Protein AF-0000000079876781 (afdb_homodimer)

Foldseek 3Di:
DPPVPDDPVVVVVVVVVVVVVVPVVPDPDPPPPPPPPVPPPPPPPPPPPPPLPLPPQDPVNLVVVQLVVLVCCVVVVPQLCVCVPPVNLCVSCVSPVPRDYDHSVCSVPVSCVVNVVVVVVVVLVVLQPAQAKEWEKEWDQDPVGFIKIWIWIDDPPDDIDTDDIDGPPPDDLALVVVLVVVLVVLVVSCVRRNPLRYQEYEYAQDPRVVSSQVSNCVVPVNYHYFYQLLNLLQVLLVVLCPPPLNVVLLVLLLLLLCLQVVDVVSQVQLVVVQVVPVQLVVLDGQAHADPPRSVSSLSNLSNCLSSLVSSLVSLVPPVNCVVQCDPVRVVSNVSNVVCNVDPLSNVSSVLSNLLCVLSVVLSVQSPDPPDDLLVSVVSLVCNLPPCSLVPDDPSPPDNCSSVVSNVSSVVSCVSRCDPLNVSVLRNVPDPVHDCPVCVVVDDPPPVNCVSVVD/DPPVPDDPVVVVVVVVVVVVVVPVVPDDDPPPPPPPPVPDPPPPPPPPPPPLPLPPQDPVNLVVVQLVVLVCCVVVVPQLCVCVPPVNLCVVCVSPVPRDYDHSVCSVPVSCVVNVVVVVVVVLVVLQPAQAKEWEKEWDQDPVGFIKIWIWIDDPPDDIDTDDIDGPPPDDLALVVVLVVVLVVLVVSCVRRNPLRYQEYEYAQDPRVVSSQVSNCVVPVRYHYFYQLLNLLQVLLVVLCPPPLNVVLLVLLLLLLCLQVVDVVSQVQLVVVQVVPVQLVVLDGQAHADPPRSVSSLSNLSNCLSSLVSSLVSLVPPVNCVVQCDPVRVVSNVSNVVCSVDPLSNVSSVLSNLLCVLSVVLSVQSPDPPDDLLVSVVSLVCNLPPCSLVPDDPSPPDNCSSVVSNVSSVVSCVSRCDPLNVSVLVNVPDPVHDCPVCPVVDPDPPVNCVSVVD

Nearest PDB structures (foldseek):
  4kre-assembly1_A  TM=4.556E-01  e=2.478E-01  Homo sapiens
  8wwc-assembly1_C  TM=5.376E-01  e=8.148E-01  synthetic construct
  8ok9-assembly1_A  TM=5.611E-01  e=8.899E-01  Archaeoglobus fulgidus DSM 4304
  5t7b-assembly1_A  TM=4.543E-01  e=5.480E-01  Homo sapiens
  2bgg-assembly2_B  TM=6.021E-01  e=1.883E+00  Archaeoglobus fulgidus

Radius of gyration: 34.82 Å; Cα contacts (8 Å, |Δi|>4): 961; chains: 2; bounding box: 84×106×82 Å

Secondary structure (DSSP, 8-state):
---TTS-HHHHHHHHHHHHHHHHTTS--------------------------------HHHHHHHHHHHHHHHHHTT--GGGGG-HHHHHHHHSS-TTPPPPPHHHHHTHHHHHHHHHHHHHHHHHHHT-S-EEEEEEEEE-TT--EEEEEEEEETTEEEEEEEEEE-TT----HHHHHHHHHHHHHHHHHHH-TT-EEEEEE---HHHHHHHHHHHHH-TT-EEEE-HHHHHHHHHHHHHTSHHHHHHHHHHHHHHHHHHT-HHHHHHHHHHHHT-HHHHHH----PPPTT-HHHHHHHHHHHHHTHHHHHHHHH-HHHHGGG-SHHHHHHHHHHHHHHH-HHHHHHHHHHHHHHHHHHHHHHHHTSTT--HHHHHHHHHHHHT-HHHHS--TT-S-THHHHHHHHHHHHHHHHHS-TT-HHHHHHHH-TTS-GGGGTTTS-STHHHHHHHH-/---TTS-HHHHHHHHHHHHHHHHTTS--------------------------------HHHHHHHHHHHHHHHHHTT--GGGGG-HHHHHHHHSS-TTPPPPPHHHHHTHHHHHHHHHHHHHHHHHHHT-S-EEEEEEEEE-TT--EEEEEEEEETTEEEEEEEEEE-TT----HHHHHHHHHHHHHHHHHHH-TT-EEEEEE---HHHHHHHHHHHHH-TT-EEEE-HHHHHHHHHHHHHTSHHHHHHHHHHHHHHHHHHT-HHHHHHHHHHHHT-HHHHHH----PPPTT-HHHHHHHHHHHHHTHHHHHHHHH-HHHHGGG-SHHHHHHHHHHHHHHH-HHHHHHHHHHHHHHHHHHHHHHHHTSTT--HHHHHHHHHHHHT-HHHHS--TT-S-THHHHHHHHHHHHHHHHHS-TT-HHHHHHHH-TTS-GGGGTTTS-STHHHHHHHH-

pLDDT: mean 79.09, std 22.84, range [21.64, 97.44]

Organism: NCBI:txid29920

Solvent-accessible surface area (backbone atoms only — not comparable to full-atom values): 50633 Å² total; per-residue (Å²): 128,80,70,79,79,66,54,72,68,65,55,55,57,56,52,50,55,60,55,52,62,58,60,69,66,63,68,75,68,82,66,79,75,61,70,80,62,82,65,67,72,67,71,64,69,72,63,77,56,74,68,70,68,82,68,78,72,47,71,66,54,41,51,51,48,40,49,39,51,41,50,33,32,63,78,61,67,47,65,54,68,49,62,70,34,68,51,41,44,47,57,73,23,64,75,41,73,83,61,77,72,68,47,53,62,40,50,74,40,63,46,39,52,52,52,48,51,53,50,50,52,53,48,37,54,56,43,44,70,47,78,56,33,32,40,36,39,48,77,44,64,48,96,86,38,42,41,30,45,35,36,32,40,36,36,96,90,47,76,72,38,83,71,46,72,45,72,52,58,60,59,69,75,40,22,66,50,45,21,50,54,52,49,50,50,52,52,54,50,22,72,58,34,35,82,80,23,59,36,33,37,36,28,62,80,46,70,40,45,51,49,12,33,56,51,36,30,69,76,33,75,70,31,45,55,37,39,38,61,45,57,44,46,43,51,46,50,46,58,52,45,63,38,65,71,42,35,52,45,45,52,53,36,49,50,44,41,52,57,37,62,73,31,40,46,59,36,38,48,52,50,56,53,31,69,73,30,68,77,42,46,71,59,52,67,76,42,74,59,47,88,90,40,48,67,36,46,55,46,19,42,50,23,48,61,62,37,39,68,62,51,52,52,54,73,63,33,63,75,67,52,56,76,44,56,48,72,89,40,31,60,59,46,52,52,43,51,50,53,73,66,32,65,64,55,59,54,48,44,53,50,46,52,57,60,44,43,66,55,54,51,50,38,54,49,48,67,39,91,78,55,48,57,33,50,50,53,52,49,52,52,48,59,72,65,28,58,72,54,73,44,90,60,90,86,56,87,60,73,61,52,35,55,50,52,48,50,51,52,52,53,47,45,60,63,42,52,40,92,78,39,53,41,58,49,37,29,70,71,31,80,91,48,76,66,71,77,46,62,84,71,49,67,67,86,68,49,59,54,51,60,72,73,102,129,80,69,79,81,63,53,73,69,64,55,55,57,56,54,51,55,60,56,51,64,61,61,67,65,65,69,74,70,80,66,79,76,63,70,80,63,85,66,70,73,68,74,65,73,73,64,78,59,74,68,73,71,79,70,81,72,46,71,68,55,41,50,50,48,40,48,39,50,42,47,34,32,62,79,62,67,48,64,55,67,49,62,70,34,68,51,42,46,48,59,74,23,64,74,41,73,85,61,76,73,70,46,52,64,41,50,73,41,63,46,39,52,51,52,48,52,52,50,50,52,53,49,37,54,56,44,45,70,48,76,55,33,32,40,35,40,49,75,44,65,47,96,86,39,43,40,29,44,35,33,33,40,36,36,97,90,48,76,72,39,82,72,46,73,43,72,54,58,60,58,68,77,41,22,67,52,45,19,52,53,51,50,51,50,50,51,54,50,22,70,58,35,35,80,80,25,57,36,32,38,35,27,62,78,46,71,39,45,54,50,11,33,55,51,36,29,70,77,33,76,72,32,46,57,38,38,38,61,43,58,44,46,45,49,45,48,46,57,51,45,63,38,65,72,42,34,51,43,43,53,53,36,51,50,44,41,51,56,38,60,73,31,40,48,59,37,37,48,52,49,55,53,31,69,74,30,69,75,42,46,71,60,51,67,78,40,76,57,48,89,89,40,46,66,34,44,55,47,18,42,49,22,48,61,62,37,40,68,61,50,52,51,55,71,64,33,61,75,67,50,56,76,42,56,48,72,89,40,30,62,59,48,52,52,43,51,51,53,72,66,32,65,63,56,58,54,48,44,54,50,46,52,55,58,44,44,65,57,53,50,48,37,54,49,48,68,38,93,78,54,50,57,32,50,50,53,54,50,53,52,48,60,72,64,28,60,70,54,74,44,91,60,89,86,57,86,59,74,60,52,37,56,50,50,50,49,49,52,51,53,48,46,60,64,42,52,40,92,79,39,55,41,58,51,37,29,70,70,32,82,90,49,76,65,69,75,43,60,84,71,48,68,69,86,67,51,60,56,51,60,70,72,100

Structure (mmCIF, N/CA/C/O backbone):
data_AF-0000000079876781-model_v1
#
loop_
_entity.id
_entity.type
_entity.pdbx_description
1 polymer 'DUF659 domain-containing protein'
#
loop_
_atom_site.group_PDB
_atom_site.id
_atom_site.type_symbol
_atom_site.label_atom_id
_atom_site.label_alt_id
_atom_site.label_comp_id
_atom_site.label_asym_id
_atom_site.label_entity_id
_atom_site.label_seq_id
_atom_site.pdbx_PDB_ins_code
_atom_site.Cartn_x
_atom_site.Cartn_y
_atom_site.Cartn_z
_atom_site.occupancy
_atom_site.B_iso_or_equiv
_atom_site.auth_seq_id
_atom_site.auth_comp_id
_atom_site.auth_asym_id
_atom_site.auth_atom_id
_atom_site.pdbx_PDB_model_num
ATOM 1 N N . MET A 1 1 ? 18.188 -7.062 18.281 1 22.45 1 MET A N 1
ATOM 2 C CA . MET A 1 1 ? 18 -8.422 18.766 1 22.45 1 MET A CA 1
ATOM 3 C C . MET A 1 1 ? 18.922 -8.719 19.953 1 22.45 1 MET A C 1
ATOM 5 O O . MET A 1 1 ? 20.141 -8.75 19.781 1 22.45 1 MET A O 1
ATOM 9 N N . THR A 1 2 ? 18.531 -8.086 21.156 1 28.95 2 THR A N 1
ATOM 10 C CA . THR A 1 2 ? 19.312 -8.297 22.359 1 28.95 2 THR A CA 1
ATOM 11 C C . THR A 1 2 ? 19.516 -9.789 22.625 1 28.95 2 THR A C 1
ATOM 13 O O . THR A 1 2 ? 18.609 -10.594 22.391 1 28.95 2 THR A O 1
ATOM 16 N N . CYS A 1 3 ? 20.719 -10.148 22.312 1 31.02 3 CYS A N 1
ATOM 17 C CA . CYS A 1 3 ? 21.156 -11.531 22.484 1 31.02 3 CYS A CA 1
ATOM 18 C C . CYS A 1 3 ? 20.703 -12.078 23.828 1 31.02 3 CYS A C 1
ATOM 20 O O . CYS A 1 3 ? 21.031 -11.523 24.891 1 31.02 3 CYS A O 1
ATOM 22 N N . SER A 1 4 ? 19.641 -12.734 23.875 1 32.44 4 SER A N 1
ATOM 23 C CA . SER A 1 4 ? 18.922 -13.336 24.984 1 32.44 4 SER A CA 1
ATOM 24 C C . SER A 1 4 ? 19.859 -14.148 25.875 1 32.44 4 SER A C 1
ATOM 26 O O . SER A 1 4 ? 19.516 -14.516 27 1 32.44 4 SER A O 1
ATOM 28 N N . THR A 1 5 ? 20.938 -14.742 25.281 1 37.19 5 THR A N 1
ATOM 29 C CA . THR A 1 5 ? 21.641 -15.773 26.047 1 37.19 5 THR A CA 1
ATOM 30 C C . THR A 1 5 ? 22.688 -15.148 26.953 1 37.19 5 THR A C 1
ATOM 32 O O . THR A 1 5 ? 23.578 -15.836 27.453 1 37.19 5 THR A O 1
ATOM 35 N N . ALA A 1 6 ? 22.859 -13.734 26.938 1 33.62 6 ALA A N 1
ATOM 36 C CA . ALA A 1 6 ? 23.953 -13.25 27.781 1 33.62 6 ALA A CA 1
ATOM 37 C C . ALA A 1 6 ? 23.656 -13.484 29.25 1 33.62 6 ALA A C 1
ATOM 39 O O . ALA A 1 6 ? 22.516 -13.367 29.688 1 33.62 6 ALA A O 1
ATOM 40 N N . PRO A 1 7 ? 24.531 -14.234 29.969 1 35.81 7 PRO A N 1
ATOM 41 C CA . PRO A 1 7 ? 24.406 -14.695 31.359 1 35.81 7 PRO A CA 1
ATOM 42 C C . PRO A 1 7 ? 23.906 -13.602 32.312 1 35.81 7 PRO A C 1
ATOM 44 O O . PRO A 1 7 ? 24.062 -12.414 32 1 35.81 7 PRO A O 1
ATOM 47 N N . VAL A 1 8 ? 23.156 -13.992 33.406 1 37.62 8 VAL A N 1
ATOM 48 C CA . VAL A 1 8 ? 22.484 -13.195 34.406 1 37.62 8 VAL A CA 1
ATOM 49 C C . VAL A 1 8 ? 23.438 -12.156 34.969 1 37.62 8 VAL A C 1
ATOM 51 O O . VAL A 1 8 ? 23.047 -11 35.188 1 37.62 8 VAL A O 1
ATOM 54 N N . LEU A 1 9 ? 24.641 -12.648 35.281 1 34.69 9 LEU A N 1
ATOM 55 C CA . LEU A 1 9 ? 25.625 -11.852 36 1 34.69 9 LEU A CA 1
ATOM 56 C C . LEU A 1 9 ? 26.078 -10.664 35.156 1 34.69 9 LEU A C 1
ATOM 58 O O . LEU A 1 9 ? 26.281 -9.562 35.656 1 34.69 9 LEU A O 1
ATOM 62 N N . THR A 1 10 ? 26.266 -10.953 33.812 1 32.38 10 THR A N 1
ATOM 63 C CA . THR A 1 10 ? 26.766 -9.898 32.969 1 32.38 10 THR A CA 1
ATOM 64 C C . THR A 1 10 ? 25.688 -8.836 32.719 1 32.38 10 THR A C 1
ATOM 66 O O . THR A 1 10 ? 26 -7.672 32.469 1 32.38 10 THR A O 1
ATOM 69 N N . LYS A 1 11 ? 24.406 -9.289 32.844 1 33.34 11 LYS A N 1
ATOM 70 C CA . LYS A 1 11 ? 23.297 -8.344 32.719 1 33.34 11 LYS A CA 1
ATOM 71 C C . LYS A 1 11 ? 23.281 -7.367 33.906 1 33.34 11 LYS A C 1
ATOM 73 O O . LYS A 1 11 ? 23 -6.184 33.719 1 33.34 11 LYS A O 1
ATOM 78 N N . ALA A 1 12 ? 23.625 -7.836 35.062 1 33.97 12 ALA A N 1
ATOM 79 C CA . ALA A 1 12 ? 23.625 -7.039 36.281 1 33.97 12 ALA A CA 1
ATOM 80 C C . ALA A 1 12 ? 24.641 -5.914 36.219 1 33.97 12 ALA A C 1
ATOM 82 O O . ALA A 1 12 ? 24.391 -4.805 36.688 1 33.97 12 ALA A O 1
ATOM 83 N N . LYS A 1 13 ? 25.875 -6.289 35.719 1 33.31 13 LYS A N 1
ATOM 84 C CA . LYS A 1 13 ? 26.969 -5.34 35.812 1 33.31 13 LYS A CA 1
ATOM 85 C C . LYS A 1 13 ? 26.672 -4.082 35 1 33.31 13 LYS A C 1
ATOM 87 O O . LYS A 1 13 ? 27 -2.969 35.438 1 33.31 13 LYS A O 1
ATOM 92 N N . TRP A 1 14 ? 26.172 -4.328 33.781 1 33.81 14 TRP A N 1
ATOM 93 C CA . TRP A 1 14 ? 26.125 -3.109 32.969 1 33.81 14 TRP A CA 1
ATOM 94 C C . TRP A 1 14 ? 24.891 -2.275 33.312 1 33.81 14 TRP A C 1
ATOM 96 O O . TRP A 1 14 ? 24.719 -1.177 32.781 1 33.81 14 TRP A O 1
ATOM 106 N N . ALA A 1 15 ? 23.984 -2.812 34.156 1 32.72 15 ALA A N 1
ATOM 107 C CA . ALA A 1 15 ? 22.906 -1.99 34.719 1 32.72 15 ALA A CA 1
ATOM 108 C C . ALA A 1 15 ? 23.469 -0.763 35.438 1 32.72 15 ALA A C 1
ATOM 110 O O . ALA A 1 15 ? 22.906 0.331 35.312 1 32.72 15 ALA A O 1
ATOM 111 N N . ASP A 1 16 ? 24.5 -1.069 36.25 1 31.31 16 ASP A N 1
ATOM 112 C CA . ASP A 1 16 ? 25.078 -0.02 37.094 1 31.31 16 ASP A CA 1
ATOM 113 C C . ASP A 1 16 ? 25.734 1.068 36.25 1 31.31 16 ASP A C 1
ATOM 115 O O . ASP A 1 16 ? 25.688 2.248 36.594 1 31.31 16 ASP A O 1
ATOM 119 N N . VAL A 1 17 ? 26.422 0.61 35.188 1 31.06 17 VAL A N 1
ATOM 120 C CA . VAL A 1 17 ? 27.156 1.605 34.406 1 31.06 17 VAL A CA 1
ATOM 121 C C . VAL A 1 17 ? 26.188 2.605 33.781 1 31.06 17 VAL A C 1
ATOM 123 O O . VAL A 1 17 ? 26.469 3.803 33.719 1 31.06 17 VAL A O 1
ATOM 126 N N . VAL A 1 18 ? 24.953 2.113 33.5 1 29.92 18 VAL A N 1
ATOM 127 C CA . VAL A 1 18 ? 24.031 3.086 32.906 1 29.92 18 VAL A CA 1
ATOM 128 C C . VAL A 1 18 ? 23.562 4.074 33.969 1 29.92 18 VAL A C 1
ATOM 130 O O . VAL A 1 18 ? 23.406 5.266 33.688 1 29.92 18 VAL A O 1
ATOM 133 N N . ALA A 1 19 ? 23.453 3.658 35.25 1 29.62 19 ALA A N 1
ATOM 134 C CA . ALA A 1 19 ? 23.062 4.559 36.312 1 29.62 19 ALA A CA 1
ATOM 135 C C . ALA A 1 19 ? 24.125 5.617 36.562 1 29.62 19 ALA A C 1
ATOM 137 O O . ALA A 1 19 ? 23.812 6.773 36.844 1 29.62 19 ALA A O 1
ATOM 138 N N . LEU A 1 20 ? 25.453 5.109 36.781 1 27.39 20 LEU A N 1
ATOM 139 C CA . LEU A 1 20 ? 26.516 6.031 37.125 1 27.39 20 LEU A CA 1
ATOM 140 C C . LEU A 1 20 ? 26.688 7.117 36.062 1 27.39 20 LEU A C 1
ATOM 142 O O . LEU A 1 20 ? 26.969 8.273 36.406 1 27.39 20 LEU A O 1
ATOM 146 N N . LYS A 1 21 ? 26.609 6.715 34.812 1 25.77 21 LYS A N 1
ATOM 147 C CA . LYS A 1 21 ? 26.828 7.789 33.844 1 25.77 21 LYS A CA 1
ATOM 148 C C . LYS A 1 21 ? 25.75 8.852 33.938 1 25.77 21 LYS A C 1
ATOM 150 O O . LYS A 1 21 ? 25.828 9.898 33.281 1 25.77 21 LYS A O 1
ATOM 155 N N . LYS A 1 22 ? 24.609 8.461 34.719 1 25.27 22 LYS A N 1
ATOM 156 C CA . LYS A 1 22 ? 23.609 9.516 34.906 1 25.27 22 LYS A CA 1
ATOM 157 C C . LYS A 1 22 ? 24.172 10.633 35.781 1 25.27 22 LYS A C 1
ATOM 159 O O . LYS A 1 22 ? 23.859 11.805 35.594 1 25.27 22 LYS A O 1
ATOM 164 N N . ARG A 1 23 ? 24.844 10.195 36.906 1 24.66 23 ARG A N 1
ATOM 165 C CA . ARG A 1 23 ? 25.188 11.203 37.906 1 24.66 23 ARG A CA 1
ATOM 166 C C . ARG A 1 23 ? 26.266 12.148 37.375 1 24.66 23 ARG A C 1
ATOM 168 O O . ARG A 1 23 ? 26.312 13.32 37.75 1 24.66 23 ARG A O 1
ATOM 175 N N . LYS A 1 24 ? 27.391 11.391 36.875 1 27.59 24 LYS A N 1
ATOM 176 C CA . LYS A 1 24 ? 28.562 12.242 36.688 1 27.59 24 LYS A CA 1
ATOM 177 C C . LYS A 1 24 ? 28.281 13.344 35.688 1 27.59 24 LYS A C 1
ATOM 179 O O . LYS A 1 24 ? 29.156 14.164 35.375 1 27.59 24 LYS A O 1
ATOM 184 N N . ALA A 1 25 ? 27.219 13.086 34.938 1 24.89 25 ALA A N 1
ATOM 185 C CA . ALA A 1 25 ? 27.141 14.062 33.844 1 24.89 25 ALA A CA 1
ATOM 186 C C . ALA A 1 25 ? 26.812 15.453 34.375 1 24.89 25 ALA A C 1
ATOM 188 O O . ALA A 1 25 ? 26.516 16.375 33.594 1 24.89 25 ALA A O 1
ATOM 189 N N . ARG A 1 26 ? 26.672 15.523 35.75 1 23.22 26 ARG A N 1
ATOM 190 C CA . ARG A 1 26 ? 26.203 16.812 36.25 1 23.22 26 ARG A CA 1
ATOM 191 C C . ARG A 1 26 ? 27.188 17.922 35.906 1 23.22 26 ARG A C 1
ATOM 193 O O . ARG A 1 26 ? 26.766 19.031 35.531 1 23.22 26 ARG A O 1
ATOM 200 N N . SER A 1 27 ? 28.375 17.859 36.625 1 22.91 27 SER A N 1
ATOM 201 C CA . SER A 1 27 ? 29.016 19.078 37.062 1 22.91 27 SER A CA 1
ATOM 202 C C . SER A 1 27 ? 29.781 19.734 35.906 1 22.91 27 SER A C 1
ATOM 204 O O . SER A 1 27 ? 30.469 20.75 36.125 1 22.91 27 SER A O 1
ATOM 206 N N . GLN A 1 28 ? 30.156 18.938 34.938 1 22.3 28 GLN A N 1
ATOM 207 C CA . GLN A 1 28 ? 31.359 19.5 34.344 1 22.3 28 GLN A CA 1
ATOM 208 C C . GLN A 1 28 ? 31.094 20.891 33.781 1 22.3 28 GLN A C 1
ATOM 210 O O . GLN A 1 28 ? 30.016 21.156 33.25 1 22.3 28 GLN A O 1
ATOM 215 N N . ASP A 1 29 ? 31.938 21.812 34.188 1 22.39 29 ASP A N 1
ATOM 216 C CA . ASP A 1 29 ? 32.156 23.25 34.062 1 22.39 29 ASP A CA 1
ATOM 217 C C . ASP A 1 29 ? 32.031 23.703 32.625 1 22.39 29 ASP A C 1
ATOM 219 O O . ASP A 1 29 ? 32.375 22.938 31.703 1 22.39 29 ASP A O 1
ATOM 223 N N . ALA A 1 30 ? 31.203 24.703 32.469 1 24.95 30 ALA A N 1
ATOM 224 C CA . ALA A 1 30 ? 30.75 25.328 31.25 1 24.95 30 ALA A CA 1
ATOM 225 C C . ALA A 1 30 ? 31.938 25.719 30.359 1 24.95 30 ALA A C 1
ATOM 227 O O . ALA A 1 30 ? 32.656 26.656 30.688 1 24.95 30 ALA A O 1
ATOM 228 N N . PRO A 1 31 ? 32.781 24.688 29.953 1 22.47 31 PRO A N 1
ATOM 229 C CA . PRO A 1 31 ? 34 25.266 29.391 1 22.47 31 PRO A CA 1
ATOM 230 C C . PRO A 1 31 ? 33.719 26.312 28.312 1 22.47 31 PRO A C 1
ATOM 232 O O . PRO A 1 31 ? 32.625 26.312 27.719 1 22.47 31 PRO A O 1
ATOM 235 N N . ASP A 1 32 ? 34.5 27.375 28.406 1 21.94 32 ASP A N 1
ATOM 236 C CA . ASP A 1 32 ? 34.531 28.609 27.625 1 21.94 32 ASP A CA 1
ATOM 237 C C . ASP A 1 32 ? 34.469 28.328 26.125 1 21.94 32 ASP A C 1
ATOM 239 O O . ASP A 1 32 ? 35.281 27.594 25.594 1 21.94 32 ASP A O 1
ATOM 243 N N . PHE A 1 33 ? 33.281 28.031 25.781 1 22.66 33 PHE A N 1
ATOM 244 C CA . PHE A 1 33 ? 33.094 27.641 24.391 1 22.66 33 PHE A CA 1
ATOM 245 C C . PHE A 1 33 ? 33.688 28.672 23.453 1 22.66 33 PHE A C 1
ATOM 247 O O . PHE A 1 33 ? 33.188 29.781 23.297 1 22.66 33 PHE A O 1
ATOM 254 N N . ARG A 1 34 ? 35 28.875 23.547 1 25.09 34 ARG A N 1
ATOM 255 C CA . ARG A 1 34 ? 35.625 29.812 22.609 1 25.09 34 ARG A CA 1
ATOM 256 C C . ARG A 1 34 ? 35.188 29.531 21.172 1 25.09 34 ARG A C 1
ATOM 258 O O . ARG A 1 34 ? 35 28.375 20.797 1 25.09 34 ARG A O 1
ATOM 265 N N . SER A 1 35 ? 34.625 30.469 20.734 1 22.22 35 SER A N 1
ATOM 266 C CA . SER A 1 35 ? 34.156 30.547 19.359 1 22.22 35 SER A CA 1
ATOM 267 C C . SER A 1 35 ? 35.156 29.859 18.422 1 22.22 35 SER A C 1
ATOM 269 O O . SER A 1 35 ? 36.375 30.094 18.484 1 22.22 35 SER A O 1
ATOM 271 N N . PRO A 1 36 ? 35.031 28.531 18.25 1 24.28 36 PRO A N 1
ATOM 272 C CA . PRO A 1 36 ? 36.188 28.031 17.516 1 24.28 36 PRO A CA 1
ATOM 273 C C . PRO A 1 36 ? 36.594 28.938 16.359 1 24.28 36 PRO A C 1
ATOM 275 O O . PRO A 1 36 ? 35.75 29.438 15.617 1 24.28 36 PRO A O 1
ATOM 278 N N . SER A 1 37 ? 37.406 29.859 16.562 1 22.38 37 SER A N 1
ATOM 279 C CA . SER A 1 37 ? 38.031 30.703 15.555 1 22.38 37 SER A CA 1
ATOM 280 C C . SER A 1 37 ? 38.219 29.938 14.242 1 22.38 37 SER A C 1
ATOM 282 O O . SER A 1 37 ? 38.25 28.703 14.242 1 22.38 37 SER A O 1
ATOM 284 N N . LYS A 1 38 ? 37.906 30.688 13.164 1 27.17 38 LYS A N 1
ATOM 285 C CA . LYS A 1 38 ? 38.219 30.266 11.797 1 27.17 38 LYS A CA 1
ATOM 286 C C . LYS A 1 38 ? 39.531 29.469 11.75 1 27.17 38 LYS A C 1
ATOM 288 O O . LYS A 1 38 ? 40.625 30.062 11.75 1 27.17 38 LYS A O 1
ATOM 293 N N . SER A 1 39 ? 39.781 28.562 12.711 1 24.39 39 SER A N 1
ATOM 294 C CA . SER A 1 39 ? 41.125 28.047 12.57 1 24.39 39 SER A CA 1
ATOM 295 C C . SER A 1 39 ? 41.5 27.844 11.102 1 24.39 39 SER A C 1
ATOM 297 O O . SER A 1 39 ? 40.688 27.328 10.32 1 24.39 39 SER A O 1
ATOM 299 N N . ARG A 1 40 ? 42.344 28.719 10.617 1 25.16 40 ARG A N 1
ATOM 300 C CA . ARG A 1 40 ? 43.125 28.531 9.383 1 25.16 40 ARG A CA 1
ATOM 301 C C . ARG A 1 40 ? 43.406 27.062 9.117 1 25.16 40 ARG A C 1
ATOM 303 O O . ARG A 1 40 ? 43.969 26.375 9.953 1 25.16 40 ARG A O 1
ATOM 310 N N . ARG A 1 41 ? 42.438 26.516 8.406 1 25.53 41 ARG A N 1
ATOM 311 C CA . ARG A 1 41 ? 42.812 25.203 7.902 1 25.53 41 ARG A CA 1
ATOM 312 C C . ARG A 1 41 ? 44.312 25.125 7.668 1 25.53 41 ARG A C 1
ATOM 314 O O . ARG A 1 41 ? 44.875 25.891 6.887 1 25.53 41 ARG A O 1
ATOM 321 N N . THR A 1 42 ? 44.969 25.016 8.789 1 24.72 42 THR A N 1
ATOM 322 C CA . THR A 1 42 ? 46.375 24.719 8.461 1 24.72 42 THR A CA 1
ATOM 323 C C . THR A 1 42 ? 46.469 23.859 7.199 1 24.72 42 THR A C 1
ATOM 325 O O . THR A 1 42 ? 45.719 22.875 7.059 1 24.72 42 THR A O 1
ATOM 328 N N . SER A 1 43 ? 46.812 24.562 6.16 1 23.67 43 SER A N 1
ATOM 329 C CA . SER A 1 43 ? 47.281 23.953 4.922 1 23.67 43 SER A CA 1
ATOM 330 C C . SER A 1 43 ? 48.062 22.672 5.195 1 23.67 43 SER A C 1
ATOM 332 O O . SER A 1 43 ? 49.125 22.688 5.801 1 23.67 43 SER A O 1
ATOM 334 N N . TYR A 1 44 ? 47.375 21.719 5.895 1 24.97 44 TYR A N 1
ATOM 335 C CA . TYR A 1 44 ? 48.188 20.516 5.93 1 24.97 44 TYR A CA 1
ATOM 336 C C . TYR A 1 44 ? 49.094 20.438 4.711 1 24.97 44 TYR A C 1
ATOM 338 O O . TYR A 1 44 ? 48.719 20.797 3.602 1 24.97 44 TYR A O 1
ATOM 346 N N . GLY A 1 45 ? 50.25 20.75 4.996 1 25.16 45 GLY A N 1
ATOM 347 C CA . GLY A 1 45 ? 51.219 20.562 3.934 1 25.16 45 GLY A CA 1
ATOM 348 C C . GLY A 1 45 ? 50.875 19.453 2.979 1 25.16 45 GLY A C 1
ATOM 349 O O . GLY A 1 45 ? 50.406 18.375 3.404 1 25.16 45 GLY A O 1
ATOM 350 N N . VAL A 1 46 ? 50.25 19.859 1.853 1 28.19 46 VAL A N 1
ATOM 351 C CA . VAL A 1 46 ? 50.188 18.984 0.691 1 28.19 46 VAL A CA 1
ATOM 352 C C . VAL A 1 46 ? 51.344 17.984 0.718 1 28.19 46 VAL A C 1
ATOM 354 O O . VAL A 1 46 ? 52.5 18.359 0.484 1 28.19 46 VAL A O 1
ATOM 357 N N . SER A 1 47 ? 51.438 17.344 1.864 1 28.98 47 SER A N 1
ATOM 358 C CA . SER A 1 47 ? 52.406 16.328 1.47 1 28.98 47 SER A CA 1
ATOM 359 C C . SER A 1 47 ? 52.188 15.859 0.037 1 28.98 47 SER A C 1
ATOM 361 O O . SER A 1 47 ? 51.031 15.711 -0.39 1 28.98 47 SER A O 1
ATOM 363 N N . VAL A 1 48 ? 53.031 16.297 -0.846 1 29.89 48 VAL A N 1
ATOM 364 C CA . VAL A 1 48 ? 53.188 15.859 -2.227 1 29.89 48 VAL A CA 1
ATOM 365 C C . VAL A 1 48 ? 52.781 14.391 -2.354 1 29.89 48 VAL A C 1
ATOM 367 O O . VAL A 1 48 ? 53.5 13.5 -1.903 1 29.89 48 VAL A O 1
ATOM 370 N N . HIS A 1 49 ? 51.531 14.086 -1.794 1 32.81 49 HIS A N 1
ATOM 371 C CA . HIS A 1 49 ? 51.281 12.727 -2.238 1 32.81 49 HIS A CA 1
ATOM 372 C C . HIS A 1 49 ? 51.688 12.523 -3.688 1 32.81 49 HIS A C 1
ATOM 374 O O . HIS A 1 49 ? 51.688 13.461 -4.48 1 32.81 49 HIS A O 1
ATOM 380 N N . PRO A 1 50 ? 52.531 11.602 -3.939 1 33.53 50 PRO A N 1
ATOM 381 C CA . PRO A 1 50 ? 52.875 11.461 -5.359 1 33.53 50 PRO A CA 1
ATOM 382 C C . PRO A 1 50 ? 51.688 11.742 -6.277 1 33.53 50 PRO A C 1
ATOM 384 O O . PRO A 1 50 ? 50.531 11.617 -5.855 1 33.53 50 PRO A O 1
ATOM 387 N N . THR A 1 51 ? 51.75 12.82 -7.137 1 36.12 51 THR A N 1
ATOM 388 C CA . THR A 1 51 ? 50.906 13.094 -8.281 1 36.12 51 THR A CA 1
ATOM 389 C C . THR A 1 51 ? 50.094 11.852 -8.664 1 36.12 51 THR A C 1
ATOM 391 O O . THR A 1 51 ? 50.656 10.797 -8.93 1 36.12 51 THR A O 1
ATOM 394 N N . PRO A 1 52 ? 48.844 11.734 -8.047 1 38.44 52 PRO A N 1
ATOM 395 C CA . PRO A 1 52 ? 48.188 10.578 -8.672 1 38.44 52 PRO A CA 1
ATOM 396 C C . PRO A 1 52 ? 48.656 10.352 -10.109 1 38.44 52 PRO A C 1
ATOM 398 O O . PRO A 1 52 ? 48.812 11.312 -10.859 1 38.44 52 PRO A O 1
ATOM 401 N N . THR A 1 53 ? 49.5 9.586 -10.305 1 38.62 53 THR A N 1
ATOM 402 C CA . THR A 1 53 ? 49.781 9.258 -11.695 1 38.62 53 THR A CA 1
ATOM 403 C C . THR A 1 53 ? 48.5 9.422 -12.539 1 38.62 53 THR A C 1
ATOM 405 O O . THR A 1 53 ? 47.438 8.938 -12.156 1 38.62 53 THR A O 1
ATOM 408 N N . LYS A 1 54 ? 48.219 10.578 -13.156 1 44.94 54 LYS A N 1
ATOM 409 C CA . LYS A 1 54 ? 47.219 10.711 -14.227 1 44.94 54 LYS A CA 1
ATOM 410 C C . LYS A 1 54 ? 46.938 9.359 -14.875 1 44.94 54 LYS A C 1
ATOM 412 O O . LYS A 1 54 ? 47.656 8.93 -15.773 1 44.94 54 LYS A O 1
ATOM 417 N N . SER A 1 55 ? 46.656 8.375 -14.07 1 52.88 55 SER A N 1
ATOM 418 C CA . SER A 1 55 ? 46.406 7.102 -14.734 1 52.88 55 SER A CA 1
ATOM 419 C C . SER A 1 55 ? 45.344 7.246 -15.828 1 52.88 55 SER A C 1
ATOM 421 O O . SER A 1 55 ? 44.25 7.754 -15.57 1 52.88 55 SER A O 1
ATOM 423 N N . TYR A 1 56 ? 45.719 7.598 -16.984 1 65.56 56 TYR A N 1
ATOM 424 C CA . TYR A 1 56 ? 44.906 7.605 -18.219 1 65.56 56 TYR A CA 1
ATOM 425 C C . TYR A 1 56 ? 44 6.387 -18.281 1 65.56 56 TYR A C 1
ATOM 427 O O . TYR A 1 56 ? 44.469 5.246 -18.203 1 65.56 56 TYR A O 1
ATOM 435 N N . VAL A 1 57 ? 42.781 6.621 -17.828 1 80.25 57 VAL A N 1
ATOM 436 C CA . VAL A 1 57 ? 41.781 5.559 -18 1 80.25 57 VAL A CA 1
ATOM 437 C C . VAL A 1 57 ? 41.312 5.543 -19.453 1 80.25 57 VAL A C 1
ATOM 439 O O . VAL A 1 57 ? 40.875 6.57 -19.984 1 80.25 57 VAL A O 1
ATOM 442 N N . SER A 1 58 ? 41.562 4.531 -20.109 1 86.69 58 SER A N 1
ATOM 443 C CA . SER A 1 58 ? 41.125 4.383 -21.484 1 86.69 58 SER A CA 1
ATOM 444 C C . SER A 1 58 ? 39.594 4.41 -21.578 1 86.69 58 SER A C 1
ATOM 446 O O . SER A 1 58 ? 38.906 4.191 -20.578 1 86.69 58 SER A O 1
ATOM 448 N N . LYS A 1 59 ? 39.156 4.805 -22.766 1 88.94 59 LYS A N 1
ATOM 449 C CA . LYS A 1 59 ? 37.719 4.82 -23 1 88.94 59 LYS A CA 1
ATOM 450 C C . LYS A 1 59 ? 37.125 3.443 -22.781 1 88.94 59 LYS A C 1
ATOM 452 O O . LYS A 1 59 ? 36 3.334 -22.281 1 88.94 59 LYS A O 1
ATOM 457 N N . ALA A 1 60 ? 37.875 2.506 -23.109 1 89.56 60 ALA A N 1
ATOM 458 C CA . ALA A 1 60 ? 37.406 1.135 -22.922 1 89.56 60 ALA A CA 1
ATOM 459 C C . ALA A 1 60 ? 37.25 0.801 -21.438 1 89.56 60 ALA A C 1
ATOM 461 O O . ALA A 1 60 ? 36.281 0.191 -21.016 1 89.56 60 ALA A O 1
ATOM 462 N N . GLU A 1 61 ? 38.188 1.234 -20.734 1 89.06 61 GLU A N 1
ATOM 463 C CA . GLU A 1 61 ? 38.156 0.994 -19.281 1 89.06 61 GLU A CA 1
ATOM 464 C C . GLU A 1 61 ? 37.031 1.778 -18.625 1 89.06 61 GLU A C 1
ATOM 466 O O . GLU A 1 61 ? 36.406 1.279 -17.703 1 89.06 61 GLU A O 1
ATOM 471 N N . GLU A 1 62 ? 36.844 2.871 -19.094 1 92.25 62 GLU A N 1
ATOM 472 C CA . GLU A 1 62 ? 35.781 3.707 -18.578 1 92.25 62 GLU A CA 1
ATOM 473 C C . GLU A 1 62 ? 34.406 3.078 -18.859 1 92.25 62 GLU A C 1
ATOM 475 O O . GLU A 1 62 ? 33.531 3.066 -17.984 1 92.25 62 GLU A O 1
ATOM 480 N N . ASN A 1 63 ? 34.312 2.635 -20.016 1 91.69 63 ASN A N 1
ATOM 481 C CA . ASN A 1 63 ? 33.062 1.968 -20.391 1 91.69 63 ASN A CA 1
ATOM 482 C C . ASN A 1 63 ? 32.812 0.724 -19.531 1 91.69 63 ASN A C 1
ATOM 484 O O . ASN A 1 63 ? 31.688 0.445 -19.141 1 91.69 63 ASN A O 1
ATOM 488 N N . GLU A 1 64 ? 33.875 0.047 -19.312 1 92 64 GLU A N 1
ATOM 489 C CA . GLU A 1 64 ? 33.75 -1.13 -18.453 1 92 64 GLU A CA 1
ATOM 490 C C . GLU A 1 64 ? 33.312 -0.747 -17.047 1 92 64 GLU A C 1
ATOM 492 O O . GLU A 1 64 ? 32.5 -1.431 -16.438 1 92 64 GLU A O 1
ATOM 497 N N . LEU A 1 65 ? 33.875 0.292 -16.625 1 94.19 65 LEU A N 1
ATOM 498 C CA . LEU A 1 65 ? 33.5 0.791 -15.312 1 94.19 65 LEU A CA 1
ATOM 499 C C . LEU A 1 65 ? 32.031 1.189 -15.281 1 94.19 65 LEU A C 1
ATOM 501 O O . LEU A 1 65 ? 31.312 0.88 -14.328 1 94.19 65 LEU A O 1
ATOM 505 N N . HIS A 1 66 ? 31.578 1.812 -16.297 1 95.81 66 HIS A N 1
ATOM 506 C CA . HIS A 1 66 ? 30.172 2.24 -16.391 1 95.81 66 HIS A CA 1
ATOM 507 C C . HIS A 1 66 ? 29.234 1.046 -16.344 1 95.81 66 HIS A C 1
ATOM 509 O O . HIS A 1 66 ? 28.219 1.078 -15.633 1 95.81 66 HIS A O 1
ATOM 515 N N . VAL A 1 67 ? 29.641 0.05 -17 1 94.38 67 VAL A N 1
ATOM 516 C CA . VAL A 1 67 ? 28.812 -1.151 -17.062 1 94.38 67 VAL A CA 1
ATOM 517 C C . VAL A 1 67 ? 28.797 -1.83 -15.688 1 94.38 67 VAL A C 1
ATOM 519 O O . VAL A 1 67 ? 27.75 -2.291 -15.234 1 94.38 67 VAL A O 1
ATOM 522 N N . ASP A 1 68 ? 29.922 -1.826 -15.078 1 94.94 68 ASP A N 1
ATOM 523 C CA . ASP A 1 68 ? 30 -2.439 -13.75 1 94.94 68 ASP A CA 1
ATOM 524 C C . ASP A 1 68 ? 29.141 -1.672 -12.742 1 94.94 68 ASP A C 1
ATOM 526 O O . ASP A 1 68 ? 28.406 -2.275 -11.953 1 94.94 68 ASP A O 1
ATOM 530 N N . ILE A 1 69 ? 29.234 -0.43 -12.789 1 97.19 69 ILE A N 1
ATOM 531 C CA . ILE A 1 69 ? 28.438 0.413 -11.898 1 97.19 69 ILE A CA 1
ATOM 532 C C . ILE A 1 69 ? 26.953 0.208 -12.18 1 97.19 69 ILE A C 1
ATOM 534 O O . ILE A 1 69 ? 26.156 0.027 -11.25 1 97.19 69 ILE A O 1
ATOM 538 N N . ALA A 1 70 ? 26.578 0.225 -13.422 1 97.31 70 ALA A N 1
ATOM 539 C CA . ALA A 1 70 ? 25.188 0.03 -13.82 1 97.31 70 ALA A CA 1
ATOM 540 C C . ALA A 1 70 ? 24.656 -1.312 -13.32 1 97.31 70 ALA A C 1
ATOM 542 O O . ALA A 1 70 ? 23.547 -1.393 -12.812 1 97.31 70 ALA A O 1
ATOM 543 N N . THR A 1 71 ? 25.453 -2.279 -13.422 1 95.94 71 THR A N 1
ATOM 544 C CA . THR A 1 71 ? 25.062 -3.615 -12.984 1 95.94 71 THR A CA 1
ATOM 545 C C . THR A 1 71 ? 24.766 -3.633 -11.484 1 95.94 71 THR A C 1
ATOM 547 O O . THR A 1 71 ? 23.812 -4.273 -11.047 1 95.94 71 THR A O 1
ATOM 550 N N . VAL A 1 72 ? 25.531 -2.939 -10.75 1 96.5 72 VAL A N 1
ATOM 551 C CA . VAL A 1 72 ? 25.281 -2.85 -9.312 1 96.5 72 VAL A CA 1
ATOM 552 C C . VAL A 1 72 ? 23.938 -2.186 -9.055 1 96.5 72 VAL A C 1
ATOM 554 O O . VAL A 1 72 ? 23.141 -2.672 -8.242 1 96.5 72 VAL A O 1
ATOM 557 N N . PHE A 1 73 ? 23.656 -1.089 -9.711 1 97.38 73 PHE A N 1
ATOM 558 C CA . PHE A 1 73 ? 22.406 -0.341 -9.539 1 97.38 73 PHE A CA 1
ATOM 559 C C . PHE A 1 73 ? 21.203 -1.214 -9.852 1 97.38 73 PHE A C 1
ATOM 561 O O . PHE A 1 73 ? 20.219 -1.211 -9.109 1 97.38 73 PHE A O 1
ATOM 568 N N . TYR A 1 74 ? 21.391 -1.993 -10.906 1 95.75 74 TYR A N 1
ATOM 569 C CA . TYR A 1 74 ? 20.25 -2.781 -11.359 1 95.75 74 TYR A CA 1
ATOM 570 C C . TYR A 1 74 ? 20.047 -4.004 -10.469 1 95.75 74 TYR A C 1
ATOM 572 O O . TYR A 1 74 ? 18.906 -4.309 -10.078 1 95.75 74 TYR A O 1
ATOM 580 N N . THR A 1 75 ? 21.031 -4.707 -10.094 1 93.44 75 THR A N 1
ATOM 581 C CA . THR A 1 75 ? 20.938 -5.953 -9.344 1 93.44 75 THR A CA 1
ATOM 582 C C . THR A 1 75 ? 20.594 -5.676 -7.879 1 93.44 75 THR A C 1
ATOM 584 O O . THR A 1 75 ? 20.062 -6.543 -7.184 1 93.44 75 THR A O 1
ATOM 587 N N . SER A 1 76 ? 20.875 -4.449 -7.477 1 95.38 76 SER A N 1
ATOM 588 C CA . SER A 1 76 ? 20.625 -4.113 -6.082 1 95.38 76 SER A CA 1
ATOM 589 C C . SER A 1 76 ? 19.469 -3.127 -5.949 1 95.38 76 SER A C 1
ATOM 591 O O . SER A 1 76 ? 19.188 -2.631 -4.855 1 95.38 76 SER A O 1
ATOM 593 N N . GLU A 1 77 ? 18.891 -2.807 -7.051 1 94.44 77 GLU A N 1
ATOM 594 C CA . GLU A 1 77 ? 17.719 -1.931 -7.094 1 94.44 77 GLU A CA 1
ATOM 595 C C . GLU A 1 77 ? 18.016 -0.582 -6.445 1 94.44 77 GLU A C 1
ATOM 597 O O . GLU A 1 77 ? 17.234 -0.093 -5.633 1 94.44 77 GLU A O 1
ATOM 602 N N . ILE A 1 78 ? 19.062 -0.064 -6.707 1 96.25 78 ILE A N 1
ATOM 603 C CA . ILE A 1 78 ? 19.438 1.258 -6.219 1 96.25 78 ILE A CA 1
ATOM 604 C C . ILE A 1 78 ? 18.812 2.332 -7.109 1 96.25 78 ILE A C 1
ATOM 606 O O . ILE A 1 78 ? 18.938 2.275 -8.336 1 96.25 78 ILE A O 1
ATOM 610 N N . PRO A 1 79 ? 18.156 3.35 -6.504 1 96.38 79 PRO A N 1
ATOM 611 C CA . PRO A 1 79 ? 17.641 4.441 -7.344 1 96.38 79 PRO A CA 1
ATOM 612 C C . PRO A 1 79 ? 18.75 5.137 -8.133 1 96.38 79 PRO A C 1
ATOM 614 O O . PRO A 1 79 ? 19.844 5.355 -7.605 1 96.38 79 PRO A O 1
ATOM 617 N N . PHE A 1 80 ? 18.469 5.555 -9.328 1 96.62 80 PHE A N 1
ATOM 618 C CA . PHE A 1 80 ? 19.469 6.105 -10.219 1 96.62 80 PHE A CA 1
ATOM 619 C C . PHE A 1 80 ? 19.984 7.445 -9.703 1 96.62 80 PHE A C 1
ATOM 621 O O . PHE A 1 80 ? 21.125 7.832 -9.977 1 96.62 80 PHE A O 1
ATOM 628 N N . ARG A 1 81 ? 19.188 8.125 -8.953 1 96.12 81 ARG A N 1
ATOM 629 C CA . ARG A 1 81 ? 19.578 9.438 -8.438 1 96.12 81 ARG A CA 1
ATOM 630 C C . ARG A 1 81 ? 20.766 9.328 -7.5 1 96.12 81 ARG A C 1
ATOM 632 O O . ARG A 1 81 ? 21.453 10.32 -7.246 1 96.12 81 ARG A O 1
ATOM 639 N N . VAL A 1 82 ? 20.969 8.148 -6.941 1 96.88 82 VAL A N 1
ATOM 640 C CA . VAL A 1 82 ? 22.031 7.938 -5.961 1 96.88 82 VAL A CA 1
ATOM 641 C C . VAL A 1 82 ? 23.391 8.195 -6.602 1 96.88 82 VAL A C 1
ATOM 643 O O . VAL A 1 82 ? 24.344 8.562 -5.914 1 96.88 82 VAL A O 1
ATOM 646 N N . ILE A 1 83 ? 23.562 8.023 -7.945 1 97.31 83 ILE A N 1
ATOM 647 C CA . ILE A 1 83 ? 24.828 8.242 -8.633 1 97.31 83 ILE A CA 1
ATOM 648 C C . ILE A 1 83 ? 25.234 9.703 -8.516 1 97.31 83 ILE A C 1
ATOM 650 O O . ILE A 1 83 ? 26.422 10.039 -8.633 1 97.31 83 ILE A O 1
ATOM 654 N N . GLU A 1 84 ? 24.281 10.547 -8.25 1 95.88 84 GLU A N 1
ATOM 655 C CA . GLU A 1 84 ? 24.531 11.977 -8.148 1 95.88 84 GLU A CA 1
ATOM 656 C C . GLU A 1 84 ? 24.844 12.375 -6.703 1 95.88 84 GLU A C 1
ATOM 658 O O . GLU A 1 84 ? 25.188 13.531 -6.434 1 95.88 84 GLU A O 1
ATOM 663 N N . ASN A 1 85 ? 24.641 11.484 -5.828 1 95.06 85 ASN A N 1
ATOM 664 C CA . ASN A 1 85 ? 25.031 11.734 -4.445 1 95.06 85 ASN A CA 1
ATOM 665 C C . ASN A 1 85 ? 26.516 12.078 -4.324 1 95.06 85 ASN A C 1
ATOM 667 O O . ASN A 1 85 ? 27.375 11.32 -4.781 1 95.06 85 ASN A O 1
ATOM 671 N N . PRO A 1 86 ? 26.859 13.242 -3.717 1 94.94 86 PRO A N 1
ATOM 672 C CA . PRO A 1 86 ? 28.25 13.664 -3.635 1 94.94 86 PRO A CA 1
ATOM 673 C C . PRO A 1 86 ? 29.141 12.648 -2.91 1 94.94 86 PRO A C 1
ATOM 675 O O . PRO A 1 86 ? 30.297 12.469 -3.273 1 94.94 86 PRO A O 1
ATOM 678 N N . HIS A 1 87 ? 28.609 12.008 -1.915 1 94.62 87 HIS A N 1
ATOM 679 C CA . HIS A 1 87 ? 29.375 11 -1.197 1 94.62 87 HIS A CA 1
ATOM 680 C C . HIS A 1 87 ? 29.656 9.789 -2.078 1 94.62 87 HIS A C 1
ATOM 682 O O . HIS A 1 87 ? 30.75 9.211 -2.025 1 94.62 87 HIS A O 1
ATOM 688 N N . MET A 1 88 ? 28.656 9.414 -2.887 1 96.44 88 MET A N 1
ATOM 689 C CA . MET A 1 88 ? 28.828 8.305 -3.82 1 96.44 88 MET A CA 1
ATOM 690 C C . MET A 1 88 ? 29.906 8.617 -4.844 1 96.44 88 MET A C 1
ATOM 692 O O . MET A 1 88 ? 30.797 7.801 -5.078 1 96.44 88 MET A O 1
ATOM 696 N N . ARG A 1 89 ? 29.875 9.75 -5.332 1 95.62 89 ARG A N 1
ATOM 697 C CA . ARG A 1 89 ? 30.859 10.156 -6.336 1 95.62 89 ARG A CA 1
ATOM 698 C C . ARG A 1 89 ? 32.25 10.211 -5.738 1 95.62 89 ARG A C 1
ATOM 700 O O . ARG A 1 89 ? 33.219 9.812 -6.387 1 95.62 89 ARG A O 1
ATOM 707 N N . ARG A 1 90 ? 32.375 10.656 -4.516 1 95.06 90 ARG A N 1
ATOM 708 C CA . ARG A 1 90 ? 33.656 10.711 -3.822 1 95.06 90 ARG A CA 1
ATOM 709 C C . ARG A 1 90 ? 34.219 9.312 -3.635 1 95.06 90 ARG A C 1
ATOM 711 O O . ARG A 1 90 ? 35.438 9.094 -3.838 1 95.06 90 ARG A O 1
ATOM 718 N N . VAL A 1 91 ? 33.375 8.422 -3.301 1 96.19 91 VAL A N 1
ATOM 719 C CA . VAL A 1 91 ? 33.812 7.051 -3.057 1 96.19 91 VAL A CA 1
ATOM 720 C C . VAL A 1 91 ? 34.281 6.418 -4.367 1 96.19 91 VAL A C 1
ATOM 722 O O . VAL A 1 91 ? 35.344 5.793 -4.414 1 96.19 91 VAL A O 1
ATOM 725 N N . LEU A 1 92 ? 33.594 6.652 -5.398 1 95.75 92 LEU A N 1
ATOM 726 C CA . LEU A 1 92 ? 33.844 5.992 -6.676 1 95.75 92 LEU A CA 1
ATOM 727 C C . LEU A 1 92 ? 35.094 6.578 -7.344 1 95.75 92 LEU A C 1
ATOM 729 O O . LEU A 1 92 ? 35.75 5.906 -8.148 1 95.75 92 LEU A O 1
ATOM 733 N N . THR A 1 93 ? 35.438 7.824 -7.004 1 94.25 93 THR A N 1
ATOM 734 C CA . THR A 1 93 ? 36.562 8.477 -7.672 1 94.25 93 THR A CA 1
ATOM 735 C C . THR A 1 93 ? 37.75 8.594 -6.734 1 94.25 93 THR A C 1
ATOM 737 O O . THR A 1 93 ? 38.781 9.211 -7.078 1 94.25 93 THR A O 1
ATOM 740 N N . ARG A 1 94 ? 37.625 8.086 -5.617 1 92.88 94 ARG A N 1
ATOM 741 C CA . ARG A 1 94 ? 38.656 8.242 -4.582 1 92.88 94 ARG A CA 1
ATOM 742 C C . ARG A 1 94 ? 40.031 7.848 -5.105 1 92.88 94 ARG A C 1
ATOM 744 O O . ARG A 1 94 ? 41 8.57 -4.902 1 92.88 94 ARG A O 1
ATOM 751 N N . TYR A 1 95 ? 40.094 6.754 -5.812 1 90.88 95 TYR A N 1
ATOM 752 C CA . TYR A 1 95 ? 41.375 6.215 -6.238 1 90.88 95 TYR A CA 1
ATOM 753 C C . TYR A 1 95 ? 41.625 6.477 -7.723 1 90.88 95 TYR A C 1
ATOM 755 O O . TYR A 1 95 ? 42.656 6.129 -8.258 1 90.88 95 TYR A O 1
ATOM 763 N N . CYS A 1 96 ? 40.594 7.043 -8.336 1 91.69 96 CYS A N 1
ATOM 764 C CA . CYS A 1 96 ? 40.719 7.492 -9.719 1 91.69 96 CYS A CA 1
ATOM 765 C C . CYS A 1 96 ? 39.938 8.773 -9.945 1 91.69 96 CYS A C 1
ATOM 767 O O . CYS A 1 96 ? 38.875 8.758 -10.578 1 91.69 96 CYS A O 1
ATOM 769 N N . PRO A 1 97 ? 40.5 9.867 -9.555 1 90.31 97 PRO A N 1
ATOM 770 C CA . PRO A 1 97 ? 39.75 11.125 -9.492 1 90.31 97 PRO A CA 1
ATOM 771 C C . PRO A 1 97 ? 39.312 11.633 -10.867 1 90.31 97 PRO A C 1
ATOM 773 O O . PRO A 1 97 ? 38.344 12.359 -10.984 1 90.31 97 PRO A O 1
ATOM 776 N N . ASN A 1 98 ? 39.969 11.258 -11.914 1 88.5 98 ASN A N 1
ATOM 777 C CA . ASN A 1 98 ? 39.688 11.828 -13.227 1 88.5 98 ASN A CA 1
ATOM 778 C C . ASN A 1 98 ? 38.75 10.922 -14.039 1 88.5 98 ASN A C 1
ATOM 780 O O . ASN A 1 98 ? 38.438 11.219 -15.195 1 88.5 98 ASN A O 1
ATOM 784 N N . VAL A 1 99 ? 38.344 9.906 -13.422 1 91.75 99 VAL A N 1
ATOM 785 C CA . VAL A 1 99 ? 37.5 8.992 -14.156 1 91.75 99 VAL A CA 1
ATOM 786 C C . VAL A 1 99 ? 36.094 9.594 -14.273 1 91.75 99 VAL A C 1
ATOM 788 O O . VAL A 1 99 ? 35.594 10.195 -13.32 1 91.75 99 VAL A O 1
ATOM 791 N N . LYS A 1 100 ? 35.531 9.43 -15.43 1 93.62 100 LYS A N 1
ATOM 792 C CA . LYS A 1 100 ? 34.156 9.875 -15.617 1 93.62 100 LYS A CA 1
ATOM 793 C C . LYS A 1 100 ? 33.188 8.82 -15.133 1 93.62 100 LYS A C 1
ATOM 795 O O . LYS A 1 100 ? 33.344 7.633 -15.414 1 93.62 100 LYS A O 1
ATOM 800 N N . LEU A 1 101 ? 32.219 9.289 -14.406 1 95.56 101 LEU A N 1
ATOM 801 C CA . LEU A 1 101 ? 31.188 8.391 -13.891 1 95.56 101 LEU A CA 1
ATOM 802 C C . LEU A 1 101 ? 29.938 8.453 -14.75 1 95.56 101 LEU A C 1
ATOM 804 O O . LEU A 1 101 ? 29.719 9.422 -15.477 1 95.56 101 LEU A O 1
ATOM 808 N N . PRO A 1 102 ? 29.141 7.402 -14.695 1 96 102 PRO A N 1
ATOM 809 C CA . PRO A 1 102 ? 27.859 7.473 -15.414 1 96 102 PRO A CA 1
ATOM 810 C C . PRO A 1 102 ? 26.906 8.516 -14.836 1 96 102 PRO A C 1
ATOM 812 O O . PRO A 1 102 ? 27.109 8.969 -13.703 1 96 102 PRO A O 1
ATOM 815 N N . THR A 1 103 ? 26.016 8.93 -15.633 1 95.81 103 THR A N 1
ATOM 816 C CA . THR A 1 103 ? 24.969 9.859 -15.211 1 95.81 103 THR A CA 1
ATOM 817 C C . THR A 1 103 ? 23.656 9.125 -14.961 1 95.81 103 THR A C 1
ATOM 819 O O . THR A 1 103 ? 23.5 7.973 -15.359 1 95.81 103 THR A O 1
ATOM 822 N N . ARG A 1 104 ? 22.766 9.844 -14.266 1 96.06 104 ARG A N 1
ATOM 823 C CA . ARG A 1 104 ? 21.438 9.297 -14.047 1 96.06 104 ARG A CA 1
ATOM 824 C C . ARG A 1 104 ? 20.781 8.914 -15.367 1 96.06 104 ARG A C 1
ATOM 826 O O . ARG A 1 104 ? 20.172 7.848 -15.477 1 96.06 104 ARG A O 1
ATOM 833 N N . GLN A 1 105 ? 20.984 9.648 -16.359 1 95.81 105 GLN A N 1
ATOM 834 C CA . GLN A 1 105 ? 20.391 9.43 -17.672 1 95.81 105 GLN A CA 1
ATOM 835 C C . GLN A 1 105 ? 21 8.203 -18.344 1 95.81 105 GLN A C 1
ATOM 837 O O . GLN A 1 105 ? 20.281 7.398 -18.938 1 95.81 105 GLN A O 1
ATOM 842 N N . SER A 1 106 ? 22.281 8.148 -18.297 1 95.75 106 SER A N 1
ATOM 843 C CA . SER A 1 106 ? 22.922 7.012 -18.938 1 95.75 106 SER A CA 1
ATOM 844 C C . SER A 1 106 ? 22.547 5.699 -18.266 1 95.75 106 SER A C 1
ATOM 846 O O . SER A 1 106 ? 22.391 4.672 -18.922 1 95.75 106 SER A O 1
ATOM 848 N N . LEU A 1 107 ? 22.422 5.734 -16.953 1 96.81 107 LEU A N 1
ATOM 849 C CA . LEU A 1 107 ? 22 4.555 -16.203 1 96.81 107 LEU A CA 1
ATOM 850 C C . LEU A 1 107 ? 20.609 4.121 -16.625 1 96.81 107 LEU A C 1
ATOM 852 O O . LEU A 1 107 ? 20.312 2.924 -16.672 1 96.81 107 LEU A O 1
ATOM 856 N N . ALA A 1 108 ? 19.734 5.105 -16.953 1 96.06 108 ALA A N 1
ATOM 857 C CA . ALA A 1 108 ? 18.344 4.824 -17.266 1 96.06 108 ALA A CA 1
ATOM 858 C C . ALA A 1 108 ? 18.172 4.477 -18.734 1 96.06 108 ALA A C 1
ATOM 860 O O . ALA A 1 108 ? 17.094 4.012 -19.156 1 96.06 108 ALA A O 1
ATOM 861 N N . ALA A 1 109 ? 19.203 4.645 -19.531 1 95.06 109 ALA A N 1
ATOM 862 C CA . ALA A 1 109 ? 19.031 4.488 -20.984 1 95.06 109 ALA A CA 1
ATOM 863 C C . ALA A 1 109 ? 20.094 3.57 -21.562 1 95.06 109 ALA A C 1
ATOM 865 O O . ALA A 1 109 ? 19.938 2.346 -21.547 1 95.06 109 ALA A O 1
ATOM 866 N N . SER A 1 110 ? 21.297 4.184 -21.906 1 93.69 110 SER A N 1
ATOM 867 C CA . SER A 1 110 ? 22.297 3.455 -22.672 1 93.69 110 SER A CA 1
ATOM 868 C C . SER A 1 110 ? 22.859 2.279 -21.891 1 93.69 110 SER A C 1
ATOM 870 O O . SER A 1 110 ? 23.016 1.179 -22.422 1 93.69 110 SER A O 1
ATOM 872 N N . GLN A 1 111 ? 23.219 2.525 -20.656 1 95.31 111 GLN A N 1
ATOM 873 C CA . GLN A 1 111 ? 23.766 1.442 -19.859 1 95.31 111 GLN A CA 1
ATOM 874 C C . GLN A 1 111 ? 22.719 0.357 -19.609 1 95.31 111 GLN A C 1
ATOM 876 O O . GLN A 1 111 ? 23.062 -0.825 -19.5 1 95.31 111 GLN A O 1
ATOM 881 N N . LEU A 1 112 ? 21.469 0.743 -19.422 1 95 112 LEU A N 1
ATOM 882 C CA . LEU A 1 112 ? 20.391 -0.229 -19.219 1 95 112 LEU A CA 1
ATOM 883 C C . LEU A 1 112 ? 20.266 -1.141 -20.438 1 95 112 LEU A C 1
ATOM 885 O O . LEU A 1 112 ? 20.172 -2.361 -20.297 1 95 112 LEU A O 1
ATOM 889 N N . ASP A 1 113 ? 20.297 -0.546 -21.594 1 94.31 113 ASP A N 1
ATOM 890 C CA . ASP A 1 113 ? 20.188 -1.313 -22.828 1 94.31 113 ASP A CA 1
ATOM 891 C C . ASP A 1 113 ? 21.344 -2.297 -22.969 1 94.31 113 ASP A C 1
ATOM 893 O O . ASP A 1 113 ? 21.141 -3.453 -23.344 1 94.31 113 ASP A O 1
ATOM 897 N N . GLN A 1 114 ? 22.484 -1.79 -22.672 1 93.75 114 GLN A N 1
ATOM 898 C CA . GLN A 1 114 ? 23.672 -2.619 -22.781 1 93.75 114 GLN A CA 1
ATOM 899 C C . GLN A 1 114 ? 23.625 -3.805 -21.828 1 93.75 114 GLN A C 1
ATOM 901 O O . GLN A 1 114 ? 23.859 -4.945 -22.219 1 93.75 114 GLN A O 1
ATOM 906 N N . VAL A 1 115 ? 23.312 -3.531 -20.594 1 94.19 115 VAL A N 1
ATOM 907 C CA . VAL A 1 115 ? 23.266 -4.59 -19.594 1 94.19 115 VAL A CA 1
ATOM 908 C C . VAL A 1 115 ? 22.109 -5.543 -19.906 1 94.19 115 VAL A C 1
ATOM 910 O O . VAL A 1 115 ? 22.234 -6.758 -19.75 1 94.19 115 VAL A O 1
ATOM 913 N N . TYR A 1 116 ? 20.984 -5.016 -20.375 1 92.12 116 TYR A N 1
ATOM 914 C CA . TYR A 1 116 ? 19.828 -5.824 -20.75 1 92.12 116 TYR A CA 1
ATOM 915 C C . TYR A 1 116 ? 20.172 -6.805 -21.859 1 92.12 116 TYR A C 1
ATOM 917 O O . TYR A 1 116 ? 19.859 -7.992 -21.781 1 92.12 116 TYR A O 1
ATOM 925 N N . GLN A 1 117 ? 20.844 -6.297 -22.859 1 91.12 117 GLN A N 1
ATOM 926 C CA . GLN A 1 117 ? 21.219 -7.137 -24 1 91.12 117 GLN A CA 1
ATOM 927 C C . GLN A 1 117 ? 22.172 -8.242 -23.562 1 91.12 117 GLN A C 1
ATOM 929 O O . GLN A 1 117 ? 22.047 -9.391 -23.984 1 91.12 117 GLN A O 1
ATOM 934 N N . SER A 1 118 ? 23.078 -7.848 -22.75 1 91.38 118 SER A N 1
ATOM 935 C CA . SER A 1 118 ? 24.016 -8.836 -22.234 1 91.38 118 SER A CA 1
ATOM 936 C C . SER A 1 118 ? 23.312 -9.906 -21.422 1 91.38 118 SER A C 1
ATOM 938 O O . SER A 1 118 ? 23.609 -11.094 -21.547 1 91.38 118 SER A O 1
ATOM 940 N N . GLU A 1 119 ? 22.391 -9.508 -20.594 1 90.5 119 GLU A N 1
ATOM 941 C CA . GLU A 1 119 ? 21.641 -10.453 -19.766 1 90.5 119 GLU A CA 1
ATOM 942 C C . GLU A 1 119 ? 20.734 -11.336 -20.625 1 90.5 119 GLU A C 1
ATOM 944 O O . GLU A 1 119 ? 20.578 -12.523 -20.344 1 90.5 119 GLU A O 1
ATOM 949 N N . LYS A 1 120 ? 20.141 -10.766 -21.625 1 87.94 120 LYS A N 1
ATOM 950 C CA . LYS A 1 120 ? 19.297 -11.523 -22.547 1 87.94 120 LYS A CA 1
ATOM 951 C C . LYS A 1 120 ? 20.094 -12.633 -23.234 1 87.94 120 LYS A C 1
ATOM 953 O O . LYS A 1 120 ? 19.609 -13.758 -23.359 1 87.94 120 LYS A O 1
ATOM 958 N N . GLU A 1 121 ? 21.266 -12.258 -23.656 1 91.12 121 GLU A N 1
ATOM 959 C CA . GLU A 1 121 ? 22.141 -13.234 -24.312 1 91.12 121 GLU A CA 1
ATOM 960 C C . GLU A 1 121 ? 22.547 -14.336 -23.344 1 91.12 121 GLU A C 1
ATOM 962 O O . GLU A 1 121 ? 22.578 -15.516 -23.688 1 91.12 121 GLU A O 1
ATOM 967 N N . ARG A 1 122 ? 22.859 -13.914 -22.203 1 91.5 122 ARG A N 1
ATOM 968 C CA . ARG A 1 122 ? 23.219 -14.875 -21.172 1 91.5 122 ARG A CA 1
ATOM 969 C C . ARG A 1 122 ? 22.062 -15.836 -20.891 1 91.5 122 ARG A C 1
ATOM 971 O O . ARG A 1 122 ? 22.25 -17.047 -20.812 1 91.5 122 ARG A O 1
ATOM 978 N N . LEU A 1 123 ? 20.875 -15.359 -20.828 1 91.25 123 LEU A N 1
ATOM 979 C CA . LEU A 1 123 ? 19.688 -16.172 -20.547 1 91.25 123 LEU A CA 1
ATOM 980 C C . LEU A 1 123 ? 19.375 -17.094 -21.719 1 91.25 123 LEU A C 1
ATOM 982 O O . LEU A 1 123 ? 18.953 -18.234 -21.516 1 91.25 123 LEU A O 1
ATOM 986 N N . ALA A 1 124 ? 19.562 -16.547 -22.891 1 90.69 124 ALA A N 1
ATOM 987 C CA . ALA A 1 124 ? 19.406 -17.391 -24.062 1 90.69 124 ALA A CA 1
ATOM 988 C C . ALA A 1 124 ? 20.297 -18.625 -24 1 90.69 124 ALA A C 1
ATOM 990 O O . ALA A 1 124 ? 19.875 -19.734 -24.312 1 90.69 124 ALA A O 1
ATOM 991 N N . GLY A 1 125 ? 21.484 -18.391 -23.578 1 92.12 125 GLY A N 1
ATOM 992 C CA . GLY A 1 125 ? 22.406 -19.5 -23.406 1 92.12 125 GLY A CA 1
ATOM 993 C C . GLY A 1 125 ? 21.953 -20.516 -22.391 1 92.12 125 GLY A C 1
ATOM 994 O O . GLY A 1 125 ? 22.078 -21.719 -22.609 1 92.12 125 GLY A O 1
ATOM 995 N N . ILE A 1 126 ? 21.375 -20.094 -21.375 1 93.81 126 ILE A N 1
ATOM 996 C CA . ILE A 1 126 ? 20.875 -20.969 -20.328 1 93.81 126 ILE A CA 1
ATOM 997 C C . ILE A 1 126 ? 19.688 -21.781 -20.859 1 93.81 126 ILE A C 1
ATOM 999 O O . ILE A 1 126 ? 19.625 -22.984 -20.625 1 93.81 126 ILE A O 1
ATOM 1003 N N . LEU A 1 127 ? 18.812 -21.172 -21.594 1 93.94 127 LEU A N 1
ATOM 1004 C CA . LEU A 1 127 ? 17.625 -21.828 -22.109 1 93.94 127 LEU A CA 1
ATOM 1005 C C . LEU A 1 127 ? 17.984 -22.859 -23.172 1 93.94 127 LEU A C 1
ATOM 1007 O O . LEU A 1 127 ? 17.391 -23.938 -23.234 1 93.94 127 LEU A O 1
ATOM 1011 N N . GLN A 1 128 ? 18.984 -22.578 -23.953 1 93.88 128 GLN A N 1
ATOM 1012 C CA . GLN A 1 128 ? 19.422 -23.469 -25.016 1 93.88 128 GLN A CA 1
ATOM 1013 C C . GLN A 1 128 ? 19.984 -24.766 -24.438 1 93.88 128 GLN A C 1
ATOM 1015 O O . GLN A 1 128 ? 19.891 -25.828 -25.062 1 93.88 128 GLN A O 1
ATOM 1020 N N . ARG A 1 129 ? 20.438 -24.625 -23.297 1 93.19 129 ARG A N 1
ATOM 1021 C CA . ARG A 1 129 ? 21.047 -25.781 -22.656 1 93.19 129 ARG A CA 1
ATOM 1022 C C . ARG A 1 129 ? 19.984 -26.672 -22 1 93.19 129 ARG A C 1
ATOM 1024 O O . ARG A 1 129 ? 20.266 -27.812 -21.641 1 93.19 129 ARG A O 1
ATOM 1031 N N . GLN A 1 130 ? 18.812 -26.203 -21.922 1 92.62 130 GLN A N 1
ATOM 1032 C CA . GLN A 1 130 ? 17.75 -27 -21.312 1 92.62 130 GLN A CA 1
ATOM 1033 C C . GLN A 1 130 ? 17.109 -27.938 -22.344 1 92.62 130 GLN A C 1
ATOM 1035 O O . GLN A 1 130 ? 17.109 -27.641 -23.531 1 92.62 130 GLN A O 1
ATOM 1040 N N . THR A 1 131 ? 16.609 -29.062 -21.828 1 91.38 131 THR A N 1
ATOM 1041 C CA . THR A 1 131 ? 15.969 -30.031 -22.703 1 91.38 131 THR A CA 1
ATOM 1042 C C . THR A 1 131 ? 14.469 -29.781 -22.781 1 91.38 131 THR A C 1
ATOM 1044 O O . THR A 1 131 ? 13.859 -29.938 -23.844 1 91.38 131 THR A O 1
ATOM 1047 N N . ARG A 1 132 ? 13.906 -29.469 -21.688 1 92.62 132 ARG A N 1
ATOM 1048 C CA . ARG A 1 132 ? 12.469 -29.203 -21.594 1 92.62 132 ARG A CA 1
ATOM 1049 C C . ARG A 1 132 ? 12.188 -27.953 -20.781 1 92.62 132 ARG A C 1
ATOM 1051 O O . ARG A 1 132 ? 12.859 -27.703 -19.781 1 92.62 132 ARG A O 1
ATOM 1058 N N . LEU A 1 133 ? 11.219 -27.219 -21.25 1 94.69 133 LEU A N 1
ATOM 1059 C CA . LEU A 1 133 ? 10.859 -25.969 -20.578 1 94.69 133 LEU A CA 1
ATOM 1060 C C . LEU A 1 133 ? 9.375 -25.953 -20.234 1 94.69 133 LEU A C 1
ATOM 1062 O O . LEU A 1 133 ? 8.547 -26.422 -21 1 94.69 133 LEU A O 1
ATOM 1066 N N . ALA A 1 134 ? 9.109 -25.438 -19.047 1 93.62 134 ALA A N 1
ATOM 1067 C CA . ALA A 1 134 ? 7.734 -25.172 -18.625 1 93.62 134 ALA A CA 1
ATOM 1068 C C . ALA A 1 134 ? 7.445 -23.688 -18.562 1 93.62 134 ALA A C 1
ATOM 1070 O O . ALA A 1 134 ? 8.273 -22.906 -18.078 1 93.62 134 ALA A O 1
ATOM 1071 N N . LEU A 1 135 ? 6.344 -23.375 -19.109 1 95.94 135 LEU A N 1
ATOM 1072 C CA . LEU A 1 135 ? 5.883 -21.984 -19.062 1 95.94 135 LEU A CA 1
ATOM 1073 C C . LEU A 1 135 ? 4.812 -21.797 -17.984 1 95.94 135 LEU A C 1
ATOM 1075 O O . LEU A 1 135 ? 3.803 -22.516 -17.984 1 95.94 135 LEU A O 1
ATOM 1079 N N . ILE A 1 136 ? 5.062 -20.875 -17.078 1 94.62 136 ILE A N 1
ATOM 1080 C CA . ILE A 1 136 ? 4.098 -20.562 -16.031 1 94.62 136 ILE A CA 1
ATOM 1081 C C . ILE A 1 136 ? 3.523 -19.156 -16.266 1 94.62 136 ILE A C 1
ATOM 1083 O O . ILE A 1 136 ? 4.27 -18.203 -16.484 1 94.62 136 ILE A O 1
ATOM 1087 N N . THR A 1 137 ? 2.248 -19.031 -16.266 1 95.25 137 THR A N 1
ATOM 1088 C CA . THR A 1 137 ? 1.637 -17.719 -16.484 1 95.25 137 THR A CA 1
ATOM 1089 C C . THR A 1 137 ? 0.597 -17.422 -15.414 1 95.25 137 THR A C 1
ATOM 1091 O O . THR A 1 137 ? -0.073 -18.328 -14.914 1 95.25 137 THR A O 1
ATOM 1094 N N . ASP A 1 138 ? 0.615 -16.188 -15.016 1 90.19 138 ASP A N 1
ATOM 1095 C CA . ASP A 1 138 ? -0.333 -15.711 -14.016 1 90.19 138 ASP A CA 1
ATOM 1096 C C . ASP A 1 138 ? -0.73 -14.258 -14.289 1 90.19 138 ASP A C 1
ATOM 1098 O O . ASP A 1 138 ? 0.067 -13.477 -14.812 1 90.19 138 ASP A O 1
ATOM 1102 N N . GLY A 1 139 ? -2.004 -14.039 -14.094 1 85.31 139 GLY A N 1
ATOM 1103 C CA . GLY A 1 139 ? -2.49 -12.68 -14.211 1 85.31 139 GLY A CA 1
ATOM 1104 C C . GLY A 1 139 ? -2.492 -11.922 -12.891 1 85.31 139 GLY A C 1
ATOM 1105 O O . GLY A 1 139 ? -2.699 -12.523 -11.836 1 85.31 139 GLY A O 1
ATOM 1106 N N . TRP A 1 140 ? -2.283 -10.617 -13.039 1 78.75 140 TRP A N 1
ATOM 1107 C CA . TRP A 1 140 ? -2.244 -9.758 -11.859 1 78.75 140 TRP A CA 1
ATOM 1108 C C . TRP A 1 140 ? -2.748 -8.359 -12.188 1 78.75 140 TRP A C 1
ATOM 1110 O O . TRP A 1 140 ? -2.824 -7.977 -13.352 1 78.75 140 TRP A O 1
ATOM 1120 N N . SER A 1 141 ? -3.27 -7.746 -11.195 1 79.75 141 SER A N 1
ATOM 1121 C CA . SER A 1 141 ? -3.551 -6.316 -11.289 1 79.75 141 SER A CA 1
ATOM 1122 C C . SER A 1 141 ? -2.545 -5.5 -10.492 1 79.75 141 SER A C 1
ATOM 1124 O O . SER A 1 141 ? -2.357 -5.73 -9.297 1 79.75 141 SER A O 1
ATOM 1126 N N . ASN A 1 142 ? -1.945 -4.605 -11.141 1 77.94 142 ASN A N 1
ATOM 1127 C CA . ASN A 1 142 ? -0.971 -3.799 -10.414 1 77.94 142 ASN A CA 1
ATOM 1128 C C . ASN A 1 142 ? -1.646 -2.688 -9.617 1 77.94 142 ASN A C 1
ATOM 1130 O O . ASN A 1 142 ? -2.875 -2.623 -9.555 1 77.94 142 ASN A O 1
ATOM 1134 N N . ILE A 1 143 ? -0.917 -1.872 -8.984 1 74.06 143 ILE A N 1
ATOM 1135 C CA . ILE A 1 143 ? -1.427 -0.867 -8.055 1 74.06 143 ILE A CA 1
ATOM 1136 C C . ILE A 1 143 ? -2.277 0.15 -8.812 1 74.06 143 ILE A C 1
ATOM 1138 O O . ILE A 1 143 ? -3.197 0.745 -8.25 1 74.06 143 ILE A O 1
ATOM 1142 N N . ASN A 1 144 ? -1.937 0.284 -10.07 1 76.19 144 ASN A N 1
ATOM 1143 C CA . ASN A 1 144 ? -2.711 1.207 -10.891 1 76.19 144 ASN A CA 1
ATOM 1144 C C . ASN A 1 144 ? -3.928 0.523 -11.508 1 76.19 144 ASN A C 1
ATOM 1146 O O . ASN A 1 144 ? -4.602 1.1 -12.367 1 76.19 144 ASN A O 1
ATOM 1150 N N . ARG A 1 145 ? -4.051 -0.832 -11.109 1 80.31 145 ARG A N 1
ATOM 1151 C CA . ARG A 1 145 ? -5.199 -1.624 -11.539 1 80.31 145 ARG A CA 1
ATOM 1152 C C . ARG A 1 145 ? -5.121 -1.94 -13.031 1 80.31 145 ARG A C 1
ATOM 1154 O O . ARG A 1 145 ? -6.145 -1.99 -13.711 1 80.31 145 ARG A O 1
ATOM 1161 N N . GLU A 1 146 ? -3.934 -1.983 -13.461 1 84.44 146 GLU A N 1
ATOM 1162 C CA . GLU A 1 146 ? -3.707 -2.504 -14.805 1 84.44 146 GLU A CA 1
ATOM 1163 C C . GLU A 1 146 ? -3.617 -4.027 -14.797 1 84.44 146 GLU A C 1
ATOM 1165 O O . GLU A 1 146 ? -3.037 -4.617 -13.883 1 84.44 146 GLU A O 1
ATOM 1170 N N . SER A 1 147 ? -4.266 -4.52 -15.742 1 87.44 147 SER A N 1
ATOM 1171 C CA . SER A 1 147 ? -4.176 -5.973 -15.867 1 87.44 147 SER A CA 1
ATOM 1172 C C . SER A 1 147 ? -2.826 -6.398 -16.438 1 87.44 147 SER A C 1
ATOM 1174 O O . SER A 1 147 ? -2.439 -5.961 -17.516 1 87.44 147 SER A O 1
ATOM 1176 N N . ILE A 1 148 ? -2.156 -7.184 -15.68 1 91.12 148 ILE A N 1
ATOM 1177 C CA . ILE A 1 148 ? -0.826 -7.645 -16.062 1 91.12 148 ILE A CA 1
ATOM 1178 C C . ILE A 1 148 ? -0.824 -9.164 -16.188 1 91.12 148 ILE A C 1
ATOM 1180 O O . ILE A 1 148 ? -1.437 -9.859 -15.375 1 91.12 148 ILE A O 1
ATOM 1184 N N . VAL A 1 149 ? -0.175 -9.641 -17.203 1 93.81 149 VAL A N 1
ATOM 1185 C CA . VAL A 1 149 ? 0.048 -11.07 -17.344 1 93.81 149 VAL A CA 1
ATOM 1186 C C . VAL A 1 149 ? 1.545 -11.367 -17.312 1 93.81 149 VAL A C 1
ATOM 1188 O O . VAL A 1 149 ? 2.328 -10.734 -18.016 1 93.81 149 VAL A O 1
ATOM 1191 N N . ASN A 1 150 ? 1.881 -12.266 -16.484 1 94.5 150 ASN A N 1
ATOM 1192 C CA . ASN A 1 150 ? 3.279 -12.641 -16.297 1 94.5 150 ASN A CA 1
ATOM 1193 C C . ASN A 1 150 ? 3.576 -14.016 -16.875 1 94.5 150 ASN A C 1
ATOM 1195 O O . ASN A 1 150 ? 2.727 -14.906 -16.828 1 94.5 150 ASN A O 1
ATOM 1199 N N . TYR A 1 151 ? 4.789 -14.172 -17.406 1 96.06 151 TYR A N 1
ATOM 1200 C CA . TYR A 1 151 ? 5.281 -15.453 -17.891 1 96.06 151 TYR A CA 1
ATOM 1201 C C . TYR A 1 151 ? 6.637 -15.789 -17.281 1 96.06 151 TYR A C 1
ATOM 1203 O O . TYR A 1 151 ? 7.586 -15.008 -17.391 1 96.06 151 TYR A O 1
ATOM 1211 N N . VAL A 1 152 ? 6.648 -16.875 -16.656 1 95.62 152 VAL A N 1
ATOM 1212 C CA . VAL A 1 152 ? 7.867 -17.375 -16.047 1 95.62 152 VAL A CA 1
ATOM 1213 C C . VAL A 1 152 ? 8.266 -18.703 -16.703 1 95.62 152 VAL A C 1
ATOM 1215 O O . VAL A 1 152 ? 7.406 -19.547 -16.984 1 95.62 152 VAL A O 1
ATOM 1218 N N . ILE A 1 153 ? 9.547 -18.875 -16.984 1 94.94 153 ILE A N 1
ATOM 1219 C CA . ILE A 1 153 ? 10.055 -20.109 -17.547 1 94.94 153 ILE A CA 1
ATOM 1220 C C . ILE A 1 153 ? 10.773 -20.922 -16.469 1 94.94 153 ILE A C 1
ATOM 1222 O O . ILE A 1 153 ? 11.555 -20.375 -15.688 1 94.94 153 ILE A O 1
ATOM 1226 N N . SER A 1 154 ? 10.398 -22.156 -16.422 1 92.19 154 SER A N 1
ATOM 1227 C CA . SER A 1 154 ? 11.031 -23.031 -15.438 1 92.19 154 SER A CA 1
ATOM 1228 C C . SER A 1 154 ? 11.523 -24.312 -16.094 1 92.19 154 SER A C 1
ATOM 1230 O O . SER A 1 154 ? 10.992 -24.734 -17.125 1 92.19 154 SER A O 1
ATOM 1232 N N . SER A 1 155 ? 12.625 -24.797 -15.609 1 90.31 155 SER A N 1
ATOM 1233 C CA . SER A 1 155 ? 13.203 -26.078 -15.953 1 90.31 155 SER A CA 1
ATOM 1234 C C . SER A 1 155 ? 13.844 -26.75 -14.734 1 90.31 155 SER A C 1
ATOM 1236 O O . SER A 1 155 ? 14.211 -26.062 -13.773 1 90.31 155 SER A O 1
ATOM 1238 N N . PRO A 1 156 ? 13.906 -28.047 -14.633 1 81.94 156 PRO A N 1
ATOM 1239 C CA . PRO A 1 156 ? 14.438 -28.734 -13.453 1 81.94 156 PRO A CA 1
ATOM 1240 C C . PRO A 1 156 ? 15.867 -28.312 -13.125 1 81.94 156 PRO A C 1
ATOM 1242 O O . PRO A 1 156 ? 16.266 -28.328 -11.961 1 81.94 156 PRO A O 1
ATOM 1245 N N . LYS A 1 157 ? 16.656 -27.891 -14.102 1 83.38 157 LYS A N 1
ATOM 1246 C CA . LYS A 1 157 ? 18.078 -27.656 -13.875 1 83.38 157 LYS A CA 1
ATOM 1247 C C . LYS A 1 157 ? 18.406 -26.172 -13.875 1 83.38 157 LYS A C 1
ATOM 1249 O O . LYS A 1 157 ? 19.547 -25.766 -14.062 1 83.38 157 LYS A O 1
ATOM 1254 N N . MET A 1 158 ? 17.375 -25.438 -13.789 1 86.19 158 MET A N 1
ATOM 1255 C CA . MET A 1 158 ? 17.641 -24.016 -13.742 1 86.19 158 MET A CA 1
ATOM 1256 C C . MET A 1 158 ? 16.703 -23.312 -12.758 1 86.19 158 MET A C 1
ATOM 1258 O O . MET A 1 158 ? 15.648 -23.859 -12.406 1 86.19 158 MET A O 1
ATOM 1262 N N . ARG A 1 159 ? 17.094 -22.172 -12.32 1 86.81 159 ARG A N 1
ATOM 1263 C CA . ARG A 1 159 ? 16.188 -21.328 -11.562 1 86.81 159 ARG A CA 1
ATOM 1264 C C . ARG A 1 159 ? 15.141 -20.688 -12.469 1 86.81 159 ARG A C 1
ATOM 1266 O O . ARG A 1 159 ? 15.438 -20.344 -13.617 1 86.81 159 ARG A O 1
ATOM 1273 N N . PRO A 1 160 ? 13.945 -20.5 -11.922 1 91.44 160 PRO A N 1
ATOM 1274 C CA . PRO A 1 160 ? 12.922 -19.859 -12.75 1 91.44 160 PRO A CA 1
ATOM 1275 C C . PRO A 1 160 ? 13.328 -18.469 -13.211 1 91.44 160 PRO A C 1
ATOM 1277 O O . PRO A 1 160 ? 13.977 -17.734 -12.461 1 91.44 160 PRO A O 1
ATOM 1280 N N . ILE A 1 161 ? 12.938 -18.188 -14.422 1 92.62 161 ILE A N 1
ATOM 1281 C CA . ILE A 1 161 ? 13.289 -16.922 -15.039 1 92.62 161 ILE A CA 1
ATOM 1282 C C . ILE A 1 161 ? 12.023 -16.172 -15.43 1 92.62 161 ILE A C 1
ATOM 1284 O O . ILE A 1 161 ? 11.141 -16.719 -16.078 1 92.62 161 ILE A O 1
ATOM 1288 N N . MET A 1 162 ? 11.953 -14.953 -15.016 1 93.25 162 MET A N 1
ATOM 1289 C CA . MET A 1 162 ? 10.883 -14.086 -15.516 1 93.25 162 MET A CA 1
ATOM 1290 C C . MET A 1 162 ? 11.117 -13.719 -16.969 1 93.25 162 MET A C 1
ATOM 1292 O O . MET A 1 162 ? 12.109 -13.055 -17.297 1 93.25 162 MET A O 1
ATOM 1296 N N . TRP A 1 163 ? 10.211 -14.156 -17.766 1 93.44 163 TRP A N 1
ATOM 1297 C CA . TRP A 1 163 ? 10.414 -13.984 -19.203 1 93.44 163 TRP A CA 1
ATOM 1298 C C . TRP A 1 163 ? 9.719 -12.711 -19.688 1 93.44 163 TRP A C 1
ATOM 1300 O O . TRP A 1 163 ? 10.305 -11.938 -20.453 1 93.44 163 TRP A O 1
ATOM 1310 N N . SER A 1 164 ? 8.539 -12.578 -19.219 1 92.19 164 SER A N 1
ATOM 1311 C CA . SER A 1 164 ? 7.793 -11.422 -19.703 1 92.19 164 SER A CA 1
ATOM 1312 C C . SER A 1 164 ? 6.719 -11 -18.703 1 92.19 164 SER A C 1
ATOM 1314 O O . SER A 1 164 ? 6.211 -11.828 -17.938 1 92.19 164 SER A O 1
ATOM 1316 N N . SER A 1 165 ? 6.469 -9.75 -18.594 1 91.81 165 SER A N 1
ATOM 1317 C CA . SER A 1 165 ? 5.395 -9.117 -17.828 1 91.81 165 SER A CA 1
ATOM 1318 C C . SER A 1 165 ? 4.832 -7.906 -18.578 1 91.81 165 SER A C 1
ATOM 1320 O O . SER A 1 165 ? 5.574 -6.988 -18.922 1 91.81 165 SER A O 1
ATOM 1322 N N . GLY A 1 166 ? 3.645 -7.934 -18.875 1 87.81 166 GLY A N 1
ATOM 1323 C CA . GLY A 1 166 ? 3.119 -6.824 -19.656 1 87.81 166 GLY A CA 1
ATOM 1324 C C . GLY A 1 166 ? 1.651 -6.551 -19.391 1 87.81 166 GLY A C 1
ATOM 1325 O O . GLY A 1 166 ? 0.905 -7.457 -19.016 1 87.81 166 GLY A O 1
ATOM 1326 N N . SER A 1 167 ? 1.287 -5.34 -19.562 1 87.56 167 SER A N 1
ATOM 1327 C CA . SER A 1 167 ? -0.112 -4.934 -19.469 1 87.56 167 SER A CA 1
ATOM 1328 C C . SER A 1 167 ? -0.907 -5.395 -20.672 1 87.56 167 SER A C 1
ATOM 1330 O O . SER A 1 167 ? -0.401 -5.371 -21.797 1 87.56 167 SER A O 1
ATOM 1332 N N . THR A 1 168 ? -2.092 -5.824 -20.438 1 87.31 168 THR A N 1
ATOM 1333 C CA . THR A 1 168 ? -2.943 -6.273 -21.531 1 87.31 168 THR A CA 1
ATOM 1334 C C . THR A 1 168 ? -3.928 -5.18 -21.938 1 87.31 168 THR A C 1
ATOM 1336 O O . THR A 1 168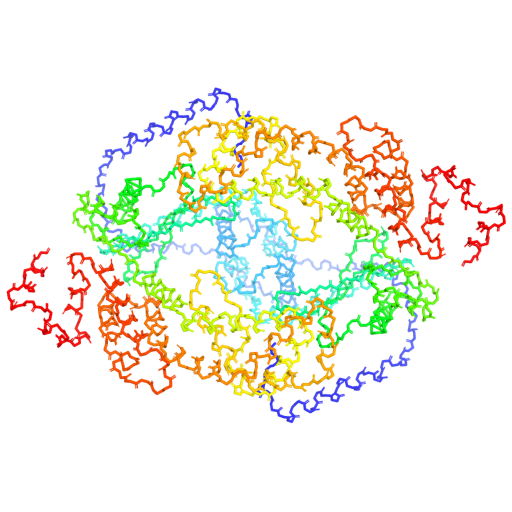 ? -4.777 -5.391 -22.797 1 87.31 168 THR A O 1
ATOM 1339 N N . GLY A 1 169 ? -3.791 -4.062 -21.234 1 80.81 169 GLY A N 1
ATOM 1340 C CA . GLY A 1 169 ? -4.645 -2.938 -21.578 1 80.81 169 GLY A CA 1
ATOM 1341 C C . GLY A 1 169 ? -6.125 -3.24 -21.422 1 80.81 169 GLY A C 1
ATOM 1342 O O . GLY A 1 169 ? -6.555 -3.738 -20.375 1 80.81 169 GLY A O 1
ATOM 1343 N N . ALA A 1 170 ? -6.906 -3.002 -22.531 1 79 170 ALA A N 1
ATOM 1344 C CA . ALA A 1 170 ? -8.359 -3.141 -22.484 1 79 170 ALA A CA 1
ATOM 1345 C C . ALA A 1 170 ? -8.797 -4.504 -23 1 79 170 ALA A C 1
ATOM 1347 O O . ALA A 1 170 ? -10 -4.766 -23.141 1 79 170 ALA A O 1
ATOM 1348 N N . GLU A 1 171 ? -7.848 -5.34 -23.188 1 82.31 171 GLU A N 1
ATOM 1349 C CA . GLU A 1 171 ? -8.195 -6.652 -23.719 1 82.31 171 GLU A CA 1
ATOM 1350 C C . GLU A 1 171 ? -8.797 -7.547 -22.641 1 82.31 171 GLU A C 1
ATOM 1352 O O . GLU A 1 171 ? -8.25 -7.648 -21.531 1 82.31 171 GLU A O 1
ATOM 1357 N N . ALA A 1 172 ? -9.914 -8.141 -22.984 1 82.31 172 ALA A N 1
ATOM 1358 C CA . ALA A 1 172 ? -10.484 -9.133 -22.078 1 82.31 172 ALA A CA 1
ATOM 1359 C C . ALA A 1 172 ? -9.68 -10.422 -22.094 1 82.31 172 ALA A C 1
ATOM 1361 O O . ALA A 1 172 ? -9.242 -10.867 -23.156 1 82.31 172 ALA A O 1
ATOM 1362 N N . HIS A 1 173 ? -9.484 -10.938 -21.016 1 87.38 173 HIS A N 1
ATOM 1363 C CA . HIS A 1 173 ? -8.719 -12.18 -20.906 1 87.38 173 HIS A CA 1
ATOM 1364 C C . HIS A 1 173 ? -9.586 -13.391 -21.219 1 87.38 173 HIS A C 1
ATOM 1366 O O . HIS A 1 173 ? -9.695 -14.305 -20.406 1 87.38 173 HIS A O 1
ATOM 1372 N N . THR A 1 174 ? -10.117 -13.391 -22.422 1 90.06 174 THR A N 1
ATOM 1373 C CA . THR A 1 174 ? -10.898 -14.539 -22.859 1 90.06 174 THR A CA 1
ATOM 1374 C C . THR A 1 174 ? -10 -15.75 -23.094 1 90.06 174 THR A C 1
ATOM 1376 O O . THR A 1 174 ? -8.781 -15.609 -23.203 1 90.06 174 THR A O 1
ATOM 1379 N N . GLY A 1 175 ? -10.648 -16.875 -23.156 1 93.81 175 GLY A N 1
ATOM 1380 C CA . GLY A 1 175 ? -9.891 -18.078 -23.453 1 93.81 175 GLY A CA 1
ATOM 1381 C C . GLY A 1 175 ? -9.125 -17.984 -24.766 1 93.81 175 GLY A C 1
ATOM 1382 O O . GLY A 1 175 ? -7.965 -18.391 -24.844 1 93.81 175 GLY A O 1
ATOM 1383 N N . ALA A 1 176 ? -9.727 -17.438 -25.719 1 95.12 176 ALA A N 1
ATOM 1384 C CA . ALA A 1 176 ? -9.109 -17.312 -27.031 1 95.12 176 ALA A CA 1
ATOM 1385 C C . ALA A 1 176 ? -7.934 -16.344 -26.984 1 95.12 176 ALA A C 1
ATOM 1387 O O . ALA A 1 176 ? -6.875 -16.609 -27.562 1 95.12 176 ALA A O 1
ATOM 1388 N N . TYR A 1 177 ? -8.164 -15.273 -26.344 1 93.62 177 TYR A N 1
ATOM 1389 C CA . TYR A 1 177 ? -7.094 -14.289 -26.234 1 93.62 177 TYR A CA 1
ATOM 1390 C C . TYR A 1 177 ? -5.895 -14.867 -25.5 1 93.62 177 TYR A C 1
ATOM 1392 O O . TYR A 1 177 ? -4.758 -14.75 -25.953 1 93.62 177 TYR A O 1
ATOM 1400 N N . MET A 1 178 ? -6.168 -15.484 -24.391 1 95.31 178 MET A N 1
ATOM 1401 C CA . MET A 1 178 ? -5.09 -16.062 -23.594 1 95.31 178 MET A CA 1
ATOM 1402 C C . MET A 1 178 ? -4.367 -17.156 -24.375 1 95.31 178 MET A C 1
ATOM 1404 O O . MET A 1 178 ? -3.143 -17.266 -24.297 1 95.31 178 MET A O 1
ATOM 1408 N N . ALA A 1 179 ? -5.121 -17.938 -25.125 1 96.69 179 ALA A N 1
ATOM 1409 C CA . ALA A 1 179 ? -4.508 -18.984 -25.953 1 96.69 179 ALA A CA 1
ATOM 1410 C C . ALA A 1 179 ? -3.539 -18.375 -26.953 1 96.69 179 ALA A C 1
ATOM 1412 O O . ALA A 1 179 ? -2.436 -18.891 -27.156 1 96.69 179 ALA A O 1
ATOM 1413 N N . SER A 1 180 ? -3.949 -17.312 -27.547 1 96.44 180 SER A N 1
ATOM 1414 C CA . SER A 1 180 ? -3.109 -16.641 -28.531 1 96.44 180 SER A CA 1
ATOM 1415 C C . SER A 1 180 ? -1.854 -16.062 -27.891 1 96.44 180 SER A C 1
ATOM 1417 O O . SER A 1 180 ? -0.759 -16.172 -28.438 1 96.44 180 SER A O 1
ATOM 1419 N N . GLU A 1 181 ? -2.07 -15.422 -26.75 1 95.69 181 GLU A N 1
ATOM 1420 C CA . GLU A 1 181 ? -0.94 -14.828 -26.047 1 95.69 181 GLU A CA 1
ATOM 1421 C C . GLU A 1 181 ? 0.051 -15.898 -25.594 1 95.69 181 GLU A C 1
ATOM 1423 O O . GLU A 1 181 ? 1.264 -15.734 -25.75 1 95.69 181 GLU A O 1
ATOM 1428 N N . ILE A 1 182 ? -0.413 -16.984 -25.062 1 97 182 ILE A N 1
ATOM 1429 C CA . ILE A 1 182 ? 0.439 -18.062 -24.594 1 97 182 ILE A CA 1
ATOM 1430 C C . ILE A 1 182 ? 1.191 -18.688 -25.766 1 97 182 ILE A C 1
ATOM 1432 O O . ILE A 1 182 ? 2.393 -18.938 -25.688 1 97 182 ILE A O 1
ATOM 1436 N N . SER A 1 183 ? 0.493 -18.875 -26.891 1 97.38 183 SER A N 1
ATOM 1437 C CA . SER A 1 183 ? 1.122 -19.438 -28.094 1 97.38 183 SER A CA 1
ATOM 1438 C C . SER A 1 183 ? 2.23 -18.516 -28.609 1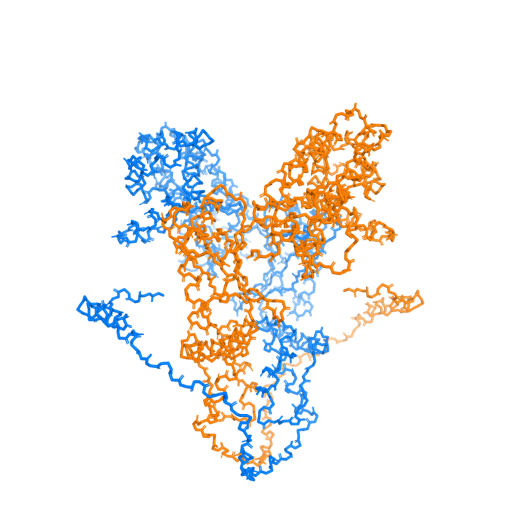 97.38 183 SER A C 1
ATOM 1440 O O . SER A 1 183 ? 3.285 -19 -29.031 1 97.38 183 SER A O 1
ATOM 1442 N N . ARG A 1 184 ? 1.965 -17.281 -28.578 1 96.5 184 ARG A N 1
ATOM 1443 C CA . ARG A 1 184 ? 2.979 -16.312 -28.984 1 96.5 184 ARG A CA 1
ATOM 1444 C C . ARG A 1 184 ? 4.227 -16.422 -28.125 1 96.5 184 ARG A C 1
ATOM 1446 O O . ARG A 1 184 ? 5.348 -16.406 -28.625 1 96.5 184 ARG A O 1
ATOM 1453 N N . ILE A 1 185 ? 4.051 -16.531 -26.812 1 96.62 185 ILE A N 1
ATOM 1454 C CA . ILE A 1 185 ? 5.164 -16.625 -25.875 1 96.62 185 ILE A CA 1
ATOM 1455 C C . ILE A 1 185 ? 5.918 -17.938 -26.109 1 96.62 185 ILE A C 1
ATOM 1457 O O . ILE A 1 185 ? 7.148 -17.969 -26.047 1 96.62 185 ILE A O 1
ATOM 1461 N N . ILE A 1 186 ? 5.152 -19.047 -26.344 1 96.69 186 ILE A N 1
ATOM 1462 C CA . ILE A 1 186 ? 5.785 -20.328 -26.656 1 96.69 186 ILE A CA 1
ATOM 1463 C C . ILE A 1 186 ? 6.703 -20.172 -27.875 1 96.69 186 ILE A C 1
ATOM 1465 O O . ILE A 1 186 ? 7.859 -20.594 -27.844 1 96.69 186 ILE A O 1
ATOM 1469 N N . ALA A 1 187 ? 6.223 -19.516 -28.875 1 96 187 ALA A N 1
ATOM 1470 C CA . ALA A 1 187 ? 7.008 -19.297 -30.078 1 96 187 ALA A CA 1
ATOM 1471 C C . ALA A 1 187 ? 8.242 -18.453 -29.797 1 96 187 ALA A C 1
ATOM 1473 O O . ALA A 1 187 ? 9.328 -18.734 -30.312 1 96 187 ALA A O 1
ATOM 1474 N N . GLU A 1 188 ? 8.062 -17.484 -29 1 94.31 188 GLU A N 1
ATOM 1475 C CA . GLU A 1 188 ? 9.172 -16.594 -28.641 1 94.31 188 GLU A CA 1
ATOM 1476 C C . GLU A 1 188 ? 10.258 -17.359 -27.891 1 94.31 188 GLU A C 1
ATOM 1478 O O . GLU A 1 188 ? 11.445 -17.203 -28.172 1 94.31 188 GLU A O 1
ATOM 1483 N N . VAL A 1 189 ? 9.844 -18.125 -26.938 1 94.75 189 VAL A N 1
ATOM 1484 C CA . VAL A 1 189 ? 10.773 -18.906 -26.125 1 94.75 189 VAL A CA 1
ATOM 1485 C C . VAL A 1 189 ? 11.484 -19.938 -26.984 1 94.75 189 VAL A C 1
ATOM 1487 O O . VAL A 1 189 ? 12.695 -20.125 -26.891 1 94.75 189 VAL A O 1
ATOM 1490 N N . GLU A 1 190 ? 10.742 -20.547 -27.891 1 95.31 190 GLU A N 1
ATOM 1491 C CA . GLU A 1 190 ? 11.312 -21.594 -28.734 1 95.31 190 GLU A CA 1
ATOM 1492 C C . GLU A 1 190 ? 12.266 -21 -29.766 1 95.31 190 GLU A C 1
ATOM 1494 O O . GLU A 1 190 ? 13.219 -21.656 -30.188 1 95.31 190 GLU A O 1
ATOM 1499 N N . ALA A 1 191 ? 12.031 -19.781 -30.109 1 94.19 191 ALA A N 1
ATOM 1500 C CA . ALA A 1 191 ? 12.938 -19.109 -31.031 1 94.19 191 ALA A CA 1
ATOM 1501 C C . ALA A 1 191 ? 14.32 -18.938 -30.406 1 94.19 191 ALA A C 1
ATOM 1503 O O . ALA A 1 191 ? 15.328 -18.938 -31.125 1 94.19 191 ALA A O 1
ATOM 1504 N N . VAL A 1 192 ? 14.305 -18.875 -29.203 1 92.38 192 VAL A N 1
ATOM 1505 C CA . VAL A 1 192 ? 15.562 -18.641 -28.5 1 92.38 192 VAL A CA 1
ATOM 1506 C C . VAL A 1 192 ? 16.125 -19.953 -27.984 1 92.38 192 VAL A C 1
ATOM 1508 O O . VAL A 1 192 ? 17.328 -20.234 -28.156 1 92.38 192 VAL A O 1
ATOM 1511 N N . ALA A 1 193 ? 15.344 -20.812 -27.438 1 93.81 193 ALA A N 1
ATOM 1512 C CA . ALA A 1 193 ? 15.781 -22.031 -26.766 1 93.81 193 ALA A CA 1
ATOM 1513 C C . ALA A 1 193 ? 15.875 -23.203 -27.734 1 93.81 193 ALA A C 1
ATOM 1515 O O . ALA A 1 193 ? 16.703 -24.094 -27.562 1 93.81 193 ALA A O 1
ATOM 1516 N N . GLY A 1 194 ? 15.039 -23.266 -28.672 1 92.75 194 GLY A N 1
ATOM 1517 C CA . GLY A 1 194 ? 14.898 -24.391 -29.594 1 92.75 194 GLY A CA 1
ATOM 1518 C C . GLY A 1 194 ? 13.461 -24.844 -29.766 1 92.75 194 GLY A C 1
ATOM 1519 O O . GLY A 1 194 ? 12.711 -24.922 -28.781 1 92.75 194 GLY A O 1
ATOM 1520 N N . ILE A 1 195 ? 13.141 -25.219 -30.969 1 92.94 195 ILE A N 1
ATOM 1521 C CA . ILE A 1 195 ? 11.781 -25.641 -31.312 1 92.94 195 ILE A CA 1
ATOM 1522 C C . ILE A 1 195 ? 11.438 -26.922 -30.578 1 92.94 195 ILE A C 1
ATOM 1524 O O . ILE A 1 195 ? 12.258 -27.844 -30.5 1 92.94 195 ILE A O 1
ATOM 1528 N N . GLY A 1 196 ? 10.297 -26.969 -29.969 1 92.38 196 GLY A N 1
ATOM 1529 C CA . GLY A 1 196 ? 9.805 -28.172 -29.328 1 92.38 196 GLY A CA 1
ATOM 1530 C C . GLY A 1 196 ? 10.203 -28.297 -27.875 1 92.38 196 GLY A C 1
ATOM 1531 O O . GLY A 1 196 ? 9.82 -29.234 -27.188 1 92.38 196 GLY A O 1
ATOM 1532 N N . LYS A 1 197 ? 10.891 -27.312 -27.344 1 93.5 197 LYS A N 1
ATOM 1533 C CA . LYS A 1 197 ? 11.406 -27.406 -25.984 1 93.5 197 LYS A CA 1
ATOM 1534 C C . LYS A 1 197 ? 10.352 -27.016 -24.969 1 93.5 197 LYS A C 1
ATOM 1536 O O . LYS A 1 197 ? 10.43 -27.406 -23.797 1 93.5 197 LYS A O 1
ATOM 1541 N N . ALA A 1 198 ? 9.43 -26.219 -25.406 1 94.94 198 ALA A N 1
ATOM 1542 C CA . ALA A 1 198 ? 8.305 -25.922 -24.531 1 94.94 198 ALA A CA 1
ATOM 1543 C C . ALA A 1 198 ? 7.332 -27.094 -24.469 1 94.94 198 ALA A C 1
ATOM 1545 O O . ALA A 1 198 ? 6.652 -27.406 -25.453 1 94.94 198 ALA A O 1
ATOM 1546 N N . VAL A 1 199 ? 7.227 -27.734 -23.266 1 92.69 199 VAL A N 1
ATOM 1547 C CA . VAL A 1 199 ? 6.465 -28.984 -23.234 1 92.69 199 VAL A CA 1
ATOM 1548 C C . VAL A 1 199 ? 5.297 -28.859 -22.266 1 92.69 199 VAL A C 1
ATOM 1550 O O . VAL A 1 199 ? 4.426 -29.734 -22.203 1 92.69 199 VAL A O 1
ATOM 1553 N N . SER A 1 200 ? 5.324 -27.812 -21.484 1 92.06 200 SER A N 1
ATOM 1554 C CA . SER A 1 200 ? 4.262 -27.672 -20.5 1 92.06 200 SER A CA 1
ATOM 1555 C C . SER A 1 200 ? 3.902 -26.219 -20.266 1 92.06 200 SER A C 1
ATOM 1557 O O . SER A 1 200 ? 4.758 -25.328 -20.359 1 92.06 200 SER A O 1
ATOM 1559 N N . VAL A 1 201 ? 2.645 -25.969 -19.969 1 93.25 201 VAL A N 1
ATOM 1560 C CA . VAL A 1 201 ? 2.133 -24.672 -19.547 1 93.25 201 VAL A CA 1
ATOM 1561 C C . VAL A 1 201 ? 1.309 -24.828 -18.281 1 93.25 201 VAL A C 1
ATOM 1563 O O . VAL A 1 201 ? 0.458 -25.719 -18.188 1 93.25 201 VAL A O 1
ATOM 1566 N N . VAL A 1 202 ? 1.653 -24 -17.312 1 91.38 202 VAL A N 1
ATOM 1567 C CA . VAL A 1 202 ? 0.937 -24.047 -16.031 1 91.38 202 VAL A CA 1
ATOM 1568 C C . VAL A 1 202 ? 0.264 -22.703 -15.781 1 91.38 202 VAL A C 1
ATOM 1570 O O . VAL A 1 202 ? 0.882 -21.641 -15.953 1 91.38 202 VAL A O 1
ATOM 1573 N N . SER A 1 203 ? -0.949 -22.625 -15.469 1 91.62 203 SER A N 1
ATOM 1574 C CA . SER A 1 203 ? -1.693 -21.406 -15.164 1 91.62 203 SER A CA 1
ATOM 1575 C C . SER A 1 203 ? -2.656 -21.625 -14 1 91.62 203 SER A C 1
ATOM 1577 O O . SER A 1 203 ? -2.727 -22.719 -13.445 1 91.62 203 SER A O 1
ATOM 1579 N N . ASP A 1 204 ? -3.289 -20.547 -13.625 1 85.5 204 ASP A N 1
ATOM 1580 C CA . ASP A 1 204 ? -4.352 -20.719 -12.641 1 85.5 204 ASP A CA 1
ATOM 1581 C C . ASP A 1 204 ? -5.555 -21.438 -13.258 1 85.5 204 ASP A C 1
ATOM 1583 O O . ASP A 1 204 ? -5.547 -21.75 -14.453 1 85.5 204 ASP A O 1
ATOM 1587 N N . ASN A 1 205 ? -6.543 -21.891 -12.508 1 76.81 205 ASN A N 1
ATOM 1588 C CA . ASN A 1 205 ? -7.613 -22.75 -12.984 1 76.81 205 ASN A CA 1
ATOM 1589 C C . ASN A 1 205 ? -8.898 -21.969 -13.25 1 76.81 205 ASN A C 1
ATOM 1591 O O . ASN A 1 205 ? -10 -22.484 -13.055 1 76.81 205 ASN A O 1
ATOM 1595 N N . ALA A 1 206 ? -8.734 -20.844 -13.719 1 82.69 206 ALA A N 1
ATOM 1596 C CA . ALA A 1 206 ? -9.922 -20.062 -14.078 1 82.69 206 ALA A CA 1
ATOM 1597 C C . ALA A 1 206 ? -10.562 -20.609 -15.352 1 82.69 206 ALA A C 1
ATOM 1599 O O . ALA A 1 206 ? -9.891 -21.234 -16.172 1 82.69 206 ALA A O 1
ATOM 1600 N N . PRO A 1 207 ? -11.836 -20.484 -15.477 1 84.88 207 PRO A N 1
ATOM 1601 C CA . PRO A 1 207 ? -12.523 -21.016 -16.656 1 84.88 2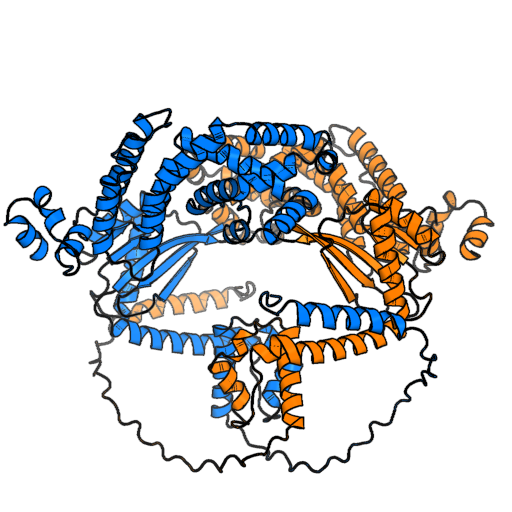07 PRO A CA 1
ATOM 1602 C C . PRO A 1 207 ? -11.914 -20.547 -17.969 1 84.88 207 PRO A C 1
ATOM 1604 O O . PRO A 1 207 ? -11.797 -21.328 -18.922 1 84.88 207 PRO A O 1
ATOM 1607 N N . ASN A 1 208 ? -11.555 -19.312 -18.031 1 90 208 ASN A N 1
ATOM 1608 C CA . ASN A 1 208 ? -10.938 -18.797 -19.25 1 90 208 ASN A CA 1
ATOM 1609 C C . ASN A 1 208 ? -9.617 -19.484 -19.562 1 90 208 ASN A C 1
ATOM 1611 O O . ASN A 1 208 ? -9.297 -19.75 -20.719 1 90 208 ASN A O 1
ATOM 1615 N N . MET A 1 209 ? -8.93 -19.875 -18.531 1 90.94 209 MET A N 1
ATOM 1616 C CA . MET A 1 209 ? -7.637 -20.516 -18.719 1 90.94 209 MET A CA 1
ATOM 1617 C C . MET A 1 209 ? -7.809 -21.969 -19.125 1 90.94 209 MET A C 1
ATOM 1619 O O . MET A 1 209 ? -6.996 -22.516 -19.875 1 90.94 209 MET A O 1
ATOM 1623 N N . LYS A 1 210 ? -8.906 -22.609 -18.656 1 87.31 210 LYS A N 1
ATOM 1624 C CA . LYS A 1 210 ? -9.211 -23.953 -19.109 1 87.31 210 LYS A CA 1
ATOM 1625 C C . LYS A 1 210 ? -9.461 -23.984 -20.609 1 87.31 210 LYS A C 1
ATOM 1627 O O . LYS A 1 210 ? -8.938 -24.859 -21.312 1 87.31 210 LYS A O 1
ATOM 1632 N N . LYS A 1 211 ? -10.227 -23.062 -20.969 1 92.31 211 LYS A N 1
ATOM 1633 C CA . LYS A 1 211 ? -10.477 -22.953 -22.406 1 92.31 211 LYS A CA 1
ATOM 1634 C C . LYS A 1 211 ? -9.188 -22.641 -23.156 1 92.31 211 LYS A C 1
ATOM 1636 O O . LYS A 1 211 ? -8.922 -23.219 -24.203 1 92.31 211 LYS A O 1
ATOM 1641 N N . ALA A 1 212 ? -8.43 -21.75 -22.656 1 94.56 212 ALA A N 1
ATOM 1642 C CA . ALA A 1 212 ? -7.141 -21.422 -23.266 1 94.56 212 ALA A CA 1
ATOM 1643 C C . ALA A 1 212 ? -6.254 -22.656 -23.375 1 94.56 212 ALA A C 1
ATOM 1645 O O . ALA A 1 212 ? -5.59 -22.859 -24.406 1 94.56 212 ALA A O 1
ATOM 1646 N N . GLY A 1 213 ? -6.262 -23.469 -22.375 1 92.69 213 GLY A N 1
ATOM 1647 C CA . GLY A 1 213 ? -5.465 -24.688 -22.375 1 92.69 213 GLY A CA 1
ATOM 1648 C C . GLY A 1 213 ? -5.82 -25.641 -23.5 1 92.69 213 GLY A C 1
ATOM 1649 O O . GLY A 1 213 ? -4.938 -26.156 -24.188 1 92.69 213 GLY A O 1
ATOM 1650 N N . ARG A 1 214 ? -7.07 -25.812 -23.719 1 91.88 214 ARG A N 1
ATOM 1651 C CA . ARG A 1 214 ? -7.52 -26.688 -24.812 1 91.88 214 ARG A CA 1
ATOM 1652 C C . ARG A 1 214 ? -7.055 -26.156 -26.156 1 91.88 214 ARG A C 1
ATOM 1654 O O . ARG A 1 214 ? -6.59 -26.922 -27 1 91.88 214 ARG A O 1
ATOM 1661 N N . LEU A 1 215 ? -7.16 -24.891 -26.25 1 96.06 215 LEU A N 1
ATOM 1662 C CA . LEU A 1 215 ? -6.781 -24.266 -27.5 1 96.06 215 LEU A CA 1
ATOM 1663 C C . LEU A 1 215 ? -5.27 -24.328 -27.703 1 96.06 215 LEU A C 1
ATOM 1665 O O . LEU A 1 215 ? -4.801 -24.578 -28.828 1 96.06 215 LEU A O 1
ATOM 1669 N N . VAL A 1 216 ? -4.516 -24.125 -26.719 1 95.69 216 VAL A N 1
ATOM 1670 C CA . VAL A 1 216 ? -3.061 -24.172 -26.797 1 95.69 216 VAL A CA 1
ATOM 1671 C C . VAL A 1 216 ? -2.6 -25.578 -27.125 1 95.69 216 VAL A C 1
ATOM 1673 O O . VAL A 1 216 ? -1.727 -25.766 -27.984 1 95.69 216 VAL A O 1
ATOM 1676 N N . GLU A 1 217 ? -3.184 -26.562 -26.484 1 93 217 GLU A N 1
ATOM 1677 C CA . GLU A 1 217 ? -2.828 -27.953 -26.75 1 93 217 GLU A CA 1
ATOM 1678 C C . GLU A 1 217 ? -3.158 -28.359 -28.188 1 93 217 GLU A C 1
ATOM 1680 O O . GLU A 1 217 ? -2.447 -29.156 -28.797 1 93 217 GLU A O 1
ATOM 1685 N N . ALA A 1 218 ? -4.195 -27.797 -28.672 1 94 218 ALA A N 1
ATOM 1686 C CA . ALA A 1 218 ? -4.559 -28.062 -30.062 1 94 218 ALA A CA 1
ATOM 1687 C C . ALA A 1 218 ? -3.533 -27.453 -31.016 1 94 218 ALA A C 1
ATOM 1689 O O . ALA A 1 218 ? -3.184 -28.062 -32.031 1 94 218 ALA A O 1
ATOM 1690 N N . ARG A 1 219 ? -3.051 -26.312 -30.688 1 94.5 219 ARG A N 1
ATOM 1691 C CA . ARG A 1 219 ? -2.105 -25.578 -31.531 1 94.5 219 ARG A CA 1
ATOM 1692 C C . ARG A 1 219 ? -0.694 -26.141 -31.375 1 94.5 219 ARG A C 1
ATOM 1694 O O . ARG A 1 219 ? 0.113 -26.062 -32.312 1 94.5 219 ARG A O 1
ATOM 1701 N N . HIS A 1 220 ? -0.484 -26.594 -30.172 1 94.19 220 HIS A N 1
ATOM 1702 C CA . HIS A 1 220 ? 0.821 -27.141 -29.812 1 94.19 220 HIS A CA 1
ATOM 1703 C C . HIS A 1 220 ? 0.688 -28.547 -29.234 1 94.19 220 HIS A C 1
ATOM 1705 O O . HIS A 1 220 ? 0.754 -28.734 -28.016 1 94.19 220 HIS A O 1
ATOM 1711 N N . PRO A 1 221 ? 0.671 -29.484 -30.062 1 89.62 221 PRO A N 1
ATOM 1712 C CA . PRO A 1 221 ? 0.362 -30.859 -29.609 1 89.62 221 PRO A CA 1
ATOM 1713 C C . PRO A 1 221 ? 1.387 -31.391 -28.625 1 89.62 221 PRO A C 1
ATOM 1715 O O . PRO A 1 221 ? 1.087 -32.312 -27.859 1 89.62 221 PRO A O 1
ATOM 1718 N N . ASN A 1 222 ? 2.578 -30.859 -28.594 1 87.69 222 ASN A N 1
ATOM 1719 C CA . ASN A 1 222 ? 3.611 -31.359 -27.688 1 87.69 222 ASN A CA 1
ATOM 1720 C C . ASN A 1 222 ? 3.539 -30.672 -26.328 1 87.69 222 ASN A C 1
ATOM 1722 O O . ASN A 1 222 ? 4.32 -30.984 -25.438 1 87.69 222 ASN A O 1
ATOM 1726 N N . VAL A 1 223 ? 2.602 -29.812 -26.172 1 91.81 223 VAL A N 1
ATOM 1727 C CA . VAL A 1 223 ? 2.504 -29.031 -24.938 1 91.81 223 VAL A CA 1
ATOM 1728 C C . VAL A 1 223 ? 1.358 -29.562 -24.078 1 91.81 223 VAL A C 1
ATOM 1730 O O . VAL A 1 223 ? 0.253 -29.781 -24.578 1 91.81 223 VAL A O 1
ATOM 1733 N N . VAL A 1 224 ? 1.654 -29.812 -22.828 1 87.75 224 VAL A N 1
ATOM 1734 C CA . VAL A 1 224 ? 0.632 -30.203 -21.859 1 87.75 224 VAL A CA 1
ATOM 1735 C C . VAL A 1 224 ? 0.233 -29 -21.016 1 87.75 224 VAL A C 1
ATOM 1737 O O . VAL A 1 224 ? 1.093 -28.328 -20.438 1 87.75 224 VAL A O 1
ATOM 1740 N N . PHE A 1 225 ? -1.03 -28.734 -20.969 1 89.56 225 PHE A N 1
ATOM 1741 C CA . PHE A 1 225 ? -1.551 -27.625 -20.188 1 89.56 225 PHE A CA 1
ATOM 1742 C C . PHE A 1 225 ? -2.127 -28.125 -18.859 1 89.56 225 PHE A C 1
ATOM 1744 O O . PHE A 1 225 ? -2.947 -29.047 -18.844 1 89.56 225 PHE A O 1
ATOM 1751 N N . SER A 1 226 ? -1.676 -27.609 -17.766 1 85.12 226 SER A N 1
ATOM 1752 C CA . SER A 1 226 ? -2.166 -28.047 -16.469 1 85.12 226 SER A CA 1
ATOM 1753 C C . SER A 1 226 ? -2.447 -26.875 -15.555 1 85.12 226 SER A C 1
ATOM 1755 O O . SER A 1 226 ? -1.883 -25.797 -15.734 1 85.12 226 SER A O 1
ATOM 1757 N N . GLY A 1 227 ? -3.338 -27.062 -14.633 1 86.06 227 GLY A N 1
ATOM 1758 C CA . GLY A 1 227 ? -3.557 -26.094 -13.578 1 86.06 227 GLY A CA 1
ATOM 1759 C C . GLY A 1 227 ? -2.51 -26.141 -12.477 1 86.06 227 GLY A C 1
ATOM 1760 O O . GLY A 1 227 ? -1.917 -27.203 -12.234 1 86.06 227 GLY A O 1
ATOM 1761 N N . CYS A 1 228 ? -2.299 -25.047 -11.852 1 87.62 228 CYS A N 1
ATOM 1762 C CA . CYS A 1 228 ? -1.333 -24.969 -10.766 1 87.62 228 CYS A CA 1
ATOM 1763 C C . CYS A 1 228 ? -1.858 -25.688 -9.523 1 87.62 228 CYS A C 1
ATOM 1765 O O . CYS A 1 228 ? -2.889 -25.297 -8.969 1 87.62 228 CYS A O 1
ATOM 1767 N N . SER A 1 229 ? -1.124 -26.688 -9.094 1 86.62 229 SER A N 1
ATOM 1768 C CA . SER A 1 229 ? -1.54 -27.5 -7.961 1 86.62 229 SER A CA 1
ATOM 1769 C C . SER A 1 229 ? -1.551 -26.688 -6.668 1 86.62 229 SER A C 1
ATOM 1771 O O . SER A 1 229 ? -2.418 -26.891 -5.812 1 86.62 229 SER A O 1
ATOM 1773 N N . ALA A 1 230 ? -0.544 -25.844 -6.504 1 87.81 230 ALA A N 1
ATOM 1774 C CA . ALA A 1 230 ? -0.52 -25 -5.316 1 87.81 230 ALA A CA 1
ATOM 1775 C C . ALA A 1 230 ? -1.757 -24.109 -5.254 1 87.81 230 ALA A C 1
ATOM 1777 O O . ALA A 1 230 ? -2.348 -23.922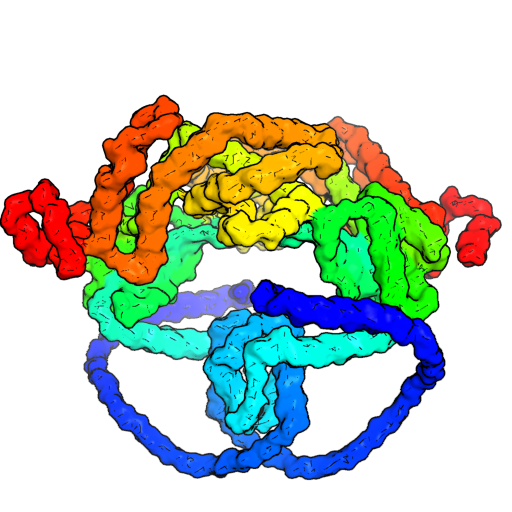 -4.188 1 87.81 230 ALA A O 1
ATOM 1778 N N . HIS A 1 231 ? -2.131 -23.594 -6.359 1 87.88 231 HIS A N 1
ATOM 1779 C CA . HIS A 1 231 ? -3.332 -22.766 -6.434 1 87.88 231 HIS A CA 1
ATOM 1780 C C . HIS A 1 231 ? -4.578 -23.578 -6.098 1 87.88 231 HIS A C 1
ATOM 1782 O O . HIS A 1 231 ? -5.477 -23.094 -5.41 1 87.88 231 HIS A O 1
ATOM 1788 N N . ALA A 1 232 ? -4.625 -24.75 -6.578 1 88.19 232 ALA A N 1
ATOM 1789 C CA . ALA A 1 232 ? -5.77 -25.625 -6.344 1 88.19 232 ALA A CA 1
ATOM 1790 C C . ALA A 1 232 ? -5.953 -25.906 -4.855 1 88.19 232 ALA A C 1
ATOM 1792 O O . ALA A 1 232 ? -7.07 -25.859 -4.34 1 88.19 232 ALA A O 1
ATOM 1793 N N . ILE A 1 233 ? -4.887 -26.219 -4.211 1 90.75 233 ILE A N 1
ATOM 1794 C CA . ILE A 1 233 ? -4.961 -26.531 -2.789 1 90.75 233 ILE A CA 1
ATOM 1795 C C . ILE A 1 233 ? -5.316 -25.281 -2.002 1 90.75 233 ILE A C 1
ATOM 1797 O O . ILE A 1 233 ? -6.047 -25.344 -1.008 1 90.75 233 ILE A O 1
ATOM 1801 N N . ASN A 1 234 ? -4.762 -24.172 -2.391 1 90.56 234 ASN A N 1
ATOM 1802 C CA . ASN A 1 234 ? -5.133 -22.922 -1.763 1 90.56 234 ASN A CA 1
ATOM 1803 C C . ASN A 1 234 ? -6.629 -22.656 -1.877 1 90.56 234 ASN A C 1
ATOM 1805 O O . ASN A 1 234 ? -7.266 -22.219 -0.91 1 90.56 234 ASN A O 1
ATOM 1809 N N . LEU A 1 235 ? -7.172 -22.922 -3.037 1 90.25 235 LEU A N 1
ATOM 1810 C CA . LEU A 1 235 ? -8.609 -22.75 -3.248 1 90.25 235 LEU A CA 1
ATOM 1811 C C . LEU A 1 235 ? -9.398 -23.781 -2.443 1 90.25 235 LEU A C 1
ATOM 1813 O O . LEU A 1 235 ? -10.508 -23.5 -1.995 1 90.25 235 LEU A O 1
ATOM 1817 N N . LEU A 1 236 ? -8.828 -24.953 -2.336 1 93.19 236 LEU A N 1
ATOM 1818 C CA . LEU A 1 236 ? -9.445 -25.969 -1.488 1 93.19 236 LEU A CA 1
ATOM 1819 C C . LEU A 1 236 ? -9.609 -25.453 -0.061 1 93.19 236 LEU A C 1
ATOM 1821 O O . LEU A 1 236 ? -10.68 -25.609 0.541 1 93.19 236 LEU A O 1
ATOM 1825 N N . LEU A 1 237 ? -8.578 -24.906 0.39 1 94 237 LEU A N 1
ATOM 1826 C CA . LEU A 1 237 ? -8.641 -24.344 1.732 1 94 237 LEU A CA 1
ATOM 1827 C C . LEU A 1 237 ? -9.711 -23.266 1.821 1 94 237 LEU A C 1
ATOM 1829 O O . LEU A 1 237 ? -10.453 -23.203 2.805 1 94 237 LEU A O 1
ATOM 1833 N N . LYS A 1 238 ? -9.812 -22.406 0.866 1 92.94 238 LYS A N 1
ATOM 1834 C CA . LYS A 1 238 ? -10.867 -21.406 0.789 1 92.94 238 LYS A CA 1
ATOM 1835 C C . LYS A 1 238 ? -12.25 -22.047 0.92 1 92.94 238 LYS A C 1
ATOM 1837 O O . LYS A 1 238 ? -13.078 -21.594 1.71 1 92.94 238 LYS A O 1
ATOM 1842 N N . ASP A 1 239 ? -12.477 -23.078 0.14 1 94.25 239 ASP A N 1
ATOM 1843 C CA . ASP A 1 239 ? -13.773 -23.766 0.142 1 94.25 239 ASP A CA 1
ATOM 1844 C C . ASP A 1 239 ? -14.086 -24.344 1.521 1 94.25 239 ASP A C 1
ATOM 1846 O O . ASP A 1 239 ? -15.219 -24.25 1.997 1 94.25 239 ASP A O 1
ATOM 1850 N N . ILE A 1 240 ? -13.109 -24.859 2.1 1 95.69 240 ILE A N 1
ATOM 1851 C CA . ILE A 1 240 ? -13.273 -25.484 3.41 1 95.69 240 ILE A CA 1
ATOM 1852 C C . ILE A 1 240 ? -13.602 -24.406 4.453 1 95.69 240 ILE A C 1
ATOM 1854 O O . ILE A 1 240 ? -14.484 -24.594 5.289 1 95.69 240 ILE A O 1
ATOM 1858 N N . LEU A 1 241 ? -12.961 -23.297 4.398 1 94.75 241 LEU A N 1
ATOM 1859 C CA . LEU A 1 241 ? -13.141 -22.219 5.367 1 94.75 241 LEU A CA 1
ATOM 1860 C C . LEU A 1 241 ? -14.523 -21.578 5.234 1 94.75 241 LEU A C 1
ATOM 1862 O O . LEU A 1 241 ? -14.961 -20.844 6.117 1 94.75 241 LEU A O 1
ATOM 1866 N N . ARG A 1 242 ? -15.219 -21.938 4.188 1 94.31 242 ARG A N 1
ATOM 1867 C CA . ARG A 1 242 ? -16.562 -21.406 3.969 1 94.31 242 ARG A CA 1
ATOM 1868 C C . ARG A 1 242 ? -17.609 -22.312 4.586 1 94.31 242 ARG A C 1
ATOM 1870 O O . ARG A 1 242 ? -18.781 -21.922 4.723 1 94.31 242 ARG A O 1
ATOM 1877 N N . ILE A 1 243 ? -17.203 -23.547 4.949 1 96 243 ILE A N 1
ATOM 1878 C CA . ILE A 1 243 ? -18.125 -24.422 5.684 1 96 243 ILE A CA 1
ATOM 1879 C C . ILE A 1 243 ? -18.5 -23.766 7.016 1 96 243 ILE A C 1
ATOM 1881 O O . ILE A 1 243 ? -17.656 -23.141 7.668 1 96 243 ILE A O 1
ATOM 1885 N N . ASP A 1 244 ? -19.641 -23.922 7.477 1 95.88 244 ASP A N 1
ATOM 1886 C CA . ASP A 1 244 ? -20.219 -23.188 8.594 1 95.88 244 ASP A CA 1
ATOM 1887 C C . ASP A 1 244 ? -19.344 -23.281 9.836 1 95.88 244 ASP A C 1
ATOM 1889 O O . ASP A 1 244 ? -19.047 -22.266 10.477 1 95.88 244 ASP A O 1
ATOM 1893 N N . LEU A 1 245 ? -18.953 -24.469 10.148 1 96.5 245 LEU A N 1
ATOM 1894 C CA . LEU A 1 245 ? -18.109 -24.656 11.328 1 96.5 245 LEU A CA 1
ATOM 1895 C C . LEU A 1 245 ? -16.859 -23.812 11.242 1 96.5 245 LEU A C 1
ATOM 1897 O O . LEU A 1 245 ? -16.531 -23.078 12.18 1 96.5 245 LEU A O 1
ATOM 1901 N N . PHE A 1 246 ? -16.203 -23.906 10.133 1 97.12 246 PHE A N 1
ATOM 1902 C CA . PHE A 1 246 ? -14.945 -23.172 9.93 1 97.12 246 PHE A CA 1
ATOM 1903 C C . PHE A 1 246 ? -15.195 -21.672 9.852 1 97.12 246 PHE A C 1
ATOM 1905 O O . PHE A 1 246 ? -14.453 -20.891 10.438 1 97.12 246 PHE A O 1
ATOM 1912 N N . ALA A 1 247 ? -16.219 -21.297 9.133 1 96.38 247 ALA A N 1
ATOM 1913 C CA . ALA A 1 247 ? -16.562 -19.891 8.945 1 96.38 247 ALA A CA 1
ATOM 1914 C C . ALA A 1 247 ? -16.844 -19.203 10.281 1 96.38 247 ALA A C 1
ATOM 1916 O O . ALA A 1 247 ? -16.391 -18.094 10.516 1 96.38 247 ALA A O 1
ATOM 1917 N N . ASP A 1 248 ? -17.547 -19.875 11.094 1 96.75 248 ASP A N 1
ATOM 1918 C CA . ASP A 1 248 ? -17.906 -19.328 12.398 1 96.75 248 ASP A CA 1
ATOM 1919 C C . ASP A 1 248 ? -16.656 -19.125 13.266 1 96.75 248 ASP A C 1
ATOM 1921 O O . ASP A 1 248 ? -16.484 -18.078 13.883 1 96.75 248 ASP A O 1
ATOM 1925 N N . VAL A 1 249 ? -15.875 -20.125 13.305 1 97.19 249 VAL A N 1
ATOM 1926 C CA . VAL A 1 249 ? -14.656 -20.047 14.102 1 97.19 249 VAL A CA 1
ATOM 1927 C C . VAL A 1 249 ? -13.75 -18.938 13.57 1 97.19 249 VAL A C 1
ATOM 1929 O O . VAL A 1 249 ? -13.195 -18.156 14.352 1 97.19 249 VAL A O 1
ATOM 1932 N N . LEU A 1 250 ? -13.633 -18.906 12.289 1 96.25 250 LEU A N 1
ATOM 1933 C CA . LEU A 1 250 ? -12.797 -17.891 11.672 1 96.25 250 LEU A CA 1
ATOM 1934 C C . LEU A 1 250 ? -13.312 -16.484 11.992 1 96.25 250 LEU A C 1
ATOM 1936 O O . LEU A 1 250 ? -12.547 -15.602 12.359 1 96.25 250 LEU A O 1
ATOM 1940 N N . LYS A 1 251 ? -14.578 -16.281 11.836 1 96.44 251 LYS A N 1
ATOM 1941 C CA . LYS A 1 251 ? -15.203 -15 12.125 1 96.44 251 LYS A CA 1
ATOM 1942 C C . LYS A 1 251 ? -14.898 -14.547 13.547 1 96.44 251 LYS A C 1
ATOM 1944 O O . LYS A 1 251 ? -14.516 -13.398 13.773 1 96.44 251 LYS A O 1
ATOM 1949 N N . LYS A 1 252 ? -15.078 -15.406 14.477 1 96.88 252 LYS A N 1
ATOM 1950 C CA . LYS A 1 252 ? -14.828 -15.094 15.883 1 96.88 252 LYS A CA 1
ATOM 1951 C C . LYS A 1 252 ? -13.352 -14.828 16.141 1 96.88 252 LYS A C 1
ATOM 1953 O O . LYS A 1 252 ? -12.992 -13.898 16.859 1 96.88 252 LYS A O 1
ATOM 1958 N N . ALA A 1 253 ? -12.508 -15.688 15.555 1 96.31 253 ALA A N 1
ATOM 1959 C CA . ALA A 1 253 ? -11.07 -15.492 15.711 1 96.31 253 ALA A CA 1
ATOM 1960 C C . ALA A 1 253 ? -10.633 -14.133 15.164 1 96.31 253 ALA A C 1
ATOM 1962 O O . ALA A 1 253 ? -9.859 -13.422 15.805 1 96.31 253 ALA A O 1
ATOM 1963 N N . VAL A 1 254 ? -11.133 -13.773 13.977 1 95.31 254 VAL A N 1
ATOM 1964 C CA . VAL A 1 254 ? -10.781 -12.508 13.344 1 95.31 254 VAL A CA 1
ATOM 1965 C C . VAL A 1 254 ? -11.266 -11.344 14.203 1 95.31 254 VAL A C 1
ATOM 1967 O O . VAL A 1 254 ? -10.578 -10.328 14.336 1 95.31 254 VAL A O 1
ATOM 1970 N N . LYS A 1 255 ? -12.422 -11.469 14.812 1 94.88 255 LYS A N 1
ATOM 1971 C CA . LYS A 1 255 ? -12.945 -10.445 15.711 1 94.88 255 LYS A CA 1
ATOM 1972 C C . LYS A 1 255 ? -12.008 -10.211 16.891 1 94.88 255 LYS A C 1
ATOM 1974 O O . LYS A 1 255 ? -11.734 -9.07 17.266 1 94.88 255 LYS A O 1
ATOM 1979 N N . VAL A 1 256 ? -11.508 -11.25 17.391 1 94.62 256 VAL A N 1
ATOM 1980 C CA . VAL A 1 256 ? -10.594 -11.172 18.531 1 94.62 256 VAL A CA 1
ATOM 1981 C C . VAL A 1 256 ? -9.305 -10.469 18.109 1 94.62 256 VAL A C 1
ATOM 1983 O O . VAL A 1 256 ? -8.867 -9.516 18.766 1 94.62 256 VAL A O 1
ATOM 1986 N N . VAL A 1 257 ? -8.75 -10.93 17.031 1 93.44 257 VAL A N 1
ATOM 1987 C CA . VAL A 1 257 ? -7.469 -10.414 16.562 1 93.44 257 VAL A CA 1
ATOM 1988 C C . VAL A 1 257 ? -7.609 -8.938 16.203 1 93.44 257 VAL A C 1
ATOM 1990 O O . VAL A 1 257 ? -6.781 -8.109 16.609 1 93.44 257 VAL A O 1
ATOM 1993 N N . THR A 1 258 ? -8.664 -8.586 15.484 1 91.94 258 THR A N 1
ATOM 1994 C CA . THR A 1 258 ? -8.875 -7.215 15.047 1 91.94 258 THR A CA 1
ATOM 1995 C C . THR A 1 258 ? -9.094 -6.293 16.234 1 91.94 258 THR A C 1
ATOM 1997 O O . THR A 1 258 ? -8.594 -5.164 16.266 1 91.94 258 THR A O 1
ATOM 2000 N N . PHE A 1 259 ? -9.867 -6.754 17.266 1 91.75 259 PHE A N 1
ATOM 2001 C CA . PHE A 1 259 ? -10.109 -5.973 18.469 1 91.75 259 PHE A CA 1
ATOM 2002 C C . PHE A 1 259 ? -8.797 -5.633 19.172 1 91.75 259 PHE A C 1
ATOM 2004 O O . PHE A 1 259 ? -8.562 -4.48 19.547 1 91.75 259 PHE A O 1
ATOM 2011 N N . ILE A 1 260 ? -7.977 -6.613 19.312 1 90.12 260 ILE A N 1
ATOM 2012 C CA . ILE A 1 260 ? -6.734 -6.449 20.062 1 90.12 260 ILE A CA 1
ATOM 2013 C C . ILE A 1 260 ? -5.766 -5.574 19.266 1 90.12 260 ILE A C 1
ATOM 2015 O O . ILE A 1 260 ? -5.156 -4.656 19.828 1 90.12 260 ILE A O 1
ATOM 2019 N N . ARG A 1 261 ? -5.66 -5.824 18.031 1 88.69 261 ARG A N 1
ATOM 2020 C CA . ARG A 1 261 ? -4.688 -5.121 17.203 1 88.69 261 ARG A CA 1
ATOM 2021 C C . ARG A 1 261 ? -5.086 -3.662 17 1 88.69 261 ARG A C 1
ATOM 2023 O O . ARG A 1 261 ? -4.238 -2.814 16.719 1 88.69 261 ARG A O 1
ATOM 2030 N N . ALA A 1 262 ? -6.367 -3.391 17.156 1 86.94 262 ALA A N 1
ATOM 2031 C CA . ALA A 1 262 ? -6.859 -2.025 17 1 86.94 262 ALA A CA 1
ATOM 2032 C C . ALA A 1 262 ? -6.559 -1.186 18.234 1 86.94 262 ALA A C 1
ATOM 2034 O O . ALA A 1 262 ? -6.719 0.037 18.219 1 86.94 262 ALA A O 1
ATOM 2035 N N . ARG A 1 263 ? -6.156 -1.802 19.234 1 87.62 263 ARG A N 1
ATOM 2036 C CA . ARG A 1 263 ? -5.945 -1.127 20.516 1 87.62 263 ARG A CA 1
ATOM 2037 C C . ARG A 1 263 ? -4.504 -1.281 20.984 1 87.62 263 ARG A C 1
ATOM 2039 O O . ARG A 1 263 ? -4.133 -2.318 21.531 1 87.62 263 ARG A O 1
ATOM 2046 N N . ASN A 1 264 ? -3.752 -0.261 20.906 1 83.06 264 ASN A N 1
ATOM 2047 C CA . ASN A 1 264 ? -2.299 -0.287 21.031 1 83.06 264 ASN A CA 1
ATOM 2048 C C . ASN A 1 264 ? -1.87 -0.726 22.438 1 83.06 264 ASN A C 1
ATOM 2050 O O . ASN A 1 264 ? -0.954 -1.536 22.578 1 83.06 264 ASN A O 1
ATOM 2054 N N . ILE A 1 265 ? -2.514 -0.16 23.422 1 82.5 265 ILE A N 1
ATOM 2055 C CA . ILE A 1 265 ? -2.131 -0.474 24.797 1 82.5 265 ILE A CA 1
ATOM 2056 C C . ILE A 1 265 ? -2.363 -1.959 25.062 1 82.5 265 ILE A C 1
ATOM 2058 O O . ILE A 1 265 ? -1.501 -2.635 25.625 1 82.5 265 ILE A O 1
ATOM 2062 N N . LEU A 1 266 ? -3.521 -2.412 24.656 1 85.94 266 LEU A N 1
ATOM 2063 C CA . LEU A 1 266 ? -3.857 -3.82 24.844 1 85.94 266 LEU A CA 1
ATOM 2064 C C . LEU A 1 266 ? -2.881 -4.715 24.078 1 85.94 266 LEU A C 1
ATOM 2066 O O . LEU A 1 266 ? -2.381 -5.699 24.625 1 85.94 266 LEU A O 1
ATOM 2070 N N . LEU A 1 267 ? -2.617 -4.383 22.875 1 87.88 267 LEU A N 1
ATOM 2071 C CA . LEU A 1 267 ? -1.701 -5.148 22.031 1 87.88 267 LEU A CA 1
ATOM 2072 C C . LEU A 1 267 ? -0.307 -5.188 22.641 1 87.88 267 LEU A C 1
ATOM 2074 O O . LEU A 1 267 ? 0.326 -6.246 22.688 1 87.88 267 LEU A O 1
ATOM 2078 N N . ASP A 1 268 ? 0.1 -4.086 23.125 1 85.31 268 ASP A N 1
ATOM 2079 C CA . ASP A 1 268 ? 1.428 -4.012 23.734 1 85.31 268 ASP A CA 1
ATOM 2080 C C . ASP A 1 268 ? 1.505 -4.859 25 1 85.31 268 ASP A C 1
ATOM 2082 O O . ASP A 1 268 ? 2.533 -5.48 25.281 1 85.31 268 ASP A O 1
ATOM 2086 N N . ARG A 1 269 ? 0.461 -4.836 25.734 1 84.81 269 ARG A N 1
ATOM 2087 C CA . ARG A 1 269 ? 0.419 -5.652 26.938 1 84.81 269 ARG A CA 1
ATOM 2088 C C . ARG A 1 269 ? 0.495 -7.137 26.609 1 84.81 269 ARG A C 1
ATOM 2090 O O . ARG A 1 269 ? 1.225 -7.891 27.25 1 84.81 269 ARG A O 1
ATOM 2097 N N . VAL A 1 270 ? -0.259 -7.488 25.641 1 87.25 270 VAL A N 1
ATOM 2098 C CA . VAL A 1 270 ? -0.262 -8.883 25.203 1 87.25 270 VAL A CA 1
ATOM 2099 C C . VAL A 1 270 ? 1.127 -9.273 24.703 1 87.25 270 VAL A C 1
ATOM 2101 O O . VAL A 1 270 ? 1.636 -10.344 25.047 1 87.25 270 VAL A O 1
ATOM 2104 N N . ARG A 1 271 ? 1.728 -8.414 24 1 86.62 271 ARG A N 1
ATOM 2105 C CA . ARG A 1 271 ? 3.064 -8.664 23.469 1 86.62 271 ARG A CA 1
ATOM 2106 C C . ARG A 1 271 ? 4.086 -8.773 24.594 1 86.62 271 ARG A C 1
ATOM 2108 O O . ARG A 1 271 ? 4.961 -9.641 24.578 1 86.62 271 ARG A O 1
ATOM 2115 N N . ALA A 1 272 ? 3.977 -7.859 25.531 1 84.12 272 ALA A N 1
ATOM 2116 C CA . ALA A 1 272 ? 4.895 -7.859 26.672 1 84.12 272 ALA A CA 1
ATOM 2117 C C . ALA A 1 272 ? 4.789 -9.164 27.453 1 84.12 272 ALA A C 1
ATOM 2119 O O . ALA A 1 272 ? 5.805 -9.75 27.828 1 84.12 272 ALA A O 1
ATOM 2120 N N . LYS A 1 273 ? 3.6 -9.594 27.672 1 85.38 273 LYS A N 1
ATOM 2121 C CA . LYS A 1 273 ? 3.389 -10.828 28.406 1 85.38 273 LYS A CA 1
ATOM 2122 C C . LYS A 1 273 ? 3.869 -12.039 27.609 1 85.38 273 LYS A C 1
ATOM 2124 O O . LYS A 1 273 ? 4.426 -12.984 28.188 1 85.38 273 LYS A O 1
ATOM 2129 N N . ARG A 1 274 ? 3.625 -11.961 26.391 1 86.5 274 ARG A N 1
ATOM 2130 C CA . ARG A 1 274 ? 4.055 -13.047 25.516 1 86.5 274 ARG A CA 1
ATOM 2131 C C . ARG A 1 274 ? 5.57 -13.219 25.562 1 86.5 274 ARG A C 1
ATOM 2133 O O . ARG A 1 274 ? 6.074 -14.344 25.547 1 86.5 274 ARG A O 1
ATOM 2140 N N . ARG A 1 275 ? 6.219 -12.133 25.594 1 82.81 275 ARG A N 1
ATOM 2141 C CA . ARG A 1 275 ? 7.676 -12.156 25.625 1 82.81 275 ARG A CA 1
ATOM 2142 C C . ARG A 1 275 ? 8.188 -12.836 26.891 1 82.81 275 ARG A C 1
ATOM 2144 O O . ARG A 1 275 ? 9.297 -13.383 26.906 1 82.81 275 ARG A O 1
ATOM 2151 N N . GLN A 1 276 ? 7.336 -12.797 27.844 1 82.75 276 GLN A N 1
ATOM 2152 C CA . GLN A 1 276 ? 7.707 -13.391 29.125 1 82.75 276 GLN A CA 1
ATOM 2153 C C . GLN A 1 276 ? 7.438 -14.898 29.141 1 82.75 276 GLN A C 1
ATOM 2155 O O . GLN A 1 276 ? 7.883 -15.609 30.047 1 82.75 276 GLN A O 1
ATOM 2160 N N . LEU A 1 277 ? 6.719 -15.328 28.094 1 81.69 277 LEU A N 1
ATOM 2161 C CA . LEU A 1 277 ? 6.352 -16.734 28.031 1 81.69 277 LEU A CA 1
ATOM 2162 C C . LEU A 1 277 ? 7.02 -17.406 26.828 1 81.69 277 LEU A C 1
ATOM 2164 O O . LEU A 1 277 ? 6.551 -17.266 25.703 1 81.69 277 LEU A O 1
ATOM 2168 N N . PRO A 1 278 ? 7.984 -18.125 27.047 1 70.75 278 PRO A N 1
ATOM 2169 C CA . PRO A 1 278 ? 8.766 -18.688 25.953 1 70.75 278 PRO A CA 1
ATOM 2170 C C . PRO A 1 278 ? 7.918 -19.547 25 1 70.75 278 PRO A C 1
ATOM 2172 O O . PRO A 1 278 ? 8.094 -19.484 23.781 1 70.75 278 PRO A O 1
ATOM 2175 N N . ARG A 1 279 ? 7.047 -20.406 25.562 1 66 279 ARG A N 1
ATOM 2176 C CA . ARG A 1 279 ? 6.281 -21.312 24.703 1 66 279 ARG A CA 1
ATOM 2177 C C . ARG A 1 279 ? 5.348 -20.531 23.781 1 66 279 ARG A C 1
ATOM 2179 O O . ARG A 1 279 ? 5.176 -20.891 22.609 1 66 279 ARG A O 1
ATOM 2186 N N . VAL A 1 280 ? 4.82 -19.453 24.312 1 69.06 280 VAL A N 1
ATOM 2187 C CA . VAL A 1 280 ? 3.85 -18.656 23.562 1 69.06 280 VAL A CA 1
ATOM 2188 C C . VAL A 1 280 ? 4.578 -17.734 22.594 1 69.06 280 VAL A C 1
ATOM 2190 O O . VAL A 1 280 ? 4.074 -17.453 21.5 1 69.06 280 VAL A O 1
ATOM 2193 N N . ALA A 1 281 ? 5.711 -17.406 22.969 1 66.5 281 ALA A N 1
ATOM 2194 C CA . ALA A 1 281 ? 6.5 -16.5 22.141 1 66.5 281 ALA A CA 1
ATOM 2195 C C . ALA A 1 281 ? 6.836 -17.141 20.797 1 66.5 281 ALA A C 1
ATOM 2197 O O . ALA A 1 281 ? 6.836 -16.453 19.766 1 66.5 281 ALA A O 1
ATOM 2198 N N . LYS A 1 282 ? 6.949 -18.391 20.844 1 65.19 282 LYS A N 1
ATOM 2199 C CA . LYS A 1 282 ? 7.273 -19.109 19.609 1 65.19 282 LYS A CA 1
ATOM 2200 C C . LYS A 1 282 ? 6.062 -19.219 18.688 1 65.19 282 LYS A C 1
ATOM 2202 O O . LYS A 1 282 ? 6.207 -19.344 17.484 1 65.19 282 LYS A O 1
ATOM 2207 N N . ALA A 1 283 ? 4.879 -19.156 19.359 1 64.88 283 ALA A N 1
ATOM 2208 C CA . ALA A 1 283 ? 3.65 -19.328 18.594 1 64.88 283 ALA A CA 1
ATOM 2209 C C . ALA A 1 283 ? 3.381 -18.125 17.703 1 64.88 283 ALA A C 1
ATOM 2211 O O . ALA A 1 283 ? 2.656 -18.25 16.703 1 64.88 283 ALA A O 1
ATOM 2212 N N . GLY A 1 284 ? 4.055 -17.078 17.922 1 72.12 284 GLY A N 1
ATOM 2213 C CA . GLY A 1 284 ? 3.98 -15.938 17.016 1 72.12 284 GLY A CA 1
ATOM 2214 C C . GLY A 1 284 ? 2.941 -14.914 17.438 1 72.12 284 GLY A C 1
ATOM 2215 O O . GLY A 1 284 ? 2.189 -15.141 18.391 1 72.12 284 GLY A O 1
ATOM 2216 N N . GLU A 1 285 ? 2.832 -13.836 16.703 1 81.69 285 GLU A N 1
ATOM 2217 C CA . GLU A 1 285 ? 1.943 -12.703 16.953 1 81.69 285 GLU A CA 1
ATOM 2218 C C . GLU A 1 285 ? 0.551 -12.969 16.375 1 81.69 285 GLU A C 1
ATOM 2220 O O . GLU A 1 285 ? 0.377 -13.836 15.523 1 81.69 285 GLU A O 1
ATOM 2225 N N . LEU A 1 286 ? -0.415 -12.352 17.031 1 86.44 286 LEU A N 1
ATOM 2226 C CA . LEU A 1 286 ? -1.762 -12.383 16.469 1 86.44 286 LEU A CA 1
ATOM 2227 C C . LEU A 1 286 ? -1.758 -11.93 15.016 1 86.44 286 LEU A C 1
ATOM 2229 O O . LEU A 1 286 ? -1.255 -10.852 14.703 1 86.44 286 LEU A O 1
ATOM 2233 N N . ALA A 1 287 ? -2.219 -12.789 14.164 1 83.62 287 ALA A N 1
ATOM 2234 C CA . ALA A 1 287 ? -2.121 -12.547 12.727 1 83.62 287 ALA A CA 1
ATOM 2235 C C . ALA A 1 287 ? -3.473 -12.141 12.148 1 83.62 287 ALA A C 1
ATOM 2237 O O . ALA A 1 287 ? -4.48 -12.805 12.383 1 83.62 287 ALA A O 1
ATOM 2238 N N . VAL A 1 288 ? -3.465 -11.078 11.438 1 83.31 288 VAL A N 1
ATOM 2239 C CA . VAL A 1 288 ? -4.66 -10.688 10.695 1 83.31 288 VAL A CA 1
ATOM 2240 C C . VAL A 1 288 ? -4.707 -11.43 9.359 1 83.31 288 VAL A C 1
ATOM 2242 O O . VAL A 1 288 ? -3.695 -11.508 8.656 1 83.31 288 VAL A O 1
ATOM 2245 N N . PRO A 1 289 ? -5.883 -11.969 9.102 1 83 289 PRO A N 1
ATOM 2246 C CA . PRO A 1 289 ? -5.949 -12.688 7.824 1 83 289 PRO A CA 1
ATOM 2247 C C . PRO A 1 289 ? -5.82 -11.758 6.617 1 83 289 PRO A C 1
ATOM 2249 O O . PRO A 1 289 ? -6.234 -10.602 6.68 1 83 289 PRO A O 1
ATOM 2252 N N . VAL A 1 290 ? -5.051 -12.141 5.617 1 78.44 290 VAL A N 1
ATOM 2253 C CA . VAL A 1 290 ? -4.934 -11.438 4.344 1 78.44 290 VAL A CA 1
ATOM 2254 C C . VAL A 1 290 ? -5.867 -12.07 3.314 1 78.44 290 VAL A C 1
ATOM 2256 O O . VAL A 1 290 ? -6.027 -13.289 3.281 1 78.44 290 VAL A O 1
ATOM 2259 N N . SER A 1 291 ? -6.332 -11.055 2.514 1 70.81 291 SER A N 1
ATOM 2260 C CA . SER A 1 291 ? -7.277 -11.531 1.51 1 70.81 291 SER A CA 1
ATOM 2261 C C . SER A 1 291 ? -6.566 -12.336 0.422 1 70.81 291 SER A C 1
ATOM 2263 O O . SER A 1 291 ? -5.414 -12.055 0.09 1 70.81 291 SER A O 1
ATOM 2265 N N . THR A 1 292 ? -6.781 -13.477 0.073 1 68.31 292 THR A N 1
ATOM 2266 C CA . THR A 1 292 ? -6.383 -14.266 -1.092 1 68.31 292 THR A CA 1
ATOM 2267 C C . THR A 1 292 ? -5.387 -15.352 -0.698 1 68.31 292 THR A C 1
ATOM 2269 O O . THR A 1 292 ? -5.078 -16.234 -1.497 1 68.31 292 THR A O 1
ATOM 2272 N N . ARG A 1 293 ? -4.805 -15.094 0.528 1 72.31 293 ARG A N 1
ATOM 2273 C CA . ARG A 1 293 ? -3.959 -16.156 1.043 1 72.31 293 ARG A CA 1
ATOM 2274 C C . ARG A 1 293 ? -4.656 -16.922 2.172 1 72.31 293 ARG A C 1
ATOM 2276 O O . ARG A 1 293 ? -4.508 -16.562 3.344 1 72.31 293 ARG A O 1
ATOM 2283 N N . TRP A 1 294 ? -5.223 -17.953 1.806 1 78.62 294 TRP A N 1
ATOM 2284 C CA . TRP A 1 294 ? -6.16 -18.625 2.705 1 78.62 294 TRP A CA 1
ATOM 2285 C C . TRP A 1 294 ? -5.426 -19.297 3.857 1 78.62 294 TRP A C 1
ATOM 2287 O O . TRP A 1 294 ? -6.016 -19.562 4.906 1 78.62 294 TRP A O 1
ATOM 2297 N N . TYR A 1 295 ? -4.129 -19.531 3.621 1 84.38 295 TYR A N 1
ATOM 2298 C CA . TYR A 1 295 ? -3.297 -20.016 4.715 1 84.38 295 TYR A CA 1
ATOM 2299 C C . TYR A 1 295 ? -3.254 -19.016 5.863 1 84.38 295 TYR A C 1
ATOM 2301 O O . TYR A 1 295 ? -3.18 -19.406 7.031 1 84.38 295 TYR A O 1
ATOM 2309 N N . ALA A 1 296 ? -3.424 -17.812 5.5 1 85.81 296 ALA A N 1
ATOM 2310 C CA . ALA A 1 296 ? -3.365 -16.766 6.516 1 85.81 296 ALA A CA 1
ATOM 2311 C C . ALA A 1 296 ? -4.586 -16.812 7.43 1 85.81 296 ALA A C 1
ATOM 2313 O O . ALA A 1 296 ? -4.508 -16.438 8.602 1 85.81 296 ALA A O 1
ATOM 2314 N N . GLN A 1 297 ? -5.668 -17.25 6.867 1 90.69 297 GLN A N 1
ATOM 2315 C CA . GLN A 1 297 ? -6.871 -17.391 7.684 1 90.69 297 GLN A CA 1
ATOM 2316 C C . GLN A 1 297 ? -6.691 -18.5 8.727 1 90.69 297 GLN A C 1
ATOM 2318 O O . GLN A 1 297 ? -7.031 -18.312 9.898 1 90.69 297 GLN A O 1
ATOM 2323 N N . ASP A 1 298 ? -6.145 -19.578 8.234 1 90.56 298 ASP A N 1
ATOM 2324 C CA . ASP A 1 298 ? -5.844 -20.672 9.148 1 90.56 298 ASP A CA 1
ATOM 2325 C C . ASP A 1 298 ? -4.84 -20.25 10.211 1 90.56 298 ASP A C 1
ATOM 2327 O O . ASP A 1 298 ? -4.984 -20.594 11.383 1 90.56 298 ASP A O 1
ATOM 2331 N N . LYS A 1 299 ? -3.889 -19.5 9.828 1 90.5 299 LYS A N 1
ATOM 2332 C CA . LYS A 1 299 ? -2.869 -19.016 10.75 1 90.5 299 LYS A CA 1
ATOM 2333 C C . LYS A 1 299 ? -3.48 -18.078 11.797 1 90.5 299 LYS A C 1
ATOM 2335 O O . LYS A 1 299 ? -3.041 -18.062 12.945 1 90.5 299 LYS A O 1
ATOM 2340 N N . SER A 1 300 ? -4.426 -17.328 11.422 1 92.88 300 SER A N 1
ATOM 2341 C CA . SER A 1 300 ? -5.102 -16.438 12.359 1 92.88 300 SER A CA 1
ATOM 2342 C C . SER A 1 300 ? -5.805 -17.219 13.461 1 92.88 300 SER A C 1
ATOM 2344 O O . SER A 1 300 ? -5.68 -16.891 14.641 1 92.88 300 SER A O 1
ATOM 2346 N N . ILE A 1 301 ? -6.496 -18.266 13.094 1 94.38 301 ILE A N 1
ATOM 2347 C CA . ILE A 1 301 ? -7.168 -19.109 14.078 1 94.38 301 ILE A CA 1
ATOM 2348 C C . ILE A 1 301 ? -6.137 -19.719 15.023 1 94.38 301 ILE A C 1
ATOM 2350 O O . ILE A 1 301 ? -6.301 -19.672 16.25 1 94.38 301 ILE A O 1
ATOM 2354 N N . LYS A 1 302 ? -5.066 -20.203 14.492 1 92.75 302 LYS A N 1
ATOM 2355 C CA . LYS A 1 302 ? -4 -20.828 15.273 1 92.75 302 LYS A CA 1
ATOM 2356 C C . LYS A 1 302 ? -3.387 -19.828 16.25 1 92.75 302 LYS A C 1
ATOM 2358 O O . LYS A 1 302 ? -3.096 -20.172 17.406 1 92.75 302 LYS A O 1
ATOM 2363 N N . SER A 1 303 ? -3.234 -18.672 15.75 1 91.81 303 SER A N 1
ATOM 2364 C CA . SER A 1 303 ? -2.623 -17.641 16.594 1 91.81 303 SER A CA 1
ATOM 2365 C C . SER A 1 303 ? -3.486 -17.344 17.812 1 91.81 303 SER A C 1
ATOM 2367 O O . SER A 1 303 ? -2.967 -17.156 18.922 1 91.81 303 SER A O 1
ATOM 2369 N N . VAL A 1 304 ? -4.73 -17.328 17.625 1 94.06 304 VAL A N 1
ATOM 2370 C CA . VAL A 1 304 ? -5.648 -17.062 18.719 1 94.06 304 VAL A CA 1
ATOM 2371 C C . VAL A 1 304 ? -5.605 -18.219 19.719 1 94.06 304 VAL A C 1
ATOM 2373 O O . VAL A 1 304 ? -5.508 -18 20.922 1 94.06 304 VAL A O 1
ATOM 2376 N N . ILE A 1 305 ? -5.598 -19.422 19.266 1 92.5 305 ILE A N 1
ATOM 2377 C CA . ILE A 1 305 ? -5.609 -20.594 20.109 1 92.5 305 ILE A CA 1
ATOM 2378 C C . ILE A 1 305 ? -4.309 -20.672 20.906 1 92.5 305 ILE A C 1
ATOM 2380 O O . ILE A 1 305 ? -4.324 -20.969 22.109 1 92.5 305 ILE A O 1
ATOM 2384 N N . ARG A 1 306 ? -3.291 -20.406 20.281 1 90.12 306 ARG A N 1
ATOM 2385 C CA . ARG A 1 306 ? -1.983 -20.5 20.922 1 90.12 306 ARG A CA 1
ATOM 2386 C C . ARG A 1 306 ? -1.831 -19.453 22.016 1 90.12 306 ARG A C 1
ATOM 2388 O O . ARG A 1 306 ? -1.076 -19.641 22.969 1 90.12 306 ARG A O 1
ATOM 2395 N N . ASN A 1 307 ? -2.572 -18.375 21.859 1 90.62 307 ASN A N 1
ATOM 2396 C CA . ASN A 1 307 ? -2.479 -17.297 22.828 1 90.62 307 ASN A CA 1
ATOM 2397 C C . ASN A 1 307 ? -3.678 -17.281 23.766 1 90.62 307 ASN A C 1
ATOM 2399 O O . ASN A 1 307 ? -3.945 -16.266 24.422 1 90.62 307 ASN A O 1
ATOM 2403 N N . LYS A 1 308 ? -4.363 -18.344 23.844 1 91.44 308 LYS A N 1
ATOM 2404 C CA . LYS A 1 308 ? -5.609 -18.438 24.594 1 91.44 308 LYS A CA 1
ATOM 2405 C C . LYS A 1 308 ? -5.41 -17.969 26.047 1 91.44 308 LYS A C 1
ATOM 2407 O O . LYS A 1 308 ? -6.137 -17.094 26.531 1 91.44 308 LYS A O 1
ATOM 2412 N N . SER A 1 309 ? -4.465 -18.5 26.734 1 89.5 309 SER A N 1
ATOM 2413 C CA . SER A 1 309 ? -4.258 -18.188 28.141 1 89.5 309 SER A CA 1
ATOM 2414 C C . SER A 1 309 ? -3.918 -16.719 28.344 1 89.5 309 SER A C 1
ATOM 2416 O O . SER A 1 309 ? -4.445 -16.078 29.266 1 89.5 309 SER A O 1
ATOM 2418 N N . LEU A 1 310 ? -3.07 -16.266 27.5 1 89.56 310 LEU A N 1
ATOM 2419 C CA . LEU A 1 310 ? -2.662 -14.859 27.594 1 89.56 310 LEU A CA 1
ATOM 2420 C C . LEU A 1 310 ? -3.842 -13.93 27.328 1 89.56 310 LEU A C 1
ATOM 2422 O O . LEU A 1 310 ? -3.998 -12.914 28 1 89.56 310 LEU A O 1
ATOM 2426 N N . LEU A 1 311 ? -4.664 -14.273 26.391 1 91.75 311 LEU A N 1
ATOM 2427 C CA . LEU A 1 311 ? -5.828 -13.461 26.047 1 91.75 311 LEU A CA 1
ATOM 2428 C C . LEU A 1 311 ? -6.852 -13.461 27.172 1 91.75 311 LEU A C 1
ATOM 2430 O O . LEU A 1 311 ? -7.363 -12.406 27.547 1 91.75 311 LEU A O 1
ATOM 2434 N N . LYS A 1 312 ? -7.07 -14.594 27.688 1 90.19 312 LYS A N 1
ATOM 2435 C CA . LYS A 1 312 ? -8.023 -14.695 28.797 1 90.19 312 LYS A CA 1
ATOM 2436 C C . LYS A 1 312 ? -7.551 -13.875 29.984 1 90.19 312 LYS A C 1
ATOM 2438 O O . LYS A 1 312 ? -8.359 -13.211 30.641 1 90.19 312 LYS A O 1
ATOM 2443 N N . GLU A 1 313 ? -6.281 -13.875 30.234 1 89.94 313 GLU A N 1
ATOM 2444 C CA . GLU A 1 313 ? -5.719 -13.094 31.328 1 89.94 313 GLU A CA 1
ATOM 2445 C C . GLU A 1 313 ? -5.863 -11.594 31.078 1 89.94 313 GLU A C 1
ATOM 2447 O O . GLU A 1 313 ? -6.219 -10.836 31.984 1 89.94 313 GLU A O 1
ATOM 2452 N N . ALA A 1 314 ? -5.559 -11.219 29.906 1 88.62 314 ALA A N 1
ATOM 2453 C CA . ALA A 1 314 ? -5.645 -9.805 29.562 1 88.62 314 ALA A CA 1
ATOM 2454 C C . ALA A 1 314 ? -7.07 -9.289 29.703 1 88.62 314 ALA A C 1
ATOM 2456 O O . ALA A 1 314 ? -7.289 -8.188 30.219 1 88.62 314 ALA A O 1
ATOM 2457 N N . PHE A 1 315 ? -8 -10.055 29.328 1 88.75 315 PHE A N 1
ATOM 2458 C CA . PHE A 1 315 ? -9.391 -9.625 29.359 1 88.75 315 PHE A CA 1
ATOM 2459 C C . PHE A 1 315 ? -9.961 -9.758 30.766 1 88.75 315 PHE A C 1
ATOM 2461 O O . PHE A 1 315 ? -11.008 -9.18 31.078 1 88.75 315 PHE A O 1
ATOM 2468 N N . ALA A 1 316 ? -9.312 -10.445 31.562 1 87.94 316 ALA A N 1
ATOM 2469 C CA . ALA A 1 316 ? -9.719 -10.539 32.969 1 87.94 316 ALA A CA 1
ATOM 2470 C C . ALA A 1 316 ? -9.227 -9.344 33.75 1 87.94 316 ALA A C 1
ATOM 2472 O O . ALA A 1 316 ? -9.672 -9.117 34.875 1 87.94 316 ALA A O 1
ATOM 2473 N N . ASP A 1 317 ? -8.266 -8.641 33.188 1 86.19 317 ASP A N 1
ATOM 2474 C CA . ASP A 1 317 ? -7.73 -7.449 33.844 1 86.19 317 ASP A CA 1
ATOM 2475 C C . ASP A 1 317 ? -8.727 -6.289 33.781 1 86.19 317 ASP A C 1
ATOM 2477 O O . ASP A 1 317 ? -8.805 -5.598 32.75 1 86.19 317 ASP A O 1
ATOM 2481 N N . SER A 1 318 ? -9.352 -5.977 34.781 1 84.06 318 SER A N 1
ATOM 2482 C CA . SER A 1 318 ? -10.414 -4.973 34.844 1 84.06 318 SER A CA 1
ATOM 2483 C C . SER A 1 318 ? -9.852 -3.57 34.625 1 84.06 318 SER A C 1
ATOM 2485 O O . SER A 1 318 ? -10.508 -2.725 34 1 84.06 318 SER A O 1
ATOM 2487 N N . GLU A 1 319 ? -8.719 -3.311 35.094 1 81.62 319 GLU A N 1
ATOM 2488 C CA . GLU A 1 319 ? -8.117 -1.991 34.938 1 81.62 319 GLU A CA 1
ATOM 2489 C C . GLU A 1 319 ? -7.801 -1.688 33.469 1 81.62 319 GLU A C 1
ATOM 2491 O O . GLU A 1 319 ? -8.031 -0.574 33 1 81.62 319 GLU A O 1
ATOM 2496 N N . LEU A 1 320 ? -7.309 -2.697 32.844 1 80.19 320 LEU A N 1
ATOM 2497 C CA . LEU A 1 320 ? -6.973 -2.547 31.438 1 80.19 320 LEU A CA 1
ATOM 2498 C C . LEU A 1 320 ? -8.227 -2.367 30.594 1 80.19 320 LEU A C 1
ATOM 2500 O O . LEU A 1 320 ? -8.242 -1.555 29.656 1 80.19 320 LEU A O 1
ATOM 2504 N N . MET A 1 321 ? -9.289 -3.057 30.953 1 82.19 321 MET A N 1
ATOM 2505 C CA . MET A 1 321 ? -10.508 -3.072 30.141 1 82.19 321 MET A CA 1
ATOM 2506 C C . MET A 1 321 ? -11.297 -1.783 30.328 1 82.19 321 MET A C 1
ATOM 2508 O O . MET A 1 321 ? -12.125 -1.428 29.484 1 82.19 321 MET A O 1
ATOM 2512 N N . LYS A 1 322 ? -10.953 -1.057 31.375 1 77.12 322 LYS A N 1
ATOM 2513 C CA . LYS A 1 322 ? -11.617 0.222 31.609 1 77.12 322 LYS A CA 1
ATOM 2514 C C . LYS A 1 322 ? -11.328 1.215 30.484 1 77.12 322 LYS A C 1
ATOM 2516 O O . LYS A 1 322 ? -12.148 2.09 30.203 1 77.12 322 LYS A O 1
ATOM 2521 N N . HIS A 1 323 ? -10.172 1.02 29.906 1 72.38 323 HIS A N 1
ATOM 2522 C CA . HIS A 1 323 ? -9.766 1.915 28.828 1 72.38 323 HIS A CA 1
ATOM 2523 C C . HIS A 1 323 ? -10.656 1.74 27.594 1 72.38 323 HIS A C 1
ATOM 2525 O O . HIS A 1 323 ? -10.672 2.592 26.703 1 72.38 323 HIS A O 1
ATOM 2531 N N . TYR A 1 324 ? -11.406 0.767 27.578 1 67.62 324 TYR A N 1
ATOM 2532 C CA . TYR A 1 324 ? -12.172 0.444 26.375 1 67.62 324 TYR A CA 1
ATOM 2533 C C . TYR A 1 324 ? -13.664 0.407 26.688 1 67.62 324 TYR A C 1
ATOM 2535 O O . TYR A 1 324 ? -14.43 -0.29 26.016 1 67.62 324 TYR A O 1
ATOM 2543 N N . ALA A 1 325 ? -13.922 1.111 27.656 1 65.44 325 ALA A N 1
ATOM 2544 C CA . ALA A 1 325 ? -15.305 1.146 28.125 1 65.44 325 ALA A CA 1
ATOM 2545 C C . ALA A 1 325 ? -16.109 2.191 27.359 1 65.44 325 ALA A C 1
ATOM 2547 O O . ALA A 1 325 ? -17.344 2.246 27.484 1 65.44 325 ALA A O 1
ATOM 2548 N N . ASP A 1 326 ? -15.344 2.889 26.516 1 63.56 326 ASP A N 1
ATOM 2549 C CA . ASP A 1 326 ? -16.109 3.895 25.781 1 63.56 326 ASP A CA 1
ATOM 2550 C C . ASP A 1 326 ? -17.125 3.238 24.844 1 63.56 326 ASP A C 1
ATOM 2552 O O . ASP A 1 326 ? -16.984 2.061 24.516 1 63.56 326 ASP A O 1
ATOM 2556 N N . LYS A 1 327 ? -18.234 3.973 24.578 1 59.72 327 LYS A N 1
ATOM 2557 C CA . LYS A 1 327 ? -19.422 3.48 23.891 1 59.72 327 LYS A CA 1
ATOM 2558 C C . LYS A 1 327 ? -19.047 2.795 22.578 1 59.72 327 LYS A C 1
ATOM 2560 O O . LYS A 1 327 ? -19.547 1.71 22.266 1 59.72 327 LYS A O 1
ATOM 2565 N N . ALA A 1 328 ? -18.219 3.414 21.719 1 62.22 328 ALA A N 1
ATOM 2566 C CA . ALA A 1 328 ? -17.922 2.861 20.406 1 62.22 328 ALA A CA 1
ATOM 2567 C C . ALA A 1 328 ? -17.172 1.537 20.516 1 62.22 328 ALA A C 1
ATOM 2569 O O . ALA A 1 328 ? -17.406 0.608 19.75 1 62.22 328 ALA A O 1
ATOM 2570 N N . SER A 1 329 ? -16.516 1.402 21.656 1 73.56 329 SER A N 1
ATOM 2571 C CA . SER A 1 329 ? -15.688 0.218 21.844 1 73.56 329 SER A CA 1
ATOM 2572 C C . SER A 1 329 ? -16.375 -0.812 22.719 1 73.56 329 SER A C 1
ATOM 2574 O O . SER A 1 329 ? -16.062 -2 22.672 1 73.56 329 SER A O 1
ATOM 2576 N N . ALA A 1 330 ? -17.422 -0.318 23.344 1 79.69 330 ALA A N 1
ATOM 2577 C CA . ALA A 1 330 ? -18.047 -1.165 24.359 1 79.69 330 ALA A CA 1
ATOM 2578 C C . ALA A 1 330 ? -18.719 -2.381 23.719 1 79.69 330 ALA A C 1
ATOM 2580 O O . ALA A 1 330 ? -18.594 -3.5 24.219 1 79.69 330 ALA A O 1
ATOM 2581 N N . LYS A 1 331 ? -19.391 -2.127 22.609 1 84.94 331 LYS A N 1
ATOM 2582 C CA . LYS A 1 331 ? -20.078 -3.234 21.953 1 84.94 331 LYS A CA 1
ATOM 2583 C C . LYS A 1 331 ? -19.094 -4.285 21.469 1 84.94 331 LYS A C 1
ATOM 2585 O O . LYS A 1 331 ? -19.281 -5.484 21.688 1 84.94 331 LYS A O 1
ATOM 2590 N N . LYS A 1 332 ? -18.062 -3.857 20.844 1 88.62 332 LYS A N 1
ATOM 2591 C CA . LYS A 1 332 ? -17.047 -4.773 20.344 1 88.62 332 LYS A CA 1
ATOM 2592 C C . LYS A 1 332 ? -16.344 -5.5 21.484 1 88.62 332 LYS A C 1
ATOM 2594 O O . LYS A 1 332 ? -16.047 -6.691 21.375 1 88.62 332 LYS A O 1
ATOM 2599 N N . HIS A 1 333 ? -16.141 -4.789 22.516 1 90.19 333 HIS A N 1
ATOM 2600 C CA . HIS A 1 333 ? -15.516 -5.379 23.688 1 90.19 333 HIS A CA 1
ATOM 2601 C C . HIS A 1 333 ? -16.375 -6.504 24.266 1 90.19 333 HIS A C 1
ATOM 2603 O O . HIS A 1 333 ? -15.859 -7.578 24.594 1 90.19 333 HIS A O 1
ATOM 2609 N N . GLN A 1 334 ? -17.594 -6.234 24.406 1 89.56 334 GLN A N 1
ATOM 2610 C CA . GLN A 1 334 ? -18.516 -7.223 24.953 1 89.56 334 GLN A CA 1
ATOM 2611 C C . GLN A 1 334 ? -18.562 -8.477 24.078 1 89.56 334 GLN A C 1
ATOM 2613 O O . GLN A 1 334 ? -18.594 -9.594 24.578 1 89.56 334 GLN A O 1
ATOM 2618 N N . GLU A 1 335 ? -18.531 -8.234 22.844 1 92.25 335 GLU A N 1
ATOM 2619 C CA . GLU A 1 335 ? -18.547 -9.359 21.906 1 92.25 335 GLU A CA 1
ATOM 2620 C C . GLU A 1 335 ? -17.312 -10.234 22.078 1 92.25 335 GLU A C 1
ATOM 2622 O O . GLU A 1 335 ? -17.422 -11.461 22.109 1 92.25 335 GLU A O 1
ATOM 2627 N N . VAL A 1 336 ? -16.203 -9.617 22.156 1 93.81 336 VAL A N 1
ATOM 2628 C CA . VAL A 1 336 ? -14.953 -10.359 22.312 1 93.81 336 VAL A CA 1
ATOM 2629 C C . VAL A 1 336 ? -14.922 -11.062 23.656 1 93.81 336 VAL A C 1
ATOM 2631 O O . VAL A 1 336 ? -14.445 -12.195 23.766 1 93.81 336 VAL A O 1
ATOM 2634 N N . GLU A 1 337 ? -15.453 -10.43 24.641 1 91.88 337 GLU A N 1
ATOM 2635 C CA . GLU A 1 337 ? -15.539 -11.047 25.953 1 91.88 337 GLU A CA 1
ATOM 2636 C C . GLU A 1 337 ? -16.406 -12.305 25.922 1 91.88 337 GLU A C 1
ATOM 2638 O O . GLU A 1 337 ? -16.078 -13.305 26.562 1 91.88 337 GLU A O 1
ATOM 2643 N N . ARG A 1 338 ? -17.453 -12.227 25.188 1 94 338 ARG A N 1
ATOM 2644 C CA . ARG A 1 338 ? -18.312 -13.391 25.031 1 94 338 ARG A CA 1
ATOM 2645 C C . ARG A 1 338 ? -17.578 -14.531 24.344 1 94 338 ARG A C 1
ATOM 2647 O O . ARG A 1 338 ? -17.734 -15.695 24.719 1 94 338 ARG A O 1
ATOM 2654 N N . ILE A 1 339 ? -16.781 -14.227 23.422 1 96.06 339 ILE A N 1
ATOM 2655 C CA . ILE A 1 339 ? -16.016 -15.227 22.703 1 96.06 339 ILE A CA 1
ATOM 2656 C C . ILE A 1 339 ? -15 -15.875 23.641 1 96.06 339 ILE A C 1
ATOM 2658 O O . ILE A 1 339 ? -14.828 -17.094 23.625 1 96.06 339 ILE A O 1
ATOM 2662 N N . MET A 1 340 ? -14.414 -15.07 24.484 1 93.81 340 MET A N 1
ATOM 2663 C CA . MET A 1 340 ? -13.414 -15.57 25.422 1 93.81 340 MET A CA 1
ATOM 2664 C C . MET A 1 340 ? -14.016 -16.578 26.391 1 93.81 340 MET A C 1
ATOM 2666 O O . MET A 1 340 ? -13.344 -17.516 26.812 1 93.81 340 MET A O 1
ATOM 2670 N N . GLN A 1 341 ? -15.211 -16.359 26.594 1 94.12 341 GLN A N 1
ATOM 2671 C CA . GLN A 1 341 ? -15.867 -17.219 27.578 1 94.12 341 GLN A CA 1
ATOM 2672 C C . GLN A 1 341 ? -16.594 -18.375 26.906 1 94.12 341 GLN A C 1
ATOM 2674 O O . GLN A 1 341 ? -17.125 -19.266 27.578 1 94.12 341 GLN A O 1
ATOM 2679 N N . ASP A 1 342 ? -16.609 -18.406 25.641 1 95.88 342 ASP A N 1
ATOM 2680 C CA . ASP A 1 342 ? -17.328 -19.422 24.875 1 95.88 342 ASP A CA 1
ATOM 2681 C C . ASP A 1 342 ? -16.516 -20.719 24.781 1 95.88 342 ASP A C 1
ATOM 2683 O O . ASP A 1 342 ? -15.633 -20.844 23.938 1 95.88 342 ASP A O 1
ATOM 2687 N N . LYS A 1 343 ? -16.875 -21.719 25.547 1 95.19 343 LYS A N 1
ATOM 2688 C CA . LYS A 1 343 ? -16.172 -23 25.547 1 95.19 343 LYS A CA 1
ATOM 2689 C C . LYS A 1 343 ? -16.297 -23.703 24.203 1 95.19 343 LYS A C 1
ATOM 2691 O O . LYS A 1 343 ? -15.367 -24.375 23.75 1 95.19 343 LYS A O 1
ATOM 2696 N N . ARG A 1 344 ? -17.406 -23.484 23.609 1 95.44 344 ARG A N 1
ATOM 2697 C CA . ARG A 1 344 ? -17.641 -24.125 22.312 1 95.44 344 ARG A CA 1
ATOM 2698 C C . ARG A 1 344 ? -16.719 -23.547 21.25 1 95.44 344 ARG A C 1
ATOM 2700 O O . ARG A 1 344 ? -16.219 -24.281 20.391 1 95.44 344 ARG A O 1
ATOM 2707 N N . PHE A 1 345 ? -16.5 -22.281 21.297 1 96.75 345 PHE A N 1
ATOM 2708 C CA . PHE A 1 345 ? -15.586 -21.656 20.344 1 96.75 345 PHE A CA 1
ATOM 2709 C C . PHE A 1 345 ? -14.195 -22.281 20.438 1 96.75 345 PHE A C 1
ATOM 2711 O O . PHE A 1 345 ? -13.602 -22.641 19.422 1 96.75 345 PHE A O 1
ATOM 2718 N N . TRP A 1 346 ? -13.719 -22.406 21.609 1 96.88 346 TRP A N 1
ATOM 2719 C CA . TRP A 1 346 ? -12.359 -22.906 21.812 1 96.88 346 TRP A CA 1
ATOM 2720 C C . TRP A 1 346 ? -12.258 -24.375 21.406 1 96.88 346 TRP A C 1
ATOM 2722 O O . TRP A 1 346 ? -11.258 -24.797 20.812 1 96.88 346 TRP A O 1
ATOM 2732 N N . ALA A 1 347 ? -13.25 -25.172 21.672 1 96.31 347 ALA A N 1
ATOM 2733 C CA . ALA A 1 347 ? -13.273 -26.578 21.266 1 96.31 347 ALA A CA 1
ATOM 2734 C C . ALA A 1 347 ? -13.328 -26.719 19.75 1 96.31 347 ALA A C 1
ATOM 2736 O O . ALA A 1 347 ? -12.578 -27.5 19.156 1 96.31 347 ALA A O 1
ATOM 2737 N N . ASP A 1 348 ? -14.164 -25.938 19.188 1 97.06 348 ASP A N 1
ATOM 2738 C CA . ASP A 1 348 ? -14.312 -25.953 17.734 1 97.06 348 ASP A CA 1
ATOM 2739 C C . ASP A 1 348 ? -13.039 -25.5 17.031 1 97.06 348 ASP A C 1
ATOM 2741 O O . ASP A 1 348 ? -12.672 -26.031 15.984 1 97.06 348 ASP A O 1
ATOM 2745 N N . ALA A 1 349 ? -12.438 -24.5 17.609 1 97 349 ALA A N 1
ATOM 2746 C CA . ALA A 1 349 ? -11.203 -23.984 17.031 1 97 349 ALA A CA 1
ATOM 2747 C C . ALA A 1 349 ? -10.125 -25.062 16.984 1 97 349 ALA A C 1
ATOM 2749 O O . ALA A 1 349 ? -9.391 -25.172 16 1 97 349 ALA A O 1
ATOM 2750 N N . LYS A 1 350 ? -10.062 -25.844 17.953 1 95.94 350 LYS A N 1
ATOM 2751 C CA . LYS A 1 350 ? -9.102 -26.953 17.984 1 95.94 350 LYS A CA 1
ATOM 2752 C C . LYS A 1 350 ? -9.43 -27.984 16.906 1 95.94 350 LYS A C 1
ATOM 2754 O O . LYS A 1 350 ? -8.523 -28.484 16.234 1 95.94 350 LYS A O 1
ATOM 2759 N N . ILE A 1 351 ? -10.672 -28.266 16.797 1 96.56 351 ILE A N 1
ATOM 2760 C CA . ILE A 1 351 ? -11.117 -29.219 15.789 1 96.56 351 ILE A CA 1
ATOM 2761 C C . ILE A 1 351 ? -10.812 -28.688 14.391 1 96.56 351 ILE A C 1
ATOM 2763 O O . ILE A 1 351 ? -10.328 -29.422 13.523 1 96.56 351 ILE A O 1
ATOM 2767 N N . VAL A 1 352 ? -11.031 -27.406 14.195 1 97 352 VAL A N 1
ATOM 2768 C CA . VAL A 1 352 ? -10.797 -26.766 12.898 1 97 352 VAL A CA 1
ATOM 2769 C C . VAL A 1 352 ? -9.32 -26.875 12.531 1 97 352 VAL A C 1
ATOM 2771 O O . VAL A 1 352 ? -8.977 -27.203 11.398 1 97 352 VAL A O 1
ATOM 2774 N N . ILE A 1 353 ? -8.477 -26.656 13.492 1 95.69 353 ILE A N 1
ATOM 2775 C CA . ILE A 1 353 ? -7.043 -26.734 13.242 1 95.69 353 ILE A CA 1
ATOM 2776 C C . ILE A 1 353 ? -6.645 -28.156 12.898 1 95.69 353 ILE A C 1
ATOM 2778 O O . ILE A 1 353 ? -5.82 -28.391 12.008 1 95.69 353 ILE A O 1
ATOM 2782 N N . ARG A 1 354 ? -7.246 -29.062 13.547 1 95.88 354 ARG A N 1
ATOM 2783 C CA . ARG A 1 354 ? -6.988 -30.469 13.266 1 95.88 354 ARG A CA 1
ATOM 2784 C C . ARG A 1 354 ? -7.418 -30.828 11.852 1 95.88 354 ARG A C 1
ATOM 2786 O O . ARG A 1 354 ? -6.691 -31.531 11.133 1 95.88 354 ARG A O 1
ATOM 2793 N N . LEU A 1 355 ? -8.508 -30.344 11.477 1 96.75 355 LEU A N 1
ATOM 2794 C CA . LEU A 1 355 ? -9.086 -30.688 10.18 1 96.75 355 LEU A CA 1
ATOM 2795 C C . LEU A 1 355 ? -8.336 -29.984 9.055 1 96.75 355 LEU A C 1
ATOM 2797 O O . LEU A 1 355 ? -8.273 -30.5 7.934 1 96.75 355 LEU A O 1
ATOM 2801 N N . THR A 1 356 ? -7.719 -28.812 9.289 1 96.5 356 THR A N 1
ATOM 2802 C CA . THR A 1 356 ? -7.047 -28.062 8.227 1 96.5 356 THR A CA 1
ATOM 2803 C C . THR A 1 356 ? -5.582 -28.484 8.125 1 96.5 356 THR A C 1
ATOM 2805 O O . THR A 1 356 ? -4.918 -28.203 7.121 1 96.5 356 THR A O 1
ATOM 2808 N N . LYS A 1 357 ? -5.082 -29.188 9.07 1 95.88 357 LYS A N 1
ATOM 2809 C CA . LYS A 1 357 ? -3.664 -29.516 9.156 1 95.88 357 LYS A CA 1
ATOM 2810 C C . LYS A 1 357 ? -3.203 -30.297 7.926 1 95.88 357 LYS A C 1
ATOM 2812 O O . LYS A 1 357 ? -2.201 -29.938 7.301 1 95.88 357 LYS A O 1
ATOM 2817 N N . PRO A 1 358 ? -3.951 -31.391 7.508 1 96.25 358 PRO A N 1
ATOM 2818 C CA . PRO A 1 358 ? -3.494 -32.125 6.32 1 96.25 358 PRO A CA 1
ATOM 2819 C C . PRO A 1 358 ? -3.447 -31.234 5.074 1 96.25 358 PRO A C 1
ATOM 2821 O O . PRO A 1 358 ? -2.568 -31.406 4.227 1 96.25 358 PRO A O 1
ATOM 2824 N N . ILE A 1 359 ? -4.305 -30.312 4.977 1 95.62 359 ILE A N 1
ATOM 2825 C CA . ILE A 1 359 ? -4.398 -29.453 3.801 1 95.62 359 ILE A CA 1
ATOM 2826 C C . ILE A 1 359 ? -3.248 -28.453 3.805 1 95.62 359 ILE A C 1
ATOM 2828 O O . ILE A 1 359 ? -2.6 -28.234 2.779 1 95.62 359 ILE A O 1
ATOM 2832 N N . THR A 1 360 ? -3.02 -27.828 4.949 1 93.56 360 THR A N 1
ATOM 2833 C CA . THR A 1 360 ? -1.934 -26.859 5.055 1 93.56 360 THR A CA 1
ATOM 2834 C C . THR A 1 360 ? -0.583 -27.547 4.832 1 93.56 360 THR A C 1
ATOM 2836 O O . THR A 1 360 ? 0.335 -26.938 4.273 1 93.56 360 THR A O 1
ATOM 2839 N N . ARG A 1 361 ? -0.477 -28.734 5.242 1 93.62 361 ARG A N 1
ATOM 2840 C CA . ARG A 1 361 ? 0.738 -29.516 4.992 1 93.62 361 ARG A CA 1
ATOM 2841 C C . ARG A 1 361 ? 0.943 -29.734 3.496 1 93.62 361 ARG A C 1
ATOM 2843 O O . ARG A 1 361 ? 2.047 -29.547 2.98 1 93.62 361 ARG A O 1
ATOM 2850 N N . ALA A 1 362 ? -0.099 -30.188 2.828 1 93.06 362 ALA A N 1
ATOM 2851 C CA . ALA A 1 362 ? -0.023 -30.391 1.383 1 93.06 362 ALA A CA 1
ATOM 2852 C C . ALA A 1 362 ? 0.332 -29.094 0.665 1 93.06 362 ALA A C 1
ATOM 2854 O O . ALA A 1 362 ? 1.135 -29.094 -0.271 1 93.06 362 ALA A O 1
ATOM 2855 N N . LEU A 1 363 ? -0.243 -28.016 1.112 1 91.81 363 LEU A N 1
ATOM 2856 C CA . LEU A 1 363 ? 0.04 -26.719 0.527 1 91.81 363 LEU A CA 1
ATOM 2857 C C . LEU A 1 363 ? 1.515 -26.359 0.681 1 91.81 363 LEU A C 1
ATOM 2859 O O . LEU A 1 363 ? 2.141 -25.875 -0.262 1 91.81 363 LEU A O 1
ATOM 2863 N N . ALA A 1 364 ? 2.066 -26.609 1.845 1 90.62 364 ALA A N 1
ATOM 2864 C CA . ALA A 1 364 ? 3.479 -26.328 2.1 1 90.62 364 ALA A CA 1
ATOM 2865 C C . ALA A 1 364 ? 4.371 -27.141 1.157 1 90.62 364 ALA A C 1
ATOM 2867 O O . ALA A 1 364 ? 5.363 -26.625 0.641 1 90.62 364 ALA A O 1
ATOM 2868 N N . ILE A 1 365 ? 3.996 -28.344 0.884 1 89.81 365 ILE A N 1
ATOM 2869 C CA . ILE A 1 365 ? 4.766 -29.234 0.013 1 89.81 365 ILE A CA 1
ATOM 2870 C C . ILE A 1 365 ? 4.707 -28.719 -1.424 1 89.81 365 ILE A C 1
ATOM 2872 O O . ILE A 1 365 ? 5.73 -28.641 -2.107 1 89.81 365 ILE A O 1
ATOM 2876 N N . PHE A 1 366 ? 3.551 -28.312 -1.829 1 88.69 366 PHE A N 1
ATOM 2877 C CA . PHE A 1 366 ? 3.363 -27.875 -3.207 1 88.69 366 PHE A CA 1
ATOM 2878 C C . PHE A 1 366 ? 4.062 -26.531 -3.447 1 88.69 366 PHE A C 1
ATOM 2880 O O . PHE A 1 366 ? 4.406 -26.203 -4.582 1 88.69 366 PHE A O 1
ATOM 2887 N N . GLU A 1 367 ? 4.281 -25.766 -2.414 1 86.12 367 GLU A N 1
ATOM 2888 C CA . GLU A 1 367 ? 4.867 -24.438 -2.566 1 86.12 367 GLU A CA 1
ATOM 2889 C C . GLU A 1 367 ? 6.391 -24.484 -2.486 1 86.12 367 GLU A C 1
ATOM 2891 O O . GLU A 1 367 ? 7.066 -23.469 -2.674 1 86.12 367 GLU A O 1
ATOM 2896 N N . THR A 1 368 ? 6.852 -25.672 -2.227 1 81.31 368 THR A N 1
ATOM 2897 C CA . THR A 1 368 ? 8.305 -25.812 -2.213 1 81.31 368 THR A CA 1
ATOM 2898 C C . THR A 1 368 ? 8.859 -25.844 -3.633 1 81.31 368 THR A C 1
ATOM 2900 O O . THR A 1 368 ? 8.141 -26.203 -4.574 1 81.31 368 THR A O 1
ATOM 2903 N N . ASP A 1 369 ? 10.07 -25.547 -3.814 1 73.38 369 ASP A N 1
ATOM 2904 C CA . ASP A 1 369 ? 10.734 -25.531 -5.117 1 73.38 369 ASP A CA 1
ATOM 2905 C C . ASP A 1 369 ? 11.016 -26.953 -5.609 1 73.38 369 ASP A C 1
ATOM 2907 O O . ASP A 1 369 ? 11.273 -27.156 -6.797 1 73.38 369 ASP A O 1
ATOM 2911 N N . THR A 1 370 ? 10.867 -27.891 -4.758 1 72.06 370 THR A N 1
ATOM 2912 C CA . THR A 1 370 ? 11.258 -29.25 -5.094 1 72.06 370 THR A CA 1
ATOM 2913 C C . THR A 1 370 ? 10.039 -30.109 -5.426 1 72.06 370 THR A C 1
ATOM 2915 O O . THR A 1 370 ? 10.156 -31.297 -5.688 1 72.06 370 THR A O 1
ATOM 2918 N N . CYS A 1 371 ? 8.961 -29.453 -5.449 1 78.5 371 CYS A N 1
ATOM 2919 C CA . CYS A 1 371 ? 7.754 -30.234 -5.719 1 78.5 371 CYS A CA 1
ATOM 2920 C C . CYS A 1 371 ? 7.699 -30.656 -7.18 1 78.5 371 CYS A C 1
ATOM 2922 O O . CYS A 1 371 ? 7.805 -29.828 -8.078 1 78.5 371 CYS A O 1
ATOM 2924 N N . SER A 1 372 ? 7.633 -32 -7.352 1 76 372 SER A N 1
ATOM 2925 C CA . SER A 1 372 ? 7.508 -32.562 -8.695 1 76 372 SER A CA 1
ATOM 2926 C C . SER A 1 372 ? 6.086 -33.031 -8.969 1 76 372 SER A C 1
ATOM 2928 O O . SER A 1 372 ? 5.281 -33.156 -8.047 1 76 372 SER A O 1
ATOM 2930 N N . ASN A 1 373 ? 5.781 -33.281 -10.203 1 77.62 373 ASN A N 1
ATOM 2931 C CA . ASN A 1 373 ? 4.457 -33.719 -10.609 1 77.62 373 ASN A CA 1
ATOM 2932 C C . ASN A 1 373 ? 4.098 -35.062 -9.953 1 77.62 373 ASN A C 1
ATOM 2934 O O . ASN A 1 373 ? 2.928 -35.312 -9.656 1 77.62 373 ASN A O 1
ATOM 2938 N N . SER A 1 374 ? 5.086 -35.812 -9.742 1 75.44 374 SER A N 1
ATOM 2939 C CA . SER A 1 374 ? 4.84 -37.125 -9.141 1 75.44 374 SER A CA 1
ATOM 2940 C C . SER A 1 374 ? 4.359 -37 -7.699 1 75.44 374 SER A C 1
ATOM 2942 O O . SER A 1 374 ? 3.662 -37.875 -7.188 1 75.44 374 SER A O 1
ATOM 2944 N N . MET A 1 375 ? 4.676 -35.906 -7.066 1 82.31 375 MET A N 1
ATOM 2945 C CA . MET A 1 375 ? 4.316 -35.688 -5.668 1 82.31 375 MET A CA 1
ATOM 2946 C C . MET A 1 375 ? 2.865 -35.219 -5.547 1 82.31 375 MET A C 1
ATOM 2948 O O . MET A 1 375 ? 2.238 -35.406 -4.5 1 82.31 375 MET A O 1
ATOM 2952 N N . ILE A 1 376 ? 2.398 -34.75 -6.609 1 84.44 376 ILE A N 1
ATOM 2953 C CA . ILE A 1 376 ? 1.054 -34.188 -6.574 1 84.44 376 ILE A CA 1
ATOM 2954 C C . ILE A 1 376 ? 0.036 -35.312 -6.316 1 84.44 376 ILE A C 1
ATOM 2956 O O . ILE A 1 376 ? -0.789 -35.188 -5.406 1 84.44 376 ILE A O 1
ATOM 2960 N N . LEU A 1 377 ? 0.128 -36.312 -7.102 1 81.19 377 LEU A N 1
ATOM 2961 C CA . LEU A 1 377 ? -0.794 -37.438 -6.938 1 81.19 377 LEU A CA 1
ATOM 2962 C C . LEU A 1 377 ? -0.651 -38.062 -5.555 1 81.19 377 LEU A C 1
ATOM 2964 O O . LEU A 1 377 ? -1.65 -38.406 -4.91 1 81.19 377 LEU A O 1
ATOM 2968 N N . HIS A 1 378 ? 0.547 -38.156 -5.152 1 83.62 378 HIS A N 1
ATOM 2969 C CA . HIS A 1 378 ? 0.823 -38.75 -3.842 1 83.62 378 HIS A CA 1
ATOM 2970 C C . HIS A 1 378 ? 0.154 -37.938 -2.73 1 83.62 378 HIS A C 1
ATOM 2972 O O . HIS A 1 378 ? -0.476 -38.531 -1.839 1 83.62 378 HIS A O 1
ATOM 2978 N N . GLU A 1 379 ? 0.277 -36.719 -2.775 1 88.56 379 GLU A N 1
ATOM 2979 C CA . GLU A 1 379 ? -0.266 -35.875 -1.722 1 88.56 379 GLU A CA 1
ATOM 2980 C C . GLU A 1 379 ? -1.792 -35.844 -1.747 1 88.56 379 GLU A C 1
ATOM 2982 O O . GLU A 1 379 ? -2.436 -35.812 -0.696 1 88.56 379 GLU A O 1
ATOM 2987 N N . PHE A 1 380 ? -2.361 -35.938 -2.9 1 87.94 380 PHE A N 1
ATOM 2988 C CA . PHE A 1 380 ? -3.816 -36 -2.975 1 87.94 380 PHE A CA 1
ATOM 2989 C C . PHE A 1 380 ? -4.336 -37.312 -2.436 1 87.94 380 PHE A C 1
ATOM 2991 O O . PHE A 1 380 ? -5.387 -37.375 -1.792 1 87.94 380 PHE A O 1
ATOM 2998 N N . ASP A 1 381 ? -3.627 -38.312 -2.734 1 86.44 381 ASP A N 1
ATOM 2999 C CA . ASP A 1 381 ? -4 -39.594 -2.178 1 86.44 381 ASP A CA 1
ATOM 3000 C C . ASP A 1 381 ? -3.904 -39.594 -0.655 1 86.44 381 ASP A C 1
ATOM 3002 O O . ASP A 1 381 ? -4.781 -40.125 0.03 1 86.44 381 ASP A O 1
ATOM 3006 N N . ARG A 1 382 ? -2.912 -39.062 -0.178 1 90.56 382 ARG A N 1
ATOM 3007 C CA . ARG A 1 382 ? -2.732 -38.938 1.265 1 90.56 382 ARG A CA 1
ATOM 3008 C C . ARG A 1 382 ? -3.855 -38.094 1.886 1 90.56 382 ARG A C 1
ATOM 3010 O O . ARG A 1 382 ? -4.332 -38.406 2.98 1 90.56 382 ARG A O 1
ATOM 3017 N N . LEU A 1 383 ? -4.289 -37.062 1.2 1 94.19 383 LEU A N 1
ATOM 3018 C CA . LEU A 1 383 ? -5.383 -36.25 1.682 1 94.19 383 LEU A CA 1
ATOM 3019 C C . LEU A 1 383 ? -6.684 -37.031 1.761 1 94.19 383 LEU A C 1
ATOM 3021 O O . LEU A 1 383 ? -7.41 -36.938 2.752 1 94.19 383 LEU A O 1
ATOM 3025 N N . LYS A 1 384 ? -6.934 -37.844 0.835 1 91.31 384 LYS A N 1
ATOM 3026 C CA . LYS A 1 384 ? -8.172 -38.625 0.763 1 91.31 384 LYS A CA 1
ATOM 3027 C C . LYS A 1 384 ? -8.219 -39.656 1.863 1 91.31 384 LYS A C 1
ATOM 3029 O O . LYS A 1 384 ? -9.305 -40.031 2.344 1 91.31 384 LYS A O 1
ATOM 3034 N N . SER A 1 385 ? -7.102 -40.062 2.27 1 93 385 SER A N 1
ATOM 3035 C CA . SER A 1 385 ? -7.055 -41.125 3.256 1 93 385 SER A CA 1
ATOM 3036 C C . SER A 1 385 ? -6.648 -40.594 4.629 1 93 385 SER A C 1
ATOM 3038 O O . SER A 1 385 ? -6.293 -41.375 5.516 1 93 385 SER A O 1
ATOM 3040 N N . ALA A 1 386 ? -6.574 -39.375 4.758 1 94.94 386 ALA A N 1
ATOM 3041 C CA . ALA A 1 386 ? -6.141 -38.812 6.027 1 94.94 386 ALA A CA 1
ATOM 3042 C C . ALA A 1 386 ? -7.07 -39.219 7.168 1 94.94 386 ALA A C 1
ATOM 3044 O O . ALA A 1 386 ? -8.289 -39.156 7.035 1 94.94 386 ALA A O 1
ATOM 3045 N N . PRO A 1 387 ? -6.512 -39.562 8.305 1 95.62 387 PRO A N 1
ATOM 3046 C CA . PRO A 1 387 ? -7.336 -39.938 9.445 1 95.62 387 PRO A CA 1
ATOM 3047 C C . PRO A 1 387 ? -8.281 -38.844 9.906 1 95.62 387 PRO A C 1
ATOM 3049 O O . PRO A 1 387 ? -9.367 -39.125 10.422 1 95.62 387 PRO A O 1
ATOM 3052 N N . GLU A 1 388 ? -7.938 -37.625 9.688 1 95.88 388 GLU A N 1
ATOM 3053 C CA . GLU A 1 388 ? -8.758 -36.469 10.078 1 95.88 388 GLU A CA 1
ATOM 3054 C C . GLU A 1 388 ? -10.094 -36.469 9.344 1 95.88 388 GLU A C 1
ATOM 3056 O O . GLU A 1 388 ? -11.07 -35.875 9.812 1 95.88 388 GLU A O 1
ATOM 3061 N N . TYR A 1 389 ? -10.102 -37.188 8.242 1 95.31 389 TYR A N 1
ATOM 3062 C CA . TYR A 1 389 ? -11.312 -37.156 7.43 1 95.31 389 TYR A CA 1
ATOM 3063 C C . TYR A 1 389 ? -12.008 -38.5 7.422 1 95.31 389 TYR A C 1
ATOM 3065 O O . TYR A 1 389 ? -13.172 -38.594 7.012 1 95.31 389 TYR A O 1
ATOM 3073 N N . THR A 1 390 ? -11.297 -39.531 7.855 1 92.75 390 THR A N 1
ATOM 3074 C CA . THR A 1 390 ? -11.836 -40.906 7.715 1 92.75 390 THR A CA 1
ATOM 3075 C C . THR A 1 390 ? -12.234 -41.469 9.07 1 92.75 390 THR A C 1
ATOM 3077 O O . THR A 1 390 ? -13.008 -42.406 9.148 1 92.75 390 THR A O 1
ATOM 3080 N N . ILE A 1 391 ? -11.656 -40.844 10.109 1 94.44 391 ILE A N 1
ATOM 3081 C CA . ILE A 1 391 ? -11.938 -41.344 11.461 1 94.44 391 ILE A CA 1
ATOM 3082 C C . ILE A 1 391 ? -12.82 -40.312 12.188 1 94.44 391 ILE A C 1
ATOM 3084 O O . ILE A 1 391 ? -12.617 -39.094 12.062 1 94.44 391 ILE A O 1
ATOM 3088 N N . TYR A 1 392 ? -13.695 -40.844 12.953 1 92.56 392 TYR A N 1
ATOM 3089 C CA . TYR A 1 392 ? -14.617 -40 13.719 1 92.56 392 TYR A CA 1
ATOM 3090 C C . TYR A 1 392 ? -13.859 -39.125 14.719 1 92.56 392 TYR A C 1
ATOM 3092 O O . TYR A 1 392 ? -12.945 -39.594 15.391 1 92.56 392 TYR A O 1
ATOM 3100 N N . ILE A 1 393 ? -14.289 -37.844 14.766 1 93.12 393 ILE A N 1
ATOM 3101 C CA . ILE A 1 393 ? -13.672 -36.906 15.688 1 93.12 393 ILE A CA 1
ATOM 3102 C C . ILE A 1 393 ? -14.641 -36.562 16.812 1 93.12 393 ILE A C 1
ATOM 3104 O O . ILE A 1 393 ? -15.719 -36.031 16.578 1 93.12 393 ILE A O 1
ATOM 3108 N N . SER A 1 394 ? -14.078 -36.844 17.953 1 91.81 394 SER A N 1
ATOM 3109 C CA . SER A 1 394 ? -14.898 -36.562 19.125 1 91.81 394 SER A CA 1
ATOM 3110 C C . SER A 1 394 ? -15.156 -35.062 19.281 1 91.81 394 SER A C 1
ATOM 3112 O O . SER A 1 394 ? -14.234 -34.25 19.172 1 91.81 394 SER A O 1
ATOM 3114 N N . GLY A 1 395 ? -16.453 -34.688 19.422 1 90.69 395 GLY A N 1
ATOM 3115 C CA . GLY A 1 395 ? -16.797 -33.281 19.672 1 90.69 395 GLY A CA 1
ATOM 3116 C C . GLY A 1 395 ? -17.219 -32.531 18.422 1 90.69 395 GLY A C 1
ATOM 3117 O O . GLY A 1 395 ? -17.688 -31.406 18.484 1 90.69 395 GLY A O 1
ATOM 3118 N N . LEU A 1 396 ? -17.031 -33.188 17.281 1 93.56 396 LEU A N 1
ATOM 3119 C CA . LEU A 1 396 ? -17.469 -32.594 16.031 1 93.56 396 LEU A CA 1
ATOM 3120 C C . LEU A 1 396 ? -19 -32.594 15.961 1 93.56 396 LEU A C 1
ATOM 3122 O O . LEU A 1 396 ? -19.625 -33.656 15.914 1 93.56 396 LEU A O 1
ATOM 3126 N N . ALA A 1 397 ? -19.562 -31.406 15.977 1 85.5 397 ALA A N 1
ATOM 3127 C CA . ALA A 1 397 ? -21 -31.25 16.062 1 85.5 397 ALA A CA 1
ATOM 3128 C C . ALA A 1 397 ? -21.688 -31.766 14.789 1 85.5 397 ALA A C 1
ATOM 3130 O O . ALA A 1 397 ? -22.734 -32.406 14.859 1 85.5 397 ALA A O 1
ATOM 3131 N N . ASP A 1 398 ? -21.109 -31.469 13.625 1 90.12 398 ASP A N 1
ATOM 3132 C CA . ASP A 1 398 ? -21.656 -31.875 12.336 1 90.12 398 ASP A CA 1
ATOM 3133 C C . ASP A 1 398 ? -20.75 -32.938 11.672 1 90.12 398 ASP A C 1
ATOM 3135 O O . ASP A 1 398 ? -19.766 -32.562 11.016 1 90.12 398 ASP A O 1
ATOM 3139 N N . PRO A 1 399 ? -21.141 -34.188 11.781 1 85.75 399 PRO A N 1
ATOM 3140 C CA . PRO A 1 399 ? -20.297 -35.281 11.242 1 85.75 399 PRO A CA 1
ATOM 3141 C C . PRO A 1 399 ? -20.172 -35.219 9.727 1 85.75 399 PRO A C 1
ATOM 3143 O O . PRO A 1 399 ? -19.266 -35.844 9.148 1 85.75 399 PRO A O 1
ATOM 3146 N N . SER A 1 400 ? -21.047 -34.469 9.102 1 93.25 400 SER A N 1
ATOM 3147 C CA . SER A 1 400 ? -21.016 -34.406 7.648 1 93.25 400 SER A CA 1
ATOM 3148 C C . SER A 1 400 ? -19.844 -33.531 7.16 1 93.25 400 SER A C 1
ATOM 3150 O O . SER A 1 400 ? -19.531 -33.531 5.969 1 93.25 400 SER A O 1
ATOM 3152 N N . VAL A 1 401 ? -19.203 -32.844 8.117 1 96.31 401 VAL A N 1
ATOM 3153 C CA . VAL A 1 401 ? -18.141 -31.938 7.766 1 96.31 401 VAL A CA 1
ATOM 3154 C C . VAL A 1 401 ? -16.984 -32.688 7.121 1 96.31 401 VAL A C 1
ATOM 3156 O O . VAL A 1 401 ? -16.422 -32.25 6.113 1 96.31 401 VAL A O 1
ATOM 3159 N N . GLN A 1 402 ? -16.625 -33.844 7.641 1 96.56 402 GLN A N 1
ATOM 3160 C CA . GLN A 1 402 ? -15.531 -34.656 7.109 1 96.56 402 GLN A CA 1
ATOM 3161 C C . GLN A 1 402 ? -15.836 -35.125 5.684 1 96.56 402 GLN A C 1
ATOM 3163 O O . GLN A 1 402 ? -14.977 -35.031 4.805 1 96.56 402 GLN A O 1
ATOM 3168 N N . ALA A 1 403 ? -17.062 -35.531 5.496 1 95.5 403 ALA A N 1
ATOM 3169 C CA . ALA A 1 403 ? -17.469 -35.969 4.164 1 95.5 403 ALA A CA 1
ATOM 3170 C C . ALA A 1 403 ? -17.453 -34.812 3.18 1 95.5 403 ALA A C 1
ATOM 3172 O O . ALA A 1 403 ? -17.062 -34.969 2.021 1 95.5 403 ALA A O 1
ATOM 3173 N N . LYS A 1 404 ? -17.875 -33.719 3.625 1 96.5 404 LYS A N 1
ATOM 3174 C CA . LYS A 1 404 ? -17.844 -32.531 2.783 1 96.5 404 LYS A CA 1
ATOM 3175 C C . LYS A 1 404 ? -16.422 -32.188 2.361 1 96.5 404 LYS A C 1
ATOM 3177 O O . LYS A 1 404 ? -16.188 -31.812 1.207 1 96.5 404 LYS A O 1
ATOM 3182 N N . ILE A 1 405 ? -15.508 -32.25 3.273 1 97.31 405 ILE A N 1
ATOM 3183 C CA . ILE A 1 405 ? -14.102 -31.953 2.982 1 97.31 405 ILE A CA 1
ATOM 3184 C C . ILE A 1 405 ? -13.586 -32.938 1.931 1 97.31 405 ILE A C 1
ATOM 3186 O O . ILE A 1 405 ? -12.922 -32.531 0.973 1 97.31 405 ILE A O 1
ATOM 3190 N N . LEU A 1 406 ? -13.914 -34.219 2.062 1 96.19 406 LEU A N 1
ATOM 3191 C CA . LEU A 1 406 ? -13.477 -35.219 1.114 1 96.19 406 LEU A CA 1
ATOM 3192 C C . LEU A 1 406 ? -14.039 -34.938 -0.277 1 96.19 406 LEU A C 1
ATOM 3194 O O . LEU A 1 406 ? -13.336 -35.125 -1.277 1 96.19 406 LEU A O 1
ATOM 3198 N N . ASP A 1 407 ? -15.227 -34.5 -0.275 1 95.62 407 ASP A N 1
ATOM 3199 C CA . ASP A 1 407 ? -15.844 -34.156 -1.55 1 95.62 407 ASP A CA 1
ATOM 3200 C C . ASP A 1 407 ? -15.109 -32.969 -2.211 1 95.62 407 ASP A C 1
ATOM 3202 O O . ASP A 1 407 ? -14.898 -32.969 -3.424 1 95.62 407 ASP A O 1
ATOM 3206 N N . LEU A 1 408 ? -14.789 -32.031 -1.436 1 95.88 408 LEU A N 1
ATOM 3207 C CA . LEU A 1 408 ? -14.07 -30.891 -1.948 1 95.88 408 LEU A CA 1
ATOM 3208 C C . LEU A 1 408 ? -12.695 -31.281 -2.477 1 95.88 408 LEU A C 1
ATOM 3210 O O . LEU A 1 408 ? -12.25 -30.781 -3.504 1 95.88 408 LEU A O 1
ATOM 3214 N N . ILE A 1 409 ? -12.031 -32.188 -1.773 1 94.38 409 ILE A N 1
ATOM 3215 C CA . ILE A 1 409 ? -10.727 -32.688 -2.205 1 94.38 409 ILE A CA 1
ATOM 3216 C C . ILE A 1 409 ? -10.867 -33.375 -3.564 1 94.38 409 ILE A C 1
ATOM 3218 O O . ILE A 1 409 ? -10.07 -33.125 -4.477 1 94.38 409 ILE A O 1
ATOM 3222 N N . GLU A 1 410 ? -11.859 -34.156 -3.727 1 90.94 410 GLU A N 1
ATOM 3223 C CA . GLU A 1 410 ? -12.094 -34.875 -4.973 1 90.94 410 GLU A CA 1
ATOM 3224 C C . GLU A 1 410 ? -12.391 -33.906 -6.121 1 90.94 410 GLU A C 1
ATOM 3226 O O . GLU A 1 410 ? -11.914 -34.094 -7.242 1 90.94 410 GLU A O 1
ATOM 3231 N N . ASN A 1 411 ? -13.102 -32.969 -5.812 1 88.56 411 ASN A N 1
ATOM 3232 C CA . ASN A 1 411 ? -13.445 -31.984 -6.832 1 88.56 411 ASN A CA 1
ATOM 3233 C C . ASN A 1 411 ? -12.219 -31.203 -7.309 1 88.56 411 ASN A C 1
ATOM 3235 O O . ASN A 1 411 ? -12.062 -30.953 -8.508 1 88.56 411 ASN A O 1
ATOM 3239 N N . ARG A 1 412 ? -11.398 -30.844 -6.359 1 87.56 412 ARG A N 1
ATOM 3240 C CA . ARG A 1 412 ? -10.195 -30.094 -6.727 1 87.56 412 ARG A CA 1
ATOM 3241 C C . ARG A 1 412 ? -9.219 -30.984 -7.48 1 87.56 412 ARG A C 1
ATOM 3243 O O . ARG A 1 412 ? -8.5 -30.516 -8.367 1 87.56 412 ARG A O 1
ATOM 3250 N N . TRP A 1 413 ? -9.203 -32.25 -7.145 1 85.12 413 TRP A N 1
ATOM 3251 C CA . TRP A 1 413 ? -8.367 -33.219 -7.863 1 85.12 413 TRP A CA 1
ATOM 3252 C C . TRP A 1 413 ? -8.797 -33.312 -9.32 1 85.12 413 TRP A C 1
ATOM 3254 O O . TRP A 1 413 ? -7.949 -33.312 -10.227 1 85.12 413 TRP A O 1
ATOM 3264 N N . LYS A 1 414 ? -10.008 -33.406 -9.586 1 75.62 414 LYS A N 1
ATOM 3265 C CA . LYS A 1 414 ? -10.539 -33.5 -10.945 1 75.62 414 LYS A CA 1
ATOM 3266 C C . LYS A 1 414 ? -10.156 -32.25 -11.758 1 75.62 414 LYS A C 1
ATOM 3268 O O . LYS A 1 414 ? -9.93 -32.344 -12.969 1 75.62 414 LYS A O 1
ATOM 3273 N N . PHE A 1 415 ? -10.023 -31.375 -11 1 72.38 415 PHE A N 1
ATOM 3274 C CA . PHE A 1 415 ? -9.734 -30.094 -11.633 1 72.38 415 PHE A CA 1
ATOM 3275 C C . PHE A 1 415 ? -8.289 -30.031 -12.102 1 72.38 415 PHE A C 1
ATOM 3277 O O . PHE A 1 415 ? -8 -29.484 -13.172 1 72.38 415 PHE A O 1
ATOM 3284 N N . ILE A 1 416 ? -7.336 -30.453 -11.305 1 75.69 416 ILE A N 1
ATOM 3285 C CA . ILE A 1 416 ? -5.922 -30.297 -11.625 1 75.69 416 ILE A CA 1
ATOM 3286 C C . ILE A 1 416 ? -5.445 -31.484 -12.461 1 75.69 416 ILE A C 1
ATOM 3288 O O . ILE A 1 416 ? -4.402 -31.406 -13.109 1 75.69 416 ILE A O 1
ATOM 3292 N N . SER A 1 417 ? -6.156 -32.562 -12.375 1 69.81 417 SER A N 1
ATOM 3293 C CA . SER A 1 417 ? -5.727 -33.781 -13.094 1 69.81 417 SER A CA 1
ATOM 3294 C C . SER A 1 417 ? -6.16 -33.719 -14.555 1 69.81 417 SER A C 1
ATOM 3296 O O . SER A 1 417 ? -7.355 -33.812 -14.852 1 69.81 417 SER A O 1
ATOM 3298 N N . PRO A 1 418 ? -5.133 -33.25 -15.375 1 60.25 418 PRO A N 1
ATOM 3299 C CA . PRO A 1 418 ? -5.453 -33.188 -16.812 1 60.25 418 PRO A CA 1
ATOM 3300 C C . PRO A 1 418 ? -5.93 -34.531 -17.359 1 60.25 418 PRO A C 1
ATOM 3302 O O . PRO A 1 418 ? -5.621 -35.562 -16.781 1 60.25 418 PRO A O 1
ATOM 3305 N N . PRO A 1 419 ? -6.754 -34.375 -18.359 1 55.34 419 PRO A N 1
ATOM 3306 C CA . PRO A 1 419 ? -7.156 -35.594 -19.031 1 55.34 419 PRO A CA 1
ATOM 3307 C C . PRO A 1 419 ? -5.965 -36.438 -19.469 1 55.34 419 PRO A C 1
ATOM 3309 O O . PRO A 1 419 ? -6.062 -37.688 -19.531 1 55.34 419 PRO A O 1
ATOM 3312 N N . SER A 1 420 ? -4.832 -35.719 -19.688 1 54.06 420 SER A N 1
ATOM 3313 C CA . SER A 1 420 ? -3.645 -36.406 -20.172 1 54.06 420 SER A CA 1
ATOM 3314 C C . SER A 1 420 ? -3.021 -37.281 -19.094 1 54.06 420 SER A C 1
ATOM 3316 O O . SER A 1 420 ? -2.133 -38.062 -19.375 1 54.06 420 SER A O 1
ATOM 3318 N N . ASN A 1 421 ? -3.527 -37.312 -17.969 1 60.19 421 ASN A N 1
ATOM 3319 C CA . ASN A 1 421 ? -3.084 -38.125 -16.828 1 60.19 421 ASN A CA 1
ATOM 3320 C C . ASN A 1 421 ? -1.594 -37.938 -16.562 1 60.19 421 ASN A C 1
ATOM 3322 O O . ASN A 1 421 ? -0.905 -38.906 -16.188 1 60.19 421 ASN A O 1
ATOM 3326 N N . SER A 1 422 ? -1.164 -36.719 -16.922 1 64.94 422 SER A N 1
ATOM 3327 C CA . SER A 1 422 ? 0.269 -36.469 -16.828 1 64.94 422 SER A CA 1
ATOM 3328 C C . SER A 1 422 ? 0.766 -36.656 -15.398 1 64.94 422 SER A C 1
ATOM 3330 O O . SER A 1 422 ? 1.843 -37.219 -15.18 1 64.94 422 SER A O 1
ATOM 3332 N N . THR A 1 423 ? 0.043 -36.312 -14.492 1 67.31 423 THR A N 1
ATOM 3333 C CA . THR A 1 423 ? 0.441 -36.469 -13.094 1 67.31 423 THR A CA 1
ATOM 3334 C C . THR A 1 423 ? 0.559 -37.938 -12.719 1 67.31 423 THR A C 1
ATOM 3336 O O . THR A 1 423 ? 1.477 -38.344 -11.992 1 67.31 423 THR A O 1
ATOM 3339 N N . LYS A 1 424 ? -0.316 -38.656 -13.242 1 65.81 424 LYS A N 1
ATOM 3340 C CA . LYS A 1 424 ? -0.298 -40.094 -12.961 1 65.81 424 LYS A CA 1
ATOM 3341 C C . LYS A 1 424 ? 0.911 -40.781 -13.609 1 65.81 424 LYS A C 1
ATOM 3343 O O . LYS A 1 424 ? 1.561 -41.625 -13 1 65.81 424 LYS A O 1
ATOM 3348 N N . ILE A 1 425 ? 1.149 -40.281 -14.773 1 65.25 425 ILE A N 1
ATOM 3349 C CA . ILE A 1 425 ? 2.297 -40.844 -15.492 1 65.25 425 ILE A CA 1
ATOM 3350 C C . ILE A 1 425 ? 3.588 -40.438 -14.773 1 65.25 425 ILE A C 1
ATOM 3352 O O . ILE A 1 425 ? 4.484 -41.281 -14.602 1 65.25 425 ILE A O 1
ATOM 3356 N N . ALA A 1 426 ? 3.602 -39.312 -14.344 1 68.69 426 ALA A N 1
ATOM 3357 C CA . ALA A 1 426 ? 4.781 -38.812 -13.625 1 68.69 426 ALA A CA 1
ATOM 3358 C C . ALA A 1 426 ? 5.004 -39.625 -12.352 1 68.69 426 ALA A C 1
ATOM 3360 O O . ALA A 1 426 ? 6.145 -39.969 -12.016 1 68.69 426 ALA A O 1
ATOM 3361 N N . TYR A 1 427 ? 3.984 -39.875 -11.742 1 66.94 427 TYR A N 1
ATOM 3362 C CA . TYR A 1 427 ? 4.062 -40.688 -10.516 1 66.94 427 TYR A CA 1
ATOM 3363 C C . TYR A 1 427 ? 4.602 -42.062 -10.797 1 66.94 427 TYR A C 1
ATOM 3365 O O . TYR A 1 427 ? 5.484 -42.562 -10.086 1 66.94 427 TYR A O 1
ATOM 3373 N N . LEU A 1 428 ? 4.137 -42.656 -11.859 1 65.12 428 LEU A N 1
ATOM 3374 C CA . LEU A 1 428 ? 4.527 -44 -12.227 1 65.12 428 LEU A CA 1
ATOM 3375 C C . LEU A 1 428 ? 6 -44.062 -12.625 1 65.12 428 LEU A C 1
ATOM 3377 O O . LEU A 1 428 ? 6.688 -45.031 -12.344 1 65.12 428 LEU A O 1
ATOM 3381 N N . LEU A 1 429 ? 6.438 -42.938 -13.156 1 65.88 429 LEU A N 1
ATOM 3382 C CA . LEU A 1 429 ? 7.805 -42.906 -13.672 1 65.88 429 LEU A CA 1
ATOM 3383 C C . LEU A 1 429 ? 8.781 -42.469 -12.586 1 65.88 429 LEU A C 1
ATOM 3385 O O . LEU A 1 429 ? 10 -42.562 -12.766 1 65.88 429 LEU A O 1
ATOM 3389 N N . ASP A 1 430 ? 8.227 -42.156 -11.43 1 64.06 430 ASP A N 1
ATOM 3390 C CA . ASP A 1 430 ? 9.07 -41.719 -10.32 1 64.06 430 ASP A CA 1
ATOM 3391 C C . ASP A 1 430 ? 9.531 -42.906 -9.484 1 64.06 430 ASP A C 1
ATOM 3393 O O . ASP A 1 430 ? 8.727 -43.531 -8.797 1 64.06 430 ASP A O 1
ATOM 3397 N N . PRO A 1 431 ? 10.672 -43.25 -9.555 1 61.81 431 PRO A N 1
ATOM 3398 C CA . PRO A 1 431 ? 11.164 -44.406 -8.852 1 61.81 431 PRO A CA 1
ATOM 3399 C C . PRO A 1 431 ? 11.039 -44.312 -7.336 1 61.81 431 PRO A C 1
ATOM 3401 O O . PRO A 1 431 ? 11.039 -45.312 -6.633 1 61.81 431 PRO A O 1
ATOM 3404 N N . SER A 1 432 ? 11.047 -43.062 -6.824 1 58.41 432 SER A N 1
ATOM 3405 C CA . SER A 1 432 ? 10.984 -42.875 -5.379 1 58.41 432 SER A CA 1
ATOM 3406 C C . SER A 1 432 ? 9.578 -43.125 -4.848 1 58.41 432 SER A C 1
ATOM 3408 O O . SER A 1 432 ? 9.375 -43.219 -3.635 1 58.41 432 SER A O 1
ATOM 3410 N N . LYS A 1 433 ? 8.648 -43.281 -5.723 1 58.12 433 LYS A N 1
ATOM 3411 C CA . LYS A 1 433 ? 7.258 -43.375 -5.289 1 58.12 433 LYS A CA 1
ATOM 3412 C C . LYS A 1 433 ? 6.781 -44.844 -5.348 1 58.12 433 LYS A C 1
ATOM 3414 O O . LYS A 1 433 ? 7.238 -45.625 -6.188 1 58.12 433 LYS A O 1
ATOM 3419 N N . ASP A 1 434 ? 6.059 -45.312 -4.25 1 51.19 434 ASP A N 1
ATOM 3420 C CA . ASP A 1 434 ? 5.473 -46.625 -4.188 1 51.19 434 ASP A CA 1
ATOM 3421 C C . ASP A 1 434 ? 4.348 -46.781 -5.211 1 51.19 434 ASP A C 1
ATOM 3423 O O . ASP A 1 434 ? 3.402 -46 -5.223 1 51.19 434 ASP A O 1
ATOM 3427 N N . THR A 1 435 ? 4.539 -47.594 -6.199 1 51.53 435 THR A N 1
ATOM 3428 C CA . THR A 1 435 ? 3.596 -47.812 -7.293 1 51.53 435 THR A CA 1
ATOM 3429 C C . THR A 1 435 ? 2.365 -48.562 -6.805 1 51.53 435 THR A C 1
ATOM 3431 O O . THR A 1 435 ? 1.464 -48.875 -7.59 1 51.53 435 THR A O 1
ATOM 3434 N N . SER A 1 436 ? 2.375 -48.906 -5.598 1 48.16 436 SER A N 1
ATOM 3435 C CA . SER A 1 436 ? 1.258 -49.719 -5.094 1 48.16 436 SER A CA 1
ATOM 3436 C C . SER A 1 436 ? -0.046 -48.906 -5.141 1 48.16 436 SER A C 1
ATOM 3438 O O . SER A 1 436 ? -1.132 -49.5 -5.125 1 48.16 436 SER A O 1
ATOM 3440 N N . LEU A 1 437 ? 0.078 -47.625 -5.055 1 46.38 437 LEU A N 1
ATOM 3441 C CA . LEU A 1 437 ? -1.125 -46.812 -5.027 1 46.38 437 LEU A CA 1
ATOM 3442 C C . LEU A 1 437 ? -1.884 -46.906 -6.348 1 46.38 437 LEU A C 1
ATOM 3444 O O . LEU A 1 437 ? -3.064 -46.562 -6.414 1 46.38 437 LEU A O 1
ATOM 3448 N N . PHE A 1 438 ? -1.243 -47.219 -7.449 1 45.41 438 PHE A N 1
ATOM 3449 C CA . PHE A 1 438 ? -1.823 -47.344 -8.781 1 45.41 438 PHE A CA 1
ATOM 3450 C C . PHE A 1 438 ? -2.555 -48.656 -8.93 1 45.41 438 PHE A C 1
ATOM 3452 O O . PHE A 1 438 ? -3.166 -48.938 -9.969 1 45.41 438 PHE A O 1
ATOM 3459 N N . ILE A 1 439 ? -2.488 -49.562 -8.125 1 38.47 439 ILE A N 1
ATOM 3460 C CA . ILE A 1 439 ? -3.143 -50.844 -8.406 1 38.47 439 ILE A CA 1
ATOM 3461 C C . ILE A 1 439 ? -4.598 -50.594 -8.797 1 38.47 439 ILE A C 1
ATOM 3463 O O . ILE A 1 439 ? -5.109 -51.219 -9.727 1 38.47 439 ILE A O 1
ATOM 3467 N N . GLY A 1 440 ? -5.41 -49.969 -8.062 1 37.66 440 GLY A N 1
ATOM 3468 C CA . GLY A 1 440 ? -6.824 -49.938 -8.414 1 37.66 440 GLY A CA 1
ATOM 3469 C C . GLY A 1 440 ? -7.121 -49.031 -9.594 1 37.66 440 GLY A C 1
ATOM 3470 O O . GLY A 1 440 ? -8.258 -48.969 -10.078 1 37.66 440 GLY A O 1
ATOM 3471 N N . LEU A 1 441 ? -6.406 -48 -9.75 1 38.5 441 LEU A N 1
ATOM 3472 C CA . LEU A 1 441 ? -6.801 -47 -10.742 1 38.5 441 LEU A CA 1
ATOM 3473 C C . LEU A 1 441 ? -6.262 -47.375 -12.117 1 38.5 441 LEU A C 1
ATOM 3475 O O . LEU A 1 441 ? -6.504 -46.656 -13.102 1 38.5 441 LEU A O 1
ATOM 3479 N N . LEU A 1 442 ? -5.117 -48.062 -12.234 1 35.78 442 LEU A N 1
ATOM 3480 C CA . LEU A 1 442 ? -4.648 -48.375 -13.578 1 35.78 442 LEU A CA 1
ATOM 3481 C C . LEU A 1 442 ? -5.574 -49.375 -14.25 1 35.78 442 LEU A C 1
ATOM 3483 O O . LEU A 1 442 ? -5.965 -50.375 -13.633 1 35.78 442 LEU A O 1
ATOM 3487 N N . PRO A 1 443 ? -6.336 -49.062 -15.234 1 35.62 443 PRO A N 1
ATOM 3488 C CA . PRO A 1 443 ? -6.828 -50.25 -15.953 1 35.62 443 PRO A CA 1
ATOM 3489 C C . PRO A 1 443 ? -5.766 -51.344 -16.094 1 35.62 443 PRO A C 1
ATOM 3491 O O . PRO A 1 443 ? -4.574 -51.062 -15.93 1 35.62 443 PRO A O 1
ATOM 3494 N N . ALA A 1 444 ? -6.082 -52.625 -16.547 1 32.09 444 ALA A N 1
ATOM 3495 C CA . ALA A 1 444 ? -5.234 -53.75 -16.844 1 32.09 444 ALA A CA 1
ATOM 3496 C C . ALA A 1 444 ? -3.904 -53.312 -17.453 1 32.09 444 ALA A C 1
ATOM 3498 O O . ALA A 1 444 ? -3.797 -52.219 -17.984 1 32.09 444 ALA A O 1
ATOM 3499 N N . ARG A 1 445 ? -2.682 -54.125 -17.484 1 36.72 445 ARG A N 1
ATOM 3500 C CA . ARG A 1 445 ? -1.339 -54.125 -18.062 1 36.72 445 ARG A CA 1
ATOM 3501 C C . ARG A 1 445 ? -1.278 -53.25 -19.312 1 36.72 445 ARG A C 1
ATOM 3503 O O . ARG A 1 445 ? -0.241 -52.656 -19.609 1 36.72 445 ARG A O 1
ATOM 3510 N N . GLY A 1 446 ? -2.268 -53.281 -20.156 1 35.34 446 GLY A N 1
ATOM 3511 C CA . GLY A 1 446 ? -2.24 -52.719 -21.5 1 35.34 446 GLY A CA 1
ATOM 3512 C C . GLY A 1 446 ? -2.293 -51.188 -21.484 1 35.34 446 GLY A C 1
ATOM 3513 O O . GLY A 1 446 ? -1.931 -50.562 -22.469 1 35.34 446 GLY A O 1
ATOM 3514 N N . GLY A 1 447 ? -2.855 -50.562 -20.5 1 34.53 447 GLY A N 1
ATOM 3515 C CA . GLY A 1 447 ? -3.127 -49.156 -20.578 1 34.53 447 GLY A CA 1
ATOM 3516 C C . GLY A 1 447 ? -1.932 -48.281 -20.203 1 34.53 447 GLY A C 1
ATOM 3517 O O . GLY A 1 447 ? -1.856 -47.125 -20.594 1 34.53 447 GLY A O 1
ATOM 3518 N N . VAL A 1 448 ? -1.137 -48.656 -19.297 1 39.19 448 VAL A N 1
ATOM 3519 C CA . VAL A 1 448 ? 0.084 -47.906 -19.016 1 39.19 448 VAL A CA 1
ATOM 3520 C C . VAL A 1 448 ? 0.953 -47.812 -20.266 1 39.19 448 VAL A C 1
ATOM 3522 O O . VAL A 1 448 ? 1.515 -46.781 -20.578 1 39.19 448 VAL A O 1
ATOM 3525 N N . LYS A 1 449 ? 1.169 -49 -20.953 1 36.78 449 LYS A N 1
ATOM 3526 C CA . LYS A 1 449 ? 1.94 -49.031 -22.203 1 36.78 449 LYS A CA 1
ATOM 3527 C C . LYS A 1 449 ? 1.382 -48.031 -23.203 1 36.78 449 LYS A C 1
ATOM 3529 O O . LYS A 1 449 ? 2.141 -47.344 -23.906 1 36.78 449 LYS A O 1
ATOM 3534 N N . HIS A 1 450 ? 0.111 -48 -23.219 1 35.69 450 HIS A N 1
ATOM 3535 C CA . HIS A 1 450 ? -0.491 -47.062 -24.141 1 35.69 450 HIS A CA 1
ATOM 3536 C C . HIS A 1 450 ? -0.18 -45.625 -23.75 1 35.69 450 HIS A C 1
ATOM 3538 O O . HIS A 1 450 ? 0.084 -44.781 -24.625 1 35.69 450 HIS A O 1
ATOM 3544 N N . TYR A 1 451 ? -0.229 -45.344 -22.516 1 38.19 451 TYR A N 1
ATOM 3545 C CA . TYR A 1 451 ? 0.006 -43.969 -22.094 1 38.19 451 TYR A CA 1
ATOM 3546 C C . TYR A 1 451 ? 1.48 -43.594 -22.203 1 38.19 451 TYR A C 1
ATOM 3548 O O . TYR A 1 451 ? 1.819 -42.469 -22.609 1 38.19 451 TYR A O 1
ATOM 3556 N N . ILE A 1 452 ? 2.42 -44.5 -21.859 1 40.5 452 ILE A N 1
ATOM 3557 C CA . ILE A 1 452 ? 3.844 -44.281 -22.062 1 40.5 452 ILE A CA 1
ATOM 3558 C C . ILE A 1 452 ? 4.141 -44.188 -23.562 1 40.5 452 ILE A C 1
ATOM 3560 O O . ILE A 1 452 ? 4.973 -43.375 -23.984 1 40.5 452 ILE A O 1
ATOM 3564 N N . SER A 1 453 ? 3.527 -45 -24.422 1 36.91 453 SER A N 1
ATOM 3565 C CA . SER A 1 453 ? 3.809 -45.031 -25.859 1 36.91 453 SER A CA 1
ATOM 3566 C C . SER A 1 453 ? 3.365 -43.719 -26.516 1 36.91 453 SER A C 1
ATOM 3568 O O . SER A 1 453 ? 3.838 -43.375 -27.609 1 36.91 453 SER A O 1
ATOM 3570 N N . LYS A 1 454 ? 2.307 -43.094 -25.953 1 36.03 454 LYS A N 1
ATOM 3571 C CA . LYS A 1 454 ? 1.949 -41.844 -26.562 1 36.03 454 LYS A CA 1
ATOM 3572 C C . LYS A 1 454 ? 2.793 -40.688 -25.984 1 36.03 454 LYS A C 1
ATOM 3574 O O . LYS A 1 454 ? 3.064 -39.719 -26.672 1 36.03 454 LYS A O 1
ATOM 3579 N N . MET B 1 1 ? 7.543 7.336 -20.578 1 22.38 1 MET B N 1
ATOM 3580 C CA . MET B 1 1 ? 6.922 8.648 -20.781 1 22.38 1 MET B CA 1
ATOM 3581 C C . MET B 1 1 ? 7.215 9.18 -22.172 1 22.38 1 MET B C 1
ATOM 3583 O O . MET B 1 1 ? 8.359 9.523 -22.484 1 22.38 1 MET B O 1
ATOM 3587 N N . THR B 1 2 ? 6.484 8.508 -23.172 1 29.22 2 THR B N 1
ATOM 3588 C CA . THR B 1 2 ? 6.617 8.93 -24.562 1 29.22 2 THR B CA 1
ATOM 3589 C C . THR B 1 2 ? 6.391 10.43 -24.703 1 29.22 2 THR B C 1
ATOM 3591 O O . THR B 1 2 ? 5.512 10.992 -24.047 1 29.22 2 THR B O 1
ATOM 3594 N N . CYS B 1 3 ? 7.516 11.047 -24.797 1 31.11 3 CYS B N 1
ATOM 3595 C CA . CYS B 1 3 ? 7.543 12.5 -24.969 1 31.11 3 CYS B CA 1
ATOM 3596 C C . CYS B 1 3 ? 6.469 12.945 -25.953 1 31.11 3 CYS B C 1
ATOM 3598 O O . CYS B 1 3 ? 6.461 12.523 -27.109 1 31.11 3 CYS B O 1
ATOM 3600 N N . SER B 1 4 ? 5.359 13.305 -25.484 1 32.41 4 SER B N 1
ATOM 3601 C CA . SER B 1 4 ? 4.145 13.734 -26.156 1 32.41 4 SER B CA 1
ATOM 3602 C C . SER B 1 4 ? 4.449 14.766 -27.234 1 32.41 4 SER B C 1
ATOM 3604 O O . SER B 1 4 ? 3.602 15.055 -28.094 1 32.41 4 SER B O 1
ATOM 3606 N N . THR B 1 5 ? 5.48 15.594 -27.016 1 37.34 5 THR B N 1
ATOM 3607 C CA . THR B 1 5 ? 5.594 16.766 -27.875 1 37.34 5 THR B CA 1
ATOM 3608 C C . THR B 1 5 ? 6.32 16.406 -29.172 1 37.34 5 THR B C 1
ATOM 3610 O O . THR B 1 5 ? 6.797 17.297 -29.891 1 37.34 5 THR B O 1
ATOM 3613 N N . ALA B 1 6 ? 6.758 15.055 -29.344 1 33.41 6 ALA B N 1
ATOM 3614 C CA . ALA B 1 6 ? 7.508 14.836 -30.578 1 33.41 6 ALA B CA 1
ATOM 3615 C C . ALA B 1 6 ? 6.621 15.031 -31.797 1 33.41 6 ALA B C 1
ATOM 3617 O O . ALA B 1 6 ? 5.441 14.672 -31.781 1 33.41 6 ALA B O 1
ATOM 3618 N N . PRO B 1 7 ? 6.977 15.969 -32.719 1 35.47 7 PRO B N 1
ATOM 3619 C CA . PRO B 1 7 ? 6.219 16.422 -33.875 1 35.47 7 PRO B CA 1
ATOM 3620 C C . PRO B 1 7 ? 5.609 15.258 -34.656 1 35.47 7 PRO B C 1
ATOM 3622 O O . PRO B 1 7 ? 6.094 14.125 -34.594 1 35.47 7 PRO B O 1
ATOM 3625 N N . VAL B 1 8 ? 4.41 15.461 -35.312 1 37.19 8 VAL B N 1
ATOM 3626 C CA . VAL B 1 8 ? 3.57 14.539 -36.094 1 37.19 8 VAL B CA 1
ATOM 3627 C C . VAL B 1 8 ? 4.43 13.75 -37.062 1 37.19 8 VAL B C 1
ATOM 3629 O O . VAL B 1 8 ? 4.258 12.531 -37.219 1 37.19 8 VAL B O 1
ATOM 3632 N N . LEU B 1 9 ? 5.297 14.516 -37.781 1 34.25 9 LEU B N 1
ATOM 3633 C CA . LEU B 1 9 ? 6.074 13.977 -38.875 1 34.25 9 LEU B CA 1
ATOM 3634 C C . LEU B 1 9 ? 7.066 12.922 -38.375 1 34.25 9 LEU B C 1
ATOM 3636 O O . LEU B 1 9 ? 7.297 11.914 -39.062 1 34.25 9 LEU B O 1
ATOM 3640 N N . THR B 1 10 ? 7.668 13.234 -37.188 1 32.09 10 THR B N 1
ATOM 3641 C CA . THR B 1 10 ? 8.672 12.312 -36.656 1 32.09 10 THR B CA 1
ATOM 3642 C C . THR B 1 10 ? 8.023 11.023 -36.156 1 32.09 10 THR B C 1
ATOM 3644 O O . THR B 1 10 ? 8.672 9.984 -36.094 1 32.09 10 THR B O 1
ATOM 3647 N N . LYS B 1 11 ? 6.73 11.141 -35.75 1 34.09 11 LYS B N 1
ATOM 3648 C CA . LYS B 1 11 ? 5.977 9.961 -35.344 1 34.09 11 LYS B CA 1
ATOM 3649 C C . LYS B 1 11 ? 5.727 9.031 -36.531 1 34.09 11 LYS B C 1
ATOM 3651 O O . LYS B 1 11 ? 5.777 7.809 -36.375 1 34.09 11 LYS B O 1
ATOM 3656 N N . ALA B 1 12 ? 5.48 9.602 -37.656 1 33.78 12 ALA B N 1
ATOM 3657 C CA . ALA B 1 12 ? 5.168 8.844 -38.875 1 33.78 12 ALA B CA 1
ATOM 3658 C C . ALA B 1 12 ? 6.344 7.969 -39.281 1 33.78 12 ALA B C 1
ATOM 3660 O O . ALA B 1 12 ? 6.156 6.844 -39.75 1 33.78 12 ALA B O 1
ATOM 3661 N N . LYS B 1 13 ? 7.582 8.602 -39.188 1 33.66 13 LYS B N 1
ATOM 3662 C CA . LYS B 1 13 ? 8.75 7.945 -39.781 1 33.66 13 LYS B CA 1
ATOM 3663 C C . LYS B 1 13 ? 9.055 6.637 -39.062 1 33.66 13 LYS B C 1
ATOM 3665 O O . LYS B 1 13 ? 9.438 5.648 -39.688 1 33.66 13 LYS B O 1
ATOM 3670 N N . TRP B 1 14 ? 8.977 6.719 -37.688 1 33.84 14 TRP B N 1
ATOM 3671 C CA . TRP B 1 14 ? 9.477 5.508 -37.031 1 33.84 14 TRP B CA 1
ATOM 3672 C C . TRP B 1 14 ? 8.398 4.43 -37 1 33.84 14 TRP B C 1
ATOM 3674 O O . TRP B 1 14 ? 8.648 3.312 -36.531 1 33.84 14 TRP B O 1
ATOM 3684 N N . ALA B 1 15 ? 7.133 4.746 -37.406 1 33.72 15 ALA B N 1
ATOM 3685 C CA . ALA B 1 15 ? 6.121 3.711 -37.594 1 33.72 15 ALA B CA 1
ATOM 3686 C C . ALA B 1 15 ? 6.609 2.645 -38.594 1 33.72 15 ALA B C 1
ATOM 3688 O O . ALA B 1 15 ? 6.363 1.452 -38.375 1 33.72 15 ALA B O 1
ATOM 3689 N N . ASP B 1 16 ? 7.191 3.193 -39.688 1 31.5 16 ASP B N 1
ATOM 3690 C CA . ASP B 1 16 ? 7.602 2.303 -40.781 1 31.5 16 ASP B CA 1
ATOM 3691 C C . ASP B 1 16 ? 8.719 1.369 -40.312 1 31.5 16 ASP B C 1
ATOM 3693 O O . ASP B 1 16 ? 8.789 0.217 -40.75 1 31.5 16 ASP B O 1
ATOM 3697 N N . VAL B 1 17 ? 9.641 1.956 -39.5 1 31.64 17 VAL B N 1
ATOM 3698 C CA . VAL B 1 17 ? 10.789 1.134 -39.156 1 31.64 17 VAL B CA 1
ATOM 3699 C C . VAL B 1 17 ? 10.344 -0.06 -38.312 1 31.64 17 VAL B C 1
ATOM 3701 O O . VAL B 1 17 ? 10.867 -1.167 -38.469 1 31.64 17 VAL B O 1
ATOM 3704 N N . VAL B 1 18 ? 9.25 0.155 -37.531 1 30.84 18 VAL B N 1
ATOM 3705 C CA . VAL B 1 18 ? 8.844 -1 -36.75 1 30.84 18 VAL B CA 1
ATOM 3706 C C . VAL B 1 18 ? 8.211 -2.053 -37.656 1 30.84 18 VAL B C 1
ATOM 3708 O O . VAL B 1 18 ? 8.414 -3.254 -37.469 1 30.84 18 VAL B O 1
ATOM 3711 N N . ALA B 1 19 ? 7.492 -1.675 -38.719 1 30.72 19 ALA B N 1
ATOM 3712 C CA . ALA B 1 19 ? 6.887 -2.617 -39.656 1 30.72 19 ALA B CA 1
ATOM 3713 C C . ALA B 1 19 ? 7.957 -3.412 -40.406 1 30.72 19 ALA B C 1
ATOM 3715 O O . ALA B 1 19 ? 7.781 -4.605 -40.688 1 30.72 19 ALA B O 1
ATOM 3716 N N . LEU B 1 20 ? 9.031 -2.641 -40.969 1 28.39 20 LEU B N 1
ATOM 3717 C CA . LEU B 1 20 ? 10.016 -3.309 -41.812 1 28.39 20 LEU B CA 1
ATOM 3718 C C . LEU B 1 20 ? 10.758 -4.391 -41.031 1 28.39 20 LEU B C 1
ATOM 3720 O O . LEU B 1 20 ? 11.047 -5.457 -41.562 1 28.39 20 LEU B O 1
ATOM 3724 N N . LYS B 1 21 ? 11.094 -4.133 -39.781 1 26.52 21 LYS B N 1
ATOM 3725 C CA . LYS B 1 21 ? 11.891 -5.168 -39.125 1 26.52 21 LYS B CA 1
ATOM 3726 C C . LYS B 1 21 ? 11.07 -6.441 -38.906 1 26.52 21 LYS B C 1
ATOM 3728 O O . LYS B 1 21 ? 11.594 -7.449 -38.438 1 26.52 21 LYS B O 1
ATOM 3733 N N . LYS B 1 22 ? 9.711 -6.348 -39.156 1 28.17 22 LYS B N 1
ATOM 3734 C CA . LYS B 1 22 ? 8.953 -7.594 -39.125 1 28.17 22 LYS B CA 1
ATOM 3735 C C . LYS B 1 22 ? 9.336 -8.5 -40.281 1 28.17 22 LYS B C 1
ATOM 3737 O O . LYS B 1 22 ? 9.273 -9.727 -40.156 1 28.17 22 LYS B O 1
ATOM 3742 N N . ARG B 1 23 ? 9.469 -7.875 -41.5 1 25.45 23 ARG B N 1
ATOM 3743 C CA . ARG B 1 23 ? 9.586 -8.734 -42.656 1 25.45 23 ARG B CA 1
ATOM 3744 C C . ARG B 1 23 ? 10.906 -9.5 -42.656 1 25.45 23 ARG B C 1
ATOM 3746 O O . ARG B 1 23 ? 10.992 -10.609 -43.188 1 25.45 23 ARG B O 1
ATOM 3753 N N . LYS B 1 24 ? 12.008 -8.617 -42.406 1 27.92 24 LYS B N 1
ATOM 3754 C CA . LYS B 1 24 ? 13.289 -9.211 -42.781 1 27.92 24 LYS B CA 1
ATOM 3755 C C . LYS B 1 24 ? 13.609 -10.414 -41.906 1 27.92 24 LYS B C 1
ATOM 3757 O O . LYS B 1 24 ? 14.672 -11.023 -42.031 1 27.92 24 LYS B O 1
ATOM 3762 N N . ALA B 1 25 ? 12.859 -10.594 -40.906 1 25.14 25 ALA B N 1
ATOM 3763 C CA . ALA B 1 25 ? 13.375 -11.641 -40 1 25.14 25 ALA B CA 1
ATOM 3764 C C . ALA B 1 25 ? 13.18 -13.023 -40.625 1 25.14 25 ALA B C 1
ATOM 3766 O O . ALA B 1 25 ? 13.406 -14.039 -39.969 1 25.14 25 ALA B O 1
ATOM 3767 N N . ARG B 1 26 ? 12.516 -13.031 -41.844 1 23.64 26 ARG B N 1
ATOM 3768 C CA . ARG B 1 26 ? 12.203 -14.391 -42.281 1 23.64 26 ARG B CA 1
ATOM 3769 C C . ARG B 1 26 ? 13.469 -15.219 -42.438 1 23.64 26 ARG B C 1
ATOM 3771 O O . ARG B 1 26 ? 13.508 -16.391 -42.094 1 23.64 26 ARG B O 1
ATOM 3778 N N . SER B 1 27 ? 14.211 -14.789 -43.469 1 22.84 27 SER B N 1
ATOM 3779 C CA . SER B 1 27 ? 14.875 -15.82 -44.25 1 22.84 27 SER B CA 1
ATOM 3780 C C . SER B 1 27 ? 16.141 -16.312 -43.531 1 22.84 27 SER B C 1
ATOM 3782 O O . SER B 1 27 ? 16.875 -17.141 -44.094 1 22.84 27 SER B O 1
ATOM 3784 N N . GLN B 1 28 ? 16.656 -15.461 -42.656 1 22.02 28 GLN B N 1
ATOM 3785 C CA . GLN B 1 28 ? 18.094 -15.734 -42.625 1 22.02 28 GLN B CA 1
ATOM 3786 C C . GLN B 1 28 ? 18.375 -17.141 -42.094 1 22.02 28 GLN B C 1
ATOM 3788 O O . GLN B 1 28 ? 17.688 -17.625 -41.219 1 22.02 28 GLN B O 1
ATOM 3793 N N . ASP B 1 29 ? 19.156 -17.891 -42.938 1 22.22 29 ASP B N 1
ATOM 3794 C CA . ASP B 1 29 ? 19.672 -19.25 -42.969 1 22.22 29 ASP B CA 1
ATOM 3795 C C . ASP B 1 29 ? 20.25 -19.672 -41.625 1 22.22 29 ASP B C 1
ATOM 3797 O O . ASP B 1 29 ? 20.781 -18.828 -40.875 1 22.22 29 ASP B O 1
ATOM 3801 N N . ALA B 1 30 ? 19.734 -20.781 -41.188 1 23.72 30 ALA B N 1
ATOM 3802 C CA . ALA B 1 30 ? 19.938 -21.453 -39.906 1 23.72 30 ALA B CA 1
ATOM 3803 C C . ALA B 1 30 ? 21.438 -21.594 -39.594 1 23.72 30 ALA B C 1
ATOM 3805 O O . ALA B 1 30 ? 22.125 -22.406 -40.219 1 23.72 30 ALA B O 1
ATOM 3806 N N . PRO B 1 31 ? 22.203 -20.438 -39.562 1 22.56 31 PRO B N 1
ATOM 3807 C CA . PRO B 1 31 ? 23.641 -20.781 -39.562 1 22.56 31 PRO B CA 1
ATOM 3808 C C . PRO B 1 31 ? 24 -21.781 -38.5 1 22.56 31 PRO B C 1
ATOM 3810 O O . PRO B 1 31 ? 23.297 -21.906 -37.5 1 22.56 31 PRO B O 1
ATOM 3813 N N . ASP B 1 32 ? 24.703 -22.781 -38.906 1 21.89 32 ASP B N 1
ATOM 3814 C CA . ASP B 1 32 ? 25.234 -23.953 -38.219 1 21.89 32 ASP B CA 1
ATOM 3815 C C . ASP B 1 32 ? 25.828 -23.594 -36.875 1 21.89 32 ASP B C 1
ATOM 3817 O O . ASP B 1 32 ? 26.703 -22.734 -36.781 1 21.89 32 ASP B O 1
ATOM 3821 N N . PHE B 1 33 ? 24.906 -23.438 -36.031 1 21.64 33 PHE B N 1
ATOM 3822 C CA . PHE B 1 33 ? 25.281 -23 -34.688 1 21.64 33 PHE B CA 1
ATOM 3823 C C . PHE B 1 33 ? 26.391 -23.875 -34.125 1 21.64 33 PHE B C 1
ATOM 3825 O O . PHE B 1 33 ? 26.141 -25.016 -33.719 1 21.64 33 PHE B O 1
ATOM 3832 N N . ARG B 1 34 ? 27.516 -24 -34.844 1 26.81 34 ARG B N 1
ATOM 3833 C CA . ARG B 1 34 ? 28.641 -24.781 -34.344 1 26.81 34 ARG B CA 1
ATOM 3834 C C . ARG B 1 34 ? 28.875 -24.484 -32.844 1 26.81 34 ARG B C 1
ATOM 3836 O O . ARG B 1 34 ? 28.734 -23.344 -32.406 1 26.81 34 ARG B O 1
ATOM 3843 N N . SER B 1 35 ? 28.734 -25.469 -32.125 1 21.95 35 SER B N 1
ATOM 3844 C CA . SER B 1 35 ? 28.984 -25.562 -30.688 1 21.95 35 SER B CA 1
ATOM 3845 C C . SER B 1 35 ? 30.203 -24.719 -30.281 1 21.95 35 SER B C 1
ATOM 3847 O O . SER B 1 35 ? 31.25 -24.812 -30.906 1 21.95 35 SER B O 1
ATOM 3849 N N . PRO B 1 36 ? 30.047 -23.406 -30.016 1 24.36 36 PRO B N 1
ATOM 3850 C CA . PRO B 1 36 ? 31.344 -22.75 -29.891 1 24.36 36 PRO B CA 1
ATOM 3851 C C . PRO B 1 36 ? 32.344 -23.562 -29.062 1 24.36 36 PRO B C 1
ATOM 3853 O O . PRO B 1 36 ? 31.984 -24.141 -28.047 1 24.36 36 PRO B O 1
ATOM 3856 N N . SER B 1 37 ? 33.156 -24.375 -29.594 1 23.56 37 SER B N 1
ATOM 3857 C CA . SER B 1 37 ? 34.281 -25.094 -29 1 23.56 37 SER B CA 1
ATOM 3858 C C . SER B 1 37 ? 34.906 -24.297 -27.844 1 23.56 37 SER B C 1
ATOM 3860 O O . SER B 1 37 ? 34.75 -23.078 -27.781 1 23.56 37 SER B O 1
ATOM 3862 N N . LYS B 1 38 ? 35.25 -25 -26.719 1 26.48 38 LYS B N 1
ATOM 3863 C CA . LYS B 1 38 ? 36.031 -24.484 -25.609 1 26.48 38 LYS B CA 1
ATOM 3864 C C . LYS B 1 38 ? 37.094 -23.516 -26.109 1 26.48 38 LYS B C 1
ATOM 3866 O O . LYS B 1 38 ? 38.188 -23.938 -26.516 1 26.48 38 LYS B O 1
ATOM 3871 N N . SER B 1 39 ? 36.781 -22.609 -27.031 1 24.42 39 SER B N 1
ATOM 3872 C CA . SER B 1 39 ? 37.969 -21.922 -27.531 1 24.42 39 SER B CA 1
ATOM 3873 C C . SER B 1 39 ? 38.906 -21.516 -26.375 1 24.42 39 SER B C 1
ATOM 3875 O O . SER B 1 39 ? 38.438 -21.031 -25.344 1 24.42 39 SER B O 1
ATOM 3877 N N . ARG B 1 40 ? 40.062 -22.109 -26.344 1 24.45 40 ARG B N 1
ATOM 3878 C CA . ARG B 1 40 ? 41.219 -21.75 -25.547 1 24.45 40 ARG B CA 1
ATOM 3879 C C . ARG B 1 40 ? 41.312 -20.25 -25.344 1 24.45 40 ARG B C 1
ATOM 3881 O O . ARG B 1 40 ? 41.375 -19.5 -26.312 1 24.45 40 ARG B O 1
ATOM 3888 N N . ARG B 1 41 ? 40.656 -19.828 -24.312 1 25.08 41 ARG B N 1
ATOM 3889 C CA . ARG B 1 41 ? 40.969 -18.453 -23.953 1 25.08 41 ARG B CA 1
ATOM 3890 C C . ARG B 1 41 ? 42.406 -18.109 -24.266 1 25.08 41 ARG B C 1
ATOM 3892 O O . ARG B 1 41 ? 43.312 -18.734 -23.734 1 25.08 41 ARG B O 1
ATOM 3899 N N . THR B 1 42 ? 42.625 -17.891 -25.547 1 24.66 42 THR B N 1
ATOM 3900 C CA . THR B 1 42 ? 43.969 -17.359 -25.766 1 24.66 42 THR B CA 1
ATOM 3901 C C . THR B 1 42 ? 44.344 -16.422 -24.625 1 24.66 42 THR B C 1
ATOM 3903 O O . THR B 1 42 ? 43.562 -15.578 -24.203 1 24.66 42 THR B O 1
ATOM 3906 N N . SER B 1 43 ? 45.25 -16.922 -23.844 1 23.53 43 SER B N 1
ATOM 3907 C CA . SER B 1 43 ? 46.031 -16.188 -22.844 1 23.53 43 SER B CA 1
ATOM 3908 C C . SER B 1 43 ? 46.375 -14.781 -23.328 1 23.53 43 SER B C 1
ATOM 3910 O O . SER B 1 43 ? 47.125 -14.602 -24.281 1 23.53 43 SER B O 1
ATOM 3912 N N . TYR B 1 44 ? 45.312 -14.016 -23.672 1 24.98 44 TYR B N 1
ATOM 3913 C CA . TYR B 1 44 ? 45.781 -12.68 -23.984 1 24.98 44 TYR B CA 1
ATOM 3914 C C . TYR B 1 44 ? 47 -12.32 -23.156 1 24.98 44 TYR B C 1
ATOM 3916 O O . TYR B 1 44 ? 47.094 -12.664 -21.969 1 24.98 44 TYR B O 1
ATOM 3924 N N . GLY B 1 45 ? 48.031 -12.305 -23.781 1 25.08 45 GLY B N 1
ATOM 3925 C CA . GLY B 1 45 ? 49.25 -11.852 -23.125 1 25.08 45 GLY B CA 1
ATOM 3926 C C . GLY B 1 45 ? 49.031 -10.789 -22.078 1 25.08 45 GLY B C 1
ATOM 3927 O O . GLY B 1 45 ? 48.25 -9.852 -22.297 1 25.08 45 GLY B O 1
ATOM 3928 N N . VAL B 1 46 ? 48.938 -11.25 -20.828 1 28.5 46 VAL B N 1
ATOM 3929 C CA . VAL B 1 46 ? 49.062 -10.375 -19.656 1 28.5 46 VAL B CA 1
ATOM 3930 C C . VAL B 1 46 ? 49.906 -9.164 -20.016 1 28.5 46 VAL B C 1
ATOM 3932 O O . VAL B 1 46 ? 51.125 -9.297 -20.203 1 28.5 46 VAL B O 1
ATOM 3935 N N . SER B 1 47 ? 49.469 -8.461 -21.031 1 29.2 47 SER B N 1
ATOM 3936 C CA . SER B 1 47 ? 50.312 -7.27 -20.953 1 29.2 47 SER B CA 1
ATOM 3937 C C . SER B 1 47 ? 50.562 -6.848 -19.5 1 29.2 47 SER B C 1
ATOM 3939 O O . SER B 1 47 ? 49.625 -6.922 -18.672 1 29.2 47 SER B O 1
ATOM 3941 N N . VAL B 1 48 ? 51.719 -7.074 -18.984 1 30.02 48 VAL B N 1
ATOM 3942 C CA . VAL B 1 48 ? 52.312 -6.59 -17.75 1 30.02 48 VAL B CA 1
ATOM 3943 C C . VAL B 1 48 ? 51.719 -5.227 -17.391 1 30.02 48 VAL B C 1
ATOM 3945 O O . VAL B 1 48 ? 52.031 -4.223 -18.031 1 30.02 48 VAL B O 1
ATOM 3948 N N . HIS B 1 49 ? 50.344 -5.172 -17.359 1 32.91 49 HIS B N 1
ATOM 3949 C CA . HIS B 1 49 ? 50 -3.885 -16.766 1 32.91 49 HIS B CA 1
ATOM 3950 C C . HIS B 1 49 ? 50.906 -3.549 -15.602 1 32.91 49 HIS B C 1
ATOM 3952 O O . HIS B 1 49 ? 51.406 -4.445 -14.922 1 32.91 49 HIS B O 1
ATOM 3958 N N . PRO B 1 50 ? 51.562 -2.436 -15.656 1 33.75 50 PRO B N 1
ATOM 3959 C CA . PRO B 1 50 ? 52.438 -2.158 -14.508 1 33.75 50 PRO B CA 1
ATOM 3960 C C . PRO B 1 50 ? 51.812 -2.623 -13.188 1 33.75 50 PRO B C 1
ATOM 3962 O O . PRO B 1 50 ? 50.594 -2.76 -13.086 1 33.75 50 PRO B O 1
ATOM 3965 N N . THR B 1 51 ? 52.5 -3.537 -12.453 1 36.28 51 THR B N 1
ATOM 3966 C CA . THR B 1 51 ? 52.25 -3.928 -11.062 1 36.28 51 THR B CA 1
ATOM 3967 C C . THR B 1 51 ? 51.438 -2.863 -10.328 1 36.28 51 THR B C 1
ATOM 3969 O O . THR B 1 51 ? 51.844 -1.695 -10.289 1 36.28 51 THR B O 1
ATOM 3972 N N . PRO B 1 52 ? 50.062 -3.027 -10.383 1 38.41 52 PRO B N 1
ATOM 3973 C CA . PRO B 1 52 ? 49.5 -2 -9.508 1 38.41 52 PRO B CA 1
ATOM 3974 C C . PRO B 1 52 ? 50.406 -1.623 -8.352 1 38.41 52 PRO B C 1
ATOM 3976 O O . PRO B 1 52 ? 51.062 -2.494 -7.758 1 38.41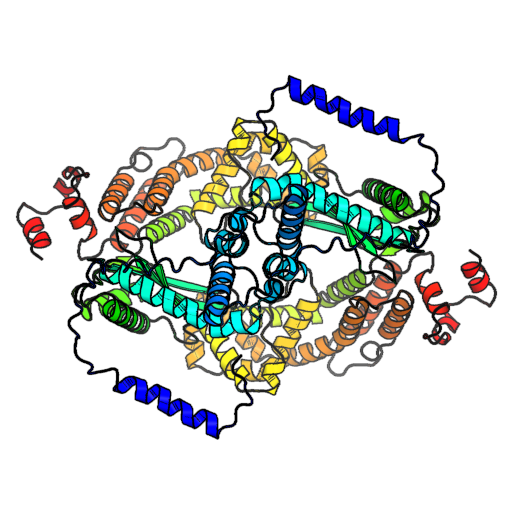 52 PRO B O 1
ATOM 3979 N N . THR B 1 53 ? 51.125 -0.673 -8.492 1 38.75 53 THR B N 1
ATOM 3980 C CA . THR B 1 53 ? 51.875 -0.237 -7.301 1 38.75 53 THR B CA 1
ATOM 3981 C C . THR B 1 53 ? 51.094 -0.603 -6.035 1 38.75 53 THR B C 1
ATOM 3983 O O . THR B 1 53 ? 49.906 -0.324 -5.922 1 38.75 53 THR B O 1
ATOM 3986 N N . LYS B 1 54 ? 51.312 -1.729 -5.414 1 44.19 54 LYS B N 1
ATOM 3987 C CA . LYS B 1 54 ? 50.875 -2.002 -4.047 1 44.19 54 LYS B CA 1
ATOM 3988 C C . LYS B 1 54 ? 50.625 -0.706 -3.277 1 44.19 54 LYS B C 1
ATOM 3990 O O . LYS B 1 54 ? 51.562 -0.126 -2.721 1 44.19 54 LYS B O 1
ATOM 3995 N N . SER B 1 55 ? 49.844 0.201 -3.838 1 53.31 55 SER B N 1
ATOM 3996 C CA . SER B 1 55 ? 49.625 1.428 -3.074 1 53.31 55 SER B CA 1
ATOM 3997 C C . SER B 1 55 ? 49.156 1.125 -1.654 1 53.31 55 SER B C 1
ATOM 3999 O O . SER B 1 55 ? 48.188 0.385 -1.456 1 53.31 55 SER B O 1
ATOM 4001 N N . TYR B 1 56 ? 50 0.941 -0.761 1 66 56 TYR B N 1
ATOM 4002 C CA . TYR B 1 56 ? 49.812 0.821 0.679 1 66 56 TYR B CA 1
ATOM 4003 C C . TYR B 1 56 ? 48.781 1.827 1.175 1 66 56 TYR B C 1
ATOM 4005 O O . TYR B 1 56 ? 48.938 3.033 0.958 1 66 56 TYR B O 1
ATOM 4013 N N . VAL B 1 57 ? 47.531 1.335 1.218 1 80.5 57 VAL B N 1
ATOM 4014 C CA . VAL B 1 57 ? 46.5 2.178 1.837 1 80.5 57 VAL B CA 1
ATOM 4015 C C . VAL B 1 57 ? 46.688 2.154 3.355 1 80.5 57 VAL B C 1
ATOM 4017 O O . VAL B 1 57 ? 46.719 1.082 3.963 1 80.5 57 VAL B O 1
ATOM 4020 N N . SER B 1 58 ? 46.969 3.232 3.895 1 86.69 58 SER B N 1
ATOM 4021 C CA . SER B 1 58 ? 47.094 3.342 5.344 1 86.69 58 SER B CA 1
ATOM 4022 C C . SER B 1 58 ? 45.781 3.004 6.047 1 86.69 58 SER B C 1
ATOM 4024 O O . SER B 1 58 ? 44.719 3.033 5.434 1 86.69 58 SER B O 1
ATOM 4026 N N . LYS B 1 59 ? 45.969 2.592 7.285 1 88.69 59 LYS B N 1
ATOM 4027 C CA . LYS B 1 59 ? 44.812 2.289 8.102 1 88.69 59 LYS B CA 1
ATOM 4028 C C . LYS B 1 59 ? 43.875 3.5 8.203 1 88.69 59 LYS B C 1
ATOM 4030 O O . LYS B 1 59 ? 42.656 3.355 8.211 1 88.69 59 LYS B O 1
ATOM 4035 N N . ALA B 1 60 ? 44.469 4.59 8.25 1 89.5 60 ALA B N 1
ATOM 4036 C CA . ALA B 1 60 ? 43.688 5.824 8.336 1 89.5 60 ALA B CA 1
ATOM 4037 C C . ALA B 1 60 ? 42.906 6.059 7.055 1 89.5 60 ALA B C 1
ATOM 4039 O O . ALA B 1 60 ? 41.719 6.43 7.109 1 89.5 60 ALA B O 1
ATOM 4040 N N . GLU B 1 61 ? 43.531 5.797 6.004 1 88.88 61 GLU B N 1
ATOM 4041 C CA . GLU B 1 61 ? 42.875 5.961 4.715 1 88.88 61 GLU B CA 1
ATOM 4042 C C . GLU B 1 61 ? 41.75 4.934 4.535 1 88.88 61 GLU B C 1
ATOM 4044 O O . GLU B 1 61 ? 40.688 5.246 3.984 1 88.88 61 GLU B O 1
ATOM 4049 N N . GLU B 1 62 ? 42 3.855 4.992 1 92.19 62 GLU B N 1
ATOM 4050 C CA . GLU B 1 62 ? 41 2.793 4.93 1 92.19 62 GLU B CA 1
ATOM 4051 C C . GLU B 1 62 ? 39.75 3.139 5.77 1 92.19 62 GLU B C 1
ATOM 4053 O O . GLU B 1 62 ? 38.625 2.93 5.34 1 92.19 62 GLU B O 1
ATOM 4058 N N . ASN B 1 63 ? 40.062 3.602 6.895 1 91.62 63 ASN B N 1
ATOM 4059 C CA . ASN B 1 63 ? 38.969 4.016 7.77 1 91.62 63 ASN B CA 1
ATOM 4060 C C . ASN B 1 63 ? 38.156 5.145 7.148 1 91.62 63 ASN B C 1
ATOM 4062 O O . ASN B 1 63 ? 36.906 5.164 7.266 1 91.62 63 ASN B O 1
ATOM 4066 N N . GLU B 1 64 ? 38.844 6.008 6.543 1 91.81 64 GLU B N 1
ATOM 4067 C CA . GLU B 1 64 ? 38.156 7.098 5.863 1 91.81 64 GLU B CA 1
ATOM 4068 C C . GLU B 1 64 ? 37.25 6.57 4.738 1 91.81 64 GLU B C 1
ATOM 4070 O O . GLU B 1 64 ? 36.125 7.035 4.559 1 91.81 64 GLU B O 1
ATOM 4075 N N . LEU B 1 65 ? 37.812 5.656 4.082 1 94.12 65 LEU B N 1
ATOM 4076 C CA . LEU B 1 65 ? 37.031 5.031 3.018 1 94.12 65 LEU B CA 1
ATOM 4077 C C . LEU B 1 65 ? 35.812 4.336 3.578 1 94.12 65 LEU B C 1
ATOM 4079 O O . LEU B 1 65 ? 34.719 4.445 3.014 1 94.12 65 LEU B O 1
ATOM 4083 N N . HIS B 1 66 ? 35.938 3.68 4.652 1 95.81 66 HIS B N 1
ATOM 4084 C CA . HIS B 1 66 ? 34.812 2.979 5.289 1 95.81 66 HIS B CA 1
ATOM 4085 C C . HIS B 1 66 ? 33.719 3.949 5.688 1 95.81 66 HIS B C 1
ATOM 4087 O O . HIS B 1 66 ? 32.531 3.678 5.461 1 95.81 66 HIS B O 1
ATOM 4093 N N . VAL B 1 67 ? 34.125 5.039 6.168 1 94.31 67 VAL B N 1
ATOM 4094 C CA . VAL B 1 67 ? 33.156 6.047 6.609 1 94.31 67 VAL B CA 1
ATOM 4095 C C . VAL B 1 67 ? 32.438 6.641 5.402 1 94.31 67 VAL B C 1
ATOM 4097 O O . VAL B 1 67 ? 31.234 6.848 5.434 1 94.31 67 VAL B O 1
ATOM 4100 N N . ASP B 1 68 ? 33.188 6.832 4.387 1 94.88 68 ASP B N 1
ATOM 4101 C CA . ASP B 1 68 ? 32.594 7.387 3.178 1 94.88 68 ASP B CA 1
ATOM 4102 C C . ASP B 1 68 ? 31.578 6.414 2.572 1 94.88 68 ASP B C 1
ATOM 4104 O O . ASP B 1 68 ? 30.484 6.816 2.18 1 94.88 68 ASP B O 1
ATOM 4108 N N . ILE B 1 69 ? 31.953 5.234 2.521 1 97.12 69 ILE B N 1
ATOM 4109 C CA . ILE B 1 69 ? 31.062 4.207 1.998 1 97.12 69 ILE B CA 1
ATOM 4110 C C . ILE B 1 69 ? 29.812 4.109 2.873 1 97.12 69 ILE B C 1
ATOM 4112 O O . ILE B 1 69 ? 28.688 4.074 2.363 1 97.12 69 ILE B O 1
ATOM 4116 N N . ALA B 1 70 ? 29.984 4.078 4.152 1 97.31 70 ALA B N 1
ATOM 4117 C CA . ALA B 1 70 ? 28.875 3.998 5.094 1 97.31 70 ALA B CA 1
ATOM 4118 C C . ALA B 1 70 ? 27.922 5.176 4.914 1 97.31 70 ALA B C 1
ATOM 4120 O O . ALA B 1 70 ? 26.703 5 4.918 1 97.31 70 ALA B O 1
ATOM 4121 N N . THR B 1 71 ? 28.469 6.289 4.734 1 95.88 71 THR B N 1
ATOM 4122 C CA . THR B 1 71 ? 27.672 7.496 4.559 1 95.88 71 THR B CA 1
ATOM 4123 C C . THR B 1 71 ? 26.781 7.383 3.32 1 95.88 71 THR B C 1
ATOM 4125 O O . THR B 1 71 ? 25.625 7.789 3.342 1 95.88 71 THR B O 1
ATOM 4128 N N . VAL B 1 72 ? 27.297 6.832 2.301 1 96.44 72 VAL B N 1
ATOM 4129 C CA . VAL B 1 72 ? 26.516 6.629 1.085 1 96.44 72 VAL B CA 1
ATOM 4130 C C . VAL B 1 72 ? 25.344 5.688 1.373 1 96.44 72 VAL B C 1
ATOM 4132 O O . VAL B 1 72 ? 24.203 5.965 0.982 1 96.44 72 VAL B O 1
ATOM 4135 N N . PHE B 1 73 ? 25.578 4.586 2.051 1 97.31 73 PHE B N 1
ATOM 4136 C CA . PHE B 1 73 ? 24.562 3.592 2.367 1 97.31 73 PHE B CA 1
ATOM 4137 C C . PHE B 1 73 ? 23.438 4.207 3.191 1 97.31 73 PHE B C 1
ATOM 4139 O O . PHE B 1 73 ? 22.266 3.967 2.924 1 97.31 73 PHE B O 1
ATOM 4146 N N . TYR B 1 74 ? 23.875 5.07 4.094 1 95.75 74 TYR B N 1
ATOM 4147 C CA . TYR B 1 74 ? 22.891 5.625 5.008 1 95.75 74 TYR B CA 1
ATOM 4148 C C . TYR B 1 74 ? 22.078 6.734 4.336 1 95.75 74 TYR B C 1
ATOM 4150 O O . TYR B 1 74 ? 20.859 6.777 4.453 1 95.75 74 TYR B O 1
ATOM 4158 N N . THR B 1 75 ? 22.672 7.605 3.621 1 93.31 75 THR B N 1
ATOM 4159 C CA . THR B 1 75 ? 22.016 8.766 3.035 1 93.31 75 THR B CA 1
ATOM 4160 C C . THR B 1 75 ? 21.172 8.359 1.827 1 93.31 75 THR B C 1
ATOM 4162 O O . THR B 1 75 ? 20.234 9.062 1.45 1 93.31 75 THR B O 1
ATOM 4165 N N . SER B 1 76 ? 21.5 7.195 1.295 1 95.38 76 SER B N 1
ATOM 4166 C CA . SER B 1 76 ? 20.781 6.75 0.112 1 95.38 76 SER B CA 1
ATOM 4167 C C . SER B 1 76 ? 19.906 5.539 0.425 1 95.38 76 SER B C 1
ATOM 4169 O O . SER B 1 76 ? 19.312 4.941 -0.479 1 95.38 76 SER B O 1
ATOM 4171 N N . GLU B 1 77 ? 19.906 5.16 1.655 1 94.56 77 GLU B N 1
ATOM 4172 C CA . GLU B 1 77 ? 19.078 4.066 2.143 1 94.56 77 GLU B CA 1
ATOM 4173 C C . GLU B 1 77 ? 19.344 2.777 1.37 1 94.56 77 GLU B C 1
ATOM 4175 O O . GLU B 1 77 ? 18.406 2.102 0.934 1 94.56 77 GLU B O 1
ATOM 4180 N N . ILE B 1 78 ? 20.484 2.506 1.154 1 96.31 78 ILE B N 1
ATOM 4181 C CA . ILE B 1 78 ? 20.891 1.27 0.493 1 96.31 78 ILE B CA 1
ATOM 4182 C C . ILE B 1 78 ? 20.922 0.129 1.508 1 96.31 78 ILE B C 1
ATOM 4184 O O . ILE B 1 78 ? 21.516 0.258 2.578 1 96.31 78 ILE B O 1
ATOM 4188 N N . PRO B 1 79 ? 20.312 -1.034 1.171 1 96.44 79 PRO B N 1
ATOM 4189 C CA . PRO B 1 79 ? 20.422 -2.168 2.09 1 96.44 79 PRO B CA 1
ATOM 4190 C C . PRO B 1 79 ? 21.875 -2.588 2.326 1 96.44 79 PRO B C 1
ATOM 4192 O O . PRO B 1 79 ? 22.672 -2.604 1.391 1 96.44 79 PRO B O 1
ATOM 4195 N N . PHE B 1 80 ? 22.172 -3.008 3.523 1 96.75 80 PHE B N 1
ATOM 4196 C CA . PHE B 1 80 ? 23.547 -3.295 3.902 1 96.75 80 PHE B CA 1
ATOM 4197 C C . PHE B 1 80 ? 24.078 -4.523 3.166 1 96.75 80 PHE B C 1
ATOM 4199 O O . PHE B 1 80 ? 25.281 -4.656 2.941 1 96.75 80 PHE B O 1
ATOM 4206 N N . ARG B 1 81 ? 23.203 -5.387 2.771 1 96.06 81 ARG B N 1
ATOM 4207 C CA . ARG B 1 81 ? 23.609 -6.613 2.09 1 96.06 81 ARG B CA 1
ATOM 4208 C C . ARG B 1 81 ? 24.266 -6.301 0.75 1 96.06 81 ARG B C 1
ATOM 4210 O O . ARG B 1 81 ? 24.984 -7.141 0.194 1 96.06 81 ARG B O 1
ATOM 4217 N N . VAL B 1 82 ? 23.969 -5.137 0.212 1 96.94 82 VAL B N 1
ATOM 4218 C CA . VAL B 1 82 ? 24.453 -4.754 -1.106 1 96.94 82 VAL B CA 1
ATOM 4219 C C . VAL B 1 82 ? 25.984 -4.695 -1.093 1 96.94 82 VAL B C 1
ATOM 4221 O O . VAL B 1 82 ? 26.625 -4.883 -2.127 1 96.94 82 VAL B O 1
ATOM 4224 N N . ILE B 1 83 ? 26.641 -4.414 0.074 1 97.44 83 ILE B N 1
ATOM 4225 C CA . ILE B 1 83 ? 28.094 -4.336 0.175 1 97.44 83 ILE B CA 1
ATOM 4226 C C . ILE B 1 83 ? 28.719 -5.691 -0.175 1 97.44 83 ILE B C 1
ATOM 4228 O O . ILE B 1 83 ? 29.875 -5.766 -0.566 1 97.44 83 ILE B O 1
ATOM 4232 N N . GLU B 1 84 ? 27.922 -6.734 -0.067 1 96 84 GLU B N 1
ATOM 4233 C CA . GLU B 1 84 ? 28.406 -8.086 -0.336 1 96 84 GLU B CA 1
ATOM 4234 C C . GLU B 1 84 ? 28.172 -8.477 -1.793 1 96 84 GLU B C 1
ATOM 4236 O O . GLU B 1 84 ? 28.609 -9.539 -2.234 1 96 84 GLU B O 1
ATOM 4241 N N . ASN B 1 85 ? 27.453 -7.684 -2.473 1 95.25 85 ASN B N 1
ATOM 4242 C CA . ASN B 1 85 ? 27.281 -7.91 -3.904 1 95.25 85 ASN B CA 1
ATOM 4243 C C . ASN B 1 85 ? 28.625 -7.945 -4.633 1 95.25 85 ASN B C 1
ATOM 4245 O O . ASN B 1 85 ? 29.406 -7.004 -4.535 1 95.25 85 ASN B O 1
ATOM 4249 N N . PRO B 1 86 ? 28.906 -9.039 -5.379 1 95.19 86 PRO B N 1
ATOM 4250 C CA . PRO B 1 86 ? 30.203 -9.164 -6.047 1 95.19 86 PRO B CA 1
ATOM 4251 C C . PRO B 1 86 ? 30.484 -8.023 -7.023 1 95.19 86 PRO B C 1
ATOM 4253 O O . PRO B 1 86 ? 31.625 -7.594 -7.168 1 95.19 86 PRO B O 1
ATOM 4256 N N . HIS B 1 87 ? 29.469 -7.559 -7.68 1 94.81 87 HIS B N 1
ATOM 4257 C CA . HIS B 1 87 ? 29.656 -6.445 -8.602 1 94.81 87 HIS B CA 1
ATOM 4258 C C . HIS B 1 87 ? 30.016 -5.164 -7.859 1 94.81 87 HIS B C 1
ATOM 4260 O O . HIS B 1 87 ? 30.844 -4.379 -8.336 1 94.81 87 HIS B O 1
ATOM 4266 N N . MET B 1 88 ? 29.391 -4.969 -6.707 1 96.62 88 MET B N 1
ATOM 4267 C CA . MET B 1 88 ? 29.703 -3.809 -5.875 1 96.62 88 MET B CA 1
ATOM 4268 C C . MET B 1 88 ? 31.141 -3.848 -5.402 1 96.62 88 MET B C 1
ATOM 4270 O O . MET B 1 88 ? 31.859 -2.854 -5.512 1 96.62 88 MET B O 1
ATOM 4274 N N . ARG B 1 89 ? 31.547 -4.938 -4.977 1 95.75 89 ARG B N 1
ATOM 4275 C CA . ARG B 1 89 ? 32.906 -5.094 -4.484 1 95.75 89 ARG B CA 1
ATOM 4276 C C . ARG B 1 89 ? 33.938 -4.883 -5.605 1 95.75 89 ARG B C 1
ATOM 4278 O O . ARG B 1 89 ? 34.969 -4.27 -5.395 1 95.75 89 ARG B O 1
ATOM 4285 N N . ARG B 1 90 ? 33.625 -5.344 -6.797 1 95.12 90 ARG B N 1
ATOM 4286 C CA . ARG B 1 90 ? 34.469 -5.164 -7.953 1 95.12 90 ARG B CA 1
ATOM 4287 C C . ARG B 1 90 ? 34.625 -3.686 -8.297 1 95.12 90 ARG B C 1
ATOM 4289 O O . ARG B 1 90 ? 35.719 -3.221 -8.594 1 95.12 90 ARG B O 1
ATOM 4296 N N . VAL B 1 91 ? 33.562 -3.008 -8.219 1 96.25 91 VAL B N 1
ATOM 4297 C CA . VAL B 1 91 ? 33.562 -1.589 -8.555 1 96.25 91 VAL B CA 1
ATOM 4298 C C . VAL B 1 91 ? 34.406 -0.816 -7.523 1 96.25 91 VAL B C 1
ATOM 4300 O O . VAL B 1 91 ? 35.219 0.012 -7.883 1 96.25 91 VAL B O 1
ATOM 4303 N N . LEU B 1 92 ? 34.25 -1.141 -6.301 1 95.81 92 LEU B N 1
ATOM 4304 C CA . LEU B 1 92 ? 34.875 -0.385 -5.219 1 95.81 92 LEU B CA 1
ATOM 4305 C C . LEU B 1 92 ? 36.344 -0.672 -5.145 1 95.81 92 LEU B C 1
ATOM 4307 O O . LEU B 1 92 ? 37.125 0.158 -4.66 1 95.81 92 LEU B O 1
ATOM 4311 N N . THR B 1 93 ? 36.781 -1.835 -5.648 1 94.25 93 THR B N 1
ATOM 4312 C CA . THR B 1 93 ? 38.188 -2.215 -5.527 1 94.25 93 THR B CA 1
ATOM 4313 C C . THR B 1 93 ? 38.906 -2.119 -6.875 1 94.25 93 THR B C 1
ATOM 4315 O O . THR B 1 93 ? 40.062 -2.498 -7 1 94.25 93 THR B O 1
ATOM 4318 N N . ARG B 1 94 ? 38.219 -1.689 -7.816 1 92.88 94 ARG B N 1
ATOM 4319 C CA . ARG B 1 94 ? 38.719 -1.679 -9.18 1 92.88 94 ARG B CA 1
ATOM 4320 C C . ARG B 1 94 ? 40.094 -0.989 -9.25 1 92.88 94 ARG B C 1
ATOM 4322 O O . ARG B 1 94 ? 41.031 -1.504 -9.867 1 92.88 94 ARG B O 1
ATOM 4329 N N . TYR B 1 95 ? 40.219 0.111 -8.586 1 90.94 95 TYR B N 1
ATOM 4330 C CA . TYR B 1 95 ? 41.438 0.92 -8.695 1 90.94 95 TYR B CA 1
ATOM 4331 C C . TYR B 1 95 ? 42.281 0.781 -7.449 1 90.94 95 TYR B C 1
ATOM 4333 O O . TYR B 1 95 ? 43.375 1.362 -7.371 1 90.94 95 TYR B O 1
ATOM 4341 N N . CYS B 1 96 ? 41.75 0.05 -6.488 1 91.75 96 CYS B N 1
ATOM 4342 C CA . CYS B 1 96 ? 42.531 -0.302 -5.297 1 91.75 96 CYS B CA 1
ATOM 4343 C C . CYS B 1 96 ? 42.188 -1.71 -4.824 1 91.75 96 CYS B C 1
ATOM 4345 O O . CYS B 1 96 ? 41.5 -1.882 -3.812 1 91.75 96 CYS B O 1
ATOM 4347 N N . PRO B 1 97 ? 42.75 -2.674 -5.48 1 90.12 97 PRO B N 1
ATOM 4348 C CA . PRO B 1 97 ? 42.312 -4.059 -5.281 1 90.12 97 PRO B CA 1
ATOM 4349 C C . PRO B 1 97 ? 42.625 -4.578 -3.879 1 90.12 97 PRO B C 1
ATOM 4351 O O . PRO B 1 97 ? 41.938 -5.488 -3.395 1 90.12 97 PRO B O 1
ATOM 4354 N N . ASN B 1 98 ? 43.531 -4.031 -3.166 1 88.44 98 ASN B N 1
ATOM 4355 C CA . ASN B 1 98 ? 43.938 -4.582 -1.876 1 88.44 98 ASN B CA 1
ATOM 4356 C C . ASN B 1 98 ? 43.281 -3.85 -0.719 1 88.44 98 ASN B C 1
ATOM 4358 O O . ASN B 1 98 ? 43.531 -4.145 0.448 1 88.44 98 ASN B O 1
ATOM 4362 N N . VAL B 1 99 ? 42.438 -2.98 -1.08 1 91.75 99 VAL B N 1
ATOM 4363 C CA . VAL B 1 99 ? 41.781 -2.234 -0.013 1 91.75 99 VAL B CA 1
ATOM 4364 C C . VAL B 1 99 ? 40.719 -3.104 0.64 1 91.75 99 VAL B C 1
ATOM 4366 O O . VAL B 1 99 ? 40 -3.844 -0.044 1 91.75 99 VAL B O 1
ATOM 4369 N N . LYS B 1 100 ? 40.656 -3.002 1.91 1 93.62 100 LYS B N 1
ATOM 4370 C CA . LYS B 1 100 ? 39.625 -3.717 2.625 1 93.62 100 LYS B CA 1
ATOM 4371 C C . LYS B 1 100 ? 38.312 -2.912 2.641 1 93.62 100 LYS B C 1
ATOM 4373 O O . LYS B 1 100 ? 38.344 -1.704 2.889 1 93.62 100 LYS B O 1
ATOM 4378 N N . LEU B 1 101 ? 37.25 -3.602 2.359 1 95.62 101 LEU B N 1
ATOM 4379 C CA . LEU B 1 101 ? 35.969 -2.957 2.348 1 95.62 101 LEU B CA 1
ATOM 4380 C C . LEU B 1 101 ? 35.188 -3.238 3.643 1 95.62 101 LEU B C 1
ATOM 4382 O O . LEU B 1 101 ? 35.5 -4.203 4.348 1 95.62 101 LEU B O 1
ATOM 4386 N N . PRO B 1 102 ? 34.25 -2.373 3.951 1 95.94 102 PRO B N 1
ATOM 4387 C CA . PRO B 1 102 ? 33.438 -2.666 5.129 1 95.94 102 PRO B CA 1
ATOM 4388 C C . PRO B 1 102 ? 32.562 -3.91 4.949 1 95.94 102 PRO B C 1
ATOM 4390 O O . PRO B 1 102 ? 32.375 -4.367 3.822 1 95.94 102 PRO B O 1
ATOM 4393 N N . THR B 1 103 ? 32.188 -4.449 6.039 1 95.88 103 THR B N 1
ATOM 4394 C CA . THR B 1 103 ? 31.281 -5.598 6.043 1 95.88 103 THR B CA 1
ATOM 4395 C C . THR B 1 103 ? 29.859 -5.164 6.387 1 95.88 103 THR B C 1
ATOM 4397 O O . THR B 1 103 ? 29.641 -4.047 6.863 1 95.88 103 THR B O 1
ATOM 4400 N N . ARG B 1 104 ? 28.938 -6.07 6.086 1 96.25 104 ARG B N 1
ATOM 4401 C CA . ARG B 1 104 ? 27.547 -5.824 6.457 1 96.25 104 ARG B CA 1
ATOM 4402 C C . ARG B 1 104 ? 27.422 -5.523 7.945 1 96.25 104 ARG B C 1
ATOM 4404 O O . ARG B 1 104 ? 26.703 -4.602 8.336 1 96.25 104 ARG B O 1
ATOM 4411 N N . GLN B 1 105 ? 28.156 -6.164 8.719 1 96 105 GLN B N 1
ATOM 4412 C CA . GLN B 1 105 ? 28.109 -6.008 10.164 1 96 105 GLN B CA 1
ATOM 4413 C C . GLN B 1 105 ? 28.672 -4.656 10.594 1 96 105 GLN B C 1
ATOM 4415 O O . GLN B 1 105 ? 28.109 -3.986 11.461 1 96 105 GLN B O 1
ATOM 4420 N N . SER B 1 106 ? 29.797 -4.324 10.031 1 95.75 106 SER B N 1
ATOM 4421 C CA . SER B 1 106 ? 30.391 -3.045 10.398 1 95.75 106 SER B CA 1
ATOM 4422 C C . SER B 1 106 ? 29.5 -1.877 9.984 1 95.75 106 SER B C 1
ATOM 4424 O O . SER B 1 106 ? 29.422 -0.873 10.695 1 95.75 106 SER B O 1
ATOM 4426 N N . LEU B 1 107 ? 28.875 -2.012 8.844 1 96.81 107 LEU B N 1
ATOM 4427 C CA . LEU B 1 107 ? 27.938 -0.98 8.383 1 96.81 107 LEU B CA 1
ATOM 4428 C C . LEU B 1 107 ? 26.781 -0.825 9.352 1 96.81 107 LEU B C 1
ATOM 4430 O O . LEU B 1 107 ? 26.297 0.286 9.57 1 96.81 107 LEU B O 1
ATOM 4434 N N . ALA B 1 108 ? 26.359 -1.942 9.953 1 96.12 108 ALA B N 1
ATOM 4435 C CA . ALA B 1 108 ? 25.172 -1.943 10.82 1 96.12 108 ALA B CA 1
ATOM 4436 C C . ALA B 1 108 ? 25.547 -1.562 12.25 1 96.12 108 ALA B C 1
ATOM 4438 O O . ALA B 1 108 ? 24.672 -1.286 13.07 1 96.12 108 ALA B O 1
ATOM 4439 N N . ALA B 1 109 ? 26.828 -1.485 12.555 1 95.06 109 ALA B N 1
ATOM 4440 C CA . ALA B 1 109 ? 27.203 -1.297 13.953 1 95.06 109 ALA B CA 1
ATOM 4441 C C . ALA B 1 109 ? 28.203 -0.152 14.094 1 95.06 109 ALA B C 1
ATOM 4443 O O . ALA B 1 109 ? 27.812 1.014 14.188 1 95.06 109 ALA B O 1
ATOM 4444 N N . SER B 1 110 ? 29.547 -0.496 13.891 1 93.69 110 SER B N 1
ATOM 4445 C CA . SER B 1 110 ? 30.609 0.453 14.219 1 93.69 110 SER B CA 1
ATOM 4446 C C . SER B 1 110 ? 30.547 1.684 13.32 1 93.69 110 SER B C 1
ATOM 4448 O O . SER B 1 110 ? 30.672 2.812 13.789 1 93.69 110 SER B O 1
ATOM 4450 N N . GLN B 1 111 ? 30.391 1.457 12.047 1 95.31 111 GLN B N 1
ATOM 4451 C CA . GLN B 1 111 ? 30.344 2.594 11.133 1 95.31 111 GLN B CA 1
ATOM 4452 C C . GLN B 1 111 ? 29.094 3.432 11.375 1 95.31 111 GLN B C 1
ATOM 4454 O O . GLN B 1 111 ? 29.109 4.652 11.203 1 95.31 111 GLN B O 1
ATOM 4459 N N . LEU B 1 112 ? 27.984 2.797 11.703 1 95.12 112 LEU B N 1
ATOM 4460 C CA . LEU B 1 112 ? 26.75 3.523 12 1 95.12 112 LEU B CA 1
ATOM 4461 C C . LEU B 1 112 ? 26.938 4.445 13.203 1 95.12 112 LEU B C 1
ATOM 4463 O O . LEU B 1 112 ? 26.547 5.613 13.156 1 95.12 112 LEU B O 1
ATOM 4467 N N . ASP B 1 113 ? 27.562 3.912 14.219 1 94.25 113 ASP B N 1
ATOM 4468 C CA . ASP B 1 113 ? 27.812 4.699 15.422 1 94.25 113 ASP B CA 1
ATOM 4469 C C . ASP B 1 113 ? 28.703 5.902 15.109 1 94.25 113 ASP B C 1
ATOM 4471 O O . ASP B 1 113 ? 28.438 7.012 15.586 1 94.25 113 ASP B O 1
ATOM 4475 N N . GLN B 1 114 ? 29.703 5.641 14.336 1 93.62 114 GLN B N 1
ATOM 4476 C CA . GLN B 1 114 ? 30.641 6.699 13.992 1 93.62 114 GLN B CA 1
ATOM 4477 C C . GLN B 1 114 ? 29.953 7.805 13.188 1 93.62 114 GLN B C 1
ATOM 4479 O O . GLN B 1 114 ? 30.094 8.984 13.508 1 93.62 114 GLN B O 1
ATOM 4484 N N . VAL B 1 115 ? 29.234 7.406 12.203 1 94.12 115 VAL B N 1
ATOM 4485 C CA . VAL B 1 115 ? 28.562 8.383 11.352 1 94.12 115 VAL B CA 1
ATOM 4486 C C . VAL B 1 115 ? 27.469 9.094 12.148 1 94.12 115 VAL B C 1
ATOM 4488 O O . VAL B 1 115 ? 27.266 10.305 11.992 1 94.12 115 VAL B O 1
ATOM 4491 N N . TYR B 1 116 ? 26.766 8.375 13 1 92.25 116 TYR B N 1
ATOM 4492 C CA . TYR B 1 116 ? 25.719 8.953 13.836 1 92.25 116 TYR B CA 1
ATOM 4493 C C . TYR B 1 116 ? 26.281 10.039 14.742 1 92.25 116 TYR B C 1
ATOM 4495 O O . TYR B 1 116 ? 25.719 11.133 14.844 1 92.25 116 TYR B O 1
ATOM 4503 N N . GLN B 1 117 ? 27.375 9.719 15.383 1 91.06 117 GLN B N 1
ATOM 4504 C CA . GLN B 1 117 ? 28 10.672 16.297 1 91.06 117 GLN B CA 1
ATOM 4505 C C . GLN B 1 117 ? 28.453 11.93 15.547 1 91.06 117 GLN B C 1
ATOM 4507 O O . GLN B 1 117 ? 28.281 13.047 16.047 1 91.06 117 GLN B O 1
ATOM 4512 N N . SER B 1 118 ? 29 11.695 14.414 1 91.12 118 SER B N 1
ATOM 4513 C CA . SER B 1 118 ? 29.438 12.828 13.602 1 91.12 118 SER B CA 1
ATOM 4514 C C . SER B 1 118 ? 28.25 13.695 13.188 1 91.12 118 SER B C 1
ATOM 4516 O O . SER B 1 118 ? 28.328 14.93 13.227 1 91.12 118 SER B O 1
ATOM 4518 N N . GLU B 1 119 ? 27.188 13.078 12.797 1 90.31 119 GLU B N 1
ATOM 4519 C CA . GLU B 1 119 ? 25.984 13.805 12.391 1 90.31 119 GLU B CA 1
ATOM 4520 C C . GLU B 1 119 ? 25.344 14.523 13.578 1 90.31 119 GLU B C 1
ATOM 4522 O O . GLU B 1 119 ? 24.844 15.641 13.438 1 90.31 119 GLU B O 1
ATOM 4527 N N . LYS B 1 120 ? 25.344 13.898 14.703 1 88.06 120 LYS B N 1
ATOM 4528 C CA . LYS B 1 120 ? 24.812 14.516 15.914 1 88.06 120 LYS B CA 1
ATOM 4529 C C . LYS B 1 120 ? 25.562 15.797 16.266 1 88.06 120 LYS B C 1
ATOM 4531 O O . LYS B 1 120 ? 24.953 16.797 16.625 1 88.06 120 LYS B O 1
ATOM 4536 N N . GLU B 1 121 ? 26.859 15.711 16.156 1 91.12 121 GLU B N 1
ATOM 4537 C CA . GLU B 1 121 ? 27.688 16.875 16.438 1 91.12 121 GLU B CA 1
ATOM 4538 C C . GLU B 1 121 ? 27.438 17.984 15.422 1 91.12 121 GLU B C 1
ATOM 4540 O O . GLU B 1 121 ? 27.359 19.156 15.789 1 91.12 121 GLU B O 1
ATOM 4545 N N . ARG B 1 122 ? 27.344 17.578 14.258 1 91.38 122 ARG B N 1
ATOM 4546 C CA . ARG B 1 122 ? 27.031 18.547 13.211 1 91.38 122 ARG B CA 1
ATOM 4547 C C . ARG B 1 122 ? 25.703 19.234 13.469 1 91.38 122 ARG B C 1
ATOM 4549 O O . ARG B 1 122 ? 25.594 20.453 13.367 1 91.38 122 ARG B O 1
ATOM 4556 N N . LEU B 1 123 ? 24.703 18.516 13.852 1 91.12 123 LEU B N 1
ATOM 4557 C CA . LEU B 1 123 ? 23.375 19.047 14.117 1 91.12 123 LEU B CA 1
ATOM 4558 C C . LEU B 1 123 ? 23.391 19.953 15.344 1 91.12 123 LEU B C 1
ATOM 4560 O O . LEU B 1 123 ? 22.688 20.969 15.383 1 91.12 123 LEU B O 1
ATOM 4564 N N . ALA B 1 124 ? 24.141 19.516 16.312 1 90.75 124 ALA B N 1
ATOM 4565 C CA . ALA B 1 124 ? 24.297 20.359 17.5 1 90.75 124 ALA B CA 1
ATOM 4566 C C . ALA B 1 124 ? 24.812 21.75 17.125 1 90.75 124 ALA B C 1
ATOM 4568 O O . ALA B 1 124 ? 24.328 22.766 17.625 1 90.75 124 ALA B O 1
ATOM 4569 N N . GLY B 1 125 ? 25.734 21.75 16.234 1 92.06 125 GLY B N 1
ATOM 4570 C CA . GLY B 1 125 ? 26.266 23.016 15.758 1 92.06 125 GLY B CA 1
ATOM 4571 C C . GLY B 1 125 ? 25.219 23.875 15.062 1 92.06 125 GLY B C 1
ATOM 4572 O O . GLY B 1 125 ? 25.172 25.078 15.258 1 92.06 125 GLY B O 1
ATOM 4573 N N . ILE B 1 126 ? 24.391 23.281 14.352 1 93.69 126 ILE B N 1
ATOM 4574 C CA . ILE B 1 126 ? 23.328 23.984 13.633 1 93.69 126 ILE B CA 1
ATOM 4575 C C . ILE B 1 126 ? 22.328 24.562 14.633 1 93.69 126 ILE B C 1
ATOM 4577 O O . ILE B 1 126 ? 21.906 25.719 14.508 1 93.69 126 ILE B O 1
ATOM 4581 N N . LEU B 1 127 ? 21.984 23.828 15.625 1 93.94 127 LEU B N 1
ATOM 4582 C CA . LEU B 1 127 ? 20.984 24.25 16.609 1 93.94 127 LEU B CA 1
ATOM 4583 C C . LEU B 1 127 ? 21.531 25.391 17.469 1 93.94 127 LEU B C 1
ATOM 4585 O O . LEU B 1 127 ? 20.797 26.312 17.812 1 93.94 127 LEU B O 1
ATOM 4589 N N . GLN B 1 128 ? 22.797 25.344 17.781 1 93.88 128 GLN B N 1
ATOM 4590 C CA . GLN B 1 128 ? 23.438 26.375 18.609 1 93.88 128 GLN B CA 1
ATOM 4591 C C . GLN B 1 128 ? 23.422 27.734 17.906 1 93.88 128 GLN B C 1
ATOM 4593 O O . GLN B 1 128 ? 23.375 28.766 18.562 1 93.88 128 GLN B O 1
ATOM 4598 N N . ARG B 1 129 ? 23.375 27.609 16.672 1 93.12 129 ARG B N 1
ATOM 4599 C CA . ARG B 1 129 ? 23.422 28.859 15.891 1 93.12 129 ARG B CA 1
ATOM 4600 C C . ARG B 1 129 ? 22.031 29.469 15.773 1 93.12 129 ARG B C 1
ATOM 4602 O O . ARG B 1 129 ? 21.891 30.625 15.375 1 93.12 129 ARG B O 1
ATOM 4609 N N . GLN B 1 130 ? 21.062 28.766 16.141 1 92.62 130 GLN B N 1
ATOM 4610 C CA . GLN B 1 130 ? 19.703 29.297 16.062 1 92.62 130 GLN B CA 1
ATOM 4611 C C . GLN B 1 130 ? 19.375 30.125 17.312 1 92.62 130 GLN B C 1
ATOM 4613 O O . GLN B 1 130 ? 19.922 29.891 18.391 1 92.62 130 GLN B O 1
ATOM 4618 N N . THR B 1 131 ? 18.469 31.094 17.109 1 91.44 131 THR B N 1
ATOM 4619 C CA . THR B 1 131 ? 18.047 31.938 18.219 1 91.44 131 THR B CA 1
ATOM 4620 C C . THR B 1 131 ? 16.797 31.375 18.891 1 91.44 131 THR B C 1
ATOM 4622 O O . THR B 1 131 ? 16.656 31.469 20.109 1 91.44 131 THR B O 1
ATOM 4625 N N . ARG B 1 132 ? 15.93 30.891 18.094 1 92.75 132 ARG B N 1
ATOM 4626 C CA . ARG B 1 132 ? 14.664 30.344 18.578 1 92.75 132 ARG B CA 1
ATOM 4627 C C . ARG B 1 132 ? 14.336 29.031 17.906 1 92.75 132 ARG B C 1
ATOM 4629 O O . ARG B 1 132 ? 14.586 28.859 16.703 1 92.75 132 ARG B O 1
ATOM 4636 N N . LEU B 1 133 ? 13.812 28.125 18.688 1 94.75 133 LEU B N 1
ATOM 4637 C CA . LEU B 1 133 ? 13.484 26.797 18.172 1 94.75 133 LEU B CA 1
ATOM 4638 C C . LEU B 1 133 ? 12.031 26.453 18.469 1 94.75 133 LEU B C 1
ATOM 4640 O O . LEU B 1 133 ? 11.508 26.781 19.531 1 94.75 133 LEU B O 1
ATOM 4644 N N . ALA B 1 134 ? 11.414 25.844 17.5 1 93.69 134 ALA B N 1
ATOM 4645 C CA . ALA B 1 134 ? 10.078 25.281 17.656 1 93.69 134 ALA B CA 1
ATOM 4646 C C . ALA B 1 134 ? 10.109 23.75 17.656 1 93.69 134 ALA B C 1
ATOM 4648 O O . ALA B 1 134 ? 10.805 23.156 16.828 1 93.69 134 ALA B O 1
ATOM 4649 N N . LEU B 1 135 ? 9.406 23.25 18.594 1 96 135 LEU B N 1
ATOM 4650 C CA . LEU B 1 135 ? 9.273 21.797 18.672 1 96 135 LEU B CA 1
ATOM 4651 C C . LEU B 1 135 ? 7.918 21.344 18.125 1 96 135 LEU B C 1
ATOM 4653 O O . LEU B 1 135 ? 6.875 21.844 18.562 1 96 135 LEU B O 1
ATOM 4657 N N . ILE B 1 136 ? 7.969 20.453 17.172 1 94.56 136 ILE B N 1
ATOM 4658 C CA . ILE B 1 136 ? 6.75 19.891 16.609 1 94.56 136 ILE B CA 1
ATOM 4659 C C . ILE B 1 136 ? 6.629 18.422 16.984 1 94.56 136 ILE B C 1
ATOM 4661 O O . ILE B 1 136 ? 7.582 17.656 16.844 1 94.56 136 ILE B O 1
ATOM 4665 N N . THR B 1 137 ? 5.508 18.016 17.5 1 95.25 137 THR B N 1
ATOM 4666 C CA . THR B 1 137 ? 5.336 16.625 17.891 1 95.25 137 THR B CA 1
ATOM 4667 C C . THR B 1 137 ? 4.031 16.062 17.344 1 95.25 137 THR B C 1
ATOM 4669 O O . THR B 1 137 ? 3.047 16.781 17.188 1 95.25 137 THR B O 1
ATOM 4672 N N . ASP B 1 138 ? 4.141 14.836 16.922 1 90.56 138 ASP B N 1
ATOM 4673 C CA . ASP B 1 138 ? 2.99 14.125 16.375 1 90.56 138 ASP B CA 1
ATOM 4674 C C . ASP B 1 138 ? 3.055 12.633 16.734 1 90.56 138 ASP B C 1
ATOM 4676 O O . ASP B 1 138 ? 4.141 12.07 16.844 1 90.56 138 ASP B O 1
ATOM 4680 N N . GLY B 1 139 ? 1.882 12.141 17.078 1 85.75 139 GLY B N 1
ATOM 4681 C CA . GLY B 1 139 ? 1.788 10.711 17.328 1 85.75 139 GLY B CA 1
ATOM 4682 C C . GLY B 1 139 ? 1.397 9.914 16.094 1 85.75 139 GLY B C 1
ATOM 4683 O O . GLY B 1 139 ? 0.65 10.398 15.25 1 85.75 139 GLY B O 1
ATOM 4684 N N . TRP B 1 140 ? 1.922 8.688 16.078 1 79.56 140 TRP B N 1
ATOM 4685 C CA . TRP B 1 140 ? 1.646 7.801 14.953 1 79.56 140 TRP B CA 1
ATOM 4686 C C . TRP B 1 140 ? 1.632 6.34 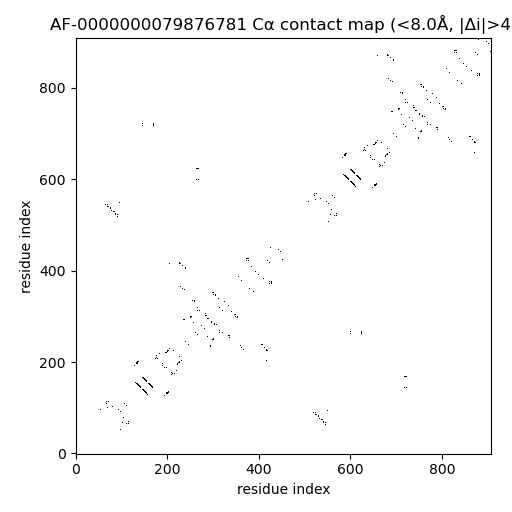15.391 1 79.56 140 TRP B C 1
ATOM 4688 O O . TRP B 1 140 ? 2.133 6.008 16.469 1 79.56 140 TRP B O 1
ATOM 4698 N N . SER B 1 141 ? 0.869 5.586 14.68 1 80.5 141 SER B N 1
ATOM 4699 C CA . SER B 1 141 ? 0.96 4.137 14.82 1 80.5 141 SER B CA 1
ATOM 4700 C C . SER B 1 141 ? 1.692 3.512 13.641 1 80.5 141 SER B C 1
ATOM 4702 O O . SER B 1 141 ? 1.306 3.715 12.484 1 80.5 141 SER B O 1
ATOM 4704 N N . ASN B 1 142 ? 2.686 2.789 13.922 1 78.38 142 ASN B N 1
ATOM 4705 C CA . ASN B 1 142 ? 3.418 2.176 12.82 1 78.38 142 ASN B CA 1
ATOM 4706 C C . ASN B 1 142 ? 2.729 0.908 12.328 1 78.38 142 ASN B C 1
ATOM 4708 O O . ASN B 1 142 ? 1.63 0.578 12.781 1 78.38 142 ASN B O 1
ATOM 4712 N N . ILE B 1 143 ? 3.279 0.239 11.43 1 74.56 143 ILE B N 1
ATOM 4713 C CA . ILE B 1 143 ? 2.662 -0.895 10.75 1 74.56 143 ILE B CA 1
ATOM 4714 C C . ILE B 1 143 ? 2.445 -2.035 11.742 1 74.56 143 ILE B C 1
ATOM 4716 O O . ILE B 1 143 ? 1.524 -2.84 11.578 1 74.56 143 ILE B O 1
ATOM 4720 N N . ASN B 1 144 ? 3.303 -2.053 12.727 1 76.19 144 ASN B N 1
ATOM 4721 C CA . ASN B 1 144 ? 3.16 -3.08 13.758 1 76.19 144 ASN B CA 1
ATOM 4722 C C . ASN B 1 144 ? 2.197 -2.641 14.852 1 76.19 144 ASN B C 1
ATOM 4724 O O . ASN B 1 144 ? 2.08 -3.309 15.883 1 76.19 144 ASN B O 1
ATOM 4728 N N . ARG B 1 145 ? 1.629 -1.363 14.609 1 80.62 145 ARG B N 1
ATOM 4729 C CA . ARG B 1 145 ? 0.62 -0.817 15.508 1 80.62 145 ARG B CA 1
ATOM 4730 C C . ARG B 1 145 ? 1.237 -0.422 16.844 1 80.62 145 ARG B C 1
ATOM 4732 O O . ARG B 1 145 ? 0.608 -0.573 17.891 1 80.62 145 ARG B O 1
ATOM 4739 N N . GLU B 1 146 ? 2.436 -0.097 16.75 1 84.62 146 GLU B N 1
ATOM 4740 C CA . GLU B 1 146 ? 3.078 0.525 17.906 1 84.62 146 GLU B CA 1
ATOM 4741 C C . GLU B 1 146 ? 2.832 2.031 17.922 1 84.62 146 GLU B C 1
ATOM 4743 O O . GLU B 1 146 ? 2.848 2.684 16.875 1 84.62 146 GLU B O 1
ATOM 4748 N N . SER B 1 147 ? 2.572 2.434 19.078 1 87.75 147 SER B N 1
ATOM 4749 C CA . SER B 1 147 ? 2.396 3.877 19.219 1 87.75 147 SER B CA 1
ATOM 4750 C C . SER B 1 147 ? 3.738 4.602 19.203 1 87.75 147 SER B C 1
ATOM 4752 O O . SER B 1 147 ? 4.617 4.309 20.016 1 87.75 147 SER B O 1
ATOM 4754 N N . ILE B 1 148 ? 3.84 5.473 18.266 1 91.38 148 ILE B N 1
ATOM 4755 C CA . ILE B 1 148 ? 5.078 6.223 18.094 1 91.38 148 ILE B CA 1
ATOM 4756 C C . ILE B 1 148 ? 4.809 7.715 18.266 1 91.38 148 ILE B C 1
ATOM 4758 O O . ILE B 1 148 ? 3.783 8.227 17.812 1 91.38 148 ILE B O 1
ATOM 4762 N N . VAL B 1 149 ? 5.715 8.375 18.969 1 94 149 VAL B N 1
ATOM 4763 C CA . VAL B 1 149 ? 5.672 9.828 19.062 1 94 149 VAL B CA 1
ATOM 4764 C C . VAL B 1 149 ? 6.922 10.43 18.422 1 94 149 VAL B C 1
ATOM 4766 O O . VAL B 1 149 ? 8.039 10 18.719 1 94 149 VAL B O 1
ATOM 4769 N N . ASN B 1 150 ? 6.695 11.344 17.562 1 94.62 150 ASN B N 1
ATOM 4770 C CA . ASN B 1 150 ? 7.777 11.984 16.828 1 94.62 150 ASN B CA 1
ATOM 4771 C C . ASN B 1 150 ? 7.992 13.422 17.297 1 94.62 150 ASN B C 1
ATOM 4773 O O . ASN B 1 150 ? 7.035 14.117 17.641 1 94.62 150 ASN B O 1
ATOM 4777 N N . TYR B 1 151 ? 9.258 13.844 17.281 1 96.12 151 TYR B N 1
ATOM 4778 C CA . TYR B 1 151 ? 9.633 15.227 17.594 1 96.12 151 TYR B CA 1
ATOM 4779 C C . TYR B 1 151 ? 10.516 15.805 16.5 1 96.12 151 TYR B C 1
ATOM 4781 O O . TYR B 1 151 ? 11.562 15.242 16.172 1 96.12 151 TYR B O 1
ATOM 4789 N N . VAL B 1 152 ? 10.047 16.844 15.969 1 95.75 152 VAL B N 1
ATOM 4790 C CA . VAL B 1 152 ? 10.766 17.562 14.922 1 95.75 152 VAL B CA 1
ATOM 4791 C C . VAL B 1 152 ? 11.109 18.969 15.414 1 95.75 152 VAL B C 1
ATOM 4793 O O . VAL B 1 152 ? 10.289 19.625 16.078 1 95.75 152 VAL B O 1
ATOM 4796 N N . ILE B 1 153 ? 12.336 19.422 15.148 1 95.06 153 ILE B N 1
ATOM 4797 C CA . I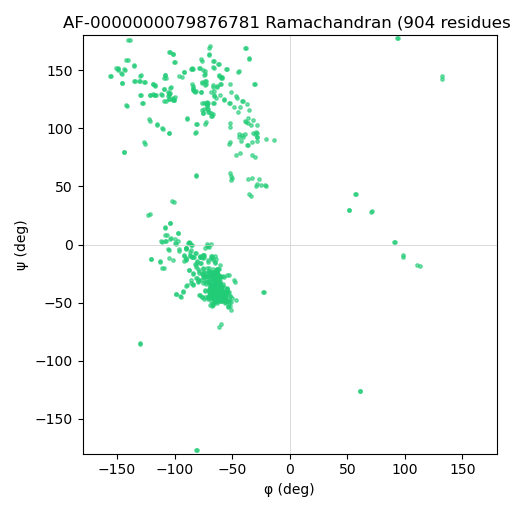LE B 1 153 ? 12.758 20.766 15.516 1 95.06 153 ILE B CA 1
ATOM 4798 C C . ILE B 1 153 ? 12.789 21.656 14.273 1 95.06 153 ILE B C 1
ATOM 4800 O O . ILE B 1 153 ? 13.273 21.25 13.219 1 95.06 153 ILE B O 1
ATOM 4804 N N . SER B 1 154 ? 12.172 22.766 14.43 1 92.19 154 SER B N 1
ATOM 4805 C CA . SER B 1 154 ? 12.148 23.719 13.32 1 92.19 154 SER B CA 1
ATOM 4806 C C . SER B 1 154 ? 12.586 25.109 13.773 1 92.19 154 SER B C 1
ATOM 4808 O O . SER B 1 154 ? 12.445 25.453 14.945 1 92.19 154 SER B O 1
ATOM 4810 N N . SER B 1 155 ? 13.25 25.781 12.883 1 90.38 155 SER B N 1
ATOM 4811 C CA . SER B 1 155 ? 13.641 27.188 13.016 1 90.38 155 SER B CA 1
ATOM 4812 C C . SER B 1 155 ? 13.57 27.906 11.672 1 90.38 155 SER B C 1
ATOM 4814 O O . SER B 1 155 ? 13.641 27.281 10.617 1 90.38 155 SER B O 1
ATOM 4816 N N . PRO B 1 156 ? 13.328 29.172 11.633 1 81.81 156 PRO B N 1
ATOM 4817 C CA . PRO B 1 156 ? 13.172 29.891 10.367 1 81.81 156 PRO B CA 1
ATOM 4818 C C . PRO B 1 156 ? 14.391 29.781 9.469 1 81.81 156 PRO B C 1
ATOM 4820 O O . PRO B 1 156 ? 14.266 29.812 8.242 1 81.81 156 PRO B O 1
ATOM 4823 N N . LYS B 1 157 ? 15.578 29.594 10.008 1 83.12 157 LYS B N 1
ATOM 4824 C CA . LYS B 1 157 ? 16.797 29.656 9.203 1 83.12 157 LYS B CA 1
ATOM 4825 C C . LYS B 1 157 ? 17.391 28.266 9.016 1 83.12 157 LYS B C 1
ATOM 4827 O O . LYS B 1 157 ? 18.594 28.125 8.727 1 83.12 157 LYS B O 1
ATOM 4832 N N . MET B 1 158 ? 16.594 27.344 9.305 1 86.12 158 MET B N 1
ATOM 4833 C CA . MET B 1 158 ? 17.109 26 9.102 1 86.12 158 MET B CA 1
ATOM 4834 C C . MET B 1 158 ? 16.031 25.078 8.562 1 86.12 158 MET B C 1
ATOM 4836 O O . MET B 1 158 ? 14.836 25.359 8.695 1 86.12 158 MET B O 1
ATOM 4840 N N . ARG B 1 159 ? 16.438 24 7.953 1 86.56 159 ARG B N 1
ATOM 4841 C CA . ARG B 1 159 ? 15.5 22.938 7.598 1 86.56 159 ARG B CA 1
ATOM 4842 C C . ARG B 1 159 ? 15.078 22.141 8.828 1 86.56 159 ARG B C 1
ATOM 4844 O O . ARG B 1 159 ? 15.875 21.938 9.742 1 86.56 159 ARG B O 1
ATOM 4851 N N . PRO B 1 160 ? 13.836 21.703 8.812 1 91.38 160 PRO B N 1
ATOM 4852 C CA . PRO B 1 160 ? 13.398 20.906 9.953 1 91.38 160 PRO B CA 1
ATOM 4853 C C . PRO B 1 160 ? 14.242 19.641 10.148 1 91.38 160 PRO B C 1
ATOM 4855 O O . PRO B 1 160 ? 14.664 19.016 9.164 1 91.38 160 PRO B O 1
ATOM 4858 N N . ILE B 1 161 ? 14.438 19.344 11.398 1 92.62 161 ILE B N 1
ATOM 4859 C CA . ILE B 1 161 ? 15.273 18.203 11.758 1 92.62 161 ILE B CA 1
ATOM 4860 C C . ILE B 1 161 ? 14.461 17.219 12.594 1 92.62 161 ILE B C 1
ATOM 4862 O O . ILE B 1 161 ? 13.82 17.609 13.57 1 92.62 161 ILE B O 1
ATOM 4866 N N . MET B 1 162 ? 14.492 15.992 12.188 1 93.19 162 MET B N 1
ATOM 4867 C CA . MET B 1 162 ? 13.922 14.953 13.039 1 93.19 162 MET B CA 1
ATOM 4868 C C . MET B 1 162 ? 14.805 14.711 14.258 1 93.19 162 MET B C 1
ATOM 4870 O O . MET B 1 162 ? 15.953 14.289 14.125 1 93.19 162 MET B O 1
ATOM 4874 N N . TRP B 1 163 ? 14.219 14.992 15.375 1 93.44 163 TRP B N 1
ATOM 4875 C CA . TRP B 1 163 ? 15.023 14.93 16.594 1 93.44 163 TRP B CA 1
ATOM 4876 C C . TRP B 1 163 ? 14.875 13.57 17.281 1 93.44 163 TRP B C 1
ATOM 4878 O O . TRP B 1 163 ? 15.867 12.969 17.688 1 93.44 163 TRP B O 1
ATOM 4888 N N . SER B 1 164 ? 13.664 13.156 17.328 1 92.25 164 SER B N 1
ATOM 4889 C CA . SER B 1 164 ? 13.438 11.891 18.016 1 92.25 164 SER B CA 1
ATOM 4890 C C . SER B 1 164 ? 12.164 11.211 17.531 1 92.25 164 SER B C 1
ATOM 4892 O O . SER B 1 164 ? 11.234 11.883 17.094 1 92.25 164 SER B O 1
ATOM 4894 N N . SER B 1 165 ? 12.148 9.922 17.469 1 91.88 165 SER B N 1
ATOM 4895 C CA . SER B 1 165 ? 11.016 9.039 17.188 1 91.88 165 SER B CA 1
ATOM 4896 C C . SER B 1 165 ? 11.078 7.781 18.062 1 91.88 165 SER B C 1
ATOM 4898 O O . SER B 1 165 ? 12.07 7.059 18.031 1 91.88 165 SER B O 1
ATOM 4900 N N . GLY B 1 166 ? 10.141 7.59 18.828 1 88.12 166 GLY B N 1
ATOM 4901 C CA . GLY B 1 166 ? 10.227 6.438 19.719 1 88.12 166 GLY B CA 1
ATOM 4902 C C . GLY B 1 166 ? 8.875 5.848 20.062 1 88.12 166 GLY B C 1
ATOM 4903 O O . GLY B 1 166 ? 7.863 6.555 20.062 1 88.12 166 GLY B O 1
ATOM 4904 N N . SER B 1 167 ? 8.875 4.582 20.297 1 87.94 167 SER B N 1
ATOM 4905 C CA . SER B 1 167 ? 7.68 3.887 20.766 1 87.94 167 SER B CA 1
ATOM 4906 C C . SER B 1 167 ? 7.379 4.223 22.219 1 87.94 167 SER B C 1
ATOM 4908 O O . SER B 1 167 ? 8.297 4.352 23.031 1 87.94 167 SER B O 1
ATOM 4910 N N . THR B 1 168 ? 6.145 4.375 22.516 1 87.69 168 THR B N 1
ATOM 4911 C CA . THR B 1 168 ? 5.75 4.691 23.891 1 87.69 168 THR B CA 1
ATOM 4912 C C . THR B 1 168 ? 5.273 3.439 24.609 1 87.69 168 THR B C 1
ATOM 4914 O O . THR B 1 168 ? 4.836 3.512 25.766 1 87.69 168 THR B O 1
ATOM 4917 N N . GLY B 1 169 ? 5.336 2.346 23.875 1 81 169 GLY B N 1
ATOM 4918 C CA . GLY B 1 169 ? 4.957 1.084 24.5 1 81 169 GLY B CA 1
ATOM 4919 C C . GLY B 1 169 ? 3.52 1.062 24.984 1 81 169 GLY B C 1
ATOM 4920 O O . GLY B 1 169 ? 2.602 1.4 24.234 1 81 169 GLY B O 1
ATOM 4921 N N . ALA B 1 170 ? 3.33 0.724 26.297 1 79.12 170 ALA B N 1
ATOM 4922 C CA . ALA B 1 170 ? 1.991 0.55 26.859 1 79.12 170 ALA B CA 1
ATOM 4923 C C . ALA B 1 170 ? 1.525 1.814 27.578 1 79.12 170 ALA B C 1
ATOM 4925 O O . ALA B 1 170 ? 0.469 1.821 28.203 1 79.12 170 ALA B O 1
ATOM 4926 N N . GLU B 1 171 ? 2.283 2.855 27.391 1 83 171 GLU B N 1
ATOM 4927 C CA . GLU B 1 171 ? 1.913 4.09 28.062 1 83 171 GLU B CA 1
ATOM 4928 C C . GLU B 1 171 ? 0.748 4.781 27.359 1 83 171 GLU B C 1
ATOM 4930 O O . GLU B 1 171 ? 0.756 4.934 26.141 1 83 171 GLU B O 1
ATOM 4935 N N . ALA B 1 172 ? -0.214 5.141 28.156 1 82.94 172 ALA B N 1
ATOM 4936 C CA . ALA B 1 172 ? -1.305 5.941 27.609 1 82.94 172 ALA B CA 1
ATOM 4937 C C . ALA B 1 172 ? -0.857 7.379 27.359 1 82.94 172 ALA B C 1
ATOM 4939 O O . ALA B 1 172 ? -0.133 7.961 28.172 1 82.94 172 ALA B O 1
ATOM 4940 N N . HIS B 1 173 ? -1.236 7.863 26.297 1 87.62 173 HIS B N 1
ATOM 4941 C CA . HIS B 1 173 ? -0.859 9.227 25.938 1 87.62 173 HIS B CA 1
ATOM 4942 C C . HIS B 1 173 ? -1.761 10.25 26.625 1 87.62 173 HIS B C 1
ATOM 4944 O O . HIS B 1 173 ? -2.398 11.07 25.953 1 87.62 173 HIS B O 1
ATOM 4950 N N . THR B 1 174 ? -1.748 10.219 27.938 1 90.44 174 THR B N 1
ATOM 4951 C CA . THR B 1 174 ? -2.504 11.195 28.719 1 90.44 174 THR B CA 1
ATOM 4952 C C . THR B 1 174 ? -1.86 12.578 28.609 1 90.44 174 THR B C 1
ATOM 4954 O O . THR B 1 174 ? -0.704 12.703 28.203 1 90.44 174 THR B O 1
ATOM 4957 N N . GLY B 1 175 ? -2.629 13.539 28.969 1 93.94 175 GLY B N 1
ATOM 4958 C CA . GLY B 1 175 ? -2.078 14.883 29 1 93.94 175 GLY B CA 1
ATOM 4959 C C . GLY B 1 175 ? -0.843 15.008 29.859 1 93.94 175 GLY B C 1
ATOM 4960 O O . GLY B 1 175 ? 0.134 15.656 29.484 1 93.94 175 GLY B O 1
ATOM 4961 N N . ALA B 1 176 ? -0.889 14.414 30.969 1 95.19 176 ALA B N 1
ATOM 4962 C CA . ALA B 1 176 ? 0.231 14.477 31.906 1 95.19 176 ALA B CA 1
ATOM 4963 C C . ALA B 1 176 ? 1.459 13.766 31.344 1 95.19 176 ALA B C 1
ATOM 4965 O O . ALA B 1 176 ? 2.576 14.281 31.438 1 95.19 176 ALA B O 1
ATOM 4966 N N . TYR B 1 177 ? 1.199 12.633 30.797 1 93.81 177 TYR B N 1
ATOM 4967 C CA . TYR B 1 177 ? 2.307 11.891 30.203 1 93.81 177 TYR B CA 1
ATOM 4968 C C . TYR B 1 177 ? 2.951 12.68 29.062 1 93.81 177 TYR B C 1
ATOM 4970 O O . TYR B 1 177 ? 4.176 12.812 29.016 1 93.81 177 TYR B O 1
ATOM 4978 N N . MET B 1 178 ? 2.135 13.164 28.203 1 95.44 178 MET B N 1
ATOM 4979 C CA . MET B 1 178 ? 2.646 13.922 27.062 1 95.44 178 MET B CA 1
ATOM 4980 C C . MET B 1 178 ? 3.383 15.172 27.516 1 95.44 178 MET B C 1
ATOM 4982 O O . MET B 1 178 ? 4.41 15.539 26.953 1 95.44 178 MET B O 1
ATOM 4986 N N . ALA B 1 179 ? 2.852 15.836 28.547 1 96.75 179 ALA B N 1
ATOM 4987 C CA . ALA B 1 179 ? 3.518 17.016 29.094 1 96.75 179 ALA B CA 1
ATOM 4988 C C . ALA B 1 179 ? 4.922 16.672 29.578 1 96.75 179 ALA B C 1
ATOM 4990 O O . ALA B 1 179 ? 5.875 17.422 29.312 1 96.75 179 ALA B O 1
ATOM 4991 N N . SER B 1 180 ? 5.027 15.57 30.25 1 96.62 180 SER B N 1
ATOM 4992 C CA . SER B 1 180 ? 6.32 15.141 30.766 1 96.62 180 SER B CA 1
ATOM 4993 C C . SER B 1 180 ? 7.289 14.805 29.641 1 96.62 180 SER B C 1
ATOM 4995 O O . SER B 1 180 ? 8.469 15.172 29.703 1 96.62 180 SER B O 1
ATOM 4997 N N . GLU B 1 181 ? 6.754 14.086 28.656 1 95.88 181 GLU B N 1
ATOM 4998 C CA . GLU B 1 181 ? 7.586 13.711 27.531 1 95.88 181 GLU B CA 1
ATOM 4999 C C . GLU B 1 181 ? 8.062 14.945 26.75 1 95.88 181 GLU B C 1
ATOM 5001 O O . GLU B 1 181 ? 9.234 15.039 26.391 1 95.88 181 GLU B O 1
ATOM 5006 N N . ILE B 1 182 ? 7.215 15.875 26.5 1 97.06 182 ILE B N 1
ATOM 5007 C CA . ILE B 1 182 ? 7.551 17.094 25.781 1 97.06 182 ILE B CA 1
ATOM 5008 C C . ILE B 1 182 ? 8.57 17.906 26.578 1 97.06 182 ILE B C 1
ATOM 5010 O O . ILE B 1 182 ? 9.547 18.406 26.016 1 97.06 182 ILE B O 1
ATOM 5014 N N . SER B 1 183 ? 8.367 18 27.891 1 97.44 183 SER B N 1
ATOM 5015 C CA . SER B 1 183 ? 9.305 18.734 28.75 1 97.44 183 SER B CA 1
ATOM 5016 C C . SER B 1 183 ? 10.688 18.094 28.703 1 97.44 183 SER B C 1
ATOM 5018 O O . SER B 1 183 ? 11.703 18.797 28.688 1 97.44 183 SER B O 1
ATOM 5020 N N . ARG B 1 184 ? 10.703 16.812 28.75 1 96.5 184 ARG B N 1
ATOM 5021 C CA . ARG B 1 184 ? 11.977 16.109 28.656 1 96.5 184 ARG B CA 1
ATOM 5022 C C . ARG B 1 184 ? 12.703 16.438 27.359 1 96.5 184 ARG B C 1
ATOM 5024 O O . ARG B 1 184 ? 13.906 16.688 27.359 1 96.5 184 ARG B O 1
ATOM 5031 N N . ILE B 1 185 ? 11.984 16.438 26.234 1 96.69 185 ILE B N 1
ATOM 5032 C CA . ILE B 1 185 ? 12.562 16.734 24.938 1 96.69 185 ILE B CA 1
ATOM 5033 C C . ILE B 1 185 ? 13.055 18.172 24.891 1 96.69 185 ILE B C 1
ATOM 5035 O O . ILE B 1 185 ? 14.117 18.469 24.328 1 96.69 185 ILE B O 1
ATOM 5039 N N . ILE B 1 186 ? 12.242 19.109 25.469 1 96.69 186 ILE B N 1
ATOM 5040 C CA . ILE B 1 186 ? 12.672 20.5 25.547 1 96.69 186 ILE B CA 1
ATOM 5041 C C . ILE B 1 186 ? 14.016 20.594 26.266 1 96.69 186 ILE B C 1
ATOM 5043 O O . ILE B 1 186 ? 14.938 21.25 25.797 1 96.69 186 ILE B O 1
ATOM 5047 N N . ALA B 1 187 ? 14.141 19.906 27.359 1 96 187 ALA B N 1
ATOM 5048 C CA . ALA B 1 187 ? 15.375 19.906 28.141 1 96 187 ALA B CA 1
ATOM 5049 C C . ALA B 1 187 ? 16.531 19.328 27.328 1 96 187 ALA B C 1
ATOM 5051 O O . ALA B 1 187 ? 17.641 19.859 27.359 1 96 187 ALA B O 1
ATOM 5052 N N . GLU B 1 188 ? 16.25 18.312 26.625 1 94.31 188 GLU B N 1
ATOM 5053 C CA . GLU B 1 188 ? 17.266 17.672 25.797 1 94.31 188 GLU B CA 1
ATOM 5054 C C . GLU B 1 188 ? 17.766 18.609 24.703 1 94.31 188 GLU B C 1
ATOM 5056 O O . GLU B 1 188 ? 18.969 18.719 24.469 1 94.31 188 GLU B O 1
ATOM 5061 N N . VAL B 1 189 ? 16.859 19.219 24.047 1 94.75 189 VAL B N 1
ATOM 5062 C CA . VAL B 1 189 ? 17.172 20.141 22.969 1 94.75 189 VAL B CA 1
ATOM 5063 C C . VAL B 1 189 ? 17.938 21.344 23.516 1 94.75 189 VAL B C 1
ATOM 5065 O O . VAL B 1 189 ? 18.938 21.766 22.922 1 94.75 189 VAL B O 1
ATOM 5068 N N . GLU B 1 190 ? 17.516 21.828 24.641 1 95.31 190 GLU B N 1
ATOM 5069 C CA . GLU B 1 190 ? 18.156 23 25.234 1 95.31 190 GLU B CA 1
ATOM 5070 C C . GLU B 1 190 ? 19.547 22.688 25.75 1 95.31 190 GLU B C 1
ATOM 5072 O O . GLU B 1 190 ? 20.422 23.547 25.781 1 95.31 190 GLU B O 1
ATOM 5077 N N . ALA B 1 191 ? 19.734 21.453 26.109 1 94.25 191 ALA B N 1
ATOM 5078 C CA . ALA B 1 191 ? 21.062 21.031 26.547 1 94.25 191 ALA B CA 1
ATOM 5079 C C . ALA B 1 191 ? 22.078 21.125 25.406 1 94.25 191 ALA B C 1
ATOM 5081 O O . ALA B 1 191 ? 23.266 21.375 25.641 1 94.25 191 ALA B O 1
ATOM 5082 N N . VAL B 1 192 ? 21.578 21 24.312 1 92.44 192 VAL B N 1
ATOM 5083 C CA . VAL B 1 192 ? 22.453 21 23.156 1 92.44 192 VAL B CA 1
ATOM 5084 C C . VAL B 1 192 ? 22.469 22.375 22.516 1 92.44 192 VAL B C 1
ATOM 5086 O O . VAL B 1 192 ? 23.547 22.906 22.188 1 92.44 192 VAL B O 1
ATOM 5089 N N . ALA B 1 193 ? 21.375 23.016 22.375 1 93.81 193 ALA B N 1
ATOM 5090 C CA . ALA B 1 193 ? 21.234 24.266 21.625 1 93.81 193 ALA B CA 1
ATOM 5091 C C . ALA B 1 193 ? 21.469 25.469 22.531 1 93.81 193 ALA B C 1
ATOM 5093 O O . ALA B 1 193 ? 21.953 26.516 22.062 1 93.81 193 ALA B O 1
ATOM 5094 N N . GLY B 1 194 ? 21.094 25.422 23.719 1 92.88 194 GLY B N 1
ATOM 5095 C CA . GLY B 1 194 ? 21.109 26.516 24.672 1 92.88 194 GLY B CA 1
ATOM 5096 C C . GLY B 1 194 ? 19.812 26.672 25.438 1 92.88 194 GLY B C 1
ATOM 5097 O O . GLY B 1 194 ? 18.734 26.547 24.859 1 92.88 194 GLY B O 1
ATOM 5098 N N . ILE B 1 195 ? 19.938 27.062 26.672 1 93.06 195 ILE B N 1
ATOM 5099 C CA . ILE B 1 195 ? 18.797 27.188 27.562 1 93.06 195 ILE B CA 1
ATOM 5100 C C . ILE B 1 195 ? 17.906 28.344 27.094 1 93.06 195 ILE B C 1
ATOM 5102 O O . ILE B 1 195 ? 18.422 29.422 26.734 1 93.06 195 ILE B O 1
ATOM 5106 N N . GLY B 1 196 ? 16.641 28.109 27 1 92.44 196 GLY B N 1
ATOM 5107 C CA . GLY B 1 196 ? 15.688 29.156 26.688 1 92.44 196 GLY B CA 1
ATOM 5108 C C . GLY B 1 196 ? 15.422 29.281 25.188 1 92.44 196 GLY B C 1
ATOM 5109 O O . GLY B 1 196 ? 14.602 30.094 24.766 1 92.44 196 GLY B O 1
ATOM 5110 N N . LYS B 1 197 ? 16.016 28.438 24.391 1 93.5 197 LYS B N 1
ATOM 5111 C CA . LYS B 1 197 ? 15.898 28.578 22.953 1 93.5 197 LYS B CA 1
ATOM 5112 C C . LYS B 1 197 ? 14.625 27.922 22.438 1 93.5 197 LYS B C 1
ATOM 5114 O O . LYS B 1 197 ? 14.141 28.25 21.344 1 93.5 197 LYS B O 1
ATOM 5119 N N . ALA B 1 198 ? 14.156 26.984 23.172 1 95 198 ALA B N 1
ATOM 5120 C CA . ALA B 1 198 ? 12.859 26.406 22.828 1 95 198 ALA B CA 1
ATOM 5121 C C . ALA B 1 198 ? 11.719 27.344 23.203 1 95 198 ALA B C 1
ATOM 5123 O O . ALA B 1 198 ? 11.453 27.562 24.391 1 95 198 ALA B O 1
ATOM 5124 N N . VAL B 1 199 ? 10.992 27.891 22.203 1 92.81 199 VAL B N 1
ATOM 5125 C CA . VAL B 1 199 ? 10.039 28.953 22.531 1 92.81 199 VAL B CA 1
ATOM 5126 C C . VAL B 1 199 ? 8.633 28.531 22.125 1 92.81 199 VAL B C 1
ATOM 5128 O O . VAL B 1 199 ? 7.652 29.203 22.484 1 92.81 199 VAL B O 1
ATOM 5131 N N . SER B 1 200 ? 8.562 27.484 21.359 1 92.06 200 SER B N 1
ATOM 5132 C CA . SER B 1 200 ? 7.242 27.078 20.891 1 92.06 200 SER B CA 1
ATOM 5133 C C . SER B 1 200 ? 7.133 25.562 20.766 1 92.06 200 SER B C 1
ATOM 5135 O O . SER B 1 200 ? 8.125 24.891 20.469 1 92.06 200 SER B O 1
ATOM 5137 N N . VAL B 1 201 ? 5.949 25.047 21.016 1 93.19 201 VAL B N 1
ATOM 5138 C CA . VAL B 1 201 ? 5.594 23.656 20.781 1 93.19 201 VAL B CA 1
ATOM 5139 C C . VAL B 1 201 ? 4.305 23.578 19.969 1 93.19 201 VAL B C 1
ATOM 5141 O O . VAL B 1 201 ? 3.326 24.266 20.281 1 93.19 201 VAL B O 1
ATOM 5144 N N . VAL B 1 202 ? 4.387 22.812 18.906 1 91.38 202 VAL B N 1
ATOM 5145 C CA . VAL B 1 202 ? 3.217 22.641 18.047 1 91.38 202 VAL B CA 1
ATOM 5146 C C . VAL B 1 202 ? 2.801 21.156 18.031 1 91.38 202 VAL B C 1
ATOM 5148 O O . VAL B 1 202 ? 3.645 20.281 17.891 1 91.38 202 VAL B O 1
ATOM 5151 N N . SER B 1 203 ? 1.614 20.812 18.266 1 91.5 203 SER B N 1
ATOM 5152 C CA . SER B 1 203 ? 1.086 19.453 18.234 1 91.5 203 SER B CA 1
ATOM 5153 C C . SER B 1 203 ? -0.289 19.406 17.578 1 91.5 203 SER B C 1
ATOM 5155 O O . SER B 1 203 ? -0.806 20.438 17.141 1 91.5 203 SER B O 1
ATOM 5157 N N . ASP B 1 204 ? -0.775 18.203 17.438 1 85.38 204 ASP B N 1
ATOM 5158 C CA . ASP B 1 204 ? -2.16 18.109 16.984 1 85.38 204 ASP B CA 1
ATOM 5159 C C . ASP B 1 204 ? -3.125 18.594 18.062 1 85.38 204 ASP B C 1
ATOM 5161 O O . ASP B 1 204 ? -2.703 18.969 19.156 1 85.38 204 ASP B O 1
ATOM 5165 N N . ASN B 1 205 ? -4.395 18.766 17.812 1 76.94 205 ASN B N 1
ATOM 5166 C CA . ASN B 1 205 ? -5.34 19.422 18.703 1 76.94 205 ASN B CA 1
ATOM 5167 C C . ASN B 1 205 ? -6.203 18.406 19.438 1 76.94 205 ASN B C 1
ATOM 5169 O O . ASN B 1 205 ? -7.375 18.672 19.719 1 76.94 205 ASN B O 1
ATOM 5173 N N . ALA B 1 206 ? -5.637 17.375 19.781 1 82.75 206 ALA B N 1
ATOM 5174 C CA . ALA B 1 206 ? -6.379 16.391 20.562 1 82.75 206 ALA B CA 1
ATOM 5175 C C . ALA B 1 206 ? -6.535 16.844 22.016 1 82.75 206 ALA B C 1
ATOM 5177 O O . ALA B 1 206 ? -5.734 17.641 22.516 1 82.75 206 ALA B O 1
ATOM 5178 N N . PRO B 1 207 ? -7.586 16.438 22.641 1 85.19 207 PRO B N 1
ATOM 5179 C CA . PRO B 1 207 ? -7.828 16.891 24.016 1 85.19 207 PRO B CA 1
ATOM 5180 C C . PRO B 1 207 ? -6.648 16.609 24.938 1 85.19 207 PRO B C 1
ATOM 5182 O O . PRO B 1 207 ? -6.316 17.438 25.797 1 85.19 207 PRO B O 1
ATOM 5185 N N . ASN B 1 208 ? -6.047 15.492 24.812 1 90.25 208 ASN B N 1
ATOM 5186 C CA . ASN B 1 208 ? -4.895 15.172 25.641 1 90.25 208 ASN B CA 1
ATOM 5187 C C . ASN B 1 208 ? -3.742 16.141 25.406 1 90.25 208 ASN B C 1
ATOM 5189 O O . ASN B 1 208 ? -3.039 16.516 26.344 1 90.25 208 ASN B O 1
ATOM 5193 N N . MET B 1 209 ? -3.637 16.609 24.188 1 90.94 209 MET B N 1
ATOM 5194 C CA . MET B 1 209 ? -2.543 17.531 23.859 1 90.94 209 MET B CA 1
ATOM 5195 C C . MET B 1 209 ? -2.834 18.938 24.375 1 90.94 209 MET B C 1
ATOM 5197 O O . MET B 1 209 ? -1.915 19.672 24.75 1 90.94 209 MET B O 1
ATOM 5201 N N . LYS B 1 210 ? -4.121 19.297 24.438 1 87.38 210 LYS B N 1
ATOM 5202 C CA . LYS B 1 210 ? -4.484 20.578 25.031 1 87.38 210 LYS B CA 1
ATOM 5203 C C . LYS B 1 210 ? -4.094 20.641 26.5 1 87.38 210 LYS B C 1
ATOM 5205 O O . LYS B 1 210 ? -3.518 21.625 26.969 1 87.38 210 LYS B O 1
ATOM 5210 N N . LYS B 1 211 ? -4.449 19.578 27.109 1 92.38 211 LYS B N 1
ATOM 5211 C CA . LYS B 1 211 ? -4.059 19.484 28.5 1 92.38 211 LYS B CA 1
ATOM 5212 C C . LYS B 1 211 ? -2.539 19.484 28.656 1 92.38 211 LYS B C 1
ATOM 5214 O O . LYS B 1 211 ? -1.992 20.156 29.531 1 92.38 211 LYS B O 1
ATOM 5219 N N . ALA B 1 212 ? -1.887 18.75 27.828 1 94.62 212 ALA B N 1
ATOM 5220 C CA . ALA B 1 212 ? -0.426 18.734 27.828 1 94.62 212 ALA B CA 1
ATOM 5221 C C . ALA B 1 212 ? 0.151 20.125 27.625 1 94.62 212 ALA B C 1
ATOM 5223 O O . ALA B 1 212 ? 1.118 20.5 28.297 1 94.62 212 ALA B O 1
ATOM 5224 N N . GLY B 1 213 ? -0.425 20.875 26.75 1 92.62 213 GLY B N 1
ATOM 5225 C CA . GLY B 1 213 ? 0.029 22.234 26.484 1 92.62 213 GLY B CA 1
ATOM 5226 C C . GLY B 1 213 ? -0.025 23.125 27.688 1 92.62 213 GLY B C 1
ATOM 5227 O O . GLY B 1 213 ? 0.928 23.859 27.969 1 92.62 213 GLY B O 1
ATOM 5228 N N . ARG B 1 214 ? -1.074 23.062 28.422 1 91.75 214 ARG B N 1
ATOM 5229 C CA . ARG B 1 214 ? -1.21 23.875 29.625 1 91.75 214 ARG B CA 1
ATOM 5230 C C . ARG B 1 214 ? -0.128 23.516 30.641 1 91.75 214 ARG B C 1
ATOM 5232 O O . ARG B 1 214 ? 0.467 24.406 31.25 1 91.75 214 ARG B O 1
ATOM 5239 N N . LEU B 1 215 ? 0.062 22.25 30.719 1 96.12 215 LEU B N 1
ATOM 5240 C CA . LEU B 1 215 ? 1.052 21.781 31.688 1 96.12 215 LEU B CA 1
ATOM 5241 C C . LEU B 1 215 ? 2.461 22.172 31.25 1 96.12 215 LEU B C 1
ATOM 5243 O O . LEU B 1 215 ? 3.283 22.562 32.062 1 96.12 215 LEU B O 1
ATOM 5247 N N . VAL B 1 216 ? 2.754 22.078 30.016 1 95.69 216 VAL B N 1
ATOM 5248 C CA . VAL B 1 216 ? 4.066 22.422 29.484 1 95.69 216 VAL B CA 1
ATOM 5249 C C . VAL B 1 216 ? 4.316 23.922 29.672 1 95.69 216 VAL B C 1
ATOM 5251 O O . VAL B 1 216 ? 5.402 24.328 30.094 1 95.69 216 VAL B O 1
ATOM 5254 N N . GLU B 1 217 ? 3.346 24.734 29.375 1 92.94 217 GLU B N 1
ATOM 5255 C CA . GLU B 1 217 ? 3.479 26.172 29.531 1 92.94 217 GLU B CA 1
ATOM 5256 C C . GLU B 1 217 ? 3.697 26.547 31 1 92.94 217 GLU B C 1
ATOM 5258 O O . GLU B 1 217 ? 4.41 27.516 31.297 1 92.94 217 GLU B O 1
ATOM 5263 N N . ALA B 1 218 ? 3.08 25.828 31.828 1 94.06 218 ALA B N 1
ATOM 5264 C CA . ALA B 1 218 ? 3.277 26.062 33.25 1 94.06 218 ALA B CA 1
ATOM 5265 C C . ALA B 1 218 ? 4.707 25.734 33.688 1 94.06 218 ALA B C 1
ATOM 5267 O O . ALA B 1 218 ? 5.309 26.453 34.469 1 94.06 218 ALA B O 1
ATOM 5268 N N . ARG B 1 219 ? 5.23 24.688 33.125 1 94.56 219 ARG B N 1
ATOM 5269 C CA . ARG B 1 219 ? 6.57 24.219 33.469 1 94.56 219 ARG B CA 1
ATOM 5270 C C . ARG B 1 219 ? 7.637 25.062 32.75 1 94.56 219 ARG B C 1
ATOM 5272 O O . ARG B 1 219 ? 8.75 25.203 33.281 1 94.56 219 ARG B O 1
ATOM 5279 N N . HIS B 1 220 ? 7.234 25.5 31.594 1 94.25 220 HIS B N 1
ATOM 5280 C CA . HIS B 1 220 ? 8.133 26.297 30.766 1 94.25 220 HIS B CA 1
ATOM 5281 C C . HIS B 1 220 ? 7.477 27.609 30.359 1 94.25 220 HIS B C 1
ATOM 5283 O O . HIS B 1 220 ? 7 27.75 29.234 1 94.25 220 HIS B O 1
ATOM 5289 N N . PRO B 1 221 ? 7.621 28.578 31.156 1 89.69 221 PRO B N 1
ATOM 5290 C CA . PRO B 1 221 ? 6.879 29.828 30.953 1 89.69 221 PRO B CA 1
ATOM 5291 C C . PRO B 1 221 ? 7.262 30.516 29.641 1 89.69 221 PRO B C 1
ATOM 5293 O O . PRO B 1 221 ? 6.488 31.328 29.125 1 89.69 221 PRO B O 1
ATOM 5296 N N . ASN B 1 222 ? 8.406 30.25 29.109 1 87.75 222 ASN B N 1
ATOM 5297 C CA . ASN B 1 222 ? 8.844 30.891 27.875 1 87.75 222 ASN B CA 1
ATOM 5298 C C . ASN B 1 222 ? 8.367 30.141 26.641 1 87.75 222 ASN B C 1
ATOM 5300 O O . ASN B 1 222 ? 8.633 30.578 25.516 1 87.75 222 ASN B O 1
ATOM 5304 N N . VAL B 1 223 ? 7.656 29.109 26.844 1 91.94 223 VAL B N 1
ATOM 5305 C CA . VAL B 1 223 ? 7.23 28.281 25.719 1 91.94 223 VAL B CA 1
ATOM 5306 C C . VAL B 1 223 ? 5.746 28.5 25.438 1 91.94 223 VAL B C 1
ATOM 5308 O O . VAL B 1 223 ? 4.926 28.5 26.359 1 91.94 223 VAL B O 1
ATOM 5311 N N . VAL B 1 224 ? 5.453 28.734 24.188 1 87.69 224 VAL B N 1
ATOM 5312 C CA . VAL B 1 224 ? 4.062 28.859 23.75 1 87.69 224 VAL B CA 1
ATOM 5313 C C . VAL B 1 224 ? 3.615 27.562 23.078 1 87.69 224 VAL B C 1
ATOM 5315 O O . VAL B 1 224 ? 4.289 27.062 22.188 1 87.69 224 VAL B O 1
ATOM 5318 N N . PHE B 1 225 ? 2.527 27.031 23.562 1 89.31 225 PHE B N 1
ATOM 5319 C CA . PHE B 1 225 ? 1.975 25.812 23.016 1 89.31 225 PHE B CA 1
ATOM 5320 C C . PHE B 1 225 ? 0.813 26.109 22.078 1 89.31 225 PHE B C 1
ATOM 5322 O O . PHE B 1 225 ? -0.12 26.828 22.438 1 89.31 225 PHE B O 1
ATOM 5329 N N . SER B 1 226 ? 0.885 25.641 20.859 1 85 226 SER B N 1
ATOM 5330 C CA . SER B 1 226 ? -0.179 25.922 19.906 1 85 226 SER B CA 1
ATOM 5331 C C . SER B 1 226 ? -0.561 24.656 19.141 1 85 226 SER B C 1
ATOM 5333 O O . SER B 1 226 ? 0.237 23.719 19.031 1 85 226 SER B O 1
ATOM 5335 N N . GLY B 1 227 ? -1.772 24.625 18.672 1 86.06 227 GLY B N 1
ATOM 5336 C CA . GLY B 1 227 ? -2.201 23.578 17.766 1 86.06 227 GLY B CA 1
ATOM 5337 C C . GLY B 1 227 ? -1.743 23.797 16.328 1 86.06 227 GLY B C 1
ATOM 5338 O O . GLY B 1 227 ? -1.538 24.938 15.906 1 86.06 227 GLY B O 1
ATOM 5339 N N . CYS B 1 228 ? -1.584 22.719 15.625 1 87.56 228 CYS B N 1
ATOM 5340 C CA . CYS B 1 228 ? -1.166 22.797 14.227 1 87.56 228 CYS B CA 1
ATOM 5341 C C . CYS B 1 228 ? -2.297 23.328 13.352 1 87.56 228 CYS B C 1
ATOM 5343 O O . CYS B 1 228 ? -3.352 22.703 13.25 1 87.56 228 CYS B O 1
ATOM 5345 N N . SER B 1 229 ? -2.029 24.438 12.719 1 86.56 229 SER B N 1
ATOM 5346 C CA . SER B 1 229 ? -3.043 25.078 11.891 1 86.56 229 SER B CA 1
ATOM 5347 C C . SER B 1 229 ? -3.408 24.234 10.688 1 86.56 229 SER B C 1
ATOM 5349 O O . SER B 1 229 ? -4.57 24.203 10.273 1 86.56 229 SER B O 1
ATOM 5351 N N . ALA B 1 230 ? -2.416 23.625 10.07 1 87.69 230 ALA B N 1
ATOM 5352 C CA . ALA B 1 230 ? -2.705 22.734 8.938 1 87.69 230 ALA B CA 1
ATOM 5353 C C . ALA B 1 230 ? -3.639 21.609 9.352 1 87.69 230 ALA B C 1
ATOM 5355 O O . ALA B 1 230 ? -4.562 21.25 8.617 1 87.69 230 ALA B O 1
ATOM 5356 N N . HIS B 1 231 ? -3.4 21.078 10.516 1 87.75 231 HIS B N 1
ATOM 5357 C CA . HIS B 1 231 ? -4.262 20.016 11.039 1 87.75 231 HIS B CA 1
ATOM 5358 C C . HIS B 1 231 ? -5.676 20.531 11.289 1 87.75 231 HIS B C 1
ATOM 5360 O O . HIS B 1 231 ? -6.652 19.828 11.008 1 87.75 231 HIS B O 1
ATOM 5366 N N . ALA B 1 232 ? -5.77 21.688 11.773 1 88.19 232 ALA B N 1
ATOM 5367 C CA . ALA B 1 232 ? -7.066 22.297 12.078 1 88.19 232 ALA B CA 1
ATOM 5368 C C . ALA B 1 232 ? -7.902 22.453 10.812 1 88.19 232 ALA B C 1
ATOM 5370 O O . ALA B 1 232 ? -9.094 22.141 10.797 1 88.19 232 ALA B O 1
ATOM 5371 N N . ILE B 1 233 ? -7.289 22.922 9.812 1 90.62 233 ILE B N 1
ATOM 5372 C CA . ILE B 1 233 ? -8.008 23.156 8.562 1 90.62 233 ILE B CA 1
ATOM 5373 C C . ILE B 1 233 ? -8.383 21.812 7.938 1 90.62 233 ILE B C 1
ATOM 5375 O O . ILE B 1 233 ? -9.453 21.672 7.336 1 90.62 233 ILE B O 1
ATOM 5379 N N . ASN B 1 234 ? -7.504 20.906 7.996 1 90.31 234 ASN B N 1
ATOM 5380 C CA . ASN B 1 234 ? -7.824 19.562 7.523 1 90.31 234 ASN B CA 1
ATOM 5381 C C . ASN B 1 234 ? -9.047 19 8.234 1 90.31 234 ASN B C 1
ATOM 5383 O O . ASN B 1 234 ? -9.922 18.391 7.605 1 90.31 234 ASN B O 1
ATOM 5387 N N . LEU B 1 235 ? -9.102 19.172 9.562 1 90.12 235 LEU B N 1
ATOM 5388 C CA . LEU B 1 235 ? -10.25 18.719 10.336 1 90.12 235 LEU B CA 1
ATOM 5389 C C . LEU B 1 235 ? -11.492 19.516 9.977 1 90.12 235 LEU B C 1
ATOM 5391 O O . LEU B 1 235 ? -12.609 19 10.016 1 90.12 235 LEU B O 1
ATOM 5395 N N . LEU B 1 236 ? -11.289 20.781 9.672 1 93.12 236 LEU B N 1
ATOM 5396 C CA . LEU B 1 236 ? -12.398 21.594 9.203 1 93.12 236 LEU B CA 1
ATOM 5397 C C . LEU B 1 236 ? -13.031 21 7.953 1 93.12 236 LEU B C 1
ATOM 5399 O O . LEU B 1 236 ? -14.25 20.891 7.855 1 93.12 236 LEU B O 1
ATOM 5403 N N . LEU B 1 237 ? -12.188 20.672 7.102 1 93.75 237 LEU B N 1
ATOM 5404 C CA . LEU B 1 237 ? -12.672 20.031 5.879 1 93.75 237 LEU B CA 1
ATOM 5405 C C . LEU B 1 237 ? -13.43 18.75 6.199 1 93.75 237 LEU B C 1
ATOM 5407 O O . LEU B 1 237 ? -14.477 18.469 5.605 1 93.75 237 LEU B O 1
ATOM 5411 N N . LYS B 1 238 ? -12.938 17.938 7.078 1 92.81 238 LYS B N 1
ATOM 5412 C CA . LYS B 1 238 ? -13.625 16.734 7.543 1 92.81 238 LYS B CA 1
ATOM 5413 C C . LYS B 1 238 ? -15.031 17.047 8.023 1 92.81 238 LYS B C 1
ATOM 5415 O O . LYS B 1 238 ? -15.992 16.391 7.637 1 92.81 238 LYS B O 1
ATOM 5420 N N . ASP B 1 239 ? -15.148 18.062 8.859 1 94.12 239 ASP B N 1
ATOM 5421 C CA . ASP B 1 239 ? -16.438 18.453 9.414 1 94.12 239 ASP B CA 1
ATOM 5422 C C . ASP B 1 239 ? -17.406 18.875 8.312 1 94.12 239 ASP B C 1
ATOM 5424 O O . ASP B 1 239 ? -18.578 18.516 8.344 1 94.12 239 ASP B O 1
ATOM 5428 N N . ILE B 1 240 ? -16.875 19.547 7.422 1 95.75 240 ILE B N 1
ATOM 5429 C CA . ILE B 1 240 ? -17.703 20.062 6.328 1 95.75 240 ILE B CA 1
ATOM 5430 C C . ILE B 1 240 ? -18.188 18.891 5.465 1 95.75 240 ILE B C 1
ATOM 5432 O O . ILE B 1 240 ? -19.359 18.844 5.082 1 95.75 240 ILE B O 1
ATOM 5436 N N . LEU B 1 241 ? -17.391 17.953 5.191 1 94.69 241 LEU B N 1
ATOM 5437 C CA . LEU B 1 241 ? -17.719 16.828 4.34 1 94.69 241 LEU B CA 1
ATOM 5438 C C . LEU B 1 241 ? -18.75 15.93 5.004 1 94.69 241 LEU B C 1
ATOM 5440 O O . LEU B 1 241 ? -19.359 15.078 4.348 1 94.69 241 LEU B O 1
ATOM 5444 N N . ARG B 1 242 ? -19 16.156 6.281 1 94.19 242 ARG B N 1
ATOM 5445 C CA . ARG B 1 242 ? -19.984 15.367 7.012 1 94.19 242 ARG B CA 1
ATOM 5446 C C . ARG B 1 242 ? -21.359 16 6.918 1 94.19 242 ARG B C 1
ATOM 5448 O O . ARG B 1 242 ? -22.375 15.367 7.25 1 94.19 242 ARG B O 1
ATOM 5455 N N . ILE B 1 243 ? -21.406 17.266 6.461 1 96 243 ILE B N 1
ATOM 5456 C CA . ILE B 1 243 ? -22.703 17.891 6.207 1 96 243 ILE B CA 1
ATOM 5457 C C . ILE B 1 243 ? -23.453 17.109 5.125 1 96 243 ILE B C 1
ATOM 5459 O O . ILE B 1 243 ? -22.844 16.656 4.156 1 96 243 ILE B O 1
ATOM 5463 N N . ASP B 1 244 ? -24.688 17.016 5.188 1 95.88 244 ASP B N 1
ATOM 5464 C CA . ASP B 1 244 ? -25.516 16.109 4.375 1 95.88 244 ASP B CA 1
ATOM 5465 C C . ASP B 1 244 ? -25.266 16.328 2.887 1 95.88 244 ASP B C 1
ATOM 5467 O O . ASP B 1 244 ? -25.047 15.375 2.137 1 95.88 244 ASP B O 1
ATOM 5471 N N . LEU B 1 245 ? -25.297 17.562 2.502 1 96.5 245 LEU B N 1
ATOM 5472 C CA . LEU B 1 245 ? -25.078 17.875 1.095 1 96.5 245 LEU B CA 1
ATOM 5473 C C . LEU B 1 245 ? -23.75 17.312 0.614 1 96.5 245 LEU B C 1
ATOM 5475 O O . LEU B 1 245 ? -23.688 16.609 -0.406 1 96.5 245 LEU B O 1
ATOM 5479 N N . PHE B 1 246 ? -22.734 17.578 1.34 1 97 246 PHE B N 1
ATOM 5480 C CA . PHE B 1 246 ? -21.375 17.156 0.982 1 97 246 PHE B CA 1
ATOM 5481 C C . PHE B 1 246 ? -21.25 15.641 1.086 1 97 246 PHE B C 1
ATOM 5483 O O . PHE B 1 246 ? -20.672 15 0.207 1 97 246 PHE B O 1
ATOM 5490 N N . ALA B 1 247 ? -21.797 15.094 2.145 1 96.31 247 ALA B N 1
ATOM 5491 C CA . ALA B 1 247 ? -21.719 13.656 2.398 1 96.31 247 ALA B CA 1
ATOM 5492 C C . ALA B 1 247 ? -22.375 12.867 1.271 1 96.31 247 ALA B C 1
ATOM 5494 O O . ALA B 1 247 ? -21.844 11.852 0.824 1 96.31 247 ALA B O 1
ATOM 5495 N N . ASP B 1 248 ? -23.469 13.336 0.851 1 96.75 248 ASP B N 1
ATOM 5496 C CA . ASP B 1 248 ? -24.203 12.656 -0.212 1 96.75 248 ASP B CA 1
ATOM 5497 C C . ASP B 1 248 ? -23.422 12.688 -1.526 1 96.75 248 ASP B C 1
ATOM 5499 O O . ASP B 1 248 ? -23.312 11.672 -2.209 1 96.75 248 ASP B O 1
ATOM 5503 N N . VAL B 1 249 ? -22.953 13.805 -1.85 1 97.19 249 VAL B N 1
ATOM 5504 C CA . VAL B 1 249 ? -22.188 13.961 -3.078 1 97.19 249 VAL B CA 1
ATOM 5505 C C . VAL B 1 249 ? -20.938 13.086 -3.023 1 97.19 249 VAL B C 1
ATOM 5507 O O . VAL B 1 249 ? -20.609 12.406 -3.996 1 97.19 249 VAL B O 1
ATOM 5510 N N . LEU B 1 250 ? -20.297 13.141 -1.908 1 96.19 250 LEU B N 1
ATOM 5511 C CA . LEU B 1 250 ? -19.078 12.344 -1.734 1 96.19 250 LEU B CA 1
ATOM 5512 C C . LEU B 1 250 ? -19.375 10.859 -1.87 1 96.19 250 LEU B C 1
ATOM 5514 O O . LEU B 1 250 ? -18.656 10.133 -2.562 1 96.19 250 LEU B O 1
ATOM 5518 N N . LYS B 1 251 ? -20.391 10.406 -1.211 1 96.44 251 LYS B N 1
ATOM 5519 C CA . LYS B 1 251 ? -20.797 9.008 -1.27 1 96.44 251 LYS B CA 1
ATOM 5520 C C . LYS B 1 251 ? -21.016 8.555 -2.711 1 96.44 251 LYS B C 1
ATOM 5522 O O . LYS B 1 251 ? -20.531 7.5 -3.119 1 96.44 251 LYS B O 1
ATOM 5527 N N . LYS B 1 252 ? -21.734 9.32 -3.455 1 96.88 252 LYS B N 1
ATOM 5528 C CA . LYS B 1 252 ? -22.031 9 -4.848 1 96.88 252 LYS B CA 1
ATOM 5529 C C . LYS B 1 252 ? -20.766 9.039 -5.703 1 96.88 252 LYS B C 1
ATOM 5531 O O . LYS B 1 252 ? -20.547 8.164 -6.547 1 96.88 252 LYS B O 1
ATOM 5536 N N . ALA B 1 253 ? -19.969 10.078 -5.465 1 96.19 253 ALA B N 1
ATOM 5537 C CA . ALA B 1 253 ? -18.719 10.188 -6.207 1 96.19 253 ALA B CA 1
ATOM 5538 C C . ALA B 1 253 ? -17.828 8.977 -5.953 1 96.19 253 ALA B C 1
ATOM 5540 O O . ALA B 1 253 ? -17.25 8.414 -6.887 1 96.19 253 ALA B O 1
ATOM 5541 N N . VAL B 1 254 ? -17.688 8.586 -4.715 1 95.31 254 VAL B N 1
ATOM 5542 C CA . VAL B 1 254 ? -16.859 7.457 -4.332 1 95.31 254 VAL B CA 1
ATOM 5543 C C . VAL B 1 254 ? -17.391 6.176 -4.973 1 95.31 254 VAL B C 1
ATOM 5545 O O . VAL B 1 254 ? -16.609 5.328 -5.418 1 95.31 254 VAL B O 1
ATOM 5548 N N . LYS B 1 255 ? -18.703 6.016 -5.027 1 94.81 255 LYS B N 1
ATOM 5549 C CA . LYS B 1 255 ? -19.312 4.855 -5.668 1 94.81 255 LYS B CA 1
ATOM 5550 C C . LYS B 1 255 ? -18.922 4.773 -7.141 1 94.81 255 LYS B C 1
ATOM 5552 O O . LYS B 1 255 ? -18.594 3.693 -7.641 1 94.81 255 LYS B O 1
ATOM 5557 N N . VAL B 1 256 ? -18.891 5.863 -7.785 1 94.62 256 VAL B N 1
ATOM 5558 C CA . VAL B 1 256 ? -18.531 5.926 -9.195 1 94.62 256 VAL B CA 1
ATOM 5559 C C . VAL B 1 256 ? -17.078 5.531 -9.383 1 94.62 256 VAL B C 1
ATOM 5561 O O . VAL B 1 256 ? -16.75 4.66 -10.188 1 94.62 256 VAL B O 1
ATOM 5564 N N . VAL B 1 257 ? -16.25 6.168 -8.57 1 93.38 257 VAL B N 1
ATOM 5565 C CA . VAL B 1 257 ? -14.812 5.957 -8.688 1 93.38 257 VAL B CA 1
ATOM 5566 C C . VAL B 1 257 ? -14.477 4.504 -8.367 1 93.38 257 VAL B C 1
ATOM 5568 O O . VAL B 1 257 ? -13.719 3.859 -9.102 1 93.38 257 VAL B O 1
ATOM 5571 N N . THR B 1 258 ? -15.016 3.973 -7.355 1 91.88 258 THR B N 1
ATOM 5572 C CA . THR B 1 258 ? -14.734 2.605 -6.934 1 91.88 258 THR B CA 1
ATOM 5573 C C . THR B 1 258 ? -15.227 1.604 -7.973 1 91.88 258 THR B C 1
ATOM 5575 O O . THR B 1 258 ? -14.547 0.61 -8.25 1 91.88 258 THR B O 1
ATOM 5578 N N . PHE B 1 259 ? -16.438 1.846 -8.531 1 91.62 259 PHE B N 1
ATOM 5579 C CA . PHE B 1 259 ? -16.984 0.971 -9.562 1 91.62 259 PHE B CA 1
ATOM 5580 C C . PHE B 1 259 ? -16.047 0.882 -10.758 1 91.62 259 PHE B C 1
ATOM 5582 O O . PHE B 1 259 ? -15.75 -0.212 -11.242 1 91.62 259 PHE B O 1
ATOM 5589 N N . ILE B 1 260 ? -15.578 1.996 -11.195 1 90.12 260 ILE B N 1
ATOM 5590 C CA . ILE B 1 260 ? -14.75 2.062 -12.391 1 90.12 260 ILE B CA 1
ATOM 5591 C C . ILE B 1 260 ? -13.383 1.451 -12.109 1 90.12 260 ILE B C 1
ATOM 5593 O O . ILE B 1 260 ? -12.875 0.656 -12.906 1 90.12 260 ILE B O 1
ATOM 5597 N N . ARG B 1 261 ? -12.828 1.793 -11.008 1 88.69 261 ARG B N 1
ATOM 5598 C CA . ARG B 1 261 ? -11.477 1.352 -10.68 1 88.69 261 ARG B CA 1
ATOM 5599 C C . ARG B 1 261 ? -11.445 -0.149 -10.406 1 88.69 261 ARG B C 1
ATOM 5601 O O . ARG B 1 261 ? -10.391 -0.785 -10.547 1 88.69 261 ARG B O 1
ATOM 5608 N N . ALA B 1 262 ? -12.594 -0.707 -10.023 1 86.94 262 ALA B N 1
ATOM 5609 C CA . ALA B 1 262 ? -12.672 -2.137 -9.734 1 86.94 262 ALA B CA 1
ATOM 5610 C C . ALA B 1 262 ? -12.742 -2.953 -11.016 1 86.94 262 ALA B C 1
ATOM 5612 O O . ALA B 1 262 ? -12.609 -4.18 -10.992 1 86.94 262 ALA B O 1
ATOM 5613 N N . ARG B 1 263 ? -12.914 -2.279 -12.078 1 87.5 263 ARG B N 1
ATOM 5614 C CA . ARG B 1 263 ? -13.102 -2.959 -13.352 1 87.5 263 ARG B CA 1
ATOM 5615 C C . ARG B 1 263 ? -12.055 -2.523 -14.367 1 87.5 263 ARG B C 1
ATOM 5617 O O . ARG B 1 263 ? -12.172 -1.46 -14.984 1 87.5 263 ARG B O 1
ATOM 5624 N N . ASN B 1 264 ? -11.148 -3.371 -14.664 1 83.06 264 ASN B N 1
ATOM 5625 C CA . ASN B 1 264 ? -9.93 -3.047 -15.391 1 83.06 264 ASN B CA 1
ATOM 5626 C C . ASN B 1 264 ? -10.219 -2.592 -16.812 1 83.06 264 ASN B C 1
ATOM 5628 O O . ASN B 1 264 ? -9.641 -1.618 -17.297 1 83.06 264 ASN B O 1
ATOM 5632 N N . ILE B 1 265 ? -11.078 -3.311 -17.469 1 82.31 265 ILE B N 1
ATOM 5633 C CA . ILE B 1 265 ? -11.375 -2.988 -18.859 1 82.31 265 ILE B CA 1
ATOM 5634 C C . ILE B 1 265 ? -12.008 -1.602 -18.938 1 82.31 265 ILE B C 1
ATOM 5636 O O . ILE B 1 265 ? -11.625 -0.786 -19.781 1 82.31 265 ILE B O 1
ATOM 5640 N N . LEU B 1 266 ? -12.945 -1.4 -18.062 1 85.88 266 LEU B N 1
ATOM 5641 C CA . LEU B 1 266 ? -13.617 -0.107 -18.031 1 85.88 266 LEU B CA 1
ATOM 5642 C C . LEU B 1 266 ? -12.633 1.01 -17.703 1 85.88 266 LEU B C 1
ATOM 5644 O O . LEU B 1 266 ? -12.633 2.051 -18.375 1 85.88 266 LEU B O 1
ATOM 5648 N N . LEU B 1 267 ? -11.852 0.808 -16.734 1 88.06 267 LEU B N 1
ATOM 5649 C CA . LEU B 1 267 ? -10.852 1.786 -16.312 1 88.06 267 LEU B CA 1
ATOM 5650 C C . LEU B 1 267 ? -9.883 2.094 -17.453 1 88.06 267 LEU B C 1
ATOM 5652 O O . LEU B 1 267 ? -9.555 3.258 -17.688 1 88.06 267 LEU B O 1
ATOM 5656 N N . ASP B 1 268 ? -9.461 1.067 -18.125 1 85.5 268 ASP B N 1
ATOM 5657 C CA . ASP B 1 268 ? -8.523 1.248 -19.219 1 85.5 268 ASP B CA 1
ATOM 5658 C C . ASP B 1 268 ? -9.156 2.029 -20.359 1 85.5 268 ASP B C 1
ATOM 5660 O O . ASP B 1 268 ? -8.492 2.836 -21.016 1 85.5 268 ASP B O 1
ATOM 5664 N N . ARG B 1 269 ? -10.391 1.759 -20.594 1 84.81 269 ARG B N 1
ATOM 5665 C CA . ARG B 1 269 ? -11.102 2.488 -21.641 1 84.81 269 ARG B CA 1
ATOM 5666 C C . ARG B 1 269 ? -11.211 3.971 -21.297 1 84.81 269 ARG B C 1
ATOM 5668 O O . ARG B 1 269 ? -11 4.832 -22.156 1 84.81 269 ARG B O 1
ATOM 5675 N N . VAL B 1 270 ? -11.555 4.184 -20.094 1 87.5 270 VAL B N 1
ATOM 5676 C CA . VAL B 1 270 ? -11.672 5.562 -19.641 1 87.5 270 VAL B CA 1
ATOM 5677 C C . VAL B 1 270 ? -10.32 6.262 -19.734 1 87.5 270 VAL B C 1
ATOM 5679 O O . VAL B 1 270 ? -10.234 7.402 -20.203 1 87.5 270 VAL B O 1
ATOM 5682 N N . ARG B 1 271 ? -9.297 5.594 -19.375 1 86.88 271 ARG B N 1
ATOM 5683 C CA . ARG B 1 271 ? -7.949 6.152 -19.453 1 86.88 271 ARG B CA 1
ATOM 5684 C C . ARG B 1 271 ? -7.539 6.418 -20.891 1 86.88 271 ARG B C 1
ATOM 5686 O O . ARG B 1 271 ? -6.934 7.453 -21.188 1 86.88 271 ARG B O 1
ATOM 5693 N N . ALA B 1 272 ? -7.832 5.465 -21.719 1 84.12 272 ALA B N 1
ATOM 5694 C CA . ALA B 1 272 ? -7.496 5.609 -23.141 1 84.12 272 ALA B CA 1
ATOM 5695 C C . ALA B 1 272 ? -8.188 6.82 -23.75 1 84.12 272 ALA B C 1
ATOM 5697 O O . ALA B 1 272 ? -7.574 7.594 -24.484 1 84.12 272 ALA B O 1
ATOM 5698 N N . LYS B 1 273 ? -9.406 6.961 -23.438 1 85.62 273 LYS B N 1
ATOM 5699 C CA . LYS B 1 273 ? -10.156 8.094 -23.969 1 85.62 273 LYS B CA 1
ATOM 5700 C C . LYS B 1 273 ? -9.656 9.414 -23.375 1 85.62 273 LYS B C 1
ATOM 5702 O O . LYS B 1 273 ? -9.602 10.422 -24.078 1 85.62 273 LYS B O 1
ATOM 5707 N N . ARG B 1 274 ? -9.375 9.336 -22.172 1 86.81 274 ARG B N 1
ATOM 5708 C CA . ARG B 1 274 ? -8.867 10.531 -21.5 1 86.81 274 ARG B CA 1
ATOM 5709 C C . ARG B 1 274 ? -7.578 11.016 -22.156 1 86.81 274 ARG B C 1
ATOM 5711 O O . ARG B 1 274 ? -7.367 12.219 -22.312 1 86.81 274 ARG B O 1
ATOM 5718 N N . ARG B 1 275 ? -6.773 10.078 -22.5 1 83.25 275 ARG B N 1
ATOM 5719 C CA . ARG B 1 275 ? -5.5 10.406 -23.125 1 83.25 275 ARG B CA 1
ATOM 5720 C C . ARG B 1 275 ? -5.715 11.117 -24.469 1 83.25 275 ARG B C 1
ATOM 5722 O O . ARG B 1 275 ? -4.863 11.891 -24.906 1 83.25 275 ARG B O 1
ATOM 5729 N N . GLN B 1 276 ? -6.859 10.859 -25 1 82.88 276 GLN B N 1
ATOM 5730 C CA . GLN B 1 276 ? -7.184 11.453 -26.297 1 82.88 276 GLN B CA 1
ATOM 5731 C C . GLN B 1 276 ? -7.75 12.867 -26.125 1 82.88 276 GLN B C 1
ATOM 5733 O O . GLN B 1 276 ? -7.883 13.609 -27.094 1 82.88 276 GLN B O 1
ATOM 5738 N N . LEU B 1 277 ? -8.039 13.18 -24.844 1 81.81 277 LEU B N 1
ATOM 5739 C CA . LEU B 1 277 ? -8.633 14.477 -24.562 1 81.81 277 LEU B CA 1
ATOM 5740 C C . LEU B 1 277 ? -7.699 15.328 -23.719 1 81.81 277 LEU B C 1
ATOM 5742 O O . LEU B 1 277 ? -7.637 15.164 -22.5 1 81.81 277 LEU B O 1
ATOM 5746 N N . PRO B 1 278 ? -7.082 16.219 -24.297 1 70.94 278 PRO B N 1
ATOM 5747 C CA . PRO B 1 278 ? -6.059 17 -23.594 1 70.94 278 PRO B CA 1
ATOM 5748 C C . PRO B 1 278 ? -6.598 17.688 -22.344 1 70.94 278 PRO B C 1
ATOM 5750 O O . PRO B 1 278 ? -5.926 17.734 -21.312 1 70.94 278 PRO B O 1
ATOM 5753 N N . ARG B 1 279 ? -7.77 18.297 -22.438 1 66.44 279 ARG B N 1
ATOM 5754 C CA . ARG B 1 279 ? -8.297 19.062 -21.312 1 66.44 279 ARG B CA 1
ATOM 5755 C C . ARG B 1 279 ? -8.586 18.156 -20.125 1 66.44 279 ARG B C 1
ATOM 5757 O O . ARG B 1 279 ? -8.344 18.531 -18.969 1 66.44 279 ARG B O 1
ATOM 5764 N N . VAL B 1 280 ? -9.047 16.984 -20.453 1 69.75 280 VAL B N 1
ATOM 5765 C CA . VAL B 1 280 ? -9.43 16.031 -19.406 1 69.75 280 VAL B CA 1
ATOM 5766 C C . VAL B 1 280 ? -8.188 15.336 -18.859 1 69.75 280 VAL B C 1
ATOM 5768 O O . VAL B 1 280 ? -8.133 15.008 -17.672 1 69.75 280 VAL B O 1
ATOM 5771 N N . ALA B 1 281 ? -7.277 15.234 -19.672 1 67.12 281 ALA B N 1
ATOM 5772 C CA . ALA B 1 281 ? -6.047 14.555 -19.281 1 67.12 281 ALA B CA 1
ATOM 5773 C C . ALA B 1 281 ? -5.332 15.312 -18.172 1 67.12 281 ALA B C 1
ATOM 5775 O O . ALA B 1 281 ? -4.762 14.703 -17.266 1 67.12 281 ALA B O 1
ATOM 5776 N N . LYS B 1 282 ? -5.504 16.547 -18.203 1 65.25 282 LYS B N 1
ATOM 5777 C CA . LYS B 1 282 ? -4.863 17.391 -17.188 1 65.25 282 LYS B CA 1
ATOM 5778 C C . LYS B 1 282 ? -5.578 17.281 -15.852 1 65.25 282 LYS B C 1
ATOM 5780 O O . LYS B 1 282 ? -4.973 17.484 -14.797 1 65.25 282 LYS B O 1
ATOM 5785 N N . ALA B 1 283 ? -6.879 16.938 -15.977 1 64.88 283 ALA B N 1
ATOM 5786 C CA . ALA B 1 283 ? -7.691 16.891 -14.766 1 64.88 283 ALA B CA 1
ATOM 5787 C C . ALA B 1 283 ? -7.305 15.703 -13.883 1 64.88 283 ALA B C 1
ATOM 5789 O O . ALA B 1 283 ? -7.562 15.703 -12.68 1 64.88 283 ALA B O 1
ATOM 5790 N N . GLY B 1 284 ? -6.586 14.805 -14.438 1 72.19 284 GLY B N 1
ATOM 5791 C CA . GLY B 1 284 ? -6.039 13.727 -13.633 1 72.19 284 GLY B CA 1
ATOM 5792 C C . GLY B 1 284 ? -6.914 12.484 -13.617 1 72.19 284 GLY B C 1
ATOM 5793 O O . GLY B 1 284 ? -8.023 12.5 -14.156 1 72.19 284 GLY B O 1
ATOM 5794 N N . GLU B 1 285 ? -6.477 11.453 -12.961 1 81.56 285 GLU B N 1
ATOM 5795 C CA . GLU B 1 285 ? -7.125 10.148 -12.859 1 81.56 285 GLU B CA 1
ATOM 5796 C C . GLU B 1 285 ? -8.18 10.141 -11.758 1 81.56 285 GLU B C 1
ATOM 5798 O O . GLU B 1 285 ? -8.164 11.008 -10.875 1 81.56 285 GLU B O 1
ATOM 5803 N N . LEU B 1 286 ? -9.164 9.297 -11.984 1 86.38 286 LEU B N 1
ATOM 5804 C CA . LEU B 1 286 ? -10.133 9.078 -10.914 1 86.38 286 LEU B CA 1
ATOM 5805 C C . LEU B 1 286 ? -9.438 8.703 -9.609 1 86.38 286 LEU B C 1
ATOM 5807 O O . LEU B 1 286 ? -8.641 7.762 -9.578 1 86.38 286 LEU B O 1
ATOM 5811 N N . ALA B 1 287 ? -9.688 9.492 -8.602 1 83.38 287 ALA B N 1
ATOM 5812 C CA . ALA B 1 287 ? -8.953 9.344 -7.348 1 83.38 287 ALA B CA 1
ATOM 5813 C C . ALA B 1 287 ? -9.828 8.703 -6.277 1 83.38 287 ALA B C 1
ATOM 5815 O O . ALA B 1 287 ? -10.953 9.148 -6.035 1 83.38 287 ALA B O 1
ATOM 5816 N N . VAL B 1 288 ? -9.312 7.676 -5.688 1 83.31 288 VAL B N 1
ATOM 5817 C CA . VAL B 1 288 ? -9.984 7.094 -4.531 1 83.31 288 VAL B CA 1
ATOM 5818 C C . VAL B 1 288 ? -9.617 7.871 -3.271 1 83.31 288 VAL B C 1
ATOM 5820 O O . VAL B 1 288 ? -8.445 8.195 -3.051 1 83.31 288 VAL B O 1
ATOM 5823 N N . PRO B 1 289 ? -10.648 8.188 -2.527 1 82.94 289 PRO B N 1
ATOM 5824 C CA . PRO B 1 289 ? -10.328 8.938 -1.313 1 82.94 289 PRO B CA 1
ATOM 5825 C C . PRO B 1 289 ? -9.523 8.125 -0.306 1 82.94 289 PRO B C 1
ATOM 5827 O O . PRO B 1 289 ? -9.68 6.902 -0.226 1 82.94 289 PRO B O 1
ATOM 5830 N N . VAL B 1 290 ? -8.5 8.695 0.285 1 77.62 290 VAL B N 1
ATOM 5831 C CA . VAL B 1 290 ? -7.723 8.102 1.368 1 77.62 290 VAL B CA 1
ATOM 5832 C C . VAL B 1 290 ? -8.273 8.562 2.715 1 77.62 290 VAL B C 1
ATOM 5834 O O . VAL B 1 290 ? -8.656 9.727 2.863 1 77.62 290 VAL B O 1
ATOM 5837 N N . SER B 1 291 ? -8.164 7.516 3.584 1 70.19 291 SER B N 1
ATOM 5838 C CA . SER B 1 291 ? -8.695 7.832 4.906 1 70.19 291 SER B CA 1
ATOM 5839 C C . SER B 1 291 ? -7.785 8.805 5.648 1 70.19 291 SER B C 1
ATOM 5841 O O . SER B 1 291 ? -6.566 8.781 5.473 1 70.19 291 SER B O 1
ATOM 5843 N N . THR B 1 292 ? -8.055 9.906 6.078 1 67.5 292 THR B N 1
ATOM 5844 C CA . THR B 1 292 ? -7.391 10.805 7.012 1 67.5 292 THR B CA 1
ATOM 5845 C C . THR B 1 292 ? -6.895 12.055 6.293 1 67.5 292 THR B C 1
ATOM 5847 O O . THR B 1 292 ? -6.488 13.031 6.934 1 67.5 292 THR B O 1
ATOM 5850 N N . ARG B 1 293 ? -6.824 11.867 4.949 1 71.94 293 ARG B N 1
ATOM 5851 C CA . ARG B 1 293 ? -6.516 13.07 4.184 1 71.94 293 ARG B CA 1
ATOM 5852 C C . ARG B 1 293 ? -7.758 13.609 3.482 1 71.94 293 ARG B C 1
ATOM 5854 O O . ARG B 1 293 ? -8.031 13.25 2.336 1 71.94 293 ARG B O 1
ATOM 5861 N N . TRP B 1 294 ? -8.336 14.508 4.117 1 77.94 294 TRP B N 1
ATOM 5862 C CA . TRP B 1 294 ? -9.672 14.922 3.717 1 77.94 294 TRP B CA 1
ATOM 5863 C C . TRP B 1 294 ? -9.641 15.68 2.395 1 77.94 294 TRP B C 1
ATOM 5865 O O . TRP B 1 294 ? -10.648 15.766 1.693 1 77.94 294 TRP B O 1
ATOM 5875 N N . TYR B 1 295 ? -8.438 16.188 2.092 1 83.81 295 TYR B N 1
ATOM 5876 C CA . TYR B 1 295 ? -8.25 16.781 0.779 1 83.81 295 TYR B CA 1
ATOM 5877 C C . TYR B 1 295 ? -8.477 15.766 -0.331 1 83.81 295 TYR B C 1
ATOM 5879 O O . TYR B 1 295 ? -8.961 16.109 -1.409 1 83.81 295 TYR B O 1
ATOM 5887 N N . ALA B 1 296 ? -8.234 14.594 -0.003 1 85.44 296 ALA B N 1
ATOM 5888 C CA . ALA B 1 296 ? -8.375 13.539 -1 1 85.44 296 ALA B CA 1
ATOM 5889 C C . ALA B 1 296 ? -9.844 13.289 -1.327 1 85.44 296 ALA B C 1
ATOM 5891 O O . ALA B 1 296 ? -10.18 12.883 -2.443 1 85.44 296 ALA B O 1
ATOM 5892 N N . GLN B 1 297 ? -10.672 13.484 -0.335 1 90.56 297 GLN B N 1
ATOM 5893 C CA . GLN B 1 297 ? -12.102 13.328 -0.578 1 90.56 297 GLN B CA 1
ATOM 5894 C C . GLN B 1 297 ? -12.609 14.383 -1.557 1 90.56 297 GLN B C 1
ATOM 5896 O O . GLN B 1 297 ? -13.352 14.07 -2.488 1 90.56 297 GLN B O 1
ATOM 5901 N N . ASP B 1 298 ? -12.133 15.594 -1.294 1 90 298 ASP B N 1
ATOM 5902 C CA . ASP B 1 298 ? -12.477 16.672 -2.205 1 90 298 ASP B CA 1
ATOM 5903 C C . ASP B 1 298 ? -11.93 16.406 -3.607 1 90 298 ASP B C 1
ATOM 5905 O O . ASP B 1 298 ? -12.617 16.656 -4.602 1 90 298 ASP B O 1
ATOM 5909 N N . LYS B 1 299 ? -10.773 15.906 -3.682 1 90.19 299 LYS B N 1
ATOM 5910 C CA . LYS B 1 299 ? -10.148 15.594 -4.961 1 90.19 299 LYS B CA 1
ATOM 5911 C C . LYS B 1 299 ? -10.93 14.508 -5.703 1 90.19 299 LYS B C 1
ATOM 5913 O O . LYS B 1 299 ? -11.008 14.531 -6.934 1 90.19 299 LYS B O 1
ATOM 5918 N N . SER B 1 300 ? -11.438 13.594 -4.992 1 92.81 300 SER B N 1
ATOM 5919 C CA . SER B 1 300 ? -12.234 12.531 -5.598 1 92.81 300 SER B CA 1
ATOM 5920 C C . SER B 1 300 ? -13.477 13.094 -6.277 1 92.81 300 SER B C 1
ATOM 5922 O O . SER B 1 300 ? -13.773 12.742 -7.422 1 92.81 300 SER B O 1
ATOM 5924 N N . ILE B 1 301 ? -14.172 13.984 -5.621 1 94.31 301 ILE B N 1
ATOM 5925 C CA . ILE B 1 301 ? -15.352 14.617 -6.199 1 94.31 301 ILE B CA 1
ATOM 5926 C C . ILE B 1 301 ? -14.961 15.383 -7.461 1 94.31 301 ILE B C 1
ATOM 5928 O O . ILE B 1 301 ? -15.594 15.242 -8.508 1 94.31 301 ILE B O 1
ATOM 5932 N N . LYS B 1 302 ? -13.898 16.094 -7.395 1 92.69 302 LYS B N 1
ATOM 5933 C CA . LYS B 1 302 ? -13.414 16.891 -8.523 1 92.69 302 LYS B CA 1
ATOM 5934 C C . LYS B 1 302 ? -13.062 16 -9.703 1 92.69 302 LYS B C 1
ATOM 5936 O O . LYS B 1 302 ? -13.344 16.344 -10.852 1 92.69 302 LYS B O 1
ATOM 5941 N N . SER B 1 303 ? -12.453 14.93 -9.367 1 91.81 303 SER B N 1
ATOM 5942 C CA . SER B 1 303 ? -12.047 14.016 -10.43 1 91.81 303 SER B CA 1
ATOM 5943 C C . SER B 1 303 ? -13.25 13.484 -11.195 1 91.81 303 SER B C 1
ATOM 5945 O O . SER B 1 303 ? -13.203 13.344 -12.422 1 91.81 303 SER B O 1
ATOM 5947 N N . VAL B 1 304 ? -14.281 13.203 -10.5 1 94.06 304 VAL B N 1
ATOM 5948 C CA . VAL B 1 304 ? -15.492 12.695 -11.133 1 94.06 304 VAL B CA 1
ATOM 5949 C C . VAL B 1 304 ? -16.109 13.781 -12.008 1 94.06 304 VAL B C 1
ATOM 5951 O O . VAL B 1 304 ? -16.469 13.531 -13.164 1 94.06 304 VAL B O 1
ATOM 5954 N N . ILE B 1 305 ? -16.172 14.977 -11.547 1 92.44 305 ILE B N 1
ATOM 5955 C CA . ILE B 1 305 ? -16.797 16.078 -12.266 1 92.44 305 ILE B CA 1
ATOM 5956 C C . ILE B 1 305 ? -15.984 16.391 -13.523 1 92.44 305 ILE B C 1
ATOM 5958 O O . ILE B 1 305 ? -16.562 16.625 -14.594 1 92.44 305 ILE B O 1
ATOM 5962 N N . ARG B 1 306 ? -14.766 16.391 -13.398 1 90.19 306 ARG B N 1
ATOM 5963 C CA . ARG B 1 306 ? -13.891 16.734 -14.516 1 90.19 306 ARG B CA 1
ATOM 5964 C C . ARG B 1 306 ? -13.984 15.68 -15.617 1 90.19 306 ARG B C 1
ATOM 5966 O O . ARG B 1 306 ? -13.75 15.977 -16.797 1 90.19 306 ARG B O 1
ATOM 5973 N N . ASN B 1 307 ? -14.344 14.477 -15.211 1 90.69 307 ASN B N 1
ATOM 5974 C CA . ASN B 1 307 ? -14.438 13.391 -16.172 1 90.69 307 ASN B CA 1
ATOM 5975 C C . ASN B 1 307 ? -15.883 13.078 -16.531 1 90.69 307 ASN B C 1
ATOM 5977 O O . ASN B 1 307 ? -16.188 12 -17.062 1 90.69 307 ASN B O 1
ATOM 5981 N N . LYS B 1 308 ? -16.75 13.977 -16.266 1 91.44 308 LYS B N 1
ATOM 5982 C CA . LYS B 1 308 ? -18.188 13.758 -16.438 1 91.44 308 LYS B CA 1
ATOM 5983 C C . LYS B 1 308 ? -18.5 13.273 -17.844 1 91.44 308 LYS B C 1
ATOM 5985 O O . LYS B 1 308 ? -19.156 12.25 -18.031 1 91.44 308 LYS B O 1
ATOM 5990 N N . SER B 1 309 ? -18.078 13.953 -18.844 1 89.56 309 SER B N 1
ATOM 5991 C CA . SER B 1 309 ? -18.406 13.633 -20.219 1 89.56 309 SER B CA 1
ATOM 5992 C C . SER B 1 309 ? -17.891 12.258 -20.609 1 89.56 309 SER B C 1
ATOM 5994 O O . SER B 1 309 ? -18.594 11.477 -21.25 1 89.56 309 SER B O 1
ATOM 5996 N N . LEU B 1 310 ? -16.672 12.039 -20.219 1 89.69 310 LEU B N 1
ATOM 5997 C CA . LEU B 1 310 ? -16.047 10.758 -20.531 1 89.69 310 LEU B CA 1
ATOM 5998 C C . LEU B 1 310 ? -16.797 9.609 -19.844 1 89.69 310 LEU B C 1
ATOM 6000 O O . LEU B 1 310 ? -16.984 8.547 -20.438 1 89.69 310 LEU B O 1
ATOM 6004 N N . LEU B 1 311 ? -17.219 9.82 -18.625 1 91.88 311 LEU B N 1
ATOM 6005 C CA . LEU B 1 311 ? -17.922 8.797 -17.859 1 91.88 311 LEU B CA 1
ATOM 6006 C C . LEU B 1 311 ? -19.297 8.523 -18.469 1 91.88 311 LEU B C 1
ATOM 6008 O O . LEU B 1 311 ? -19.688 7.367 -18.641 1 91.88 311 LEU B O 1
ATOM 6012 N N . LYS B 1 312 ? -19.938 9.57 -18.812 1 90.38 312 LYS B N 1
ATOM 6013 C CA . LYS B 1 312 ? -21.266 9.406 -19.422 1 90.38 312 LYS B CA 1
ATOM 6014 C C . LYS B 1 312 ? -21.172 8.648 -20.734 1 90.38 312 LYS B C 1
ATOM 6016 O O . LYS B 1 312 ? -22 7.793 -21.031 1 90.38 312 LYS B O 1
ATOM 6021 N N . GLU B 1 313 ? -20.141 8.898 -21.469 1 89.94 313 GLU B N 1
ATOM 6022 C CA . GLU B 1 313 ? -19.922 8.195 -22.734 1 89.94 313 GLU B CA 1
ATOM 6023 C C . GLU B 1 313 ? -19.625 6.719 -22.5 1 89.94 313 GLU B C 1
ATOM 6025 O O . GLU B 1 313 ? -20.141 5.859 -23.219 1 89.94 313 GLU B O 1
ATOM 6030 N N . ALA B 1 314 ? -18.797 6.488 -21.594 1 88.75 314 ALA B N 1
ATOM 6031 C CA . ALA B 1 314 ? -18.422 5.105 -21.297 1 88.75 314 ALA B CA 1
ATOM 6032 C C . ALA B 1 314 ? -19.641 4.289 -20.875 1 88.75 314 ALA B C 1
ATOM 6034 O O . ALA B 1 314 ? -19.812 3.146 -21.297 1 88.75 314 ALA B O 1
ATOM 6035 N N . PHE B 1 315 ? -20.469 4.855 -20.109 1 88.69 315 PHE B N 1
ATOM 6036 C CA . PHE B 1 315 ? -21.625 4.141 -19.594 1 88.69 315 PHE B CA 1
ATOM 6037 C C . PHE B 1 315 ? -22.75 4.078 -20.625 1 88.69 315 PHE B C 1
ATOM 6039 O O . PHE B 1 315 ? -23.672 3.275 -20.5 1 88.69 315 PHE B O 1
ATOM 6046 N N . ALA B 1 316 ? -22.641 4.852 -21.594 1 87.88 316 ALA B N 1
ATOM 6047 C CA . ALA B 1 316 ? -23.594 4.793 -22.703 1 87.88 316 ALA B CA 1
ATOM 6048 C C . ALA B 1 316 ? -23.234 3.689 -23.688 1 87.88 316 ALA B C 1
ATOM 6050 O O . ALA B 1 316 ? -24.047 3.312 -24.531 1 87.88 316 ALA B O 1
ATOM 6051 N N . ASP B 1 317 ? -22.016 3.232 -23.594 1 86.25 317 ASP B N 1
ATOM 6052 C CA . ASP B 1 317 ? -21.562 2.148 -24.453 1 86.25 317 ASP B CA 1
ATOM 6053 C C . ASP B 1 317 ? -22.156 0.813 -24.031 1 86.25 317 ASP B C 1
ATOM 6055 O O . ASP B 1 317 ? -21.656 0.168 -23.109 1 86.25 317 ASP B O 1
ATOM 6059 N N . SER B 1 318 ? -23.078 0.343 -24.703 1 84.19 318 SER B N 1
ATOM 6060 C CA . SER B 1 318 ? -23.812 -0.861 -24.344 1 84.19 318 SER B CA 1
ATOM 6061 C C . SER B 1 318 ? -22.938 -2.104 -24.438 1 84.19 318 SER B C 1
ATOM 6063 O O . SER B 1 318 ? -23.094 -3.043 -23.656 1 84.19 318 SER B O 1
ATOM 6065 N N . GLU B 1 319 ? -22.047 -2.137 -25.359 1 81.44 319 GLU B N 1
ATOM 6066 C CA . GLU B 1 319 ? -21.172 -3.291 -25.531 1 81.44 319 GLU B CA 1
ATOM 6067 C C . GLU B 1 319 ? -20.234 -3.451 -24.344 1 81.44 319 GLU B C 1
ATOM 6069 O O . GLU B 1 319 ? -20 -4.566 -23.875 1 81.44 319 GLU B O 1
ATOM 6074 N N . LEU B 1 320 ? -19.766 -2.32 -23.922 1 80.19 320 LEU B N 1
ATOM 6075 C CA . LEU B 1 320 ? -18.844 -2.324 -22.781 1 80.19 320 LEU B CA 1
ATOM 6076 C C . LEU B 1 320 ? -19.578 -2.725 -21.5 1 80.19 320 LEU B C 1
ATOM 6078 O O . LEU B 1 320 ? -19.047 -3.471 -20.688 1 80.19 320 LEU B O 1
ATOM 6082 N N . MET B 1 321 ? -20.812 -2.316 -21.375 1 82 321 MET B N 1
ATOM 6083 C CA . MET B 1 321 ? -21.562 -2.518 -20.141 1 82 321 MET B CA 1
ATOM 6084 C C . MET B 1 321 ? -22.062 -3.951 -20.031 1 82 321 MET B C 1
ATOM 6086 O O . MET B 1 321 ? -22.375 -4.43 -18.953 1 82 321 MET B O 1
ATOM 6090 N N . LYS B 1 322 ? -22.031 -4.625 -21.141 1 77.19 322 LYS B N 1
ATOM 6091 C CA . LYS B 1 322 ? -22.453 -6.023 -21.156 1 77.19 322 LYS B CA 1
ATOM 6092 C C . LYS B 1 322 ? -21.531 -6.883 -20.297 1 77.19 322 LYS B C 1
ATOM 6094 O O . LYS B 1 322 ? -21.969 -7.887 -19.719 1 77.19 322 LYS B O 1
ATOM 6099 N N . HIS B 1 323 ? -20.297 -6.418 -20.219 1 72.5 323 HIS B N 1
ATOM 6100 C CA . HIS B 1 323 ? -19.312 -7.156 -19.438 1 72.5 323 HIS B CA 1
ATOM 6101 C C . HIS B 1 323 ? -19.656 -7.133 -17.953 1 72.5 323 HIS B C 1
ATOM 6103 O O . HIS B 1 323 ? -19.141 -7.941 -17.172 1 72.5 323 HIS B O 1
ATOM 6109 N N . TYR B 1 324 ? -20.531 -6.316 -17.594 1 68.25 324 TYR B N 1
ATOM 6110 C CA . TYR B 1 324 ? -20.797 -6.125 -16.188 1 68.25 324 TYR B CA 1
ATOM 6111 C C . TYR B 1 324 ? -22.25 -6.434 -15.859 1 68.25 324 TYR B C 1
ATOM 6113 O O . TYR B 1 324 ? -22.812 -5.914 -14.891 1 68.25 324 TYR B O 1
ATOM 6121 N N . ALA B 1 325 ? -22.703 -7.223 -16.656 1 65.88 325 ALA B N 1
ATOM 6122 C CA . ALA B 1 325 ? -24.125 -7.574 -16.547 1 65.88 325 ALA B CA 1
ATOM 6123 C C . ALA B 1 325 ? -24.312 -8.727 -15.562 1 65.88 325 ALA B C 1
ATOM 6125 O O . ALA B 1 325 ? -25.453 -9.023 -15.164 1 65.88 325 ALA B O 1
ATOM 6126 N N . ASP B 1 326 ? -23.156 -9.219 -15.156 1 63.75 326 ASP B N 1
ATOM 6127 C CA . ASP B 1 326 ? -23.328 -10.32 -14.211 1 63.75 326 ASP B CA 1
ATOM 6128 C C . ASP B 1 326 ? -23.938 -9.828 -12.906 1 63.75 326 ASP B C 1
ATOM 6130 O O . ASP B 1 326 ? -23.875 -8.641 -12.594 1 63.75 326 ASP B O 1
ATOM 6134 N N . LYS B 1 327 ? -24.641 -10.758 -12.227 1 59.44 327 LYS B N 1
ATOM 6135 C CA . LYS B 1 327 ? -25.5 -10.469 -11.078 1 59.44 327 LYS B CA 1
ATOM 6136 C C . LYS B 1 327 ? -24.734 -9.688 -10.008 1 59.44 327 LYS B C 1
ATOM 6138 O O . LYS B 1 327 ? -25.25 -8.703 -9.469 1 59.44 327 LYS B O 1
ATOM 6143 N N . ALA B 1 328 ? -23.516 -10.125 -9.633 1 62.47 328 ALA B N 1
ATOM 6144 C CA . ALA B 1 328 ? -22.797 -9.492 -8.531 1 62.47 328 ALA B CA 1
ATOM 6145 C C . ALA B 1 328 ? -22.453 -8.047 -8.852 1 62.47 328 ALA B C 1
ATOM 6147 O O . ALA B 1 328 ? -22.531 -7.176 -7.984 1 62.47 328 ALA B O 1
ATOM 6148 N N . SER B 1 329 ? -22.422 -7.785 -10.164 1 74.75 329 SER B N 1
ATOM 6149 C CA . SER B 1 329 ? -22.016 -6.449 -10.594 1 74.75 329 SER B CA 1
ATOM 6150 C C . SER B 1 329 ? -23.203 -5.625 -11.055 1 74.75 329 SER B C 1
ATOM 6152 O O . SER B 1 329 ? -23.141 -4.395 -11.102 1 74.75 329 SER B O 1
ATOM 6154 N N . ALA B 1 330 ? -24.281 -6.344 -11.203 1 80.25 330 ALA B N 1
ATOM 6155 C CA . ALA B 1 330 ? -25.422 -5.695 -11.836 1 80.25 330 ALA B CA 1
ATOM 6156 C C . ALA B 1 330 ? -26.016 -4.617 -10.922 1 80.25 330 ALA B C 1
ATOM 6158 O O . ALA B 1 330 ? -26.328 -3.52 -11.383 1 80.25 330 ALA B O 1
ATOM 6159 N N . LYS B 1 331 ? -26.109 -4.969 -9.664 1 85.19 331 LYS B N 1
ATOM 6160 C CA . LYS B 1 331 ? -26.672 -4.004 -8.727 1 85.19 331 LYS B CA 1
ATOM 6161 C C . LYS B 1 331 ? -25.828 -2.742 -8.648 1 85.19 331 LYS B C 1
ATOM 6163 O O . LYS B 1 331 ? -26.344 -1.626 -8.719 1 85.19 331 LYS B O 1
ATOM 6168 N N . LYS B 1 332 ? -24.562 -2.9 -8.516 1 88.75 332 LYS B N 1
ATOM 6169 C CA . LYS B 1 332 ? -23.656 -1.763 -8.438 1 88.75 332 LYS B CA 1
ATOM 6170 C C . LYS B 1 332 ? -23.656 -0.96 -9.734 1 88.75 332 LYS B C 1
ATOM 6172 O O . LYS B 1 332 ? -23.594 0.271 -9.711 1 88.75 332 LYS B O 1
ATOM 6177 N N . HIS B 1 333 ? -23.75 -1.671 -10.812 1 90.38 333 HIS B N 1
ATOM 6178 C CA . HIS B 1 333 ? -23.812 -1.017 -12.117 1 90.38 333 HIS B CA 1
ATOM 6179 C C . HIS B 1 333 ? -25.047 -0.13 -12.234 1 90.38 333 HIS B C 1
ATOM 6181 O O . HIS B 1 333 ? -24.953 1.01 -12.695 1 90.38 333 HIS B O 1
ATOM 6187 N N . GLN B 1 334 ? -26.109 -0.654 -11.844 1 89.75 334 GLN B N 1
ATOM 6188 C CA . GLN B 1 334 ? -27.359 0.093 -11.914 1 89.75 334 GLN B CA 1
ATOM 6189 C C . GLN B 1 334 ? -27.312 1.343 -11.039 1 89.75 334 GLN B C 1
ATOM 6191 O O . GLN B 1 334 ? -27.812 2.402 -11.43 1 89.75 334 GLN B O 1
ATOM 6196 N N . GLU B 1 335 ? -26.734 1.161 -9.938 1 92.38 335 GLU B N 1
ATOM 6197 C CA . GLU B 1 335 ? -26.594 2.297 -9.031 1 92.38 335 GLU B CA 1
ATOM 6198 C C . GLU B 1 335 ? -25.766 3.406 -9.656 1 92.38 335 GLU B C 1
ATOM 6200 O O . GLU B 1 335 ? -26.125 4.582 -9.594 1 92.38 335 GLU B O 1
ATOM 6205 N N . VAL B 1 336 ? -24.672 3.041 -10.242 1 93.88 336 VAL B N 1
ATOM 6206 C CA . VAL B 1 336 ? -23.781 4.02 -10.852 1 93.88 336 VAL B CA 1
ATOM 6207 C C . VAL B 1 336 ? -24.469 4.648 -12.07 1 93.88 336 VAL B C 1
ATOM 6209 O O . VAL B 1 336 ? -24.328 5.848 -12.312 1 93.88 336 VAL B O 1
ATOM 6212 N N . GLU B 1 337 ? -25.219 3.879 -12.758 1 91.88 337 GLU B N 1
ATOM 6213 C CA . GLU B 1 337 ? -25.969 4.402 -13.891 1 91.88 337 GLU B CA 1
ATOM 6214 C C . GLU B 1 337 ? -26.984 5.449 -13.445 1 91.88 337 GLU B C 1
ATOM 6216 O O . GLU B 1 337 ? -27.172 6.461 -14.125 1 91.88 337 GLU B O 1
ATOM 6221 N N . ARG B 1 338 ? -27.578 5.18 -12.367 1 94.06 338 ARG B N 1
ATOM 6222 C CA . ARG B 1 338 ? -28.531 6.141 -11.812 1 94.06 338 ARG B CA 1
ATOM 6223 C C . ARG B 1 338 ? -27.828 7.445 -11.438 1 94.06 338 ARG B C 1
ATOM 6225 O O . ARG B 1 338 ? -28.375 8.531 -11.656 1 94.06 338 ARG B O 1
ATOM 6232 N N . ILE B 1 339 ? -26.688 7.355 -10.938 1 96.12 339 ILE B N 1
ATOM 6233 C CA . ILE B 1 339 ? -25.922 8.531 -10.562 1 96.12 339 ILE B CA 1
ATOM 6234 C C . ILE B 1 339 ? -25.547 9.328 -11.812 1 96.12 339 ILE B C 1
ATOM 6236 O O . ILE B 1 339 ? -25.641 10.562 -11.82 1 96.12 339 ILE B O 1
ATOM 6240 N N . MET B 1 340 ? -25.203 8.625 -12.852 1 93.94 340 MET B N 1
ATOM 6241 C CA . MET B 1 340 ? -24.812 9.273 -14.102 1 93.94 340 MET B CA 1
ATOM 6242 C C . MET B 1 340 ? -25.953 10.086 -14.68 1 93.94 340 MET B C 1
ATOM 6244 O O . MET B 1 340 ? -25.734 11.117 -15.312 1 93.94 340 MET B O 1
ATOM 6248 N N . GLN B 1 341 ? -27.047 9.609 -14.383 1 94.19 341 GLN B N 1
ATOM 6249 C CA . GLN B 1 341 ? -28.219 10.258 -14.969 1 94.19 341 GLN B CA 1
ATOM 6250 C C . GLN B 1 341 ? -28.828 11.273 -14.008 1 94.19 341 GLN B C 1
ATOM 6252 O O . GLN B 1 341 ? -29.75 12 -14.367 1 94.19 341 GLN B O 1
ATOM 6257 N N . ASP B 1 342 ? -28.344 11.359 -12.844 1 95.88 342 ASP B N 1
ATOM 6258 C CA . ASP B 1 342 ? -28.875 12.234 -11.812 1 95.88 342 ASP B CA 1
ATOM 6259 C C . ASP B 1 342 ? -28.391 13.672 -12 1 95.88 342 ASP B C 1
ATOM 6261 O O . ASP B 1 342 ? -27.297 14.023 -11.578 1 95.88 342 ASP B O 1
ATOM 6265 N N . LYS B 1 343 ? -29.234 14.547 -12.492 1 95.19 343 LYS B N 1
ATOM 6266 C CA . LYS B 1 343 ? -28.875 15.945 -12.727 1 95.19 343 LYS B CA 1
ATOM 6267 C C . LYS B 1 343 ? -28.578 16.672 -11.422 1 95.19 343 LYS B C 1
ATOM 6269 O O . LYS B 1 343 ? -27.719 17.547 -11.367 1 95.19 343 LYS B O 1
ATOM 6274 N N . ARG B 1 344 ? -29.266 16.25 -10.438 1 95.5 344 ARG B N 1
ATOM 6275 C CA . ARG B 1 344 ? -29.094 16.875 -9.133 1 95.5 344 ARG B CA 1
ATOM 6276 C C . ARG B 1 344 ? -27.703 16.562 -8.57 1 95.5 344 ARG B C 1
ATOM 6278 O O . ARG B 1 344 ? -27.062 17.438 -7.965 1 95.5 344 ARG B O 1
ATOM 6285 N N . PHE B 1 345 ? -27.25 15.359 -8.758 1 96.75 345 PHE B N 1
ATOM 6286 C CA . PHE B 1 345 ? -25.922 14.992 -8.305 1 96.75 345 PHE B CA 1
ATOM 6287 C C . PHE B 1 345 ? -24.859 15.891 -8.938 1 96.75 345 PHE B C 1
ATOM 6289 O O . PHE B 1 345 ? -24 16.406 -8.234 1 96.75 345 PHE B O 1
ATOM 6296 N N . TRP B 1 346 ? -24.953 16.094 -10.18 1 96.94 346 TRP B N 1
ATOM 6297 C CA . TRP B 1 346 ? -23.953 16.859 -10.906 1 96.94 346 TRP B CA 1
ATOM 6298 C C . TRP B 1 346 ? -24 18.328 -10.516 1 96.94 346 TRP B C 1
ATOM 6300 O O . TRP B 1 346 ? -22.953 18.969 -10.367 1 96.94 346 TRP B O 1
ATOM 6310 N N . ALA B 1 347 ? -25.141 18.875 -10.32 1 96.38 347 ALA B N 1
ATOM 6311 C CA . ALA B 1 347 ? -25.297 20.25 -9.883 1 96.38 347 ALA B CA 1
ATOM 6312 C C . ALA B 1 347 ? -24.75 20.453 -8.469 1 96.38 347 ALA B C 1
ATOM 6314 O O . ALA B 1 347 ? -24.016 21.406 -8.211 1 96.38 347 ALA B O 1
ATOM 6315 N N . ASP B 1 348 ? -25.094 19.547 -7.629 1 97.06 348 ASP B N 1
ATOM 6316 C CA . ASP B 1 348 ? -24.641 19.609 -6.246 1 97.06 348 ASP B CA 1
ATOM 6317 C C . ASP B 1 348 ? -23.125 19.453 -6.16 1 97.06 348 ASP B C 1
ATOM 6319 O O . ASP B 1 348 ? -22.469 20.094 -5.328 1 97.06 348 ASP B O 1
ATOM 6323 N N . ALA B 1 349 ? -22.609 18.578 -6.992 1 97 349 ALA B N 1
ATOM 6324 C CA . ALA B 1 349 ? -21.172 18.359 -6.984 1 97 349 ALA B CA 1
ATOM 6325 C C . ALA B 1 349 ? -20.422 19.656 -7.344 1 97 349 ALA B C 1
ATOM 6327 O O . ALA B 1 349 ? -19.391 19.953 -6.75 1 97 349 ALA B O 1
ATOM 6328 N N . LYS B 1 350 ? -20.938 20.391 -8.219 1 96 350 LYS B N 1
ATOM 6329 C CA . LYS B 1 350 ? -20.344 21.672 -8.594 1 96 350 LYS B CA 1
ATOM 6330 C C . LYS B 1 350 ? -20.406 22.656 -7.434 1 96 350 LYS B C 1
ATOM 6332 O O . LYS B 1 350 ? -19.438 23.391 -7.18 1 96 350 LYS B O 1
ATOM 6337 N N . ILE B 1 351 ? -21.5 22.672 -6.809 1 96.62 351 ILE B N 1
ATOM 6338 C CA . ILE B 1 351 ? -21.688 23.547 -5.664 1 96.62 351 ILE B CA 1
ATOM 6339 C C . ILE B 1 351 ? -20.719 23.156 -4.547 1 96.62 351 ILE B C 1
ATOM 6341 O O . ILE B 1 351 ? -20.094 24.031 -3.926 1 96.62 351 ILE B O 1
ATOM 6345 N N . VAL B 1 352 ? -20.578 21.891 -4.332 1 97 352 VAL B N 1
ATOM 6346 C CA . VAL B 1 352 ? -19.703 21.375 -3.283 1 97 352 VAL B CA 1
ATOM 6347 C C . VAL B 1 352 ? -18.266 21.797 -3.555 1 97 352 VAL B C 1
ATOM 6349 O O . VAL B 1 352 ? -17.562 22.266 -2.648 1 97 352 VAL B O 1
ATOM 6352 N N . ILE B 1 353 ? -17.859 21.734 -4.797 1 95.62 353 ILE B N 1
ATOM 6353 C CA . ILE B 1 353 ? -16.5 22.109 -5.156 1 95.62 353 ILE B CA 1
ATOM 6354 C C . ILE B 1 353 ? -16.312 23.609 -4.949 1 95.62 353 ILE B C 1
ATOM 6356 O O . ILE B 1 353 ? -15.258 24.047 -4.477 1 95.62 353 ILE B O 1
ATOM 6360 N N . ARG B 1 354 ? -17.297 24.328 -5.238 1 95.88 354 ARG B N 1
ATOM 6361 C CA . ARG B 1 354 ? -17.266 25.781 -5.031 1 95.88 354 ARG B CA 1
ATOM 6362 C C . ARG B 1 354 ? -17.141 26.109 -3.549 1 95.88 354 ARG B C 1
ATOM 6364 O O . ARG B 1 354 ? -16.344 26.984 -3.17 1 95.88 354 ARG B O 1
ATOM 6371 N N . LEU B 1 355 ? -17.844 25.406 -2.785 1 96.75 355 LEU B N 1
ATOM 6372 C CA . LEU B 1 355 ? -17.891 25.688 -1.354 1 96.75 355 LEU B CA 1
ATOM 6373 C C . LEU B 1 355 ? -16.609 25.219 -0.663 1 96.75 355 LEU B C 1
ATOM 6375 O O . LEU B 1 355 ? -16.203 25.797 0.348 1 96.75 355 LEU B O 1
ATOM 6379 N N . THR B 1 356 ? -15.922 24.188 -1.187 1 96.44 356 THR B N 1
ATOM 6380 C CA . THR B 1 356 ? -14.727 23.672 -0.531 1 96.44 356 THR B CA 1
ATOM 6381 C C . THR B 1 356 ? -13.477 24.391 -1.023 1 96.44 356 THR B C 1
ATOM 6383 O O . THR B 1 356 ? -12.414 24.297 -0.398 1 96.44 356 THR B O 1
ATOM 6386 N N . LYS B 1 357 ? -13.57 25.141 -2.059 1 95.75 357 LYS B N 1
ATOM 6387 C CA . LYS B 1 357 ? -12.422 25.75 -2.713 1 95.75 357 LYS B CA 1
ATOM 6388 C C . LYS B 1 357 ? -11.664 26.672 -1.749 1 95.75 357 LYS B C 1
ATOM 6390 O O . LYS B 1 357 ? -10.445 26.562 -1.614 1 95.75 357 LYS B O 1
ATOM 6395 N N . PRO B 1 358 ? -12.383 27.594 -1.026 1 96.25 358 PRO B N 1
ATOM 6396 C CA . PRO B 1 358 ? -11.641 28.453 -0.107 1 96.25 358 PRO B CA 1
ATOM 6397 C C . PRO B 1 358 ? -10.898 27.672 0.972 1 96.25 358 PRO B C 1
ATOM 6399 O O . PRO B 1 358 ? -9.805 28.062 1.385 1 96.25 358 PRO B O 1
ATOM 6402 N N . ILE B 1 359 ? -11.438 26.609 1.393 1 95.62 359 ILE B N 1
ATOM 6403 C CA . ILE B 1 359 ? -10.852 25.812 2.461 1 95.62 359 ILE B CA 1
ATOM 6404 C C . ILE B 1 359 ? -9.625 25.062 1.938 1 95.62 359 ILE B C 1
ATOM 6406 O O . ILE B 1 359 ? -8.578 25.047 2.596 1 95.62 359 ILE B O 1
ATOM 6410 N N . THR B 1 360 ? -9.758 24.453 0.759 1 93.38 360 THR B N 1
ATOM 6411 C CA . THR B 1 360 ? -8.633 23.734 0.172 1 93.38 360 THR B CA 1
ATOM 6412 C C . THR B 1 360 ? -7.488 24.688 -0.155 1 93.38 360 THR B C 1
ATOM 6414 O O . THR B 1 360 ? -6.316 24.328 -0.054 1 93.38 360 THR B O 1
ATOM 6417 N N . ARG B 1 361 ? -7.812 25.859 -0.513 1 93.5 361 ARG B N 1
ATOM 6418 C CA . ARG B 1 361 ? -6.793 26.875 -0.755 1 93.5 361 ARG B CA 1
ATOM 6419 C C . ARG B 1 361 ? -6.047 27.219 0.528 1 93.5 361 ARG B C 1
ATOM 6421 O O . ARG B 1 361 ? -4.816 27.312 0.532 1 93.5 361 ARG B O 1
ATOM 6428 N N . ALA B 1 362 ? -6.789 27.469 1.581 1 93 362 ALA B N 1
ATOM 6429 C CA . ALA B 1 362 ? -6.172 27.766 2.873 1 93 362 ALA B CA 1
ATOM 6430 C C . ALA B 1 362 ? -5.285 26.609 3.324 1 93 362 ALA B C 1
ATOM 6432 O O . ALA B 1 362 ? -4.188 26.828 3.848 1 93 362 ALA B O 1
ATOM 6433 N N . LEU B 1 363 ? -5.758 25.406 3.102 1 91.75 363 LEU B N 1
ATOM 6434 C CA . LEU B 1 363 ? -4.988 24.219 3.463 1 91.75 363 LEU B CA 1
ATOM 6435 C C . LEU B 1 363 ? -3.668 24.188 2.701 1 91.75 363 LEU B C 1
ATOM 6437 O O . LEU B 1 363 ? -2.621 23.891 3.281 1 91.75 363 LEU B O 1
ATOM 6441 N N . ALA B 1 364 ? -3.703 24.5 1.435 1 90.5 364 ALA B N 1
ATOM 6442 C CA . ALA B 1 364 ? -2.5 24.516 0.609 1 90.5 364 ALA B CA 1
ATOM 6443 C C . ALA B 1 364 ? -1.494 25.531 1.136 1 90.5 364 ALA B C 1
ATOM 6445 O O . ALA B 1 364 ? -0.291 25.266 1.175 1 90.5 364 ALA B O 1
ATOM 6446 N N . ILE B 1 365 ? -1.975 26.641 1.582 1 89.81 365 ILE B N 1
ATOM 6447 C CA . ILE B 1 365 ? -1.124 27.719 2.098 1 89.81 365 ILE B CA 1
ATOM 6448 C C . ILE B 1 365 ? -0.477 27.266 3.408 1 89.81 365 ILE B C 1
ATOM 6450 O O . ILE B 1 365 ? 0.727 27.453 3.605 1 89.81 365 ILE B O 1
ATOM 6454 N N . PHE B 1 366 ? -1.256 26.656 4.242 1 88.62 366 PHE B N 1
ATOM 6455 C CA . PHE B 1 366 ? -0.764 26.25 5.555 1 88.62 366 PHE B CA 1
ATOM 6456 C C . PHE B 1 366 ? 0.244 25.109 5.426 1 88.62 366 PHE B C 1
ATOM 6458 O O . PHE B 1 366 ? 1.091 24.938 6.305 1 88.62 366 PHE B O 1
ATOM 6465 N N . GLU B 1 367 ? 0.186 24.359 4.348 1 86.19 367 GLU B N 1
ATOM 6466 C CA . GLU B 1 367 ? 1.054 23.188 4.191 1 86.19 367 GLU B CA 1
ATOM 6467 C C . GLU B 1 367 ? 2.363 23.562 3.5 1 86.19 367 GLU B C 1
ATOM 6469 O O . GLU B 1 367 ? 3.258 22.734 3.357 1 86.19 367 GLU B O 1
ATOM 6474 N N . THR B 1 368 ? 2.393 24.812 3.143 1 81.31 368 THR B N 1
ATOM 6475 C CA . THR B 1 368 ? 3.643 25.25 2.537 1 81.31 368 THR B CA 1
ATOM 6476 C C . THR B 1 368 ? 4.715 25.469 3.602 1 81.31 368 THR B C 1
ATOM 6478 O O . THR B 1 368 ? 4.395 25.703 4.77 1 81.31 368 THR B O 1
ATOM 6481 N N . ASP B 1 369 ? 5.93 25.453 3.213 1 73.44 369 ASP B N 1
ATOM 6482 C CA . ASP B 1 369 ? 7.055 25.641 4.125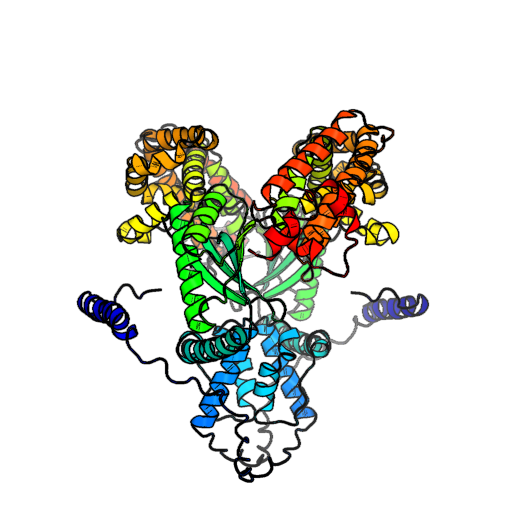 1 73.44 369 ASP B CA 1
ATOM 6483 C C . ASP B 1 369 ? 7.207 27.109 4.52 1 73.44 369 ASP B C 1
ATOM 6485 O O . ASP B 1 369 ? 7.879 27.422 5.504 1 73.44 369 ASP B O 1
ATOM 6489 N N . THR B 1 370 ? 6.531 27.953 3.881 1 72.75 370 THR B N 1
ATOM 6490 C CA . THR B 1 370 ? 6.723 29.391 4.09 1 72.75 370 THR B CA 1
ATOM 6491 C C . THR B 1 370 ? 5.59 29.969 4.934 1 72.75 370 THR B C 1
ATOM 6493 O O . THR B 1 370 ? 5.547 31.172 5.176 1 72.75 370 THR B O 1
ATOM 6496 N N . CYS B 1 371 ? 4.797 29.094 5.348 1 79.06 371 CYS B N 1
ATOM 6497 C CA . CYS B 1 371 ? 3.67 29.594 6.125 1 79.06 371 CYS B CA 1
ATOM 6498 C C . CYS B 1 371 ? 4.129 30.094 7.492 1 79.06 371 CYS B C 1
ATOM 6500 O O . CYS B 1 371 ? 4.785 29.344 8.234 1 79.06 371 CYS B O 1
ATOM 6502 N N . SER B 1 372 ? 3.84 31.391 7.746 1 76.25 372 SER B N 1
ATOM 6503 C CA . SER B 1 372 ? 4.168 31.984 9.039 1 76.25 372 SER B CA 1
ATOM 6504 C C . SER B 1 372 ? 2.92 32.156 9.891 1 76.25 372 SER B C 1
ATOM 6506 O O . SER B 1 372 ? 1.797 32.094 9.391 1 76.25 372 SER B O 1
ATOM 6508 N N . ASN B 1 373 ? 3.096 32.406 11.164 1 77.62 373 ASN B N 1
ATOM 6509 C CA . ASN B 1 373 ? 1.988 32.594 12.094 1 77.62 373 ASN B CA 1
ATOM 6510 C C . ASN B 1 373 ? 1.12 33.781 11.688 1 77.62 373 ASN B C 1
ATOM 6512 O O . ASN B 1 373 ? -0.093 33.781 11.906 1 77.62 373 ASN B O 1
ATOM 6516 N N . SER B 1 374 ? 1.772 34.719 11.102 1 75.5 374 SER B N 1
ATOM 6517 C CA . SER B 1 374 ? 1.029 35.906 10.695 1 75.5 374 SER B CA 1
ATOM 6518 C C . SER B 1 374 ? 0.043 35.594 9.578 1 75.5 374 SER B C 1
ATOM 6520 O O . SER B 1 374 ? -0.988 36.25 9.445 1 75.5 374 SER B O 1
ATOM 6522 N N . MET B 1 375 ? 0.303 34.562 8.836 1 82.56 375 MET B N 1
ATOM 6523 C CA . MET B 1 375 ? -0.54 34.188 7.699 1 82.56 375 MET B CA 1
ATOM 6524 C C . MET B 1 375 ? -1.778 33.438 8.172 1 82.56 375 MET B C 1
ATOM 6526 O O . MET B 1 375 ? -2.801 33.438 7.484 1 82.56 375 MET B O 1
ATOM 6530 N N . ILE B 1 376 ? -1.646 32.938 9.305 1 84.5 376 ILE B N 1
ATOM 6531 C CA . ILE B 1 376 ? -2.734 32.094 9.805 1 84.5 376 ILE B CA 1
ATOM 6532 C C . ILE B 1 376 ? -3.973 32.969 10.039 1 84.5 376 ILE B C 1
ATOM 6534 O O . ILE B 1 376 ? -5.062 32.656 9.555 1 84.5 376 ILE B O 1
ATOM 6538 N N . LEU B 1 377 ? -3.793 34.031 10.758 1 81.12 377 LEU B N 1
ATOM 6539 C CA . LEU B 1 377 ? -4.91 34.906 11.039 1 81.12 377 LEU B CA 1
ATOM 6540 C C . LEU B 1 377 ? -5.488 35.469 9.75 1 81.12 377 LEU B C 1
ATOM 6542 O O . LEU B 1 377 ? -6.711 35.562 9.594 1 81.12 377 LEU B O 1
ATOM 6546 N N . HIS B 1 378 ? -4.609 35.812 8.891 1 83.62 378 HIS B N 1
ATOM 6547 C CA . HIS B 1 378 ? -5.031 36.375 7.609 1 83.62 378 HIS B CA 1
ATOM 6548 C C . HIS B 1 378 ? -5.918 35.375 6.848 1 83.62 378 HIS B C 1
ATOM 6550 O O . HIS B 1 378 ? -6.965 35.781 6.32 1 83.62 378 HIS B O 1
ATOM 6556 N N . GLU B 1 379 ? -5.539 34.219 6.781 1 88.75 379 GLU B N 1
ATOM 6557 C CA . GLU B 1 379 ? -6.277 33.219 6.02 1 88.75 379 GLU B CA 1
ATOM 6558 C C . GLU B 1 379 ? -7.621 32.906 6.672 1 88.75 379 GLU B C 1
ATOM 6560 O O . GLU B 1 379 ? -8.617 32.656 5.984 1 88.75 379 GLU B O 1
ATOM 6565 N N . PHE B 1 380 ? -7.664 32.906 7.977 1 87.94 380 PHE B N 1
ATOM 6566 C CA . PHE B 1 380 ? -8.938 32.656 8.648 1 87.94 380 PHE B CA 1
ATOM 6567 C C . PHE B 1 380 ? -9.898 33.812 8.422 1 87.94 380 PHE B C 1
ATOM 6569 O O . PHE B 1 380 ? -11.102 33.625 8.273 1 87.94 380 PHE B O 1
ATOM 6576 N N . ASP B 1 381 ? -9.344 34.938 8.43 1 86.38 381 ASP B N 1
ATOM 6577 C CA . ASP B 1 381 ? -10.18 36.125 8.125 1 86.38 381 ASP B CA 1
ATOM 6578 C C . ASP B 1 381 ? -10.719 36.031 6.703 1 86.38 381 ASP B C 1
ATOM 6580 O O . ASP B 1 381 ? -11.891 36.344 6.465 1 86.38 381 ASP B O 1
ATOM 6584 N N . ARG B 1 382 ? -9.93 35.688 5.84 1 90.56 382 ARG B N 1
ATOM 6585 C CA . ARG B 1 382 ? -10.336 35.531 4.445 1 90.56 382 ARG B CA 1
ATOM 6586 C C . ARG B 1 382 ? -11.422 34.469 4.316 1 90.56 382 ARG B C 1
ATOM 6588 O O . ARG B 1 382 ? -12.352 34.625 3.527 1 90.56 382 ARG B O 1
ATOM 6595 N N . LEU B 1 383 ? -11.305 33.406 5.066 1 94.31 383 LEU B N 1
ATOM 6596 C CA . LEU B 1 383 ? -12.297 32.344 5.051 1 94.31 383 LEU B CA 1
ATOM 6597 C C . LEU B 1 383 ? -13.648 32.844 5.551 1 94.31 383 LEU B C 1
ATOM 6599 O O . LEU B 1 383 ? -14.688 32.531 4.949 1 94.31 383 LEU B O 1
ATOM 6603 N N . LYS B 1 384 ? -13.656 33.625 6.555 1 91.38 384 LYS B N 1
ATOM 6604 C CA . LYS B 1 384 ? -14.883 34.125 7.168 1 91.38 384 LYS B CA 1
ATOM 6605 C C . LYS B 1 384 ? -15.609 35.094 6.23 1 91.38 384 LYS B C 1
ATOM 6607 O O . LYS B 1 384 ? -16.844 35.188 6.258 1 91.38 384 LYS B O 1
ATOM 6612 N N . SER B 1 385 ? -14.859 35.688 5.391 1 93.06 385 SER B N 1
ATOM 6613 C CA . SER B 1 385 ? -15.445 36.688 4.516 1 93.06 385 SER B CA 1
ATOM 6614 C C . SER B 1 385 ? -15.547 36.188 3.078 1 93.06 385 SER B C 1
ATOM 6616 O O . SER B 1 385 ? -15.773 36.969 2.154 1 93.06 385 SER B O 1
ATOM 6618 N N . ALA B 1 386 ? -15.281 35 2.877 1 95.06 386 ALA B N 1
ATOM 6619 C CA . ALA B 1 386 ? -15.297 34.469 1.521 1 95.06 386 ALA B CA 1
ATOM 6620 C C . ALA B 1 386 ? -16.672 34.594 0.889 1 95.06 386 ALA B C 1
ATOM 6622 O O . ALA B 1 386 ? -17.688 34.281 1.516 1 95.06 386 ALA B O 1
ATOM 6623 N N . PRO B 1 387 ? -16.734 34.969 -0.34 1 95.75 387 PRO B N 1
ATOM 6624 C CA . PRO B 1 387 ? -18.016 35.125 -1.021 1 95.75 387 PRO B CA 1
ATOM 6625 C C . PRO B 1 387 ? -18.812 33.812 -1.09 1 95.75 387 PRO B C 1
ATOM 6627 O O . PRO B 1 387 ? -20.031 33.844 -1.093 1 95.75 387 PRO B O 1
ATOM 6630 N N . GLU B 1 388 ? -18.156 32.719 -1.116 1 95.94 388 GLU B N 1
ATOM 6631 C CA . GLU B 1 388 ? -18.797 31.422 -1.173 1 95.94 388 GLU B CA 1
ATOM 6632 C C . GLU B 1 388 ? -19.672 31.188 0.049 1 95.94 388 GLU B C 1
ATOM 6634 O O . GLU B 1 388 ? -20.594 30.375 0.005 1 95.94 388 GLU B O 1
ATOM 6639 N N . TYR B 1 389 ? -19.375 31.938 1.098 1 95.5 389 TYR B N 1
ATOM 6640 C CA . TYR B 1 389 ? -20.094 31.688 2.336 1 95.5 389 TYR B CA 1
ATOM 6641 C C . TYR B 1 389 ? -21 32.875 2.691 1 95.5 389 TYR B C 1
ATOM 6643 O O . TYR B 1 389 ? -21.875 32.75 3.547 1 95.5 389 TYR B O 1
ATOM 6651 N N . THR B 1 390 ? -20.781 34 2.027 1 93.06 390 THR B N 1
ATOM 6652 C CA . THR B 1 390 ? -21.484 35.219 2.438 1 93.06 390 THR B CA 1
ATOM 6653 C C . THR B 1 390 ? -22.516 35.625 1.387 1 93.06 390 THR B C 1
ATOM 6655 O O . THR B 1 390 ? -23.438 36.375 1.68 1 93.06 390 THR B O 1
ATOM 6658 N N . ILE B 1 391 ? -22.297 35.094 0.192 1 94.56 391 ILE B N 1
ATOM 6659 C CA . ILE B 1 391 ? -23.219 35.406 -0.896 1 94.56 391 ILE B CA 1
ATOM 6660 C C . ILE B 1 391 ? -24.078 34.219 -1.232 1 94.56 391 ILE B C 1
ATOM 6662 O O . ILE B 1 391 ? -23.594 33.062 -1.255 1 94.56 391 ILE B O 1
ATOM 6666 N N . TYR B 1 392 ? -25.297 34.5 -1.561 1 92.69 392 TYR B N 1
ATOM 6667 C CA . TYR B 1 392 ? -26.25 33.469 -1.909 1 92.69 392 TYR B CA 1
ATOM 6668 C C . TYR B 1 392 ? -25.797 32.719 -3.16 1 92.69 392 TYR B C 1
ATOM 6670 O O . TYR B 1 392 ? -25.375 33.312 -4.137 1 92.69 392 TYR B O 1
ATOM 6678 N N . ILE B 1 393 ? -25.906 31.359 -3.094 1 93.31 393 ILE B N 1
ATOM 6679 C CA . ILE B 1 393 ? -25.547 30.516 -4.223 1 93.31 393 ILE B CA 1
ATOM 6680 C C . ILE B 1 393 ? -26.797 29.938 -4.867 1 93.31 393 ILE B C 1
ATOM 6682 O O . ILE B 1 393 ? -27.547 29.203 -4.223 1 93.31 393 ILE B O 1
ATOM 6686 N N . SER B 1 394 ? -26.844 30.25 -6.098 1 92 394 SER B N 1
ATOM 6687 C CA . SER B 1 394 ? -27.984 29.734 -6.844 1 92 394 SER B CA 1
ATOM 6688 C C . SER B 1 394 ? -27.953 28.219 -6.938 1 92 394 SER B C 1
ATOM 6690 O O . SER B 1 394 ? -26.922 27.625 -7.254 1 92 394 SER B O 1
ATOM 6692 N N . GLY B 1 395 ? -29.094 27.562 -6.566 1 90.81 395 GLY B N 1
ATOM 6693 C CA . GLY B 1 395 ? -29.188 26.125 -6.707 1 90.81 395 GLY B CA 1
ATOM 6694 C C . GLY B 1 395 ? -28.906 25.375 -5.418 1 90.81 395 GLY B C 1
ATOM 6695 O O . GLY B 1 395 ? -29.094 24.156 -5.344 1 90.81 395 GLY B O 1
ATOM 6696 N N . LEU B 1 396 ? -28.406 26.109 -4.434 1 93.56 396 LEU B N 1
ATOM 6697 C CA . LEU B 1 396 ? -28.156 25.484 -3.137 1 93.56 396 LEU B CA 1
ATOM 6698 C C . LEU B 1 396 ? -29.469 25.156 -2.438 1 93.56 396 LEU B C 1
ATOM 6700 O O . LEU B 1 396 ? -30.234 26.062 -2.096 1 93.56 396 LEU B O 1
ATOM 6704 N N . ALA B 1 397 ? -29.734 23.875 -2.27 1 85.88 397 ALA B N 1
ATOM 6705 C CA . ALA B 1 397 ? -31.016 23.422 -1.747 1 85.88 397 ALA B CA 1
ATOM 6706 C C . ALA B 1 397 ? -31.203 23.859 -0.295 1 85.88 397 ALA B C 1
ATOM 6708 O O . ALA B 1 397 ? -32.281 24.266 0.101 1 85.88 397 ALA B O 1
ATOM 6709 N N . ASP B 1 398 ? -30.141 23.734 0.524 1 90.38 398 ASP B N 1
ATOM 6710 C CA . ASP B 1 398 ? -30.172 24.094 1.938 1 90.38 398 ASP B CA 1
ATOM 6711 C C . ASP B 1 398 ? -29.328 25.344 2.211 1 90.38 398 ASP B C 1
ATOM 6713 O O . ASP B 1 398 ? -28.109 25.25 2.393 1 90.38 398 ASP B O 1
ATOM 6717 N N . PRO B 1 399 ? -29.984 26.5 2.316 1 85.94 399 PRO B N 1
ATOM 6718 C CA . PRO B 1 399 ? -29.234 27.75 2.494 1 85.94 399 PRO B CA 1
ATOM 6719 C C . PRO B 1 399 ? -28.484 27.797 3.818 1 85.94 399 PRO B C 1
ATOM 6721 O O . PRO B 1 399 ? -27.594 28.625 3.99 1 85.94 399 PRO B O 1
ATOM 6724 N N . SER B 1 400 ? -28.844 26.906 4.734 1 93.38 400 SER B N 1
ATOM 6725 C CA . SER B 1 400 ? -28.188 26.922 6.043 1 93.38 400 SER B CA 1
ATOM 6726 C C . SER B 1 400 ? -26.781 26.359 5.969 1 93.38 400 SER B C 1
ATOM 6728 O O . SER B 1 400 ? -26 26.484 6.922 1 93.38 400 SER B O 1
ATOM 6730 N N . VAL B 1 401 ? -26.469 25.781 4.801 1 96.38 401 VAL B N 1
ATOM 6731 C CA . VAL B 1 401 ? -25.172 25.125 4.637 1 96.38 401 VAL B CA 1
ATOM 6732 C C . VAL B 1 401 ? -24.062 26.141 4.781 1 96.38 401 VAL B C 1
ATOM 6734 O O . VAL B 1 401 ? -23.047 25.891 5.445 1 96.38 401 VAL B O 1
ATOM 6737 N N . GLN B 1 402 ? -24.203 27.328 4.215 1 96.56 402 GLN B N 1
ATOM 6738 C CA . GLN B 1 402 ? -23.188 28.375 4.277 1 96.56 402 GLN B CA 1
ATOM 6739 C C . GLN B 1 402 ? -22.953 28.828 5.719 1 96.56 402 GLN B C 1
ATOM 6741 O O . GLN B 1 402 ? -21.812 28.969 6.16 1 96.56 402 GLN B O 1
ATOM 6746 N N . ALA B 1 403 ? -24.047 28.984 6.41 1 95.56 403 ALA B N 1
ATOM 6747 C CA . ALA B 1 403 ? -23.969 29.391 7.812 1 95.56 403 ALA B CA 1
ATOM 6748 C C . ALA B 1 403 ? -23.281 28.297 8.648 1 95.56 403 ALA B C 1
ATOM 6750 O O . ALA B 1 403 ? -22.5 28.609 9.555 1 95.56 403 ALA B O 1
ATOM 6751 N N . LYS B 1 404 ? -23.609 27.125 8.367 1 96.56 404 LYS B N 1
ATOM 6752 C CA . LYS B 1 404 ? -23 26 9.07 1 96.56 404 LYS B CA 1
ATOM 6753 C C . LYS B 1 404 ? -21.484 26 8.852 1 96.56 404 LYS B C 1
ATOM 6755 O O . LYS B 1 404 ? -20.719 25.734 9.789 1 96.56 404 LYS B O 1
ATOM 6760 N N . ILE B 1 405 ? -21.062 26.219 7.648 1 97.38 405 ILE B N 1
ATOM 6761 C CA . ILE B 1 405 ? -19.641 26.25 7.324 1 97.38 405 ILE B CA 1
ATOM 6762 C C . ILE B 1 405 ? -18.953 27.375 8.102 1 97.38 405 ILE B C 1
ATOM 6764 O O . ILE B 1 405 ? -17.891 27.156 8.68 1 97.38 405 ILE B O 1
ATOM 6768 N N . LEU B 1 406 ? -19.578 28.531 8.172 1 96.25 406 LEU B N 1
ATOM 6769 C CA . LEU B 1 406 ? -19.016 29.672 8.891 1 96.25 406 LEU B CA 1
ATOM 6770 C C . LEU B 1 406 ? -18.875 29.359 10.383 1 96.25 406 LEU B C 1
ATOM 6772 O O . LEU B 1 406 ? -17.875 29.719 11.008 1 96.25 406 LEU B O 1
ATOM 6776 N N . ASP B 1 407 ? -19.844 28.656 10.867 1 95.69 407 ASP B N 1
ATOM 6777 C CA . ASP B 1 407 ? -19.781 28.25 12.266 1 95.69 407 ASP B CA 1
ATOM 6778 C C . ASP B 1 407 ? -18.609 27.297 12.516 1 95.69 407 ASP B C 1
ATOM 6780 O O . ASP B 1 407 ? -17.922 27.406 13.531 1 95.69 407 ASP B O 1
ATOM 6784 N N . LEU B 1 408 ? -18.453 26.406 11.617 1 95.88 408 LEU B N 1
ATOM 6785 C CA . LEU B 1 408 ? -17.359 25.453 11.742 1 95.88 408 LEU B CA 1
ATOM 6786 C C . LEU B 1 408 ? -16.016 26.172 11.672 1 95.88 408 LEU B C 1
ATOM 6788 O O . LEU B 1 408 ? -15.078 25.812 12.398 1 95.88 408 LEU B O 1
ATOM 6792 N N . ILE B 1 409 ? -15.898 27.156 10.805 1 94.38 409 ILE B N 1
ATOM 6793 C CA . ILE B 1 409 ? -14.672 27.938 10.672 1 94.38 409 ILE B CA 1
ATOM 6794 C C . ILE B 1 409 ? -14.375 28.656 11.992 1 94.38 409 ILE B C 1
ATOM 6796 O O . ILE B 1 409 ? -13.242 28.609 12.484 1 94.38 409 ILE B O 1
ATOM 6800 N N . GLU B 1 410 ? -15.352 29.203 12.578 1 90.94 410 GLU B N 1
ATOM 6801 C CA . GLU B 1 410 ? -15.203 29.922 13.836 1 90.94 410 GLU B CA 1
ATOM 6802 C C . GLU B 1 410 ? -14.781 28.969 14.961 1 90.94 410 GLU B C 1
ATOM 6804 O O . GLU B 1 410 ? -13.945 29.312 15.797 1 90.94 410 GLU B O 1
ATOM 6809 N N . ASN B 1 411 ? -15.344 27.891 14.945 1 88.5 411 ASN B N 1
ATOM 6810 C CA . ASN B 1 411 ? -15.023 26.906 15.977 1 88.5 411 ASN B CA 1
ATOM 6811 C C . ASN B 1 411 ? -13.578 26.438 15.875 1 88.5 411 ASN B C 1
ATOM 6813 O O . ASN B 1 411 ? -12.891 26.281 16.891 1 88.5 411 ASN B O 1
ATOM 6817 N N . ARG B 1 412 ? -13.156 26.203 14.641 1 87.69 412 ARG B N 1
ATOM 6818 C CA . ARG B 1 412 ? -11.781 25.75 14.445 1 87.69 412 ARG B CA 1
ATOM 6819 C C . ARG B 1 412 ? -10.789 26.859 14.75 1 87.69 412 ARG B C 1
ATOM 6821 O O . ARG B 1 412 ? -9.688 26.609 15.25 1 87.69 412 ARG B O 1
ATOM 6828 N N . TRP B 1 413 ? -11.188 28.078 14.516 1 84.94 413 TRP B N 1
ATOM 6829 C CA . TRP B 1 413 ? -10.359 29.234 14.859 1 84.94 413 TRP B CA 1
ATOM 6830 C C . TRP B 1 413 ? -10.156 29.328 16.375 1 84.94 413 TRP B C 1
ATOM 6832 O O . TRP B 1 413 ? -9.031 29.547 16.844 1 84.94 413 TRP B O 1
ATOM 6842 N N . LYS B 1 414 ? -11.148 29.172 17.109 1 75.5 414 LYS B N 1
ATOM 6843 C CA . LYS B 1 414 ? -11.078 29.219 18.562 1 75.5 414 LYS B CA 1
ATOM 6844 C C . LYS B 1 414 ? -10.148 28.125 19.094 1 75.5 414 LYS B C 1
ATOM 6846 O O . LYS B 1 414 ? -9.461 28.328 20.094 1 75.5 414 LYS B O 1
ATOM 6851 N N . PHE B 1 415 ? -10.148 27.25 18.312 1 72.62 415 PHE B N 1
ATOM 6852 C CA . PHE B 1 415 ? -9.367 26.094 18.719 1 72.62 415 PHE B CA 1
ATOM 6853 C C . PHE B 1 415 ? -7.879 26.359 18.547 1 72.62 415 PHE B C 1
ATOM 6855 O O . PHE B 1 415 ? -7.074 25.938 19.391 1 72.62 415 PHE B O 1
ATOM 6862 N N . ILE B 1 416 ? -7.449 26.922 17.453 1 75.69 416 ILE B N 1
ATOM 6863 C CA . ILE B 1 416 ? -6.027 27.078 17.156 1 75.69 416 ILE B CA 1
ATOM 6864 C C . ILE B 1 416 ? -5.512 28.375 17.766 1 75.69 416 ILE B C 1
ATOM 6866 O O . ILE B 1 416 ? -4.305 28.547 17.938 1 75.69 416 ILE B O 1
ATOM 6870 N N . SER B 1 417 ? -6.418 29.281 18.016 1 69.88 417 SER B N 1
ATOM 6871 C CA . SER B 1 417 ? -5.996 30.578 18.531 1 69.88 417 SER B CA 1
ATOM 6872 C C . SER B 1 417 ? -5.758 30.531 20.031 1 69.88 417 SER B C 1
ATOM 6874 O O . SER B 1 417 ? -6.699 30.344 20.812 1 69.88 417 SER B O 1
ATOM 6876 N N . PRO B 1 418 ? -4.41 30.344 20.312 1 60.5 418 PRO B N 1
ATOM 6877 C CA . PRO B 1 418 ? -4.082 30.297 21.75 1 60.5 418 PRO B CA 1
ATOM 6878 C C . PRO B 1 418 ? -4.586 31.531 22.5 1 60.5 418 PRO B C 1
ATOM 6880 O O . PRO B 1 418 ? -4.801 32.594 21.906 1 60.5 418 PRO B O 1
ATOM 6883 N N . PRO B 1 419 ? -4.855 31.25 23.734 1 55.66 419 PRO B N 1
ATOM 6884 C CA . PRO B 1 419 ? -5.211 32.406 24.562 1 55.66 419 PRO B CA 1
ATOM 6885 C C . PRO B 1 419 ? -4.168 33.5 24.516 1 55.66 419 PRO B C 1
ATOM 6887 O O . PRO B 1 419 ? -4.508 34.688 24.656 1 55.66 419 PRO B O 1
ATOM 6890 N N . SER B 1 420 ? -2.906 33.062 24.234 1 53.84 420 SER B N 1
ATOM 6891 C CA . SER B 1 420 ? -1.812 34 24.219 1 53.84 420 SER B CA 1
ATOM 6892 C C . SER B 1 420 ? -1.897 34.938 23 1 53.84 420 SER B C 1
ATOM 6894 O O . SER B 1 420 ? -1.174 35.938 22.922 1 53.84 420 SER B O 1
ATOM 6896 N N . ASN B 1 421 ? -2.799 34.812 22.188 1 60.06 421 ASN B N 1
ATOM 6897 C CA . ASN B 1 421 ? -3.047 35.625 21 1 60.06 421 ASN B CA 1
ATOM 6898 C C . ASN B 1 421 ? -1.799 35.75 20.125 1 60.06 421 ASN B C 1
ATOM 6900 O O . ASN B 1 421 ? -1.546 36.781 19.531 1 60.06 421 ASN B O 1
ATOM 6904 N N . SER B 1 422 ? -1.006 34.656 20.234 1 64.44 422 SER B N 1
ATOM 6905 C CA . SER B 1 422 ? 0.276 34.719 19.547 1 64.44 422 SER B CA 1
ATOM 6906 C C . SER B 1 422 ? 0.086 34.938 18.047 1 64.44 422 SER B C 1
ATOM 6908 O O . SER B 1 422 ? 0.831 35.688 17.422 1 64.44 422 SER B O 1
ATOM 6910 N N . THR B 1 423 ? -0.845 34.406 17.5 1 67.06 423 THR B N 1
ATOM 6911 C CA . THR B 1 423 ? -1.096 34.562 16.062 1 67.06 423 THR B CA 1
ATOM 6912 C C . THR B 1 423 ? -1.46 36 15.742 1 67.06 423 THR B C 1
ATOM 6914 O O . THR B 1 423 ? -1.029 36.531 14.719 1 67.06 423 THR B O 1
ATOM 6917 N N . LYS B 1 424 ? -2.166 36.562 16.625 1 65.62 424 LYS B N 1
ATOM 6918 C CA . LYS B 1 424 ? -2.566 37.938 16.422 1 65.62 424 LYS B CA 1
ATOM 6919 C C . LYS B 1 424 ? -1.368 38.875 16.531 1 65.62 424 LYS B C 1
ATOM 6921 O O . LYS B 1 424 ? -1.225 39.812 15.742 1 65.62 424 LYS B O 1
ATOM 6926 N N . ILE B 1 425 ? -0.586 38.531 17.469 1 65 425 ILE B N 1
ATOM 6927 C CA . ILE B 1 425 ? 0.615 39.312 17.672 1 65 425 ILE B CA 1
ATOM 6928 C C . ILE B 1 425 ? 1.542 39.188 16.469 1 65 425 ILE B C 1
ATOM 6930 O O . ILE B 1 425 ? 2.086 40.156 15.961 1 65 425 ILE B O 1
ATOM 6934 N N . ALA B 1 426 ? 1.633 38.031 16.016 1 68.38 426 ALA B N 1
ATOM 6935 C CA . ALA B 1 426 ? 2.479 37.781 14.852 1 68.38 426 ALA B CA 1
ATOM 6936 C C . ALA B 1 426 ? 1.979 38.562 13.633 1 68.38 426 ALA B C 1
ATOM 6938 O O . ALA B 1 426 ? 2.777 39.094 12.867 1 68.38 426 ALA B O 1
ATOM 6939 N N . TYR B 1 427 ? 0.768 38.562 13.516 1 66.69 427 TYR B N 1
ATOM 6940 C CA . TYR B 1 427 ? 0.167 39.281 12.398 1 66.69 427 TYR B CA 1
ATOM 6941 C C . TYR B 1 427 ? 0.465 40.781 12.492 1 66.69 427 TYR B C 1
ATOM 6943 O O . TYR B 1 427 ? 0.854 41.406 11.5 1 66.69 427 TYR B O 1
ATOM 6951 N N . LEU B 1 428 ? 0.365 41.281 13.672 1 64.5 428 LEU B N 1
ATOM 6952 C CA . LEU B 1 428 ? 0.57 42.719 13.898 1 64.5 428 LEU B CA 1
ATOM 6953 C C . LEU B 1 428 ? 2.025 43.094 13.656 1 64.5 428 LEU B C 1
ATOM 6955 O O . LEU B 1 428 ? 2.309 44.188 13.164 1 64.5 428 LEU B O 1
ATOM 6959 N N . LEU B 1 429 ? 2.875 42.125 13.922 1 65.31 429 LEU B N 1
ATOM 6960 C CA . LEU B 1 429 ? 4.301 42.406 13.828 1 65.31 429 LEU B CA 1
ATOM 6961 C C . LEU B 1 429 ? 4.82 42.125 12.422 1 65.31 429 LEU B C 1
ATOM 6963 O O . LEU B 1 429 ? 5.953 42.5 12.094 1 65.31 429 LEU B O 1
ATOM 6967 N N . ASP B 1 430 ? 3.908 41.625 11.578 1 63.97 430 ASP B N 1
ATOM 6968 C CA . ASP B 1 430 ? 4.301 41.312 10.211 1 63.97 430 ASP B CA 1
ATOM 6969 C C . ASP B 1 430 ? 4.121 42.531 9.297 1 63.97 430 ASP B C 1
ATOM 6971 O O . ASP B 1 430 ? 2.994 42.938 9.031 1 63.97 430 ASP B O 1
ATOM 6975 N N . PRO B 1 431 ? 5.098 43.094 8.898 1 61.28 431 PRO B N 1
ATOM 6976 C CA . PRO B 1 431 ? 5.008 44.312 8.086 1 61.28 431 PRO B CA 1
ATOM 6977 C C . PRO B 1 431 ? 4.301 44.094 6.754 1 61.28 431 PRO B C 1
ATOM 6979 O O . PRO B 1 431 ? 3.809 45.062 6.141 1 61.28 431 PRO B O 1
ATOM 6982 N N . SER B 1 432 ? 4.34 42.844 6.262 1 59 432 SER B N 1
ATOM 6983 C CA . SER B 1 432 ? 3.736 42.562 4.965 1 59 432 SER B CA 1
ATOM 6984 C C . SER B 1 432 ? 2.217 42.531 5.062 1 59 432 SER B C 1
ATOM 6986 O O . SER B 1 432 ? 1.524 42.5 4.043 1 59 432 SER B O 1
ATOM 6988 N N . LYS B 1 433 ? 1.717 42.531 6.23 1 58.62 433 LYS B N 1
ATOM 6989 C CA . LYS B 1 433 ? 0.281 42.344 6.414 1 58.62 433 LYS B CA 1
ATOM 6990 C C . LYS B 1 433 ? -0.414 43.656 6.715 1 58.62 433 LYS B C 1
ATOM 6992 O O . LYS B 1 433 ? 0.179 44.562 7.32 1 58.62 433 LYS B O 1
ATOM 6997 N N . ASP B 1 434 ? -1.604 43.875 6.023 1 51.44 434 ASP B N 1
ATOM 6998 C CA . ASP B 1 434 ? -2.428 45.062 6.262 1 51.44 434 ASP B CA 1
ATOM 6999 C C . ASP B 1 434 ? -3.059 45.031 7.652 1 51.44 434 ASP B C 1
ATOM 7001 O O . ASP B 1 434 ? -3.729 44.062 8.008 1 51.44 434 ASP B O 1
ATOM 7005 N N . THR B 1 435 ? -2.66 45.906 8.492 1 51.75 435 THR B N 1
ATOM 7006 C CA . THR B 1 435 ? -3.107 45.938 9.875 1 51.75 435 THR B CA 1
ATOM 7007 C C . THR B 1 435 ? -4.562 46.406 9.961 1 51.75 435 THR B C 1
ATOM 7009 O O . THR B 1 435 ? -5.109 46.562 11.055 1 51.75 435 THR B O 1
ATOM 7012 N N . SER B 1 436 ? -5.094 46.656 8.836 1 48.03 436 SER B N 1
ATOM 7013 C CA . SER B 1 436 ? -6.461 47.188 8.859 1 48.03 436 SER B CA 1
ATOM 7014 C C . SER B 1 436 ? -7.434 46.125 9.406 1 48.03 436 SER B C 1
ATOM 7016 O O . SER B 1 436 ? -8.531 46.469 9.859 1 48.03 436 SER B O 1
ATOM 7018 N N . LEU B 1 437 ? -7.062 44.906 9.211 1 46.19 437 LEU B N 1
ATOM 7019 C CA . LEU B 1 437 ? -7.957 43.844 9.656 1 46.19 437 LEU B CA 1
ATOM 7020 C C . LEU B 1 437 ? -8.125 43.844 11.172 1 46.19 437 LEU B C 1
ATOM 7022 O O . LEU B 1 437 ? -9.078 43.281 11.703 1 46.19 437 LEU B O 1
ATOM 7026 N N . PHE B 1 438 ? -7.156 44.344 11.891 1 45.03 438 PHE B N 1
ATOM 7027 C CA . PHE B 1 438 ? -7.16 44.438 13.344 1 45.03 438 PHE B CA 1
ATOM 7028 C C . PHE B 1 438 ? -8.047 45.594 13.812 1 45.03 438 PHE B C 1
ATOM 7030 O O . PHE B 1 438 ? -8.242 45.781 15.016 1 45.03 438 PHE B O 1
ATOM 7037 N N . ILE B 1 439 ? -8.477 46.406 13.016 1 38.38 439 ILE B N 1
ATOM 7038 C CA . ILE B 1 439 ? -9.227 47.531 13.562 1 38.38 439 ILE B CA 1
ATOM 7039 C C . ILE B 1 439 ? -10.336 47.031 14.477 1 38.38 439 ILE B C 1
ATOM 7041 O O . ILE B 1 439 ? -10.578 47.594 15.547 1 38.38 439 ILE B O 1
ATOM 7045 N N . GLY B 1 440 ? -11.188 46.156 14.07 1 37.91 440 GLY B N 1
ATOM 7046 C CA . GLY B 1 440 ? -12.312 45.844 14.953 1 37.91 440 GLY B CA 1
ATOM 7047 C C . GLY B 1 440 ? -11.93 44.969 16.125 1 37.91 440 GLY B C 1
ATOM 7048 O O . GLY B 1 440 ? -12.75 44.719 17.016 1 37.91 440 GLY B O 1
ATOM 7049 N N . LEU B 1 441 ? -11.016 44.125 15.938 1 38.88 441 LEU B N 1
ATOM 7050 C CA . LEU B 1 441 ? -10.781 43.125 16.984 1 38.88 441 LEU B CA 1
ATOM 7051 C C . LEU B 1 441 ? -9.844 43.656 18.062 1 38.88 441 LEU B C 1
ATOM 7053 O O . LEU B 1 441 ? -9.562 43 19.047 1 38.88 441 LEU B O 1
ATOM 7057 N N . LEU B 1 442 ? -8.867 44.531 17.688 1 35.94 442 LEU B N 1
ATOM 7058 C CA . LEU B 1 442 ? -7.984 45 18.75 1 35.94 442 LEU B CA 1
ATOM 7059 C C . LEU B 1 442 ? -8.742 45.875 19.734 1 35.94 442 LEU B C 1
ATOM 7061 O O . LEU B 1 442 ? -9.508 46.75 19.312 1 35.94 442 LEU B O 1
ATOM 7065 N N . PRO B 1 443 ? -8.984 45.5 20.906 1 35.91 443 PRO B N 1
ATOM 7066 C CA . PRO B 1 443 ? -9.383 46.625 21.781 1 35.91 443 PRO B CA 1
ATOM 7067 C C . PRO B 1 443 ? -8.602 47.906 21.5 1 35.91 443 PRO B C 1
ATOM 7069 O O . PRO B 1 443 ? -7.535 47.844 20.891 1 35.91 443 PRO B O 1
ATOM 7072 N N . ALA B 1 444 ? -8.961 49.094 22.031 1 32.16 444 ALA B N 1
ATOM 7073 C CA . ALA B 1 444 ? -8.328 50.438 21.984 1 32.16 444 ALA B CA 1
ATOM 7074 C C . ALA B 1 444 ? -6.809 50.312 22 1 32.16 444 ALA B C 1
ATOM 7076 O O . ALA B 1 444 ? -6.266 49.281 22.438 1 32.16 444 ALA B O 1
ATOM 7077 N N . ARG B 1 445 ? -5.871 51.344 21.562 1 36.69 445 ARG B N 1
ATOM 7078 C CA . ARG B 1 445 ? -4.449 51.688 21.531 1 36.69 445 ARG B CA 1
ATOM 7079 C C . ARG B 1 445 ? -3.693 50.938 22.625 1 36.69 445 ARG B C 1
ATOM 7081 O O . ARG B 1 445 ? -2.52 50.594 22.453 1 36.69 445 ARG B O 1
ATOM 7088 N N . GLY B 1 446 ? -4.234 50.812 23.797 1 35.62 446 GLY B N 1
ATOM 7089 C CA . GLY B 1 446 ? -3.537 50.375 25 1 35.62 446 GLY B CA 1
ATOM 7090 C C . GLY B 1 446 ? -3.236 48.906 25 1 35.62 446 GLY B C 1
ATOM 7091 O O . GLY B 1 446 ? -2.348 48.438 25.734 1 35.62 446 GLY B O 1
ATOM 7092 N N . GLY B 1 447 ? -4 48.094 24.344 1 34.44 447 GLY B N 1
ATOM 7093 C CA . GLY B 1 447 ? -3.889 46.656 24.531 1 34.44 447 GLY B CA 1
ATOM 7094 C C . GLY B 1 447 ? -2.801 46.031 23.672 1 34.44 447 GLY B C 1
ATOM 7095 O O . GLY B 1 447 ? -2.326 44.938 23.969 1 34.44 447 GLY B O 1
ATOM 7096 N N . VAL B 1 448 ? -2.537 46.469 22.531 1 39.19 448 VAL B N 1
ATOM 7097 C CA . VAL B 1 448 ? -1.421 45.938 21.734 1 39.19 448 VAL B CA 1
ATOM 7098 C C . VAL B 1 448 ? -0.113 46.156 22.5 1 39.19 448 VAL B C 1
ATOM 7100 O O . VAL B 1 448 ? 0.742 45.25 22.531 1 39.19 448 VAL B O 1
ATOM 7103 N N . LYS B 1 449 ? 0.087 47.406 23.078 1 37.06 449 LYS B N 1
ATOM 7104 C CA . LYS B 1 449 ? 1.284 47.688 23.859 1 37.06 449 LYS B CA 1
ATOM 7105 C C . LYS B 1 449 ? 1.453 46.656 24.984 1 37.06 449 LYS B C 1
ATOM 7107 O O . LYS B 1 449 ? 2.57 46.219 25.281 1 37.06 449 LYS B O 1
ATOM 7112 N N . HIS B 1 450 ? 0.351 46.344 25.5 1 35.78 450 HIS B N 1
ATOM 7113 C CA . HIS B 1 450 ? 0.434 45.375 26.578 1 35.78 450 HIS B CA 1
ATOM 7114 C C . HIS B 1 450 ? 0.875 44.031 26.062 1 35.78 450 HIS B C 1
ATOM 7116 O O . HIS B 1 450 ? 1.676 43.344 26.719 1 35.78 450 HIS B O 1
ATOM 7122 N N . TYR B 1 451 ? 0.367 43.656 24.953 1 38.25 451 TYR B N 1
ATOM 7123 C CA . TYR B 1 451 ? 0.704 42.344 24.453 1 38.25 451 TYR B CA 1
ATOM 7124 C C . TYR B 1 451 ? 2.135 42.312 23.922 1 38.25 451 TYR B C 1
ATOM 7126 O O . TYR B 1 451 ? 2.857 41.312 24.141 1 38.25 451 TYR B O 1
ATOM 7134 N N . ILE B 1 452 ? 2.58 43.344 23.234 1 40.41 452 ILE B N 1
ATOM 7135 C CA . ILE B 1 452 ? 3.973 43.438 22.812 1 40.41 452 ILE B CA 1
ATOM 7136 C C . ILE B 1 452 ? 4.883 43.531 24.031 1 40.41 452 ILE B C 1
ATOM 7138 O O . ILE B 1 452 ? 5.973 42.969 24.047 1 40.41 452 ILE B O 1
ATOM 7142 N N . SER B 1 453 ? 4.516 44.281 25.078 1 36.59 453 SER B N 1
ATOM 7143 C CA . SER B 1 453 ? 5.363 44.469 26.25 1 36.59 453 SER B CA 1
ATOM 7144 C C . SER B 1 453 ? 5.566 43.156 27 1 36.59 453 SER B C 1
ATOM 7146 O O . SER B 1 453 ? 6.543 43 27.734 1 36.59 453 SER B O 1
ATOM 7148 N N . LYS B 1 454 ? 4.551 42.281 26.891 1 36.09 454 LYS B N 1
ATOM 7149 C CA . LYS B 1 454 ? 4.789 41 27.562 1 36.09 454 LYS B CA 1
ATOM 7150 C C . LYS B 1 454 ? 5.57 40.062 26.672 1 36.09 454 LYS B C 1
ATOM 7152 O O . LYS B 1 454 ? 6.332 39.219 27.156 1 36.09 454 LYS B O 1
#

Sequence (908 aa):
MTCSTAPVLTKAKWADVVALKKRKARSQDAPDFRSPSKSRRTSYGVSVHPTPTKSYVSKAEENELHVDIATVFYTSEIPFRVIENPHMRRVLTRYCPNVKLPTRQSLAASQLDQVYQSEKERLAGILQRQTRLALITDGWSNINRESIVNYVISSPKMRPIMWSSGSTGAEAHTGAYMASEISRIIAEVEAVAGIGKAVSVVSDNAPNMKKAGRLVEARHPNVVFSGCSAHAINLLLKDILRIDLFADVLKKAVKVVTFIRARNILLDRVRAKRRQLPRVAKAGELAVPVSTRWYAQDKSIKSVIRNKSLLKEAFADSELMKHYADKASAKKHQEVERIMQDKRFWADAKIVIRLTKPITRALAIFETDTCSNSMILHEFDRLKSAPEYTIYISGLADPSVQAKILDLIENRWKFISPPSNSTKIAYLLDPSKDTSLFIGLLPARGGVKHYISKMTCSTAPVLTKAKWADVVALKKRKARSQDAPDFRSPSKSRRTSYGVSVHPTPTKSYVSKAEENELHVDIATVFYTSEIPFRVIENPHMRRVLTRYCPNVKLPTRQSLAASQLDQVYQSEKERLAGILQRQTRLALITDGWSNINRESIVNYVISSPKMRPIMWSSGSTGAEAHTGAYMASEISRIIAEVEAVAGIGKAVSVVSDNAPNMKKAGRLVEARHPNVVFSGCSAHAINLLLKDILRIDLFADVLKKAVKVVTFIRARNILLDRVRAKRRQLPRVAKAGELAVPVSTRWYAQDKSIKSVIRNKSLLKEAFADSELMKHYADKASAKKHQEVERIMQDKRFWADAKIVIRLTKPITRALAIFETDTCSNSMILHEFDRLKSAPEYTIYISGLADPSVQAKILDLIENRWKFISPPSNSTKIAYLLDPSKDTSLFIGLLPARGGVKHYISK

InterPro domains:
  IPR007021 Domain of unknown function DUF659 [PF04937] (102-256)
  IPR012337 Ribonuclease H-like superfamily [SSF53098] (120-432)
  IPR052035 Zinc finger BED domain-containing [PTHR46481] (56-438)